Protein AF-0000000085283989 (afdb_homodimer)

Secondary structure (DSSP, 8-state):
-------------------------GGG---------------------TT--------TT-SS-TTT--GGGTT-EEEEEEEEEEEETTTEEEEEETTEEEEEE--TT-HHHHHHHHHPPTT-EEEEEEEEEEPPGGG--TTSTTTTEEEEEEEEEEEEPBPTT-S----SS-PPPHHHHHHTHHHHTTSHHHHHHHHHHHHHHHHHHIIIIIIS--EE-PPPSEE---TTSSPPPEEE-SSTT-EEEE-S-SHHHHHHHHHTT-SEEEEEEEEE--S--BTTB-SEEEEEEEEEES--HHHHHHHHHHHHHHH--TTSPP--SSPPEEEHHHHHHHHSSSS--TTS----EE-HHHHTTSS-HHHHHHHHSTTEEEEEEEETT-TTTS-HHHHHHHHHHHHHHS--S--EEEEE-TTS-EESTTGGGS-HHHHHHHHHHHT--TT-EEEEEEEEHHHHHHHHHHHHHHHHHHHHHTT--SS-TT---EEEEE--BSEEE-TT--EEESS-TTBPBPGGGTTHHHH-GGG-BBSEEEEEETTEEEEEEEEBP--HHHHHIIIIIIS---TTTTHHHHHHHTBTPPPEEEEEEEHHHHHHHHHT-SSGGGGSSS---TTS--TTT--SB---HHHHHHTTEEE------------/-------------------------------------------------TT--------TT-SS-TTT--GGGTT-EEEEEEEEEEEETTTEEEEEETTEEEEEE--TT-HHHHHHHHHPPTT-EEEEEEEEEEPPGGG--TTSTTTTEEEEEEEEEEEEPBPTT-S----SS-PPPHHHHHHTHHHHTTSHHHHHHHHHHHHHHHHHHIIIIIIS--EE-PPPSEE---TTSSPPPEEE-SSTT-EEEE-S-SHHHHHHHHHTT-SEEEEEEEEE--S--BTTB-SEEEEEEEEEES--HHHHHHHHHHHHHHH--TTSPP--SSPPEEEHHHHHHHHSSSS--TTS----EE-HHHHTTSS-HHHHHHHHSTTEEEEEEEETT-TTTS-HHHHHHHHHHHHHHS--S--EEEEE-TTS-EESTTGGGS-HHHHHHHHHHHT--TT-EEEEEEEEHHHHHHHHHHHHHHHHHHHHHTT--SS-TT---EEEEE--BSEEE-TT--EEESS-TTBPBPGGGTTHHHH-GGG-BBSEEEEEETTEEEEEEEEB---HHHHHIIIIIIS---TTTTHHHHHHHTBTPPPEEEEEEEHHHHHHHHHT-SSGGGGSSS---TTS--TTT--SB---HHHHHHTTEEE------------

Sequence (1310 aa):
MTTLLQLLSGRRNIMKATRIISKTAEYMKRQSGSCTQLPALTQLYRQKSPFCMCHTVGSSLKSHTCGELRAHHVGQKVKLRGFLQYQRMGKFAVLRDAFGKTQVLINDEDTSLVKLLSSTTFESYVEVMGIVCHRPDSQLNRMMPTGEIEVLASNYQVLSKARQDLPFLIRDFNKPNEQLRLKYRYLDLRHSELQNNLRLKSQVAKKMRDYLQDKEGFVEITTPTLSVNTPGGAQEFVVPSRHPGKFYSLVQSPQTYKQLAMIGGFDKYFQFAVCYRDEGAKHDRQPEFMQVDLEMTDVTMREVQHLTENLLVFSWPTHLAAICSPFPVLTYNEAMSSYGVDKPDTRFDWKLQDVTHHLHKCGATVLENILTLPGNSAHAFVIPGGQLQVTKKVVASWENLARTQHNLLGVSVFYICEDLTLKGAVSKKMSAISQRELIQTLGAVMGDILVMAVGPTNDVLGLLGKLRLLAAKTMEESGIIVRHPEHFNFLWVVDFPLFTKDDKGNVLPAHHPFTLPREDDTHYLYTDPFKAKSQHYDLVLNGCEVGGGSIRIHDPEMQRFVLQDIMGVEPSTLGFLIEALESGAPPHGGIALGFDRLIAELCRANSIRDVIAFPKTMEGRCLMSGAPGDITQEEEQLYHISVTQRDTDDSPKNCMTTLLQLLSGRRNIMKATRIISKTAEYMKRQSGSCTQLPALTQLYRQKSPFCMCHTVGSSLKSHTCGELRAHHVGQKVKLRGFLQYQRMGKFAVLRDAFGKTQVLINDEDTSLVKLLSSTTFESYVEVMGIVCHRPDSQLNRMMPTGEIEVLASNYQVLSKARQDLPFLIRDFNKPNEQLRLKYRYLDLRHSELQNNLRLKSQVAKKMRDYLQDKEGFVEITTPTLSVNTPGGAQEFVVPSRHPGKFYSLVQSPQTYKQLAMIGGFDKYFQFAVCYRDEGAKHDRQPEFMQVDLEMTDVTMREVQHLTENLLVFSWPTHLAAICSPFPVLTYNEAMSSYGVDKPDTRFDWKLQDVTHHLHKCGATVLENILTLPGNSAHAFVIPGGQLQVTKKVVASWENLARTQHNLLGVSVFYICEDLTLKGAVSKKMSAISQRELIQTLGAVMGDILVMAVGPTNDVLGLLGKLRLLAAKTMEESGIIVRHPEHFNFLWVVDFPLFTKDDKGNVLPAHHPFTLPREDDTHYLYTDPFKAKSQHYDLVLNGCEVGGGSIRIHDPEMQRFVLQDIMGVEPSTLGFLIEALESGAPPHGGIALGFDRLIAELCRANSIRDVIAFPKTMEGRCLMSGAPGDITQEEEQLYHISVTQRDTDDSPKNC

pLDDT: mean 87.52, std 22.12, range [14.59, 98.88]

Solvent-accessible surface area (backbone atoms only — not comparable to full-atom values): 71176 Å² total; per-residue (Å²): 139,76,82,87,80,91,77,75,95,85,79,88,91,79,88,92,91,85,91,93,84,86,79,97,77,80,82,74,80,84,93,81,81,89,76,76,77,74,81,74,78,76,74,76,72,72,72,64,61,79,78,64,59,82,73,70,60,89,30,94,75,34,66,44,56,31,40,67,54,43,71,89,45,50,74,38,78,43,31,37,55,27,26,31,69,48,74,45,93,45,30,39,33,31,31,32,42,73,67,31,45,32,44,33,37,45,58,83,84,43,56,66,60,28,52,50,53,60,69,52,40,62,40,13,17,33,38,39,32,27,34,30,34,72,40,56,83,92,60,52,35,87,89,39,89,28,21,56,32,30,28,44,47,76,42,78,43,79,76,20,68,19,50,83,81,58,95,70,73,89,53,91,81,68,70,74,58,66,70,60,36,48,38,42,34,42,63,45,36,54,34,66,68,42,46,50,36,41,48,48,47,28,51,33,53,51,38,38,48,47,44,39,42,75,73,66,60,36,35,52,57,74,69,70,52,76,28,53,82,65,87,93,60,70,47,56,43,48,27,59,30,75,50,71,62,23,25,25,14,40,32,64,60,62,65,70,55,51,52,37,42,41,45,11,40,58,44,30,41,29,33,84,39,77,23,25,34,63,71,60,29,51,56,84,39,50,53,64,45,44,29,41,37,39,31,33,44,51,58,50,71,66,53,51,53,50,50,50,45,51,44,48,57,70,28,48,64,82,91,47,74,84,74,71,79,80,61,53,75,39,41,35,64,53,29,30,59,32,42,20,33,80,37,54,51,74,66,50,83,64,44,40,40,83,46,42,81,58,38,65,78,16,65,30,62,69,60,27,56,50,52,70,40,86,70,31,37,27,40,33,34,56,38,80,66,29,55,82,66,59,40,72,68,55,52,51,54,50,32,49,46,26,44,74,74,40,76,32,93,39,58,47,60,30,39,37,38,90,85,56,41,60,45,42,91,66,39,80,45,35,36,71,66,37,42,39,50,52,35,59,75,68,66,61,50,69,40,16,27,40,43,34,32,61,31,50,40,71,41,35,30,39,46,52,25,52,48,51,53,51,48,45,49,48,39,39,76,72,71,42,87,56,63,62,84,75,61,80,49,56,33,35,32,29,57,32,50,38,36,42,66,48,100,88,60,48,63,35,52,59,82,52,85,52,51,22,53,30,79,92,27,48,69,24,63,80,76,42,42,69,74,12,31,20,42,36,41,33,36,20,46,63,36,36,73,31,27,44,29,31,32,40,55,34,50,37,67,61,45,48,43,47,41,39,70,63,54,62,43,57,68,78,63,65,37,49,56,45,55,49,25,35,50,13,17,53,54,29,25,38,36,35,30,37,42,40,55,44,44,14,60,75,64,70,44,89,28,33,59,57,50,37,80,69,56,60,43,53,85,61,33,28,69,40,77,48,18,46,29,77,76,54,72,66,56,28,59,57,31,24,39,43,70,51,78,79,79,73,70,81,66,82,72,93,119,134,98,75,90,87,71,91,91,84,86,83,82,86,93,85,85,87,82,88,80,91,86,82,70,88,82,72,89,75,74,92,77,81,88,76,77,79,73,81,77,76,77,72,78,70,72,72,63,62,78,77,66,59,83,72,70,61,91,32,95,76,32,66,45,58,31,39,66,54,43,72,90,44,48,75,38,76,42,32,37,56,28,27,31,70,48,73,45,93,44,30,39,33,31,31,34,41,73,65,31,44,33,42,34,36,44,57,82,82,42,57,67,60,27,52,51,53,61,70,52,41,62,41,14,16,31,39,38,31,28,33,31,34,73,41,57,84,91,60,52,36,86,90,38,87,28,21,54,30,31,29,44,46,78,43,78,44,78,77,18,68,17,49,83,81,57,92,72,72,88,54,91,80,67,70,73,58,66,68,61,35,48,37,41,34,42,64,45,37,55,34,65,69,42,46,51,36,38,48,48,46,29,50,34,53,50,38,39,49,47,44,40,42,74,72,67,61,37,36,52,57,75,70,70,54,76,29,51,81,66,86,93,59,70,49,57,44,47,26,59,29,75,49,71,62,24,26,25,14,38,33,63,59,62,64,70,56,50,53,38,41,40,45,11,39,58,44,30,40,29,33,84,39,78,23,26,34,63,72,61,30,50,58,84,39,51,52,62,44,47,29,41,37,38,33,32,45,51,56,51,72,66,54,51,52,50,50,50,46,51,45,47,56,72,26,50,65,81,91,48,74,84,73,71,79,82,59,52,76,38,43,34,65,54,29,30,60,32,42,20,34,79,37,55,52,73,66,52,84,63,44,41,40,81,45,41,82,57,39,66,79,18,66,31,61,70,60,28,56,50,53,69,40,87,70,31,38,27,39,32,34,57,39,80,67,30,55,84,66,59,40,72,66,54,50,52,52,49,31,50,46,25,44,74,74,42,77,33,93,39,59,46,59,28,39,36,38,89,87,56,40,60,45,43,89,66,38,78,46,34,38,71,66,38,42,40,50,51,35,60,73,69,66,61,49,68,40,16,25,40,42,34,32,59,33,51,41,71,42,33,31,41,47,52,24,52,48,50,53,51,49,44,50,48,40,39,75,72,72,42,86,55,63,62,85,75,63,78,48,57,32,36,32,28,58,31,50,40,36,43,66,47,100,87,62,46,63,35,52,61,82,50,85,52,52,21,54,30,79,93,27,48,70,25,62,81,75,42,43,68,75,12,31,19,42,36,42,34,35,21,46,62,35,36,73,31,26,44,29,31,33,40,53,35,50,37,67,58,45,48,40,46,40,38,70,64,55,61,45,56,69,80,62,63,35,49,56,44,55,49,24,34,50,13,16,53,54,29,26,37,37,35,30,38,42,40,55,45,46,14,60,74,63,68,45,89,28,33,60,58,49,36,82,70,57,59,44,52,85,61,33,27,68,39,77,49,17,45,30,77,76,53,72,66,53,29,60,58,29,23,40,44,70,50,78,79,81,77,66,83,68,82,75,91,120

Structure (mmCIF, N/CA/C/O backbone):
data_AF-0000000085283989-model_v1
#
loop_
_entity.id
_entity.type
_entity.pdbx_description
1 polymer 'Aminoacyl-transfer RNA synthetases class-II family profile domain-containing protein'
#
loop_
_atom_site.group_PDB
_atom_site.id
_atom_site.type_symbol
_atom_site.label_atom_id
_atom_site.label_alt_id
_atom_site.label_comp_id
_atom_site.label_asym_id
_atom_site.label_entity_id
_atom_site.label_seq_id
_atom_site.pdbx_PDB_ins_code
_atom_site.Cartn_x
_atom_site.Cartn_y
_atom_site.Cartn_z
_atom_site.occupancy
_atom_site.B_iso_or_equiv
_atom_site.auth_seq_id
_atom_site.auth_comp_id
_atom_site.auth_asym_id
_atom_site.auth_atom_id
_atom_site.pdbx_PDB_model_num
ATOM 1 N N . MET A 1 1 ? -57.875 9.156 52.469 1 17.97 1 MET A N 1
ATOM 2 C CA . MET A 1 1 ? -58.875 10.172 52.844 1 17.97 1 MET A CA 1
ATOM 3 C C . MET A 1 1 ? -58.594 11.492 52.125 1 17.97 1 MET A C 1
ATOM 5 O O . MET A 1 1 ? -59.469 12.047 51.5 1 17.97 1 MET A O 1
ATOM 9 N N . THR A 1 2 ? -58.031 12.453 52.906 1 16.31 2 THR A N 1
ATOM 10 C CA . THR A 1 2 ? -58.469 13.828 53.094 1 16.31 2 THR A CA 1
ATOM 11 C C . THR A 1 2 ? -58 14.703 51.938 1 16.31 2 THR A C 1
ATOM 13 O O . THR A 1 2 ? -58.781 15.469 51.375 1 16.31 2 THR A O 1
ATOM 16 N N . THR A 1 3 ? -56.812 15.273 52.094 1 16.48 3 THR A N 1
ATOM 17 C CA . THR A 1 3 ? -56.812 16.734 52.188 1 16.48 3 THR A CA 1
ATOM 18 C C . THR A 1 3 ? -57.062 17.375 50.812 1 16.48 3 THR A C 1
ATOM 20 O O . THR A 1 3 ? -56.906 16.719 49.781 1 16.48 3 THR A O 1
ATOM 23 N N . LEU A 1 4 ? -56.312 18.406 50.469 1 16.97 4 LEU A N 1
ATOM 24 C CA . LEU A 1 4 ? -56.656 19.781 50.125 1 16.97 4 LEU A CA 1
ATOM 25 C C . LEU A 1 4 ? -56.969 19.906 48.656 1 16.97 4 LEU A C 1
ATOM 27 O O . LEU A 1 4 ? -56.406 19.172 47.812 1 16.97 4 LEU A O 1
ATOM 31 N N . LEU A 1 5 ? -57.344 21.078 48.094 1 16.06 5 LEU A N 1
ATOM 32 C CA . LEU A 1 5 ? -58.375 21.797 47.344 1 16.06 5 LEU A CA 1
ATOM 33 C C . LEU A 1 5 ? -57.969 21.984 45.875 1 16.06 5 LEU A C 1
ATOM 35 O O . LEU A 1 5 ? -58.812 21.859 45 1 16.06 5 LEU A O 1
ATOM 39 N N . GLN A 1 6 ? -56.656 22.484 45.594 1 16.27 6 GLN A N 1
ATOM 40 C CA . GLN A 1 6 ? -56.531 23.781 44.938 1 16.27 6 GLN A CA 1
ATOM 41 C C . GLN A 1 6 ? -56.75 23.656 43.406 1 16.27 6 GLN A C 1
ATOM 43 O O . GLN A 1 6 ? -55.906 23.078 42.719 1 16.27 6 GLN A O 1
ATOM 48 N N . LEU A 1 7 ? -57.906 23.562 42.75 1 17.27 7 LEU A N 1
ATOM 49 C CA . LEU A 1 7 ? -58.656 23.25 41.5 1 17.27 7 LEU A CA 1
ATOM 50 C C . LEU A 1 7 ? -58.438 24.344 40.469 1 17.27 7 LEU A C 1
ATOM 52 O O . LEU A 1 7 ? -59.031 24.312 39.375 1 17.27 7 LEU A O 1
ATOM 56 N N . LEU A 1 8 ? -57.656 25.469 40.844 1 15.42 8 LEU A N 1
ATOM 57 C CA . LEU A 1 8 ? -58.25 26.75 40.438 1 15.42 8 LEU A CA 1
ATOM 58 C C . LEU A 1 8 ? -58.312 26.844 38.906 1 15.42 8 LEU A C 1
ATOM 60 O O . LEU A 1 8 ? -59.375 27.141 38.375 1 15.42 8 LEU A O 1
ATOM 64 N N . SER A 1 9 ? -57.375 27.812 38.188 1 15.95 9 SER A N 1
ATOM 65 C CA . SER A 1 9 ? -57.625 29.109 37.594 1 15.95 9 SER A CA 1
ATOM 66 C C . SER A 1 9 ? -57.844 29 36.094 1 15.95 9 SER A C 1
ATOM 68 O O . SER A 1 9 ? -57.094 28.344 35.375 1 15.95 9 SER A O 1
ATOM 70 N N . GLY A 1 10 ? -58.969 29.406 35.375 1 16.84 10 GLY A N 1
ATOM 71 C CA . GLY A 1 10 ? -60 29.344 34.375 1 16.84 10 GLY A CA 1
ATOM 72 C C . GLY A 1 10 ? -59.562 29.859 33.031 1 16.84 10 GLY A C 1
ATOM 73 O O . GLY A 1 10 ? -59.469 29.094 32.062 1 16.84 10 GLY A O 1
ATOM 74 N N . ARG A 1 11 ? -59.781 31.172 32.531 1 16.02 11 ARG A N 1
ATOM 75 C CA . ARG A 1 11 ? -60.688 31.719 31.547 1 16.02 11 ARG A CA 1
ATOM 76 C C . ARG A 1 11 ? -59.938 32.188 30.297 1 16.02 11 ARG A C 1
ATOM 78 O O . ARG A 1 11 ? -60.531 32.281 29.219 1 16.02 11 ARG A O 1
ATOM 85 N N . ARG A 1 12 ? -58.656 32.75 30.234 1 15.69 12 ARG A N 1
ATOM 86 C CA . ARG A 1 12 ? -58.719 34.062 29.578 1 15.69 12 ARG A CA 1
ATOM 87 C C . ARG A 1 12 ? -58.969 33.906 28.078 1 15.69 12 ARG A C 1
ATOM 89 O O . ARG A 1 12 ? -58.844 32.812 27.531 1 15.69 12 ARG A O 1
ATOM 96 N N . ASN A 1 13 ? -58.031 34.75 27.062 1 15.27 13 ASN A N 1
ATOM 97 C CA . ASN A 1 13 ? -58.312 35.875 26.141 1 15.27 13 ASN A CA 1
ATOM 98 C C . ASN A 1 13 ? -58.531 35.344 24.719 1 15.27 13 ASN A C 1
ATOM 100 O O . ASN A 1 13 ? -57.656 34.75 24.125 1 15.27 13 ASN A O 1
ATOM 104 N N . ILE A 1 14 ? -59.688 35.312 24.031 1 15.34 14 ILE A N 1
ATOM 105 C CA . ILE A 1 14 ? -60.5 34.875 22.891 1 15.34 14 ILE A CA 1
ATOM 106 C C . ILE A 1 14 ? -60.219 35.781 21.703 1 15.34 14 ILE A C 1
ATOM 108 O O . ILE A 1 14 ? -60.656 35.469 20.578 1 15.34 14 ILE A O 1
ATOM 112 N N . MET A 1 15 ? -59.562 36.938 21.812 1 14.59 15 MET A N 1
ATOM 113 C CA . MET A 1 15 ? -60.25 37.938 20.984 1 14.59 15 MET A CA 1
ATOM 114 C C . MET A 1 15 ? -60.156 37.531 19.516 1 14.59 15 MET A C 1
ATOM 116 O O . MET A 1 15 ? -59.125 37 19.062 1 14.59 15 MET A O 1
ATOM 120 N N . LYS A 1 16 ? -61.125 38.188 18.5 1 15.36 16 LYS A N 1
ATOM 121 C CA . LYS A 1 16 ? -62.188 38.062 17.5 1 15.36 16 LYS A CA 1
ATOM 122 C C . LYS A 1 16 ? -61.625 38.312 16.094 1 15.36 16 LYS A C 1
ATOM 124 O O . LYS A 1 16 ? -60.5 38.781 15.93 1 15.36 16 LYS A O 1
ATOM 129 N N . ALA A 1 17 ? -62.125 39.438 15.156 1 15.24 17 ALA A N 1
ATOM 130 C CA . ALA A 1 17 ? -63.062 39.5 14.016 1 15.24 17 ALA A CA 1
ATOM 131 C C . ALA A 1 17 ? -62.312 39.875 12.734 1 15.24 17 ALA A C 1
ATOM 133 O O . ALA A 1 17 ? -62.281 39.094 11.773 1 15.24 17 ALA A O 1
ATOM 134 N N . THR A 1 18 ? -62.562 41.156 11.898 1 15.49 18 THR A N 1
ATOM 135 C CA . THR A 1 18 ? -63.344 41.5 10.711 1 15.49 18 THR A CA 1
ATOM 136 C C . THR A 1 18 ? -62.406 42.031 9.609 1 15.49 18 THR A C 1
ATOM 138 O O . THR A 1 18 ? -62.562 41.656 8.445 1 15.49 18 THR A O 1
ATOM 141 N N . ARG A 1 19 ? -61.625 43.219 9.57 1 15.85 19 ARG A N 1
ATOM 142 C CA . ARG A 1 19 ? -61.906 44.312 8.672 1 15.85 19 ARG A CA 1
ATOM 143 C C . ARG A 1 19 ? -61.219 44.125 7.324 1 15.85 19 ARG A C 1
ATOM 145 O O . ARG A 1 19 ? -60.188 43.5 7.238 1 15.85 19 ARG A O 1
ATOM 152 N N . ILE A 1 20 ? -61.438 45.094 6.07 1 16.73 20 ILE A N 1
ATOM 153 C CA . ILE A 1 20 ? -61.906 45.344 4.707 1 16.73 20 ILE A CA 1
ATOM 154 C C . ILE A 1 20 ? -60.688 45.5 3.781 1 16.73 20 ILE A C 1
ATOM 156 O O . ILE A 1 20 ? -59.594 45.812 4.23 1 16.73 20 ILE A O 1
ATOM 160 N N . ILE A 1 21 ? -60.812 45.688 2.223 1 17.34 21 ILE A N 1
ATOM 161 C CA . ILE A 1 21 ? -60.531 45.375 0.826 1 17.34 21 ILE A CA 1
ATOM 162 C C . ILE A 1 21 ? -59.531 46.344 0.247 1 17.34 21 ILE A C 1
ATOM 164 O O . ILE A 1 21 ? -58.75 45.969 -0.634 1 17.34 21 ILE A O 1
ATOM 168 N N . SER A 1 22 ? -59.281 47.531 0.718 1 15 22 SER A N 1
ATOM 169 C CA . SER A 1 22 ? -59.406 48.594 -0.289 1 15 22 SER A CA 1
ATOM 170 C C . SER A 1 22 ? -58.188 48.625 -1.205 1 15 22 SER A C 1
ATOM 172 O O . SER A 1 22 ? -57.156 48.062 -0.881 1 15 22 SER A O 1
ATOM 174 N N . LYS A 1 23 ? -57.719 49.969 -1.669 1 16.59 23 LYS A N 1
ATOM 175 C CA . LYS A 1 23 ? -57.688 50.812 -2.861 1 16.59 23 LYS A CA 1
ATOM 176 C C . LYS A 1 23 ? -56.312 50.75 -3.521 1 16.59 23 LYS A C 1
ATOM 178 O O . LYS A 1 23 ? -56.219 50.656 -4.746 1 16.59 23 LYS A O 1
ATOM 183 N N . THR A 1 24 ? -55.062 51.344 -3.029 1 16.55 24 THR A N 1
ATOM 184 C CA . THR A 1 24 ? -54.438 52.406 -3.781 1 16.55 24 THR A CA 1
ATOM 185 C C . THR A 1 24 ? -53.438 51.875 -4.805 1 16.55 24 THR A C 1
ATOM 187 O O . THR A 1 24 ? -52.531 51.125 -4.445 1 16.55 24 THR A O 1
ATOM 190 N N . ALA A 1 25 ? -53.656 51.938 -6.297 1 17.47 25 ALA A N 1
ATOM 191 C CA . ALA A 1 25 ? -53.438 51.625 -7.703 1 17.47 25 ALA A CA 1
ATOM 192 C C . ALA A 1 25 ? -52.031 52.094 -8.133 1 17.47 25 ALA A C 1
ATOM 194 O O . ALA A 1 25 ? -51.375 51.438 -8.961 1 17.47 25 ALA A O 1
ATOM 195 N N . GLU A 1 26 ? -51.562 53.25 -7.727 1 16.81 26 GLU A N 1
ATOM 196 C CA . GLU A 1 26 ? -51.125 54.188 -8.773 1 16.81 26 GLU A CA 1
ATOM 197 C C . GLU A 1 26 ? -49.719 53.875 -9.273 1 16.81 26 GLU A C 1
ATOM 199 O O . GLU A 1 26 ? -49.188 54.594 -10.102 1 16.81 26 GLU A O 1
ATOM 204 N N . TYR A 1 27 ? -48.875 53 -8.719 1 15.91 27 TYR A N 1
ATOM 2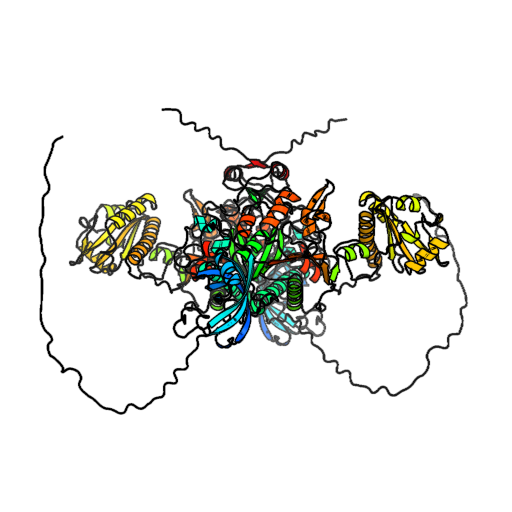05 C CA . TYR A 1 27 ? -47.469 53.281 -8.797 1 15.91 27 TYR A CA 1
ATOM 206 C C . TYR A 1 27 ? -46.906 52.875 -10.156 1 15.91 27 TYR A C 1
ATOM 208 O O . TYR A 1 27 ? -45.688 52.812 -10.344 1 15.91 27 TYR A O 1
ATOM 216 N N . MET A 1 28 ? -47.656 52.344 -11.219 1 16.12 28 MET A N 1
ATOM 217 C CA . MET A 1 28 ? -47.125 51.438 -12.25 1 16.12 28 MET A CA 1
ATOM 218 C C . MET A 1 28 ? -46.312 52.219 -13.266 1 16.12 28 MET A C 1
ATOM 220 O O . MET A 1 28 ? -45.906 51.688 -14.289 1 16.12 28 MET A O 1
ATOM 224 N N . LYS A 1 29 ? -46.344 53.531 -13.352 1 16.41 29 LYS A N 1
ATOM 225 C CA . LYS A 1 29 ? -46.375 54.062 -14.727 1 16.41 29 LYS A CA 1
ATOM 226 C C . LYS A 1 29 ? -45.188 53.562 -15.523 1 16.41 29 LYS A C 1
ATOM 228 O O . LYS A 1 29 ? -44.094 53.312 -14.953 1 16.41 29 LYS A O 1
ATOM 233 N N . ARG A 1 30 ? -44.625 54.156 -16.828 1 17.39 30 ARG A N 1
ATOM 234 C CA . ARG A 1 30 ? -45 53.969 -18.234 1 17.39 30 ARG A CA 1
ATOM 235 C C . ARG A 1 30 ? -43.781 53.469 -19.047 1 17.39 30 ARG A C 1
ATOM 237 O O . ARG A 1 30 ? -43.938 52.719 -20 1 17.39 30 ARG A O 1
ATOM 244 N N . GLN A 1 31 ? -42.469 54 -19 1 18.36 31 GLN A N 1
ATOM 245 C CA . GLN A 1 31 ? -42 54.562 -20.266 1 18.36 31 GLN A CA 1
ATOM 246 C C . GLN A 1 31 ? -41.406 53.469 -21.156 1 18.36 31 GLN A C 1
ATOM 248 O O . GLN A 1 31 ? -40.969 52.438 -20.672 1 18.36 31 GLN A O 1
ATOM 253 N N . SER A 1 32 ? -41.188 53.562 -22.703 1 18.3 32 SER A N 1
ATOM 254 C CA . SER A 1 32 ? -41.312 53.062 -24.078 1 18.3 32 SER A CA 1
ATOM 255 C C . SER A 1 32 ? -40.094 52.312 -24.516 1 18.3 32 SER A C 1
ATOM 257 O O . SER A 1 32 ? -40.188 51.312 -25.25 1 18.3 32 SER A O 1
ATOM 259 N N . GLY A 1 33 ? -38.75 52.812 -24.406 1 19.97 33 GLY A N 1
ATOM 260 C CA . GLY A 1 33 ? -38.062 52.781 -25.688 1 19.97 33 GLY A CA 1
ATOM 261 C C . GLY A 1 33 ? -37.688 51.375 -26.125 1 19.97 33 GLY A C 1
ATOM 262 O O . GLY A 1 33 ? -37.719 50.438 -25.328 1 19.97 33 GLY A O 1
ATOM 263 N N . SER A 1 34 ? -37.094 51.156 -27.375 1 20.28 34 SER A N 1
ATOM 264 C CA . SER A 1 34 ? -36.938 50.188 -28.453 1 20.28 34 SER A CA 1
ATOM 265 C C . SER A 1 34 ? -36.062 49.031 -28.031 1 20.28 34 SER A C 1
ATOM 267 O O . SER A 1 34 ? -34.938 49.219 -27.531 1 20.28 34 SER A O 1
ATOM 269 N N . CYS A 1 35 ? -36.625 47.781 -27.688 1 20.06 35 CYS A N 1
ATOM 270 C CA . CYS A 1 35 ? -36.438 46.469 -27.109 1 20.06 35 CYS A CA 1
ATOM 271 C C . CYS A 1 35 ? -35.531 45.594 -27.984 1 20.06 35 CYS A C 1
ATOM 273 O O . CYS A 1 35 ? -36.031 44.938 -28.891 1 20.06 35 CYS A O 1
ATOM 275 N N . THR A 1 36 ? -34.438 46.25 -28.578 1 20.98 36 THR A N 1
ATOM 276 C CA . THR A 1 36 ? -33.906 45.406 -29.625 1 20.98 36 THR A CA 1
ATOM 277 C C . THR A 1 36 ? -33.594 44.031 -29.094 1 20.98 36 THR A C 1
ATOM 279 O O . THR A 1 36 ? -33.188 43.875 -27.938 1 20.98 36 THR A O 1
ATOM 282 N N . GLN A 1 37 ? -34.031 42.906 -29.734 1 20.03 37 GLN A N 1
ATOM 283 C CA . GLN A 1 37 ? -34.25 41.469 -29.609 1 20.03 37 GLN A CA 1
ATOM 284 C C . GLN A 1 37 ? -32.969 40.688 -29.438 1 20.03 37 GLN A C 1
ATOM 286 O O . GLN A 1 37 ? -32.25 40.438 -30.422 1 20.03 37 GLN A O 1
ATOM 291 N N . LEU A 1 38 ? -31.953 41.188 -28.641 1 20.38 38 LEU A N 1
ATOM 292 C CA . LEU A 1 38 ? -30.734 40.406 -28.906 1 20.38 38 LEU A CA 1
ATOM 293 C C . LEU A 1 38 ? -30.922 38.938 -28.531 1 20.38 38 LEU A C 1
ATOM 295 O O . LEU A 1 38 ? -31.359 38.656 -27.406 1 20.38 38 LEU A O 1
ATOM 299 N N . PRO A 1 39 ? -31.141 37.938 -29.438 1 20.89 39 PRO A N 1
ATOM 300 C CA . PRO A 1 39 ? -31.469 36.531 -29.281 1 20.89 39 PRO A CA 1
ATOM 301 C C . PRO A 1 39 ? -30.453 35.781 -28.406 1 20.89 39 PRO A C 1
ATOM 303 O O . PRO A 1 39 ? -29.266 35.75 -28.719 1 20.89 39 PRO A O 1
ATOM 306 N N . ALA A 1 40 ? -30.359 35.969 -27.156 1 20.61 40 ALA A N 1
ATOM 307 C CA . ALA A 1 40 ? -29.453 35.312 -26.219 1 20.61 40 ALA A CA 1
ATOM 308 C C . ALA A 1 40 ? -29.594 33.812 -26.312 1 20.61 40 ALA A C 1
ATOM 310 O O . ALA A 1 40 ? -30.641 33.25 -25.969 1 20.61 40 ALA A O 1
ATOM 311 N N . LEU A 1 41 ? -28.969 33.094 -27.266 1 21.48 41 LEU A N 1
ATOM 312 C CA . LEU A 1 41 ? -28.922 31.656 -27.453 1 21.48 41 LEU A CA 1
ATOM 313 C C . LEU A 1 41 ? -28.531 30.953 -26.156 1 21.48 41 LEU A C 1
ATOM 315 O O . LEU A 1 41 ? -27.469 31.219 -25.594 1 21.48 41 LEU A O 1
ATOM 319 N N . THR A 1 42 ? -29.391 30.719 -25.203 1 21.64 42 THR A N 1
ATOM 320 C CA . THR A 1 42 ? -29.391 29.891 -23.984 1 21.64 42 THR A CA 1
ATOM 321 C C . THR A 1 42 ? -28.781 28.531 -24.266 1 21.64 42 THR A C 1
ATOM 323 O O . THR A 1 42 ? -29.406 27.672 -24.891 1 21.64 42 THR A O 1
ATOM 326 N N . GLN A 1 43 ? -27.531 28.484 -24.719 1 23.09 43 GLN A N 1
ATOM 327 C CA . GLN A 1 43 ? -26.922 27.156 -24.891 1 23.09 43 GLN A CA 1
ATOM 328 C C . GLN A 1 43 ? -27.047 26.328 -23.609 1 23.09 43 GLN A C 1
ATOM 330 O O . GLN A 1 43 ? -26.609 26.766 -22.547 1 23.09 43 GLN A O 1
ATOM 335 N N . LEU A 1 44 ? -28.109 25.547 -23.391 1 24.48 44 LEU A N 1
ATOM 336 C CA . LEU A 1 44 ? -28.344 24.469 -22.438 1 24.48 44 LEU A CA 1
ATOM 337 C C . LEU A 1 44 ? -27.078 23.672 -22.188 1 24.48 44 LEU A C 1
ATOM 339 O O . LEU A 1 44 ? -26.594 22.969 -23.094 1 24.48 44 LEU A O 1
ATOM 343 N N . TYR A 1 45 ? -26.141 24.328 -21.594 1 24.45 45 TYR A N 1
ATOM 344 C CA . TYR A 1 45 ? -25.016 23.547 -21.125 1 24.45 45 TYR A CA 1
ATOM 345 C C . TYR A 1 45 ? -25.484 22.344 -20.297 1 24.45 45 TYR A C 1
ATOM 347 O O . TYR A 1 45 ? -26.016 22.516 -19.203 1 24.45 45 TYR A O 1
ATOM 355 N N . ARG A 1 46 ? -26.078 21.312 -20.922 1 26.47 46 ARG A N 1
ATOM 356 C CA . ARG A 1 46 ? -26.219 20 -20.328 1 26.47 46 ARG A CA 1
ATOM 357 C C . ARG A 1 46 ? -24.984 19.609 -19.531 1 26.47 46 ARG A C 1
ATOM 359 O O . ARG A 1 46 ? -23.891 19.484 -20.109 1 26.47 46 ARG A O 1
ATOM 366 N N . GLN A 1 47 ? -24.859 20.188 -18.422 1 23.84 47 GLN A N 1
ATOM 367 C CA . GLN A 1 47 ? -23.844 19.688 -17.5 1 23.84 47 GLN A CA 1
ATOM 368 C C . GLN A 1 47 ? -23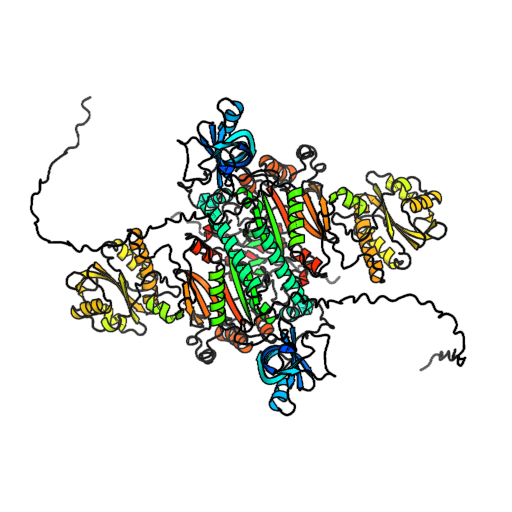.781 18.156 -17.516 1 23.84 47 GLN A C 1
ATOM 370 O O . GLN A 1 47 ? -24.734 17.5 -17.094 1 23.84 47 GLN A O 1
ATOM 375 N N . LYS A 1 48 ? -23.203 17.609 -18.562 1 30.2 48 LYS A N 1
ATOM 376 C CA . LYS A 1 48 ? -22.812 16.203 -18.516 1 30.2 48 LYS A CA 1
ATOM 377 C C . LYS A 1 48 ? -22.25 15.828 -17.141 1 30.2 48 LYS A C 1
ATOM 379 O O . LYS A 1 48 ? -21.328 16.469 -16.656 1 30.2 48 LYS A O 1
ATOM 384 N N . SER A 1 49 ? -23.141 15.469 -16.328 1 29.44 49 SER A N 1
ATOM 385 C CA . SER A 1 49 ? -22.531 14.836 -15.164 1 29.44 49 SER A CA 1
ATOM 386 C C . SER A 1 49 ? -21.25 14.109 -15.531 1 29.44 49 SER A C 1
ATOM 388 O O . SER A 1 49 ? -21.219 13.32 -16.484 1 29.44 49 SER A O 1
ATOM 390 N N . PRO A 1 50 ? -20.156 14.758 -15.297 1 34 50 PRO A N 1
ATOM 391 C CA . PRO A 1 50 ? -18.875 14.25 -15.773 1 34 50 PRO A CA 1
ATOM 392 C C . PRO A 1 50 ? -18.75 12.734 -15.648 1 34 50 PRO A C 1
ATOM 394 O O . PRO A 1 50 ? -17.859 12.133 -16.25 1 34 50 PRO A O 1
ATOM 397 N N . PHE A 1 51 ? -19.375 12.289 -14.562 1 35.56 51 PHE A N 1
ATOM 398 C CA . PHE A 1 51 ? -18.984 10.891 -14.414 1 35.56 51 PHE A CA 1
ATOM 399 C C . PHE A 1 51 ? -19.75 10.008 -15.383 1 35.56 51 PHE A C 1
ATOM 401 O O . PHE A 1 51 ? -20.375 9.023 -14.969 1 35.56 51 PHE A O 1
ATOM 408 N N . CYS A 1 52 ? -20.391 10.609 -16.375 1 34.84 52 CYS A N 1
ATOM 409 C CA . CYS A 1 52 ? -21.016 9.641 -17.266 1 34.84 52 CYS A CA 1
ATOM 410 C C . CYS A 1 52 ? -19.969 8.695 -17.859 1 34.84 52 CYS A C 1
ATOM 412 O O . CYS A 1 52 ? -19.391 8.984 -18.906 1 34.84 52 CYS A O 1
ATOM 414 N N . MET A 1 53 ? -19.078 8.219 -17.078 1 36.84 53 MET A N 1
ATOM 415 C CA . MET A 1 53 ? -18.312 7.152 -17.719 1 36.84 53 MET A CA 1
ATOM 416 C C . MET A 1 53 ? -19.234 6.082 -18.297 1 36.84 53 MET A C 1
ATOM 418 O O . MET A 1 53 ? -20.141 5.613 -17.609 1 36.84 53 MET A O 1
ATOM 422 N N . CYS A 1 54 ? -19.547 6.176 -19.516 1 40.47 54 CYS A N 1
ATOM 423 C CA . CYS A 1 54 ? -20.141 5.027 -20.188 1 40.47 54 CYS A CA 1
ATOM 424 C C . CYS A 1 54 ? -19.641 3.723 -19.578 1 40.47 54 CYS A C 1
ATOM 426 O O . CYS A 1 54 ? -18.484 3.344 -19.781 1 40.47 54 CYS A O 1
ATOM 428 N N . HIS A 1 55 ? -20.109 3.463 -18.391 1 49.16 55 HIS A N 1
ATOM 429 C CA . HIS A 1 55 ? -19.781 2.205 -17.734 1 49.16 55 HIS A CA 1
ATOM 430 C C . HIS A 1 55 ? -20.219 1.009 -18.578 1 49.16 55 HIS A C 1
ATOM 432 O O . HIS A 1 55 ? -21.406 0.817 -18.812 1 49.16 55 HIS A O 1
ATOM 438 N N . THR A 1 56 ? -19.531 0.694 -19.625 1 50.53 56 THR A N 1
ATOM 439 C CA . THR A 1 56 ? -19.812 -0.534 -20.375 1 50.53 56 THR A CA 1
ATOM 440 C C . THR A 1 56 ? -19.719 -1.748 -19.453 1 50.53 56 THR A C 1
ATOM 442 O O . THR A 1 56 ? -18.781 -1.876 -18.672 1 50.53 56 THR A O 1
ATOM 445 N N . VAL A 1 57 ? -20.953 -2.344 -19.344 1 56.38 57 VAL A N 1
ATOM 446 C CA . VAL A 1 57 ? -21.016 -3.596 -18.594 1 56.38 57 VAL A CA 1
ATOM 447 C C . VAL A 1 57 ? -20.016 -4.594 -19.156 1 56.38 57 VAL A C 1
ATOM 449 O O . VAL A 1 57 ? -20.062 -4.93 -20.344 1 56.38 57 VAL A O 1
ATOM 452 N N . GLY A 1 58 ? -18.859 -4.762 -18.594 1 59.28 58 GLY A N 1
ATOM 453 C CA . GLY A 1 58 ? -17.875 -5.758 -19 1 59.28 58 GLY A CA 1
ATOM 454 C C . GLY A 1 58 ? -18.281 -7.172 -18.641 1 59.28 58 GLY A C 1
ATOM 455 O O . GLY A 1 58 ? -17.438 -8.07 -18.562 1 59.28 58 GLY A O 1
ATOM 456 N N . SER A 1 59 ? -19.625 -7.324 -18.203 1 75.5 59 SER A N 1
ATOM 457 C CA . SER A 1 59 ? -20.062 -8.648 -17.766 1 75.5 59 SER A CA 1
ATOM 458 C C . SER A 1 59 ? -21.094 -9.234 -18.734 1 75.5 59 SER A C 1
ATOM 460 O O . SER A 1 59 ? -21.938 -8.508 -19.281 1 75.5 59 SER A O 1
ATOM 462 N N . SER A 1 60 ? -20.938 -10.477 -19.016 1 78.19 60 SER A N 1
ATOM 463 C CA . SER A 1 60 ? -21.906 -11.195 -19.844 1 78.19 60 SER A CA 1
ATOM 464 C C . SER A 1 60 ? -23.172 -11.508 -19.062 1 78.19 60 SER A C 1
ATOM 466 O O . SER A 1 60 ? -24.188 -11.922 -19.641 1 78.19 60 SER A O 1
ATOM 468 N N . LEU A 1 61 ? -23.109 -11.117 -17.844 1 86.75 61 LEU A N 1
ATOM 469 C CA . LEU A 1 61 ? -24.203 -11.539 -16.969 1 86.75 61 LEU A CA 1
ATOM 470 C C . LEU A 1 61 ? -25.234 -10.414 -16.812 1 86.75 61 LEU A C 1
ATOM 472 O O . LEU A 1 61 ? -26.312 -10.625 -16.25 1 86.75 61 LEU A O 1
ATOM 476 N N . LYS A 1 62 ? -24.969 -9.281 -17.297 1 93.31 62 LYS A N 1
ATOM 477 C CA . LYS A 1 62 ? -25.875 -8.133 -17.328 1 93.31 62 LYS A CA 1
ATOM 478 C C . LYS A 1 62 ? -25.719 -7.344 -18.625 1 93.31 62 LYS A C 1
ATOM 480 O O . LYS A 1 62 ? -24.641 -7.332 -19.219 1 93.31 62 LYS A O 1
ATOM 485 N N . SER A 1 63 ? -26.844 -6.758 -18.969 1 95.12 63 SER A N 1
ATOM 486 C CA . SER A 1 63 ? -26.781 -5.957 -20.188 1 95.12 63 SER A CA 1
ATOM 487 C C . SER A 1 63 ? -26.531 -4.484 -19.875 1 95.12 63 SER A C 1
ATOM 489 O O . SER A 1 63 ? -25.906 -3.771 -20.672 1 95.12 63 SER A O 1
ATOM 491 N N . HIS A 1 64 ? -27.062 -4.012 -18.797 1 95.94 64 HIS A N 1
ATOM 492 C CA . HIS A 1 64 ? -26.953 -2.631 -18.344 1 95.94 64 HIS A CA 1
ATOM 493 C C . HIS A 1 64 ? -26.812 -2.553 -16.828 1 95.94 64 HIS A C 1
ATOM 495 O O . HIS A 1 64 ? -27.094 -3.527 -16.125 1 95.94 64 HIS A O 1
ATOM 501 N N . THR A 1 65 ? -26.266 -1.434 -16.359 1 95.81 65 THR A N 1
ATOM 502 C CA . THR A 1 65 ? -26.297 -1.158 -14.922 1 95.81 65 THR A CA 1
ATOM 503 C C . THR A 1 65 ? -27.625 -0.509 -14.523 1 95.81 65 THR A C 1
ATOM 505 O O . THR A 1 65 ? -28.391 -0.075 -15.383 1 95.81 65 THR A O 1
ATOM 508 N N . CYS A 1 66 ? -27.859 -0.475 -13.266 1 96.62 66 CYS A N 1
ATOM 509 C CA . CYS A 1 66 ? -29.125 0.068 -12.75 1 96.62 66 CYS A CA 1
ATOM 510 C C . CYS A 1 66 ? -29.156 1.584 -12.914 1 96.62 66 CYS A C 1
ATOM 512 O O . CYS A 1 66 ? -30.234 2.189 -12.844 1 96.62 66 CYS A O 1
ATOM 514 N N . GLY A 1 67 ? -28.031 2.236 -13.141 1 95.38 67 GLY A N 1
ATOM 515 C CA . GLY A 1 67 ? -28 3.686 -13.258 1 95.38 67 GLY A CA 1
ATOM 516 C C . GLY A 1 67 ? -27.812 4.156 -14.688 1 95.38 67 GLY A C 1
ATOM 517 O O . GLY A 1 67 ? -27.844 5.359 -14.961 1 95.38 67 GLY A O 1
ATOM 518 N N . GLU A 1 68 ? -27.781 3.285 -15.602 1 95.38 68 GLU A N 1
ATOM 519 C CA . GLU A 1 68 ? -27.375 3.598 -16.969 1 95.38 68 GLU A CA 1
ATOM 520 C C . GLU A 1 68 ? -28.578 3.938 -17.844 1 95.38 68 GLU A C 1
ATOM 522 O O . GLU A 1 68 ? -28.469 4.711 -18.797 1 95.38 68 GLU A O 1
ATOM 527 N N . LEU A 1 69 ? -29.781 3.414 -17.578 1 96.81 69 LEU A N 1
ATOM 528 C CA . LEU A 1 69 ? -30.938 3.467 -18.469 1 96.81 69 LEU A CA 1
ATOM 529 C C . LEU A 1 69 ? -31.516 4.879 -18.547 1 96.81 69 LEU A C 1
ATOM 531 O O . LEU A 1 69 ? -31.547 5.586 -17.531 1 96.81 69 LEU A O 1
ATOM 535 N N . ARG A 1 70 ? -31.828 5.203 -19.75 1 97.44 70 ARG A N 1
ATOM 536 C CA . ARG A 1 70 ? -32.438 6.492 -20.062 1 97.44 70 ARG A CA 1
ATOM 537 C C . ARG A 1 70 ? -33.562 6.328 -21.078 1 97.44 70 ARG A C 1
ATOM 539 O O . ARG A 1 70 ? -33.844 5.219 -21.547 1 97.44 70 ARG A O 1
ATOM 546 N N . ALA A 1 71 ? -34.156 7.473 -21.453 1 96.25 71 ALA A N 1
ATOM 547 C CA . ALA A 1 71 ? -35.281 7.469 -22.359 1 96.25 71 ALA A CA 1
ATOM 548 C C . ALA A 1 71 ? -34.938 6.848 -23.703 1 96.25 71 ALA A C 1
ATOM 550 O O . ALA A 1 71 ? -35.75 6.195 -24.344 1 96.25 71 ALA A O 1
ATOM 551 N N . HIS A 1 72 ? -33.719 7.035 -24.141 1 96.94 72 HIS A N 1
ATOM 552 C CA . HIS A 1 72 ? -33.312 6.535 -25.453 1 96.94 72 HIS A CA 1
ATOM 553 C C . HIS A 1 72 ? -33.156 5.016 -25.438 1 96.94 72 HIS A C 1
ATOM 555 O O . HIS A 1 72 ? -33 4.398 -26.484 1 96.94 72 HIS A O 1
ATOM 561 N N . HIS A 1 73 ? -33.312 4.352 -24.297 1 97.75 73 HIS A N 1
ATOM 562 C CA . HIS A 1 73 ? -33.25 2.9 -24.203 1 97.75 73 HIS A CA 1
ATOM 563 C C . HIS A 1 73 ? -34.656 2.275 -24.281 1 97.75 73 HIS A C 1
ATOM 565 O O . HIS A 1 73 ? -34.781 1.051 -24.234 1 97.75 73 HIS A O 1
ATOM 571 N N . VAL A 1 74 ? -35.656 3.02 -24.359 1 98 74 VAL A N 1
ATOM 572 C CA . VAL A 1 74 ? -37.031 2.523 -24.375 1 98 74 VAL A CA 1
ATOM 573 C C . VAL A 1 74 ? -37.219 1.543 -25.531 1 98 74 VAL A C 1
ATOM 575 O O . VAL A 1 74 ? -36.812 1.82 -26.656 1 98 74 VAL A O 1
ATOM 578 N N . GLY A 1 75 ? -37.812 0.45 -25.219 1 98.06 75 GLY A N 1
ATOM 579 C CA . GLY A 1 75 ? -38.062 -0.595 -26.203 1 98.06 75 GLY A CA 1
ATOM 580 C C . GLY A 1 75 ? -37 -1.688 -26.172 1 98.06 75 GLY A C 1
ATOM 581 O O . GLY A 1 75 ? -37.219 -2.773 -26.719 1 98.06 75 GLY A O 1
ATOM 582 N N . GLN A 1 76 ? -35.969 -1.468 -25.516 1 97.81 76 GLN A N 1
ATOM 583 C CA . GLN A 1 76 ? -34.875 -2.426 -25.453 1 97.81 76 GLN A CA 1
ATOM 584 C C . GLN A 1 76 ? -35.094 -3.479 -24.375 1 97.81 76 GLN A C 1
ATOM 586 O O . GLN A 1 76 ? -35.594 -3.168 -23.297 1 97.81 76 GLN A O 1
ATOM 591 N N . LYS A 1 77 ? -34.75 -4.746 -24.703 1 98.06 77 LYS A N 1
ATOM 592 C CA . LYS A 1 77 ? -34.688 -5.801 -23.703 1 98.06 77 LYS A CA 1
ATOM 593 C C . LYS A 1 77 ? -33.406 -5.695 -22.859 1 98.06 77 LYS A C 1
ATOM 595 O O . LYS A 1 77 ? -32.312 -5.562 -23.406 1 98.06 77 LYS A O 1
ATOM 600 N N . VAL A 1 78 ? -33.594 -5.727 -21.562 1 97.94 78 VAL A N 1
ATOM 601 C CA . VAL A 1 78 ? -32.438 -5.523 -20.719 1 97.94 78 VAL A CA 1
ATOM 602 C C . VAL A 1 78 ? -32.406 -6.598 -19.625 1 97.94 78 VAL A C 1
ATOM 604 O O . VAL A 1 78 ? -33.406 -7.238 -19.344 1 97.94 78 VAL A O 1
ATOM 607 N N . LYS A 1 79 ? -31.25 -6.918 -19.109 1 97.94 79 LYS A N 1
ATOM 608 C CA . LYS A 1 79 ? -30.969 -7.758 -17.953 1 97.94 79 LYS A CA 1
ATOM 609 C C . LYS A 1 79 ? -30.219 -6.973 -16.875 1 97.94 79 LYS A C 1
ATOM 611 O O . LYS A 1 79 ? -29.062 -6.582 -17.078 1 97.94 79 LYS A O 1
ATOM 616 N N . LEU A 1 80 ? -30.859 -6.762 -15.75 1 97.62 80 LEU A N 1
ATOM 617 C CA . LEU A 1 80 ? -30.297 -5.984 -14.656 1 97.62 80 LEU A CA 1
ATOM 618 C C . LEU A 1 80 ? -30.047 -6.863 -13.438 1 97.62 80 LEU A C 1
ATOM 620 O O . LEU A 1 80 ? -30.766 -7.832 -13.203 1 97.62 80 LEU A O 1
ATOM 624 N N . ARG A 1 81 ? -29.016 -6.559 -12.766 1 98 81 ARG A N 1
ATOM 625 C CA . ARG A 1 81 ? -28.734 -7.148 -11.461 1 98 81 ARG A CA 1
ATOM 626 C C . ARG A 1 81 ? -28.422 -6.07 -10.422 1 98 81 ARG A C 1
ATOM 628 O O . ARG A 1 81 ? -27.766 -5.07 -10.742 1 98 81 ARG A O 1
ATOM 635 N N . GLY A 1 82 ? -28.922 -6.215 -9.25 1 98 82 GLY A N 1
ATOM 636 C CA . GLY A 1 82 ? -28.703 -5.266 -8.172 1 98 82 GLY A CA 1
ATOM 637 C C . GLY A 1 82 ? -29.422 -5.637 -6.887 1 98 82 GLY A C 1
ATOM 638 O O . GLY A 1 82 ? -30.016 -6.711 -6.797 1 98 82 GLY A O 1
ATOM 639 N N . PHE A 1 83 ? -29.281 -4.777 -5.918 1 98.38 83 PHE A N 1
ATOM 640 C CA . PHE A 1 83 ? -29.938 -4.961 -4.629 1 98.38 83 PHE A CA 1
ATOM 641 C C . PHE A 1 83 ? -31.359 -4.418 -4.664 1 98.38 83 PHE A C 1
ATOM 643 O O . PHE A 1 83 ? -31.609 -3.336 -5.199 1 98.38 83 PHE A O 1
ATOM 650 N N . LEU A 1 84 ? -32.312 -5.18 -4.094 1 98 84 LEU A N 1
ATOM 651 C CA . LEU A 1 84 ? -33.688 -4.668 -3.916 1 98 84 LEU A CA 1
ATOM 652 C C . LEU A 1 84 ? -33.719 -3.637 -2.795 1 98 84 LEU A C 1
ATOM 654 O O . LEU A 1 84 ? -33.656 -3.99 -1.615 1 98 84 LEU A O 1
ATOM 658 N N . GLN A 1 85 ? -33.906 -2.436 -3.141 1 95.62 85 GLN A N 1
ATOM 659 C CA . GLN A 1 85 ? -33.844 -1.376 -2.141 1 95.62 85 GLN A CA 1
ATOM 660 C C . GLN A 1 85 ? -35.219 -1.041 -1.6 1 95.62 85 GLN A C 1
ATOM 662 O O . GLN A 1 85 ? -35.406 -0.809 -0.4 1 95.62 85 GLN A O 1
ATOM 667 N N . TYR A 1 86 ? -36.219 -0.962 -2.561 1 93.31 86 TYR A N 1
ATOM 668 C CA . TYR A 1 86 ? -37.594 -0.666 -2.207 1 93.31 86 TYR A CA 1
ATOM 669 C C . TYR A 1 86 ? -38.562 -1.562 -2.975 1 93.31 86 TYR A C 1
ATOM 671 O O . TYR A 1 86 ? -38.219 -2.074 -4.043 1 93.31 86 TYR A O 1
ATOM 679 N N . GLN A 1 87 ? -39.688 -1.781 -2.35 1 93.75 87 GLN A N 1
ATOM 680 C CA . GLN A 1 87 ? -40.781 -2.455 -3.033 1 93.75 87 GLN A CA 1
ATOM 681 C C . GLN A 1 87 ? -42.156 -1.96 -2.525 1 93.75 87 GLN A C 1
ATOM 683 O O . GLN A 1 87 ? -42.312 -1.668 -1.338 1 93.75 87 GLN A O 1
ATOM 688 N N . ARG A 1 88 ? -43 -1.822 -3.477 1 91.5 88 ARG A N 1
ATOM 689 C CA . ARG A 1 88 ? -44.312 -1.363 -3.104 1 91.5 88 ARG A CA 1
ATOM 690 C C . ARG A 1 88 ? -45.406 -2.156 -3.838 1 91.5 88 ARG A C 1
ATOM 692 O O . ARG A 1 88 ? -45.281 -2.445 -5.027 1 91.5 88 ARG A O 1
ATOM 699 N N . MET A 1 89 ? -46.438 -2.574 -3.182 1 88.5 89 MET A N 1
ATOM 700 C CA . MET A 1 89 ? -47.656 -3.18 -3.688 1 88.5 89 MET A CA 1
ATOM 701 C C . MET A 1 89 ? -47.375 -4.465 -4.449 1 88.5 89 MET A C 1
ATOM 703 O O . MET A 1 89 ? -48.156 -4.891 -5.293 1 88.5 89 MET A O 1
ATOM 707 N N . GLY A 1 90 ? -46.156 -4.953 -4.312 1 88.31 90 GLY A N 1
ATOM 708 C CA . GLY A 1 90 ? -45.781 -6.148 -5.047 1 88.31 90 GLY A CA 1
ATOM 709 C C . GLY A 1 90 ? -45.656 -5.914 -6.535 1 88.31 90 GLY A C 1
ATOM 710 O O . GLY A 1 90 ? -45.5 -6.863 -7.309 1 88.31 90 GLY A O 1
ATOM 711 N N . LYS A 1 91 ? -45.656 -4.711 -6.883 1 92.31 91 LYS A N 1
ATOM 712 C CA . LYS A 1 91 ? -45.656 -4.363 -8.305 1 92.31 91 LYS A CA 1
ATOM 713 C C . LYS A 1 91 ? -44.469 -3.502 -8.664 1 92.31 91 LYS A C 1
ATOM 715 O O . LYS A 1 91 ? -43.938 -3.592 -9.773 1 92.31 91 LYS A O 1
ATOM 720 N N . PHE A 1 92 ? -44.062 -2.658 -7.762 1 95.06 92 PHE A N 1
ATOM 721 C CA . PHE A 1 92 ? -42.969 -1.733 -8.008 1 95.06 92 PHE A CA 1
ATOM 722 C C . PHE A 1 92 ? -41.75 -2.104 -7.176 1 95.06 92 PHE A C 1
ATOM 724 O O . PHE A 1 92 ? -41.844 -2.273 -5.957 1 95.06 92 PHE A O 1
ATOM 731 N N . ALA A 1 93 ? -40.656 -2.266 -7.848 1 96.94 93 ALA A N 1
ATOM 732 C CA . ALA A 1 93 ? -39.406 -2.521 -7.168 1 96.94 93 ALA A CA 1
ATOM 733 C C . ALA A 1 93 ? -38.312 -1.543 -7.625 1 96.94 93 ALA A C 1
ATOM 735 O O . ALA A 1 93 ? -38.281 -1.173 -8.797 1 96.94 93 ALA A O 1
ATOM 736 N N . VAL A 1 94 ? -37.5 -1.099 -6.723 1 96.5 94 VAL A N 1
ATOM 737 C CA . VAL A 1 94 ? -36.312 -0.292 -7.074 1 96.5 94 VAL A CA 1
ATOM 738 C C . VAL A 1 94 ? -35.062 -1.106 -6.867 1 96.5 94 VAL A C 1
ATOM 740 O O . VAL A 1 94 ? -34.781 -1.557 -5.754 1 96.5 94 VAL A O 1
ATOM 743 N N . LEU A 1 95 ? -34.312 -1.267 -7.941 1 97.5 95 LEU A N 1
ATOM 744 C CA . LEU A 1 95 ? -33.031 -1.963 -7.898 1 97.5 95 LEU A CA 1
ATOM 745 C C . LEU A 1 95 ? -31.859 -0.971 -7.836 1 97.5 95 LEU A C 1
ATOM 747 O O . LEU A 1 95 ? -31.891 0.054 -8.523 1 97.5 95 LEU A O 1
ATOM 751 N N . ARG A 1 96 ? -30.891 -1.316 -6.996 1 97.25 96 ARG A N 1
ATOM 752 C CA . ARG A 1 96 ? -29.719 -0.468 -6.824 1 97.25 96 ARG A CA 1
ATOM 753 C C . ARG A 1 96 ? -28.438 -1.255 -7.066 1 97.25 96 ARG A C 1
ATOM 755 O O . ARG A 1 96 ? -28.312 -2.398 -6.625 1 97.25 96 ARG A O 1
ATOM 762 N N . ASP A 1 97 ? -27.547 -0.723 -7.836 1 96.19 97 ASP A N 1
ATOM 763 C CA . ASP A 1 97 ? -26.188 -1.23 -7.934 1 96.19 97 ASP A CA 1
ATOM 764 C C . ASP A 1 97 ? -25.172 -0.109 -7.734 1 96.19 97 ASP A C 1
ATOM 766 O O . ASP A 1 97 ? -25.5 0.947 -7.191 1 96.19 97 ASP A O 1
ATOM 770 N N . ALA A 1 98 ? -23.906 -0.34 -8.047 1 95.12 98 ALA A N 1
ATOM 771 C CA . ALA A 1 98 ? -22.828 0.599 -7.797 1 95.12 98 ALA A CA 1
ATOM 772 C C . ALA A 1 98 ? -23 1.879 -8.609 1 95.12 98 ALA A C 1
ATOM 774 O O . ALA A 1 98 ? -22.406 2.908 -8.297 1 95.12 98 ALA A O 1
ATOM 775 N N . PHE A 1 99 ? -23.922 1.847 -9.523 1 94.62 99 PHE A N 1
ATOM 776 C CA . PHE A 1 99 ? -23.953 2.91 -10.523 1 94.62 99 PHE A CA 1
ATOM 777 C C . PHE A 1 99 ? -25.234 3.717 -10.422 1 94.62 99 PHE A C 1
ATOM 779 O O . PHE A 1 99 ? -25.375 4.77 -11.047 1 94.62 99 PHE A O 1
ATOM 786 N N . GLY A 1 100 ? -26.172 3.166 -9.703 1 95.06 100 GLY A N 1
ATOM 787 C CA . GLY A 1 100 ? -27.406 3.898 -9.547 1 95.06 100 GLY A CA 1
ATOM 788 C C . GLY A 1 100 ? -28.609 3 -9.266 1 95.06 100 GLY A C 1
ATOM 789 O O . GLY A 1 100 ? -28.453 1.91 -8.719 1 95.06 100 GLY A O 1
ATOM 790 N N . LYS A 1 101 ? -29.828 3.588 -9.57 1 96.19 101 LYS A N 1
ATOM 791 C CA . LYS A 1 101 ? -31.094 2.902 -9.273 1 96.19 101 LYS A CA 1
ATOM 792 C C . LYS A 1 101 ? -32.031 2.906 -10.492 1 96.19 101 LYS A C 1
ATOM 794 O O . LYS A 1 101 ? -31.938 3.797 -11.336 1 96.19 101 LYS A O 1
ATOM 799 N N . THR A 1 102 ? -32.844 1.901 -10.508 1 97.12 102 THR A N 1
ATOM 800 C CA . THR A 1 102 ? -33.875 1.844 -11.547 1 97.12 102 THR A CA 1
ATOM 801 C C . THR A 1 102 ? -35.125 1.156 -11.023 1 97.12 102 THR A C 1
ATOM 803 O O . THR A 1 102 ? -35.062 0.182 -10.273 1 97.12 102 THR A O 1
ATOM 806 N N . GLN A 1 103 ? -36.25 1.694 -11.422 1 97.44 103 GLN A N 1
ATOM 807 C CA . GLN A 1 103 ? -37.531 1.105 -11.039 1 97.44 103 GLN A CA 1
ATOM 808 C C . GLN A 1 103 ? -37.906 -0.056 -11.953 1 97.44 103 GLN A C 1
ATOM 810 O O . GLN A 1 103 ? -37.75 0.029 -13.172 1 97.44 103 GLN A O 1
ATOM 815 N N . VAL A 1 104 ? -38.375 -1.091 -11.344 1 97.81 104 VAL A N 1
ATOM 816 C CA . VAL A 1 104 ? -38.875 -2.275 -12.039 1 97.81 104 VAL A CA 1
ATOM 817 C C . VAL A 1 104 ? -40.375 -2.418 -11.805 1 97.81 104 VAL A C 1
ATOM 819 O O . VAL A 1 104 ? -40.875 -2.252 -10.688 1 97.81 104 VAL A O 1
ATOM 822 N N . LEU A 1 105 ? -41.094 -2.662 -12.867 1 97.12 105 LEU A N 1
ATOM 823 C CA . LEU A 1 105 ? -42.531 -2.85 -12.82 1 97.12 105 LEU A CA 1
ATOM 824 C C . LEU A 1 105 ? -42.906 -4.297 -13.125 1 97.12 105 LEU A C 1
ATOM 826 O O . LEU A 1 105 ? -42.438 -4.871 -14.102 1 97.12 105 LEU A O 1
ATOM 830 N N . ILE A 1 106 ? -43.719 -4.883 -12.289 1 96.25 106 ILE A N 1
ATOM 831 C CA . ILE A 1 106 ? -44.25 -6.215 -12.516 1 96.25 106 ILE A CA 1
ATOM 832 C C . ILE A 1 106 ? -45.719 -6.098 -12.898 1 96.25 106 ILE A C 1
ATOM 834 O O . ILE A 1 106 ? -46.5 -5.395 -12.242 1 96.25 106 ILE A O 1
ATOM 838 N N . ASN A 1 107 ? -46.062 -6.781 -13.953 1 93.38 107 ASN A N 1
ATOM 839 C CA . ASN A 1 107 ? -47.469 -6.809 -14.375 1 93.38 107 ASN A CA 1
ATOM 840 C C . ASN A 1 107 ? -48.344 -7.508 -13.344 1 93.38 107 ASN A C 1
ATOM 842 O O . ASN A 1 107 ? -48.031 -8.617 -12.898 1 93.38 107 ASN A O 1
ATOM 846 N N . ASP A 1 108 ? -49.5 -6.949 -13.141 1 89.75 108 ASP A N 1
ATOM 847 C CA . ASP A 1 108 ? -50.438 -7.461 -12.141 1 89.75 108 ASP A CA 1
ATOM 848 C C . ASP A 1 108 ? -50.938 -8.852 -12.508 1 89.75 108 ASP A C 1
ATOM 850 O O . ASP A 1 108 ? -51.281 -9.656 -11.633 1 89.75 108 ASP A O 1
ATOM 854 N N . GLU A 1 109 ? -50.906 -9.109 -13.664 1 91.81 109 GLU A N 1
ATOM 855 C CA . GLU A 1 109 ? -51.438 -10.383 -14.141 1 91.81 109 GLU A CA 1
ATOM 856 C C . GLU A 1 109 ? -50.469 -11.523 -13.906 1 91.81 109 GLU A C 1
ATOM 858 O O . GLU A 1 109 ? -50.844 -12.695 -13.906 1 91.81 109 GLU A O 1
ATOM 863 N N . ASP A 1 110 ? -49.312 -11.164 -13.75 1 93.25 110 ASP A N 1
ATOM 864 C CA . ASP A 1 110 ? -48.281 -12.188 -13.477 1 93.25 110 ASP A CA 1
ATOM 865 C C . ASP A 1 110 ? -48.219 -12.516 -11.992 1 93.25 110 ASP A C 1
ATOM 867 O O . ASP A 1 110 ? -47.312 -12.078 -11.297 1 93.25 110 ASP A O 1
ATOM 871 N N . THR A 1 111 ? -49.031 -13.352 -11.492 1 92.69 111 THR A N 1
ATOM 872 C CA . THR A 1 111 ? -49.188 -13.656 -10.078 1 92.69 111 THR A CA 1
ATOM 873 C C . THR A 1 111 ? -47.938 -14.297 -9.5 1 92.69 111 THR A C 1
ATOM 875 O O . THR A 1 111 ? -47.625 -14.094 -8.328 1 92.69 111 THR A O 1
ATOM 878 N N . SER A 1 112 ? -47.281 -15 -10.32 1 94.06 112 SER A N 1
ATOM 879 C CA . SER A 1 112 ? -46.062 -15.672 -9.859 1 94.06 112 SER A CA 1
ATOM 880 C C . SER A 1 112 ? -44.969 -14.664 -9.531 1 94.06 112 SER A C 1
ATOM 882 O O . SER A 1 112 ? -44.344 -14.758 -8.484 1 94.06 112 SER A O 1
ATOM 884 N N . LEU A 1 113 ? -44.781 -13.742 -10.398 1 94.88 113 LEU A N 1
ATOM 885 C CA . LEU A 1 113 ? -43.781 -12.711 -10.18 1 94.88 113 LEU A CA 1
ATOM 886 C C . LEU A 1 113 ? -44.156 -11.805 -9.016 1 94.88 113 LEU A C 1
ATOM 888 O O . LEU A 1 113 ? -43.281 -11.359 -8.266 1 94.88 113 LEU A O 1
ATOM 892 N N . VAL A 1 114 ? -45.375 -11.539 -8.906 1 94.94 114 VAL A N 1
ATOM 893 C CA . VAL A 1 114 ? -45.844 -10.711 -7.809 1 94.94 114 VAL A CA 1
ATOM 894 C C . VAL A 1 114 ? -45.531 -11.391 -6.477 1 94.94 114 VAL A C 1
ATOM 896 O O . VAL A 1 114 ? -45.062 -10.742 -5.539 1 94.94 114 VAL A O 1
ATOM 899 N N . LYS A 1 115 ? -45.875 -12.617 -6.402 1 94.75 115 LYS A N 1
ATOM 900 C CA . LYS A 1 115 ? -45.625 -13.375 -5.18 1 94.75 115 LYS A CA 1
ATOM 901 C C . LYS A 1 115 ? -44.156 -13.422 -4.855 1 94.75 115 LYS A C 1
ATOM 903 O O . LYS A 1 115 ? -43.75 -13.281 -3.693 1 94.75 115 LYS A O 1
ATOM 908 N N . LEU A 1 116 ? -43.375 -13.609 -5.855 1 95.56 116 LEU A N 1
ATOM 909 C CA . LEU A 1 116 ? -41.938 -13.688 -5.676 1 95.56 116 LEU A CA 1
ATOM 910 C C . LEU A 1 116 ? -41.375 -12.359 -5.168 1 95.56 116 LEU A C 1
ATOM 912 O O . LEU A 1 116 ? -40.562 -12.336 -4.23 1 95.56 116 LEU A O 1
ATOM 916 N N . LEU A 1 117 ? -41.719 -11.312 -5.777 1 96.19 117 LEU A N 1
ATOM 917 C CA . LEU A 1 117 ? -41.281 -10 -5.34 1 96.19 117 LEU A CA 1
ATOM 918 C C . LEU A 1 117 ? -41.719 -9.719 -3.906 1 96.19 117 LEU A C 1
ATOM 920 O O . LEU A 1 117 ? -40.938 -9.227 -3.094 1 96.19 117 LEU A O 1
ATOM 924 N N . SER A 1 118 ? -42.938 -10.102 -3.615 1 95.12 118 SER A N 1
ATOM 925 C CA . SER A 1 118 ? -43.5 -9.828 -2.297 1 95.12 118 SER A CA 1
ATOM 926 C C . SER A 1 118 ? -42.781 -10.617 -1.212 1 95.12 118 SER A C 1
ATOM 928 O O . SER A 1 118 ? -42.688 -10.18 -0.062 1 95.12 118 SER A O 1
ATOM 930 N N . SER A 1 119 ? -42.219 -11.688 -1.592 1 95 119 SER A N 1
ATOM 931 C CA . SER A 1 119 ? -41.562 -12.547 -0.618 1 95 119 SER A CA 1
ATOM 932 C C . SER A 1 119 ? -40.062 -12.25 -0.555 1 95 119 SER A C 1
ATOM 934 O O . SER A 1 119 ? -39.344 -12.805 0.286 1 95 119 SER A O 1
ATOM 936 N N . THR A 1 120 ? -39.562 -11.43 -1.404 1 96.94 120 THR A N 1
ATOM 937 C CA . THR A 1 120 ? -38.156 -11.102 -1.435 1 96.94 120 THR A CA 1
ATOM 938 C C . THR A 1 120 ? -37.812 -10.047 -0.379 1 96.94 120 THR A C 1
ATOM 940 O O . THR A 1 120 ? -38.469 -9.008 -0.3 1 96.94 120 THR A O 1
ATOM 943 N N . THR A 1 121 ? -36.844 -10.336 0.444 1 97.19 121 THR A N 1
ATOM 944 C CA . THR A 1 121 ? -36.438 -9.398 1.489 1 97.19 121 THR A CA 1
ATOM 945 C C . THR A 1 121 ? -35.594 -8.258 0.906 1 97.19 121 THR A C 1
ATOM 947 O O . THR A 1 121 ? -34.938 -8.422 -0.125 1 97.19 121 THR A O 1
ATOM 950 N N . PHE A 1 122 ? -35.625 -7.133 1.546 1 96.75 122 PHE A N 1
ATOM 951 C CA . PHE A 1 122 ? -34.781 -6 1.132 1 96.75 122 PHE A CA 1
ATOM 952 C C . PHE A 1 122 ? -33.312 -6.363 1.17 1 96.75 122 PHE A C 1
ATOM 954 O O . PHE A 1 122 ? -32.875 -7.164 2.002 1 96.75 122 PHE A O 1
ATOM 961 N N . GLU A 1 123 ? -32.562 -5.777 0.232 1 98.06 123 GLU A N 1
ATOM 962 C CA . GLU A 1 123 ? -31.125 -5.93 0.106 1 98.06 123 GLU A CA 1
ATOM 963 C C . GLU A 1 123 ? -30.766 -7.305 -0.446 1 98.06 123 GLU A C 1
ATOM 965 O O . GLU A 1 123 ? -29.578 -7.645 -0.545 1 98.06 123 GLU A O 1
ATOM 970 N N . SER A 1 124 ? -31.812 -8.109 -0.773 1 98.38 124 SER A N 1
ATOM 971 C CA . SER A 1 124 ? -31.5 -9.289 -1.575 1 98.38 124 SER A CA 1
ATOM 972 C C . SER A 1 124 ? -30.938 -8.898 -2.941 1 98.38 124 SER A C 1
ATOM 974 O O . SER A 1 124 ? -31.297 -7.852 -3.49 1 98.38 124 SER A O 1
ATOM 976 N N . TYR A 1 125 ? -30 -9.68 -3.408 1 98.5 125 TYR A N 1
ATOM 977 C CA . TYR A 1 125 ? -29.438 -9.453 -4.738 1 98.5 125 TYR A CA 1
ATOM 978 C C . TYR A 1 125 ? -30.234 -10.195 -5.797 1 98.5 125 TYR A C 1
ATOM 980 O O . TYR A 1 125 ? -30.422 -11.414 -5.703 1 98.5 125 TYR A O 1
ATOM 988 N N . VAL A 1 126 ? -30.734 -9.477 -6.836 1 98.19 126 VAL A N 1
ATOM 989 C CA . VAL A 1 126 ? -31.719 -10.078 -7.734 1 98.19 126 VAL A CA 1
ATOM 990 C C . VAL A 1 126 ? -31.344 -9.789 -9.188 1 98.19 126 VAL A C 1
ATOM 992 O O . VAL A 1 126 ? -30.516 -8.914 -9.453 1 98.19 126 VAL A O 1
ATOM 995 N N . GLU A 1 127 ? -31.828 -10.602 -10.062 1 98.06 127 GLU A N 1
ATOM 996 C CA . GLU A 1 127 ? -31.75 -10.414 -11.508 1 98.06 127 GLU A CA 1
ATOM 997 C C . GLU A 1 127 ? -33.125 -10.164 -12.117 1 98.06 127 GLU A C 1
ATOM 999 O O . GLU A 1 127 ? -34.094 -10.859 -11.797 1 98.06 127 GLU A O 1
ATOM 1004 N N . VAL A 1 128 ? -33.219 -9.133 -12.953 1 97.81 128 VAL A N 1
ATOM 1005 C CA . VAL A 1 128 ? -34.469 -8.797 -13.633 1 97.81 128 VAL A CA 1
ATOM 1006 C C . VAL A 1 128 ? -34.25 -8.727 -15.141 1 97.81 128 VAL A C 1
ATOM 1008 O O . VAL A 1 128 ? -33.312 -8.07 -15.602 1 97.81 128 VAL A O 1
ATOM 1011 N N . MET A 1 129 ? -35.031 -9.461 -15.859 1 98.06 129 MET A N 1
ATOM 1012 C CA . MET A 1 129 ? -35.094 -9.312 -17.312 1 98.06 129 MET A CA 1
ATOM 1013 C C . MET A 1 129 ? -36.406 -8.656 -17.719 1 98.06 129 MET A C 1
ATOM 1015 O O . MET A 1 129 ? -37.438 -8.945 -17.156 1 98.06 129 MET A O 1
ATOM 1019 N N . GLY A 1 130 ? -36.25 -7.715 -18.656 1 98.06 130 GLY A N 1
ATOM 1020 C CA . GLY A 1 130 ? -37.469 -7.039 -19.094 1 98.06 130 GLY A CA 1
ATOM 1021 C C . GLY A 1 130 ? -37.219 -6.039 -20.203 1 98.06 130 GLY A C 1
ATOM 1022 O O . GLY A 1 130 ? -36.188 -6.082 -20.875 1 98.06 130 GLY A O 1
ATOM 1023 N N . ILE A 1 131 ? -38.281 -5.203 -20.391 1 98.5 131 ILE A N 1
ATOM 1024 C CA . ILE A 1 131 ? -38.25 -4.203 -21.453 1 98.5 131 ILE A CA 1
ATOM 1025 C C . ILE A 1 131 ? -38.312 -2.805 -20.844 1 98.5 131 ILE A C 1
ATOM 1027 O O . ILE A 1 131 ? -39.125 -2.555 -19.953 1 98.5 131 ILE A O 1
ATOM 1031 N N . VAL A 1 132 ? -37.438 -1.951 -21.328 1 98.5 132 VAL A N 1
ATOM 1032 C CA . VAL A 1 132 ? -37.438 -0.569 -20.859 1 98.5 132 VAL A CA 1
ATOM 1033 C C . VAL A 1 132 ? -38.688 0.15 -21.406 1 98.5 132 VAL A C 1
ATOM 1035 O O . VAL A 1 132 ? -38.969 0.092 -22.609 1 98.5 132 VAL A O 1
ATOM 1038 N N . CYS A 1 133 ? -39.438 0.854 -20.531 1 98 133 CYS A N 1
ATOM 1039 C CA . CYS A 1 133 ? -40.625 1.607 -20.906 1 98 133 CYS A CA 1
ATOM 1040 C C . CYS A 1 133 ? -40.594 3.008 -20.297 1 98 133 CYS A C 1
ATOM 1042 O O . CYS A 1 133 ? -39.875 3.25 -19.328 1 98 133 CYS A O 1
ATOM 1044 N N . HIS A 1 134 ? -41.344 3.854 -20.938 1 97.19 134 HIS A N 1
ATOM 1045 C CA . HIS A 1 134 ? -41.531 5.164 -20.328 1 97.19 134 HIS A CA 1
ATOM 1046 C C . HIS A 1 134 ? -42.406 5.07 -19.094 1 97.19 134 HIS A C 1
ATOM 1048 O O . HIS A 1 134 ? -43.406 4.32 -19.094 1 97.19 134 HIS A O 1
ATOM 1054 N N . ARG A 1 135 ? -42 5.758 -18.125 1 95.75 135 ARG A N 1
ATOM 1055 C CA . ARG A 1 135 ? -42.938 5.973 -17.047 1 95.75 135 ARG A CA 1
ATOM 1056 C C . ARG A 1 135 ? -44.125 6.844 -17.516 1 95.75 135 ARG A C 1
ATOM 1058 O O . ARG A 1 135 ? -43.938 7.703 -18.375 1 95.75 135 ARG A O 1
ATOM 1065 N N . PRO A 1 136 ? -45.281 6.598 -16.906 1 93.5 136 PRO A N 1
ATOM 1066 C CA . PRO A 1 136 ? -46.375 7.551 -17.203 1 93.5 136 PRO A CA 1
ATOM 1067 C C . PRO A 1 136 ? -46 8.977 -16.797 1 93.5 136 PRO A C 1
ATOM 1069 O O . PRO A 1 136 ? -45.312 9.188 -15.805 1 93.5 136 PRO A O 1
ATOM 1072 N N . ASP A 1 137 ? -46.5 9.953 -17.516 1 92.06 137 ASP A N 1
ATOM 1073 C CA . ASP A 1 137 ? -46.188 11.359 -17.297 1 92.06 137 ASP A CA 1
ATOM 1074 C C . ASP A 1 137 ? -46.406 11.766 -15.844 1 92.06 137 ASP A C 1
ATOM 1076 O O . ASP A 1 137 ? -45.688 12.57 -15.281 1 92.06 137 ASP A O 1
ATOM 1080 N N . SER A 1 138 ? -47.406 11.172 -15.289 1 90.94 138 SER A N 1
ATOM 1081 C CA . SER A 1 138 ? -47.812 11.516 -13.93 1 90.94 138 SER A CA 1
ATOM 1082 C C . SER A 1 138 ? -46.844 10.891 -12.906 1 90.94 138 SER A C 1
ATOM 1084 O O . SER A 1 138 ? -46.844 11.281 -11.734 1 90.94 138 SER A O 1
ATOM 1086 N N . GLN A 1 139 ? -45.938 10.062 -13.344 1 90.19 139 GLN A N 1
ATOM 1087 C CA . GLN A 1 139 ? -45.125 9.312 -12.398 1 90.19 139 GLN A CA 1
ATOM 1088 C C . GLN A 1 139 ? -43.656 9.547 -12.656 1 90.19 139 GLN A C 1
ATOM 1090 O O . GLN A 1 139 ? -42.781 8.789 -12.172 1 90.19 139 GLN A O 1
ATOM 1095 N N . LEU A 1 140 ? -43.406 10.539 -13.422 1 91.81 140 LEU A N 1
ATOM 1096 C CA . LEU A 1 140 ? -42 10.883 -13.672 1 91.81 140 LEU A CA 1
ATOM 1097 C C . LEU A 1 140 ? -41.312 11.312 -12.383 1 91.81 140 LEU A C 1
ATOM 1099 O O . LEU A 1 140 ? -41.906 12 -11.547 1 91.81 140 LEU A O 1
ATOM 1103 N N . ASN A 1 141 ? -40.156 10.758 -12.148 1 91.56 141 ASN A N 1
ATOM 1104 C CA . ASN A 1 141 ? -39.344 11.164 -11.008 1 91.56 141 ASN A CA 1
ATOM 1105 C C . ASN A 1 141 ? -38.094 11.938 -11.445 1 91.56 141 ASN A C 1
ATOM 1107 O O . ASN A 1 141 ? -37.062 11.328 -11.781 1 91.56 141 ASN A O 1
ATOM 1111 N N . ARG A 1 142 ? -38.062 13.188 -11.32 1 88.94 142 ARG A N 1
ATOM 1112 C CA . ARG A 1 142 ? -37 14.047 -11.82 1 88.94 142 ARG A CA 1
ATOM 1113 C C . ARG A 1 142 ? -35.781 13.992 -10.906 1 88.94 142 ARG A C 1
ATOM 1115 O O . ARG A 1 142 ? -34.688 14.422 -11.289 1 88.94 142 ARG A O 1
ATOM 1122 N N . MET A 1 143 ? -35.969 13.414 -9.75 1 85.69 143 MET A N 1
ATOM 1123 C CA . MET A 1 143 ? -34.875 13.367 -8.781 1 85.69 143 MET A CA 1
ATOM 1124 C C . MET A 1 143 ? -33.938 12.203 -9.07 1 85.69 143 MET A C 1
ATOM 1126 O O . MET A 1 143 ? -32.844 12.102 -8.469 1 85.69 143 MET A O 1
ATOM 1130 N N . MET A 1 144 ? -34.344 11.414 -10.008 1 89.44 144 MET A N 1
ATOM 1131 C CA . MET A 1 144 ? -33.5 10.289 -10.375 1 89.44 144 MET A CA 1
ATOM 1132 C C . MET A 1 144 ? -33.156 10.344 -11.859 1 89.44 144 MET A C 1
ATOM 1134 O O . MET A 1 144 ? -34 10.656 -12.695 1 89.44 144 MET A O 1
ATOM 1138 N N . PRO A 1 145 ? -31.859 10.016 -12.156 1 91.5 145 PRO A N 1
ATOM 1139 C CA . PRO A 1 145 ? -31.469 10 -13.57 1 91.5 145 PRO A CA 1
ATOM 1140 C C . PRO A 1 145 ? -32.312 9.047 -14.406 1 91.5 145 PRO A C 1
ATOM 1142 O O . PRO A 1 145 ? -32.531 9.289 -15.602 1 91.5 145 PRO A O 1
ATOM 1145 N N . THR A 1 146 ? -32.844 7.965 -13.766 1 96 146 THR A N 1
ATOM 1146 C CA . THR A 1 146 ? -33.656 6.969 -14.453 1 96 146 THR A CA 1
ATOM 1147 C C . THR A 1 146 ? -35.125 7.234 -14.227 1 96 146 THR A C 1
ATOM 1149 O O . THR A 1 146 ? -35.969 6.348 -14.422 1 96 146 THR A O 1
ATOM 1152 N N . GLY A 1 147 ? -35.438 8.398 -13.875 1 96 147 GLY A N 1
ATOM 1153 C CA . GLY A 1 147 ? -36.781 8.727 -13.406 1 96 147 GLY A CA 1
ATOM 1154 C C . GLY A 1 147 ? -37.812 8.781 -14.531 1 96 147 GLY A C 1
ATOM 1155 O O . GLY A 1 147 ? -39.031 8.773 -14.273 1 96 147 GLY A O 1
ATOM 1156 N N . GLU A 1 148 ? -37.375 8.82 -15.789 1 96.69 148 GLU A N 1
ATOM 1157 C CA . GLU A 1 148 ? -38.25 8.898 -16.938 1 96.69 148 GLU A CA 1
ATOM 1158 C C . GLU A 1 148 ? -38.656 7.512 -17.422 1 96.69 148 GLU A C 1
ATOM 1160 O O . GLU A 1 148 ? -39.594 7.367 -18.219 1 96.69 148 GLU A O 1
ATOM 1165 N N . ILE A 1 149 ? -37.906 6.539 -16.969 1 97.69 149 ILE A N 1
ATOM 1166 C CA . ILE A 1 149 ? -38.125 5.203 -17.516 1 97.69 149 ILE A CA 1
ATOM 1167 C C . ILE A 1 149 ? -38.344 4.207 -16.375 1 97.69 149 ILE A C 1
ATOM 1169 O O . ILE A 1 149 ? -38.219 4.547 -15.203 1 97.69 149 ILE A O 1
ATOM 1173 N N . GLU A 1 150 ? -38.812 3.068 -16.672 1 97.94 150 GLU A N 1
ATOM 1174 C CA . GLU A 1 150 ? -38.938 1.881 -15.836 1 97.94 150 GLU A CA 1
ATOM 1175 C C . GLU A 1 150 ? -38.781 0.605 -16.656 1 97.94 150 GLU A C 1
ATOM 1177 O O . GLU A 1 150 ? -38.844 0.652 -17.891 1 97.94 150 GLU A O 1
ATOM 1182 N N . VAL A 1 151 ? -38.469 -0.462 -16 1 98.38 151 VAL A N 1
ATOM 1183 C CA . VAL A 1 151 ? -38.312 -1.729 -16.703 1 98.38 151 VAL A CA 1
ATOM 1184 C C . VAL A 1 151 ? -39.5 -2.646 -16.406 1 98.38 151 VAL A C 1
ATOM 1186 O O . VAL A 1 151 ? -39.719 -3.016 -15.242 1 98.38 151 VAL A O 1
ATOM 1189 N N . LEU A 1 152 ? -40.219 -2.957 -17.422 1 98.19 152 LEU A N 1
ATOM 1190 C CA . LEU A 1 152 ? -41.281 -3.945 -17.281 1 98.19 152 LEU A CA 1
ATOM 1191 C C . LEU A 1 152 ? -40.719 -5.359 -17.266 1 98.19 152 LEU A C 1
ATOM 1193 O O . LEU A 1 152 ? -40.281 -5.867 -18.297 1 98.19 152 LEU A O 1
ATOM 1197 N N . ALA A 1 153 ? -40.875 -6.031 -16.109 1 97.94 153 ALA A N 1
ATOM 1198 C CA . ALA A 1 153 ? -40.188 -7.297 -15.883 1 97.94 153 ALA A CA 1
ATOM 1199 C C . ALA A 1 153 ? -40.906 -8.445 -16.594 1 97.94 153 ALA A C 1
ATOM 1201 O O . ALA A 1 153 ? -42.125 -8.555 -16.547 1 97.94 153 ALA A O 1
ATOM 1202 N N . SER A 1 154 ? -40.094 -9.258 -17.281 1 96.75 154 SER A N 1
ATOM 1203 C CA . SER A 1 154 ? -40.562 -10.531 -17.812 1 96.75 154 SER A CA 1
ATOM 1204 C C . SER A 1 154 ? -40.062 -11.695 -16.953 1 96.75 154 SER A C 1
ATOM 1206 O O . SER A 1 154 ? -40.656 -12.781 -16.969 1 96.75 154 SER A O 1
ATOM 1208 N N . ASN A 1 155 ? -39 -11.5 -16.328 1 96.69 155 ASN A N 1
ATOM 1209 C CA . ASN A 1 155 ? -38.438 -12.484 -15.422 1 96.69 155 ASN A CA 1
ATOM 1210 C C . ASN A 1 155 ? -37.812 -11.82 -14.188 1 96.69 155 ASN A C 1
ATOM 1212 O O . ASN A 1 155 ? -37.344 -10.688 -14.25 1 96.69 155 ASN A O 1
ATOM 1216 N N . TYR A 1 156 ? -37.906 -12.492 -13.086 1 96.56 156 TYR A N 1
ATOM 1217 C CA . TYR A 1 156 ? -37.375 -12.062 -11.789 1 96.56 156 TYR A CA 1
ATOM 1218 C C . TYR A 1 156 ? -36.781 -13.242 -11.016 1 96.56 156 TYR A C 1
ATOM 1220 O O . TYR A 1 156 ? -37.469 -14.242 -10.789 1 96.56 156 TYR A O 1
ATOM 1228 N N . GLN A 1 157 ? -35.5 -13.086 -10.664 1 96.81 157 GLN A N 1
ATOM 1229 C CA . GLN A 1 157 ? -34.812 -14.164 -9.938 1 96.81 157 GLN A CA 1
ATOM 1230 C C . GLN A 1 157 ? -34.031 -13.625 -8.758 1 96.81 157 GLN A C 1
ATOM 1232 O O . GLN A 1 157 ? -33.344 -12.594 -8.875 1 96.81 157 GLN A O 1
ATOM 1237 N N . VAL A 1 158 ? -34.156 -14.312 -7.617 1 97.69 158 VAL A N 1
ATOM 1238 C CA . VAL A 1 158 ? -33.344 -13.977 -6.461 1 97.69 158 VAL A CA 1
ATOM 1239 C C . VAL A 1 158 ? -32.031 -14.75 -6.523 1 97.69 158 VAL A C 1
ATOM 1241 O O . VAL A 1 158 ? -32 -15.977 -6.406 1 97.69 158 VAL A O 1
ATOM 1244 N N . LEU A 1 159 ? -30.953 -14.07 -6.727 1 97.38 159 LEU A N 1
ATOM 1245 C CA . LEU A 1 159 ? -29.625 -14.695 -6.836 1 97.38 159 LEU A CA 1
ATOM 1246 C C . LEU A 1 159 ? -29.031 -14.961 -5.457 1 97.38 159 LEU A C 1
ATOM 1248 O O . LEU A 1 159 ? -28.297 -15.922 -5.27 1 97.38 159 LEU A O 1
ATOM 1252 N N . SER A 1 160 ? -29.25 -14.062 -4.539 1 97.94 160 SER A N 1
ATOM 1253 C CA . SER A 1 160 ? -28.797 -14.164 -3.154 1 97.94 160 SER A CA 1
ATOM 1254 C C . SER A 1 160 ? -29.797 -13.492 -2.207 1 97.94 160 SER A C 1
ATOM 1256 O O . SER A 1 160 ? -29.969 -12.273 -2.248 1 97.94 160 SER A O 1
ATOM 1258 N N . LYS A 1 161 ? -30.375 -14.273 -1.386 1 97.5 161 LYS A N 1
ATOM 1259 C CA . LYS A 1 161 ? -31.406 -13.773 -0.47 1 97.5 161 LYS A CA 1
ATOM 1260 C C . LYS A 1 161 ? -30.766 -13.164 0.778 1 97.5 161 LYS A C 1
ATOM 1262 O O . LYS A 1 161 ? -29.844 -13.734 1.359 1 97.5 161 LYS A O 1
ATOM 1267 N N . ALA A 1 162 ? -31.25 -12 1.143 1 98.12 162 ALA A N 1
ATOM 1268 C CA . ALA A 1 162 ? -30.828 -11.391 2.406 1 98.12 162 ALA A CA 1
ATOM 1269 C C . ALA A 1 162 ? -31.703 -11.891 3.559 1 98.12 162 ALA A C 1
ATOM 1271 O O . ALA A 1 162 ? -32.906 -12.164 3.375 1 98.12 162 ALA A O 1
ATOM 1272 N N . ARG A 1 163 ? -31.125 -11.953 4.648 1 96.75 163 ARG A N 1
ATOM 1273 C CA . ARG A 1 163 ? -31.906 -12.352 5.809 1 96.75 163 ARG A CA 1
ATOM 1274 C C . ARG A 1 163 ? -32.969 -11.305 6.137 1 96.75 163 ARG A C 1
ATOM 1276 O O . ARG A 1 163 ? -32.781 -10.117 5.848 1 96.75 163 ARG A O 1
ATOM 1283 N N . GLN A 1 164 ? -33.969 -11.734 6.805 1 94.25 164 GLN A N 1
ATOM 1284 C CA . GLN A 1 164 ? -35.094 -10.875 7.07 1 94.25 164 GLN A CA 1
ATOM 1285 C C . GLN A 1 164 ? -34.781 -9.859 8.164 1 94.25 164 GLN A C 1
ATOM 1287 O O . GLN A 1 164 ? -35.312 -8.734 8.141 1 94.25 164 GLN A O 1
ATOM 1292 N N . ASP A 1 165 ? -33.969 -10.234 9.062 1 95.38 165 ASP A N 1
ATOM 1293 C CA . ASP A 1 165 ? -33.688 -9.391 10.219 1 95.38 165 ASP A CA 1
ATOM 1294 C C . ASP A 1 165 ? -32.375 -8.664 10.07 1 95.38 165 ASP A C 1
ATOM 1296 O O . ASP A 1 165 ? -31.531 -8.672 10.992 1 95.38 165 ASP A O 1
ATOM 1300 N N . LEU A 1 166 ? -32.25 -8 8.906 1 95.94 166 LEU A N 1
ATOM 1301 C CA . LEU A 1 166 ? -31.031 -7.191 8.75 1 95.94 166 LEU A CA 1
ATOM 1302 C C . LEU A 1 166 ? -30.953 -6.117 9.836 1 95.94 166 LEU A C 1
ATOM 1304 O O . LEU A 1 166 ? -31.984 -5.57 10.242 1 95.94 166 LEU A O 1
ATOM 1308 N N . PRO A 1 167 ? -29.766 -5.758 10.234 1 94.75 167 PRO A N 1
ATOM 1309 C CA . PRO A 1 167 ? -29.625 -4.793 11.328 1 94.75 167 PRO A CA 1
ATOM 1310 C C . PRO A 1 167 ? -30.141 -3.404 10.953 1 94.75 167 PRO A C 1
ATOM 1312 O O . PRO A 1 167 ? -30.578 -2.648 11.836 1 94.75 167 PRO A O 1
ATOM 1315 N N . PHE A 1 168 ? -29.984 -3.008 9.734 1 94.06 168 PHE A N 1
ATOM 1316 C CA . PHE A 1 168 ? -30.547 -1.769 9.219 1 94.06 168 PHE A CA 1
ATOM 1317 C C . PHE A 1 168 ? -30.688 -1.818 7.707 1 94.06 168 PHE A C 1
ATOM 1319 O O . PHE A 1 168 ? -30.062 -2.652 7.047 1 94.06 168 PHE A O 1
ATOM 1326 N N . LEU A 1 169 ? -31.562 -1 7.211 1 92.19 169 LEU A N 1
ATOM 1327 C CA . LEU A 1 169 ? -31.766 -0.885 5.773 1 92.19 169 LEU A CA 1
ATOM 1328 C C . LEU A 1 169 ? -31.016 0.32 5.215 1 92.19 169 LEU A C 1
ATOM 1330 O O . LEU A 1 169 ? -30.719 1.268 5.949 1 92.19 169 LEU A O 1
ATOM 1334 N N . ILE A 1 170 ? -30.656 0.227 4.02 1 92.19 170 ILE A N 1
ATOM 1335 C CA . ILE A 1 170 ? -29.906 1.294 3.369 1 92.19 170 ILE A CA 1
ATOM 1336 C C . ILE A 1 170 ? -30.859 2.4 2.924 1 92.19 170 ILE A C 1
ATOM 1338 O O . ILE A 1 170 ? -31.547 2.268 1.903 1 92.19 170 ILE A O 1
ATOM 1342 N N . ARG A 1 171 ? -30.906 3.387 3.742 1 86.88 171 ARG A N 1
ATOM 1343 C CA . ARG A 1 171 ? -31.734 4.559 3.48 1 86.88 171 ARG A CA 1
ATOM 1344 C C . ARG A 1 171 ? -30.938 5.848 3.711 1 86.88 171 ARG A C 1
ATOM 1346 O O . ARG A 1 171 ? -29.969 5.855 4.469 1 86.88 171 ARG A O 1
ATOM 1353 N N . ASP A 1 172 ? -31.297 6.918 3.105 1 74.94 172 ASP A N 1
ATOM 1354 C CA . ASP A 1 172 ? -30.531 8.156 3.188 1 74.94 172 ASP A CA 1
ATOM 1355 C C . ASP A 1 172 ? -30.953 8.984 4.398 1 74.94 172 ASP A C 1
ATOM 1357 O O . ASP A 1 172 ? -30.188 9.82 4.883 1 74.94 172 ASP A O 1
ATOM 1361 N N . PHE A 1 173 ? -32.062 8.797 5.012 1 74.94 173 PHE A N 1
ATOM 1362 C CA . PHE A 1 173 ? -32.562 9.719 6.02 1 74.94 173 PHE A CA 1
ATOM 1363 C C . PHE A 1 173 ? -32.344 9.164 7.422 1 74.94 173 PHE A C 1
ATOM 1365 O O . PHE A 1 173 ? -32.156 9.93 8.367 1 74.94 173 PHE A O 1
ATOM 1372 N N . ASN A 1 174 ? -32.469 7.945 7.684 1 78.69 174 ASN A N 1
ATOM 1373 C CA . ASN A 1 174 ? -32.281 7.391 9.023 1 78.69 174 ASN A CA 1
ATOM 1374 C C . ASN A 1 174 ? -31.078 6.48 9.109 1 78.69 174 ASN A C 1
ATOM 1376 O O . ASN A 1 174 ? -31.203 5.254 9.062 1 78.69 174 ASN A O 1
ATOM 1380 N N . LYS A 1 175 ? -29.969 7.266 9.422 1 84 175 LYS A N 1
ATOM 1381 C CA . LYS A 1 175 ? -28.766 6.445 9.508 1 84 175 LYS A CA 1
ATOM 1382 C C . LYS A 1 175 ? -28.578 5.879 10.922 1 84 175 LYS A C 1
ATOM 1384 O O . LYS A 1 175 ? -28.781 6.59 11.906 1 84 175 LYS A O 1
ATOM 1389 N N . PRO A 1 176 ? -28.281 4.59 10.898 1 90.94 176 PRO A N 1
ATOM 1390 C CA . PRO A 1 176 ? -28.031 3.971 12.203 1 90.94 176 PRO A CA 1
ATOM 1391 C C . PRO A 1 176 ? -26.828 4.582 12.922 1 90.94 176 PRO A C 1
ATOM 1393 O O . PRO A 1 176 ? -26.094 5.375 12.328 1 90.94 176 PRO A O 1
ATOM 1396 N N . ASN A 1 177 ? -26.766 4.266 14.211 1 93.06 177 ASN A N 1
ATOM 1397 C CA . ASN A 1 177 ? -25.625 4.77 14.969 1 93.06 177 ASN A CA 1
ATOM 1398 C C . ASN A 1 177 ? -24.312 4.191 14.453 1 93.06 177 ASN A C 1
ATOM 1400 O O . ASN A 1 177 ? -24.312 3.164 13.766 1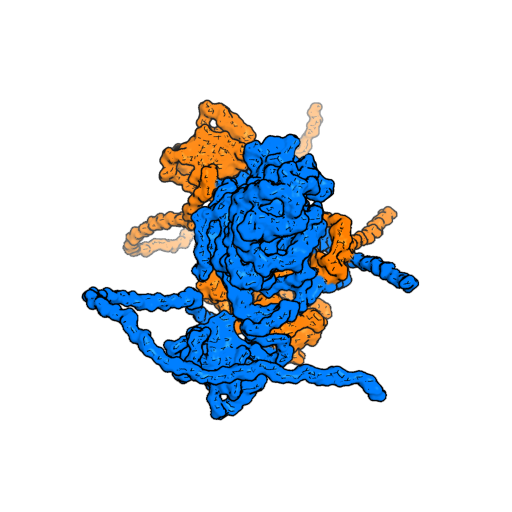 93.06 177 ASN A O 1
ATOM 1404 N N . GLU A 1 178 ? -23.25 4.781 14.766 1 92.69 178 GLU A N 1
ATOM 1405 C CA . GLU A 1 178 ? -21.938 4.449 14.203 1 92.69 178 GLU A CA 1
ATOM 1406 C C . GLU A 1 178 ? -21.5 3.057 14.633 1 92.69 178 GLU A C 1
ATOM 1408 O O . GLU A 1 178 ? -20.891 2.326 13.844 1 92.69 178 GLU A O 1
ATOM 1413 N N . GLN A 1 179 ? -21.734 2.682 15.852 1 95.5 179 GLN A N 1
ATOM 1414 C CA . GLN A 1 179 ? -21.328 1.376 16.359 1 95.5 179 GLN A CA 1
ATOM 1415 C C . GLN A 1 179 ? -21.938 0.249 15.531 1 95.5 179 GLN A C 1
ATOM 1417 O O . GLN A 1 179 ? -21.25 -0.703 15.156 1 95.5 179 GLN A O 1
ATOM 1422 N N . LEU A 1 180 ? -23.203 0.416 15.281 1 96.88 180 LEU A N 1
ATOM 1423 C CA . LEU A 1 180 ? -23.891 -0.579 14.477 1 96.88 180 LEU A CA 1
ATOM 1424 C C . LEU A 1 180 ? -23.359 -0.597 13.047 1 96.88 180 LEU A C 1
ATOM 1426 O O . LEU A 1 180 ? -23.219 -1.665 12.445 1 96.88 180 LEU A O 1
ATOM 1430 N N . ARG A 1 181 ? -23.047 0.559 12.516 1 96.38 181 ARG A N 1
ATOM 1431 C CA . ARG A 1 181 ? -22.516 0.671 11.164 1 96.38 181 ARG A CA 1
ATOM 1432 C C . ARG A 1 181 ? -21.125 0.042 11.07 1 96.38 181 ARG A C 1
ATOM 1434 O O . ARG A 1 181 ? -20.812 -0.608 10.07 1 96.38 181 ARG A O 1
ATOM 1441 N N . LEU A 1 182 ? -20.344 0.194 12.117 1 97.31 182 LEU A N 1
ATOM 1442 C CA . LEU A 1 182 ? -19.016 -0.392 12.141 1 97.31 182 LEU A CA 1
ATOM 1443 C C . LEU A 1 182 ? -19.078 -1.91 12.266 1 97.31 182 LEU A C 1
ATOM 1445 O O . LEU A 1 182 ? -18.266 -2.625 11.672 1 97.31 182 LEU A O 1
ATOM 1449 N N . LYS A 1 183 ? -20.047 -2.389 13.008 1 97.81 183 LYS A N 1
ATOM 1450 C CA . LYS A 1 183 ? -20.219 -3.83 13.18 1 97.81 183 LYS A CA 1
ATOM 1451 C C . LYS A 1 183 ? -20.625 -4.492 11.867 1 97.81 183 LYS A C 1
ATOM 1453 O O . LYS A 1 183 ? -20.203 -5.613 11.57 1 97.81 183 LYS A O 1
ATOM 1458 N N . TYR A 1 184 ? -21.5 -3.84 11.172 1 98.06 184 TYR A N 1
ATOM 1459 C CA . TYR A 1 184 ? -21.969 -4.328 9.883 1 98.06 184 TYR A CA 1
ATOM 1460 C C . TYR A 1 184 ? -21.469 -3.432 8.75 1 98.06 184 TYR A C 1
ATOM 1462 O O . TYR A 1 184 ? -22.266 -2.992 7.914 1 98.06 184 TYR A O 1
ATOM 1470 N N . ARG A 1 185 ? -20.156 -3.221 8.766 1 98.25 185 ARG A N 1
ATOM 1471 C CA . ARG A 1 185 ? -19.516 -2.244 7.891 1 98.25 185 ARG A CA 1
ATOM 1472 C C . ARG A 1 185 ? -19.75 -2.59 6.426 1 98.25 185 ARG A C 1
ATOM 1474 O O . ARG A 1 185 ? -19.875 -1.696 5.586 1 98.25 185 ARG A O 1
ATOM 1481 N N . TYR A 1 186 ? -19.891 -3.934 6.039 1 98 186 TYR A N 1
ATOM 1482 C CA . TYR A 1 186 ? -20.188 -4.34 4.668 1 98 186 TYR A CA 1
ATOM 1483 C C . TYR A 1 186 ? -21.531 -3.803 4.211 1 98 186 TYR A C 1
ATOM 1485 O O . TYR A 1 186 ? -21.719 -3.492 3.035 1 98 186 TYR A O 1
ATOM 1493 N N . LEU A 1 187 ? -22.484 -3.697 5.113 1 97.31 187 LEU A N 1
ATOM 1494 C CA . LEU A 1 187 ? -23.766 -3.098 4.805 1 97.31 187 LEU A CA 1
ATOM 1495 C C . LEU A 1 187 ? -23.672 -1.577 4.746 1 97.31 187 LEU A C 1
ATOM 1497 O O . LEU A 1 187 ? -24.25 -0.944 3.863 1 97.31 187 LEU A O 1
ATOM 1501 N N . ASP A 1 188 ? -22.922 -1.033 5.727 1 97 188 ASP A N 1
ATOM 1502 C CA . ASP A 1 188 ? -22.719 0.411 5.777 1 97 188 ASP A CA 1
ATOM 1503 C C . ASP A 1 188 ? -22.094 0.92 4.477 1 97 188 ASP A C 1
ATOM 1505 O O . ASP A 1 188 ? -22.422 2.02 4.02 1 97 188 ASP A O 1
ATOM 1509 N N . LEU A 1 189 ? -21.234 0.204 3.889 1 97.81 189 LEU A N 1
ATOM 1510 C CA . LEU A 1 189 ? -20.516 0.576 2.672 1 97.81 189 LEU A CA 1
ATOM 1511 C C . LEU A 1 189 ? -21.5 0.802 1.52 1 97.81 189 LEU A C 1
ATOM 1513 O O . LEU A 1 189 ? -21.156 1.45 0.529 1 97.81 189 LEU A O 1
ATOM 1517 N N . ARG A 1 190 ? -22.719 0.292 1.618 1 97.06 190 ARG A N 1
ATOM 1518 C CA . ARG A 1 190 ? -23.703 0.433 0.546 1 97.06 190 ARG A CA 1
ATOM 1519 C C . ARG A 1 190 ? -24.266 1.848 0.504 1 97.06 190 ARG A C 1
ATOM 1521 O O . ARG A 1 190 ? -24.875 2.246 -0.486 1 97.06 190 ARG A O 1
ATOM 1528 N N . HIS A 1 191 ? -24.125 2.57 1.581 1 95.44 191 HIS A N 1
ATOM 1529 C CA . HIS A 1 191 ? -24.625 3.938 1.59 1 95.44 191 HIS A CA 1
ATOM 1530 C C . HIS A 1 191 ? -23.922 4.793 0.541 1 95.44 191 HIS A C 1
ATOM 1532 O O . HIS A 1 191 ? -22.719 4.656 0.329 1 95.44 191 HIS A O 1
ATOM 1538 N N . SER A 1 192 ? -24.656 5.719 -0.007 1 93.81 192 SER A N 1
ATOM 1539 C CA . SER A 1 192 ? -24.141 6.551 -1.09 1 93.81 192 SER A CA 1
ATOM 1540 C C . SER A 1 192 ? -22.969 7.398 -0.621 1 93.81 192 SER A C 1
ATOM 1542 O O . SER A 1 192 ? -22.031 7.637 -1.381 1 93.81 192 SER A O 1
ATOM 1544 N N . GLU A 1 193 ? -23.031 7.859 0.585 1 94.62 193 GLU A N 1
ATOM 1545 C CA . GLU A 1 193 ? -21.969 8.703 1.119 1 94.62 193 GLU A CA 1
ATOM 1546 C C . GLU A 1 193 ? -20.625 7.98 1.107 1 94.62 193 GLU A C 1
ATOM 1548 O O . GLU A 1 193 ? -19.625 8.516 0.612 1 94.62 193 GLU A O 1
ATOM 1553 N N . LEU A 1 194 ? -20.562 6.742 1.609 1 96.5 194 LEU A N 1
ATOM 1554 C CA . LEU A 1 194 ? -19.328 5.98 1.664 1 96.5 194 LEU A CA 1
ATOM 1555 C C . LEU A 1 194 ? -18.891 5.551 0.267 1 96.5 194 LEU A C 1
ATOM 1557 O O . LEU A 1 194 ? -17.703 5.543 -0.04 1 96.5 194 LEU A O 1
ATOM 1561 N N . GLN A 1 195 ? -19.875 5.176 -0.591 1 97.06 195 GLN A N 1
ATOM 1562 C CA . GLN A 1 195 ? -19.578 4.871 -1.985 1 97.06 195 GLN A CA 1
ATOM 1563 C C . GLN A 1 195 ? -18.859 6.039 -2.662 1 97.06 195 GLN A C 1
ATOM 1565 O O . GLN A 1 195 ? -17.812 5.855 -3.287 1 97.06 195 GLN A O 1
ATOM 1570 N N . ASN A 1 196 ? -19.391 7.191 -2.465 1 97.06 196 ASN A N 1
ATOM 1571 C CA . ASN A 1 196 ? -18.844 8.391 -3.09 1 97.06 196 ASN A CA 1
ATOM 1572 C C . ASN A 1 196 ? -17.469 8.742 -2.525 1 97.06 196 ASN A C 1
ATOM 1574 O O . ASN A 1 196 ? -16.547 9.078 -3.277 1 97.06 196 ASN A O 1
ATOM 1578 N N . ASN A 1 197 ? -17.344 8.695 -1.206 1 98.31 197 ASN A N 1
ATOM 1579 C CA . ASN A 1 197 ? -16.078 9.055 -0.559 1 98.31 197 ASN A CA 1
ATOM 1580 C C . ASN A 1 197 ? -14.938 8.164 -1.025 1 98.31 197 ASN A C 1
ATOM 1582 O O . ASN A 1 197 ? -13.859 8.656 -1.365 1 98.31 197 ASN A O 1
ATOM 1586 N N . LEU A 1 198 ? -15.172 6.855 -1.054 1 98.69 198 LEU A N 1
ATOM 1587 C CA . LEU A 1 198 ? -14.109 5.906 -1.379 1 98.69 198 LEU A CA 1
ATOM 1588 C C . LEU A 1 198 ? -13.781 5.945 -2.869 1 98.69 198 LEU A C 1
ATOM 1590 O O . LEU A 1 198 ? -12.633 5.742 -3.264 1 98.69 198 LEU A O 1
ATOM 1594 N N . ARG A 1 199 ? -14.766 6.199 -3.701 1 98.5 199 ARG A N 1
ATOM 1595 C CA . ARG A 1 199 ? -14.508 6.387 -5.125 1 98.5 199 ARG A CA 1
ATOM 1596 C C . ARG A 1 199 ? -13.711 7.664 -5.371 1 98.5 199 ARG A C 1
ATOM 1598 O O . ARG A 1 199 ? -12.82 7.691 -6.219 1 98.5 199 ARG A O 1
ATOM 1605 N N . LEU A 1 200 ? -14.047 8.734 -4.629 1 98.62 200 LEU A N 1
ATOM 1606 C CA . LEU A 1 200 ? -13.273 9.969 -4.734 1 98.62 200 LEU A CA 1
ATOM 1607 C C . LEU A 1 200 ? -11.82 9.742 -4.332 1 98.62 200 LEU A C 1
ATOM 1609 O O . LEU A 1 200 ? -10.906 10.219 -5.004 1 98.62 200 LEU A O 1
ATOM 1613 N N . LYS A 1 201 ? -11.641 9.062 -3.268 1 98.75 201 LYS A N 1
ATOM 1614 C CA . LYS A 1 201 ? -10.297 8.734 -2.799 1 98.75 201 LYS A CA 1
ATOM 1615 C C . LYS A 1 201 ? -9.5 8.008 -3.881 1 98.75 201 LYS A C 1
ATOM 1617 O O . LYS A 1 201 ? -8.344 8.352 -4.141 1 98.75 201 LYS A O 1
ATOM 1622 N N . SER A 1 202 ? -10.117 7.012 -4.461 1 98.75 202 SER A N 1
ATOM 1623 C CA . SER A 1 202 ? -9.5 6.254 -5.543 1 98.75 202 SER A CA 1
ATOM 1624 C C . SER A 1 202 ? -9.133 7.16 -6.715 1 98.75 202 SER A C 1
ATOM 1626 O O . SER A 1 202 ? -8.047 7.043 -7.285 1 98.75 202 SER A O 1
ATOM 1628 N N . GLN A 1 203 ? -10 8.047 -7.062 1 98.56 203 GLN A N 1
ATOM 1629 C CA . GLN A 1 203 ? -9.797 8.945 -8.195 1 98.56 203 GLN A CA 1
ATOM 1630 C C . GLN A 1 203 ? -8.656 9.922 -7.926 1 98.56 203 GLN A C 1
ATOM 1632 O O . GLN A 1 203 ? -7.82 10.164 -8.797 1 98.56 203 GLN A O 1
ATOM 1637 N N . VAL A 1 204 ? -8.656 10.484 -6.762 1 98.81 204 VAL A N 1
ATOM 1638 C CA . VAL A 1 204 ? -7.621 11.445 -6.406 1 98.81 204 VAL A CA 1
ATOM 1639 C C . VAL A 1 204 ? -6.258 10.766 -6.387 1 98.81 204 VAL A C 1
ATOM 1641 O O . VAL A 1 204 ? -5.277 11.305 -6.895 1 98.81 204 VAL A O 1
ATOM 1644 N N . ALA A 1 205 ? -6.203 9.586 -5.816 1 98.81 205 ALA A N 1
ATOM 1645 C CA . ALA A 1 205 ? -4.957 8.828 -5.797 1 98.81 205 ALA A CA 1
ATOM 1646 C C . ALA A 1 205 ? -4.441 8.586 -7.211 1 98.81 205 ALA A C 1
ATOM 1648 O O . ALA A 1 205 ? -3.244 8.719 -7.477 1 98.81 205 ALA A O 1
ATOM 1649 N N . LYS A 1 206 ? -5.305 8.203 -8.102 1 98.69 206 LYS A N 1
ATOM 1650 C CA . LYS A 1 206 ? -4.949 7.953 -9.5 1 98.69 206 LYS A CA 1
ATOM 1651 C C . LYS A 1 206 ? -4.352 9.203 -10.141 1 98.69 206 LYS A C 1
ATOM 1653 O O . LYS A 1 206 ? -3.299 9.133 -10.781 1 98.69 206 LYS A O 1
ATOM 1658 N N . LYS A 1 207 ? -4.961 10.273 -9.953 1 98.75 207 LYS A N 1
ATOM 1659 C CA . LYS A 1 207 ? -4.5 11.531 -10.539 1 98.75 207 LYS A CA 1
ATOM 1660 C C . LYS A 1 207 ? -3.16 11.953 -9.945 1 98.75 207 LYS A C 1
ATOM 1662 O O . LYS A 1 207 ? -2.312 12.516 -10.648 1 98.75 207 LYS A O 1
ATOM 1667 N N . MET A 1 208 ? -3.02 11.789 -8.656 1 98.88 208 MET A N 1
ATOM 1668 C CA . MET A 1 208 ? -1.734 12.094 -8.031 1 98.88 208 MET A CA 1
ATOM 1669 C C . MET A 1 208 ? -0.619 11.266 -8.656 1 98.88 208 MET A C 1
ATOM 1671 O O . MET A 1 208 ? 0.459 11.781 -8.953 1 98.88 208 MET A O 1
ATOM 1675 N N . ARG A 1 209 ? -0.86 9.961 -8.867 1 98.75 209 ARG A N 1
ATOM 1676 C CA . ARG A 1 209 ? 0.13 9.094 -9.508 1 98.75 209 ARG A CA 1
ATOM 1677 C C . ARG A 1 209 ? 0.417 9.547 -10.938 1 98.75 209 ARG A C 1
ATOM 1679 O O . ARG A 1 209 ? 1.569 9.547 -11.367 1 98.75 209 ARG A O 1
ATOM 1686 N N . ASP A 1 210 ? -0.647 9.906 -11.656 1 98.69 210 ASP A N 1
ATOM 1687 C CA . ASP A 1 210 ? -0.469 10.414 -13.016 1 98.69 210 ASP A CA 1
ATOM 1688 C C . ASP A 1 210 ? 0.483 11.609 -13.031 1 98.69 210 ASP A C 1
ATOM 1690 O O . ASP A 1 210 ? 1.383 11.68 -13.875 1 98.69 210 ASP A O 1
ATOM 1694 N N . TYR A 1 211 ? 0.259 12.516 -12.133 1 98.62 211 TYR A N 1
ATOM 1695 C CA . TYR A 1 211 ? 1.101 13.703 -12.086 1 98.62 211 TYR A CA 1
ATOM 1696 C C . TYR A 1 211 ? 2.537 13.344 -11.719 1 98.62 211 TYR A C 1
ATOM 1698 O O . TYR A 1 211 ? 3.479 13.766 -12.398 1 98.62 211 TYR A O 1
ATOM 1706 N N . LEU A 1 212 ? 2.742 12.594 -10.641 1 98.75 212 LEU A N 1
ATOM 1707 C CA . LEU A 1 212 ? 4.066 12.305 -10.102 1 98.75 212 LEU A CA 1
ATOM 1708 C C . LEU A 1 212 ? 4.883 11.469 -11.078 1 98.75 212 LEU A C 1
ATOM 1710 O O . LEU A 1 212 ? 6.07 11.742 -11.289 1 98.75 212 LEU A O 1
ATOM 1714 N N . GLN A 1 213 ? 4.27 10.477 -11.695 1 98.38 213 GLN A N 1
ATOM 1715 C CA . GLN A 1 213 ? 5.02 9.578 -12.562 1 98.38 213 GLN A CA 1
ATOM 1716 C C . GLN A 1 213 ? 5.121 10.133 -13.977 1 98.38 213 GLN A C 1
ATOM 1718 O O . GLN A 1 213 ? 6.199 10.125 -14.578 1 98.38 213 GLN A O 1
ATOM 1723 N N . ASP A 1 214 ? 4.051 10.672 -14.531 1 97.62 214 ASP A N 1
ATOM 1724 C CA . ASP A 1 214 ? 4.016 11.039 -15.945 1 97.62 214 ASP A CA 1
ATOM 1725 C C . ASP A 1 214 ? 4.543 12.453 -16.156 1 97.62 214 ASP A C 1
ATOM 1727 O O . ASP A 1 214 ? 5.145 12.75 -17.188 1 97.62 214 ASP A O 1
ATOM 1731 N N . LYS A 1 215 ? 4.328 13.328 -15.195 1 97.5 215 LYS A N 1
ATOM 1732 C CA . LYS A 1 215 ? 4.727 14.719 -15.383 1 97.5 215 LYS A CA 1
ATOM 1733 C C . LYS A 1 215 ? 6.051 15.008 -14.68 1 97.5 215 LYS A C 1
ATOM 1735 O O . LYS A 1 215 ? 6.879 15.766 -15.195 1 97.5 215 LYS A O 1
ATOM 1740 N N . GLU A 1 216 ? 6.25 14.367 -13.523 1 97.38 216 GLU A N 1
ATOM 1741 C CA . GLU A 1 216 ? 7.379 14.781 -12.695 1 97.38 216 GLU A CA 1
ATOM 1742 C C . GLU A 1 216 ? 8.461 13.703 -12.664 1 97.38 216 GLU A C 1
ATOM 1744 O O . GLU A 1 216 ? 9.562 13.938 -12.156 1 97.38 216 GLU A O 1
ATOM 1749 N N . GLY A 1 217 ? 8.195 12.492 -13.102 1 96.88 217 GLY A N 1
ATOM 1750 C CA . GLY A 1 217 ? 9.211 11.461 -13.258 1 96.88 217 GLY A CA 1
ATOM 1751 C C . GLY A 1 217 ? 9.539 10.75 -11.961 1 96.88 217 GLY A C 1
ATOM 1752 O O . GLY A 1 217 ? 10.648 10.234 -11.797 1 96.88 217 GLY A O 1
ATOM 1753 N N . PHE A 1 218 ? 8.648 10.711 -11.023 1 98.62 218 PHE A N 1
ATOM 1754 C CA . PHE A 1 218 ? 8.867 10 -9.766 1 98.62 218 PHE A CA 1
ATOM 1755 C C . PHE A 1 218 ? 8.844 8.492 -9.984 1 98.62 218 PHE A C 1
ATOM 1757 O O . PHE A 1 218 ? 8.219 8.008 -10.93 1 98.62 218 PHE A O 1
ATOM 1764 N N . VAL A 1 219 ? 9.539 7.75 -9.117 1 98.75 219 VAL A N 1
ATOM 1765 C CA . VAL A 1 219 ? 9.547 6.293 -9.078 1 98.75 219 VAL A CA 1
ATOM 1766 C C . VAL A 1 219 ? 8.828 5.805 -7.816 1 98.75 219 VAL A C 1
ATOM 1768 O O . VAL A 1 219 ? 9.164 6.223 -6.707 1 98.75 219 VAL A O 1
ATOM 1771 N N . GLU A 1 220 ? 7.785 5.016 -8.023 1 98.81 220 GLU A N 1
ATOM 1772 C CA . GLU A 1 220 ? 7.129 4.426 -6.859 1 98.81 220 GLU A CA 1
ATOM 1773 C C . GLU A 1 220 ? 7.953 3.275 -6.285 1 98.81 220 GLU A C 1
ATOM 1775 O O . GLU A 1 220 ? 8.227 2.293 -6.98 1 98.81 220 GLU A O 1
ATOM 1780 N N . ILE A 1 221 ? 8.383 3.363 -5.059 1 98.69 221 ILE A N 1
ATOM 1781 C CA . ILE A 1 221 ? 9.164 2.344 -4.367 1 98.69 221 ILE A CA 1
ATOM 1782 C C . ILE A 1 221 ? 8.469 1.944 -3.07 1 98.69 221 ILE A C 1
ATOM 1784 O O . ILE A 1 221 ? 8.141 2.801 -2.244 1 98.69 221 ILE A O 1
ATOM 1788 N N . THR A 1 222 ? 8.18 0.689 -2.93 1 98.12 222 THR A N 1
ATOM 1789 C CA . THR A 1 222 ? 7.574 0.187 -1.703 1 98.12 222 THR A CA 1
ATOM 1790 C C . THR A 1 222 ? 8.633 -0.033 -0.625 1 98.12 222 THR A C 1
ATOM 1792 O O . THR A 1 222 ? 9.625 -0.723 -0.856 1 98.12 222 THR A O 1
ATOM 1795 N N . THR A 1 223 ? 8.43 0.531 0.525 1 98.19 223 THR A N 1
ATOM 1796 C CA . THR A 1 223 ? 9.344 0.373 1.646 1 98.19 223 THR A CA 1
ATOM 1797 C C . THR A 1 223 ? 8.812 -0.649 2.645 1 98.19 223 THR A C 1
ATOM 1799 O O . THR A 1 223 ? 7.621 -0.97 2.635 1 98.19 223 THR A O 1
ATOM 1802 N N . PRO A 1 224 ? 9.625 -1.152 3.5 1 97.38 224 PRO A N 1
ATOM 1803 C CA . PRO A 1 224 ? 9.227 -2.215 4.43 1 97.38 224 PRO A CA 1
ATOM 1804 C C . PRO A 1 224 ? 8.195 -1.75 5.457 1 97.38 224 PRO A C 1
ATOM 1806 O O . PRO A 1 224 ? 8.242 -0.603 5.906 1 97.38 224 PRO A O 1
ATOM 1809 N N . THR A 1 225 ? 7.301 -2.701 5.773 1 97.62 225 THR A N 1
ATOM 1810 C CA . THR A 1 225 ? 6.398 -2.574 6.914 1 97.62 225 THR A CA 1
ATOM 1811 C C . THR A 1 225 ? 7.055 -3.105 8.188 1 97.62 225 THR A C 1
ATOM 1813 O O . THR A 1 225 ? 6.938 -2.5 9.25 1 97.62 225 THR A O 1
ATOM 1816 N N . LEU A 1 226 ? 7.742 -4.25 8.062 1 97.62 226 LEU A N 1
ATOM 1817 C CA . LEU A 1 226 ? 8.461 -4.891 9.164 1 97.62 226 LEU A CA 1
ATOM 1818 C C . LEU A 1 226 ? 9.867 -4.324 9.297 1 97.62 226 LEU A C 1
ATOM 1820 O O . LEU A 1 226 ? 10.758 -4.66 8.508 1 97.62 226 LEU A O 1
ATOM 1824 N N . SER A 1 227 ? 10.102 -3.508 10.266 1 96.31 227 SER A N 1
ATOM 1825 C CA . SER A 1 227 ? 11.375 -2.824 10.438 1 96.31 227 SER A CA 1
ATOM 1826 C C . SER A 1 227 ? 11.797 -2.787 11.898 1 96.31 227 SER A C 1
ATOM 1828 O O . SER A 1 227 ? 11.273 -3.545 12.719 1 96.31 227 SER A O 1
ATOM 1830 N N . VAL A 1 228 ? 12.844 -2.016 12.133 1 92.56 228 VAL A N 1
ATOM 1831 C CA . VAL A 1 228 ? 13.312 -1.801 13.5 1 92.56 228 VAL A CA 1
ATOM 1832 C C . VAL A 1 228 ? 12.617 -0.58 14.102 1 92.56 228 VAL A C 1
ATOM 1834 O O . VAL A 1 228 ? 12.055 0.242 13.375 1 92.56 228 VAL A O 1
ATOM 1837 N N . ASN A 1 229 ? 12.672 -0.563 15.391 1 87.44 229 ASN A N 1
ATOM 1838 C CA . ASN A 1 229 ? 12.102 0.582 16.094 1 87.44 229 ASN A CA 1
ATOM 1839 C C . ASN A 1 229 ? 12.883 1.861 15.805 1 87.44 229 ASN A C 1
ATOM 1841 O O . ASN A 1 229 ? 14.117 1.844 15.734 1 87.44 229 ASN A O 1
ATOM 1845 N N . THR A 1 230 ? 12.164 2.932 15.578 1 80.31 230 THR A N 1
ATOM 1846 C CA . THR A 1 230 ? 12.758 4.246 15.359 1 80.31 230 THR A CA 1
ATOM 1847 C C . THR A 1 230 ? 12.453 5.176 16.531 1 80.31 230 THR A C 1
ATOM 1849 O O . THR A 1 230 ? 11.289 5.41 16.859 1 80.31 230 THR A O 1
ATOM 1852 N N . PRO A 1 231 ? 13.461 5.75 17.078 1 75.56 231 PRO A N 1
ATOM 1853 C CA . PRO A 1 231 ? 13.25 6.629 18.234 1 75.56 231 PRO A CA 1
ATOM 1854 C C . PRO A 1 231 ? 12.516 7.918 17.859 1 75.56 231 PRO A C 1
ATOM 1856 O O . PRO A 1 231 ? 12.672 8.422 16.75 1 75.56 231 PRO A O 1
ATOM 1859 N N . GLY A 1 232 ? 11.797 8.5 18.828 1 65.56 232 GLY A N 1
ATOM 1860 C CA . GLY A 1 232 ? 11.273 9.852 18.75 1 65.56 232 GLY A CA 1
ATOM 1861 C C . GLY A 1 232 ? 9.93 9.938 18.047 1 65.56 232 GLY A C 1
ATOM 1862 O O . GLY A 1 232 ? 9.352 11.016 17.922 1 65.56 232 GLY A O 1
ATOM 1863 N N . GLY A 1 233 ? 9.406 8.852 17.719 1 73.06 233 GLY A N 1
ATOM 1864 C CA . GLY A 1 233 ? 8.148 8.969 17 1 73.06 233 GLY A CA 1
ATOM 1865 C C . GLY A 1 233 ? 6.969 8.406 17.781 1 73.06 233 GLY A C 1
ATOM 1866 O O . GLY A 1 233 ? 6.934 8.484 19 1 73.06 233 GLY A O 1
ATOM 1867 N N . ALA A 1 234 ? 5.977 8.242 17.062 1 80.25 234 ALA A N 1
ATOM 1868 C CA . ALA A 1 234 ? 4.762 7.652 17.609 1 80.25 234 ALA A CA 1
ATOM 1869 C C . ALA A 1 234 ? 5.043 6.266 18.188 1 80.25 234 ALA A C 1
ATOM 1871 O O . ALA A 1 234 ? 6.051 5.641 17.844 1 80.25 234 ALA A O 1
ATOM 1872 N N . GLN A 1 235 ? 4.176 5.922 19.094 1 89.75 235 GLN A N 1
ATOM 1873 C CA . GLN A 1 235 ? 4.266 4.559 19.609 1 89.75 235 GLN A CA 1
ATOM 1874 C C . GLN A 1 235 ? 4.059 3.537 18.484 1 89.75 235 GLN A C 1
ATOM 1876 O O . GLN A 1 235 ? 3.037 3.562 17.797 1 89.75 235 GLN A O 1
ATOM 1881 N N . GLU A 1 236 ? 5.062 2.656 18.344 1 93.56 236 GLU A N 1
ATOM 1882 C CA . GLU A 1 236 ? 5.012 1.659 17.281 1 93.56 236 GLU A CA 1
ATOM 1883 C C . GLU A 1 236 ? 4.496 0.322 17.797 1 93.56 236 GLU A C 1
ATOM 1885 O O . GLU A 1 236 ? 4.746 -0.04 18.953 1 93.56 236 GLU A O 1
ATOM 1890 N N . PHE A 1 237 ? 3.801 -0.397 16.906 1 96.69 237 PHE A N 1
ATOM 1891 C CA . PHE A 1 237 ? 3.432 -1.778 17.203 1 96.69 237 PHE A CA 1
ATOM 1892 C C . PHE A 1 237 ? 4.645 -2.695 17.094 1 96.69 237 PHE A C 1
ATOM 1894 O O . PHE A 1 237 ? 5.527 -2.475 16.266 1 96.69 237 PHE A O 1
ATOM 1901 N N . VAL A 1 238 ? 4.672 -3.703 17.906 1 97.19 238 VAL A N 1
ATOM 1902 C CA . VAL A 1 238 ? 5.758 -4.672 17.844 1 97.19 238 VAL A CA 1
ATOM 1903 C C . VAL A 1 238 ? 5.234 -6 17.297 1 97.19 238 VAL A C 1
ATOM 1905 O O . VAL A 1 238 ? 4.062 -6.336 17.484 1 97.19 238 VAL A O 1
ATOM 1908 N N . VAL A 1 239 ? 6.055 -6.746 16.578 1 98.31 239 VAL A N 1
ATOM 1909 C CA . VAL A 1 239 ? 5.703 -8.023 15.977 1 98.31 239 VAL A CA 1
ATOM 1910 C C . VAL A 1 239 ? 6.723 -9.086 16.375 1 98.31 239 VAL A C 1
ATOM 1912 O O . VAL A 1 239 ? 7.859 -9.078 15.891 1 98.31 239 VAL A O 1
ATOM 1915 N N . PRO A 1 240 ? 6.363 -10.008 17.219 1 97.44 240 PRO A N 1
ATOM 1916 C CA . PRO A 1 240 ? 7.309 -11.07 17.578 1 97.44 240 PRO A CA 1
ATOM 1917 C C . PRO A 1 240 ? 7.77 -11.883 16.359 1 97.44 240 PRO A C 1
ATOM 1919 O O . PRO A 1 240 ? 6.977 -12.148 15.461 1 97.44 240 PRO A O 1
ATOM 1922 N N . SER A 1 241 ? 9.047 -12.219 16.375 1 96.31 241 SER A N 1
ATOM 1923 C CA . SER A 1 241 ? 9.609 -13.055 15.32 1 96.31 241 SER A CA 1
ATOM 1924 C C . SER A 1 241 ? 9.93 -14.453 15.844 1 96.31 241 SER A C 1
ATOM 1926 O O . SER A 1 241 ? 9.75 -14.742 17.031 1 96.31 241 SER A O 1
ATOM 1928 N N . ARG A 1 242 ? 10.414 -15.32 14.938 1 94.19 242 ARG A N 1
ATOM 1929 C CA . ARG A 1 242 ? 10.789 -16.672 15.344 1 94.19 242 ARG A CA 1
ATOM 1930 C C . ARG A 1 242 ? 12.125 -16.672 16.078 1 94.19 242 ARG A C 1
ATOM 1932 O O . ARG A 1 242 ? 12.508 -17.672 16.688 1 94.19 242 ARG A O 1
ATOM 1939 N N . HIS A 1 243 ? 12.844 -15.555 15.984 1 93.69 243 HIS A N 1
ATOM 1940 C CA . HIS A 1 243 ? 14.047 -15.383 16.797 1 93.69 243 HIS A CA 1
ATOM 1941 C C . HIS A 1 243 ? 13.703 -15.016 18.234 1 93.69 243 HIS A C 1
ATOM 1943 O O . HIS A 1 243 ? 13.156 -13.938 18.484 1 93.69 243 HIS A O 1
ATOM 1949 N N . PRO A 1 244 ? 14.086 -15.844 19.141 1 94.38 244 PRO A N 1
ATOM 1950 C CA . PRO A 1 244 ? 13.688 -15.602 20.531 1 94.38 244 PRO A CA 1
ATOM 1951 C C . PRO A 1 244 ? 14.086 -14.211 21.016 1 94.38 244 PRO A C 1
ATOM 1953 O O . PRO A 1 244 ? 15.258 -13.828 20.922 1 94.38 244 PRO A O 1
ATOM 1956 N N . GLY A 1 245 ? 13.125 -13.547 21.453 1 94.81 245 GLY A N 1
ATOM 1957 C CA . GLY A 1 245 ? 13.367 -12.25 22.062 1 94.81 245 GLY A CA 1
ATOM 1958 C C . GLY A 1 245 ? 13.547 -11.141 21.047 1 94.81 245 GLY A C 1
ATOM 1959 O O . GLY A 1 245 ? 13.836 -10 21.422 1 94.81 245 GLY A O 1
ATOM 1960 N N . LYS A 1 246 ? 13.43 -11.43 19.828 1 96.44 246 LYS A N 1
ATOM 1961 C CA . LYS A 1 246 ? 13.609 -10.422 18.781 1 96.44 246 LYS A CA 1
ATOM 1962 C C . LYS A 1 246 ? 12.273 -10.07 18.125 1 96.44 246 LYS A C 1
ATOM 1964 O O . LYS A 1 246 ? 11.492 -10.961 17.797 1 96.44 246 LYS A O 1
ATOM 1969 N N . PHE A 1 247 ? 12.031 -8.766 17.953 1 97.38 247 PHE A N 1
ATOM 1970 C CA . PHE A 1 247 ? 10.75 -8.273 17.453 1 97.38 247 PHE 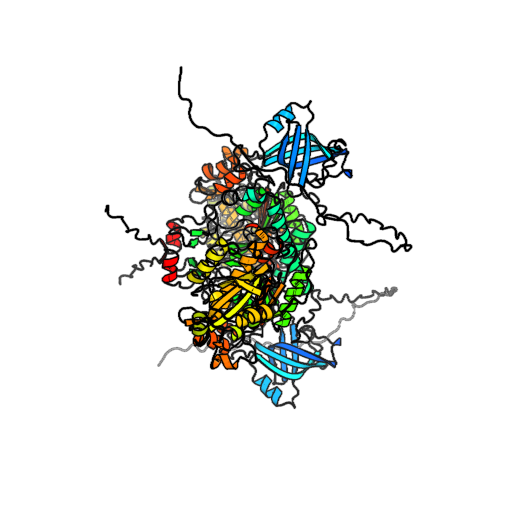A CA 1
ATOM 1971 C C . PHE A 1 247 ? 10.969 -7.324 16.281 1 97.38 247 PHE A C 1
ATOM 1973 O O . PHE A 1 247 ? 11.914 -6.535 16.281 1 97.38 247 PHE A O 1
ATOM 1980 N N . TYR A 1 248 ? 10.086 -7.438 15.25 1 97.81 248 TYR A N 1
ATOM 1981 C CA . TYR A 1 248 ? 9.969 -6.332 14.305 1 97.81 248 TYR A CA 1
ATOM 1982 C C . TYR A 1 248 ? 9.172 -5.184 14.914 1 97.81 248 TYR A C 1
ATOM 1984 O O . TYR A 1 248 ? 8.5 -5.352 15.93 1 97.81 248 TYR A O 1
ATOM 1992 N N . SER A 1 249 ? 9.273 -4.051 14.344 1 96.56 249 SER A N 1
ATOM 1993 C CA . SER A 1 249 ? 8.406 -2.904 14.594 1 96.56 249 SER A CA 1
ATOM 1994 C C . SER A 1 249 ? 7.684 -2.473 13.32 1 96.56 249 SER A C 1
ATOM 1996 O O . SER A 1 249 ? 8.289 -2.406 12.25 1 96.56 249 SER A O 1
ATOM 1998 N N . LEU A 1 250 ? 6.328 -2.336 13.43 1 97.56 250 LEU A N 1
ATOM 1999 C CA . LEU A 1 250 ? 5.617 -1.768 12.289 1 97.56 250 LEU A CA 1
ATOM 2000 C C . LEU A 1 250 ? 5.977 -0.296 12.109 1 97.56 250 LEU A C 1
ATOM 2002 O O . LEU A 1 250 ? 5.969 0.474 13.07 1 97.56 250 LEU A O 1
ATOM 2006 N N . VAL A 1 251 ? 6.223 0.115 10.914 1 96.62 251 VAL A N 1
ATOM 2007 C CA . VAL A 1 251 ? 6.789 1.431 10.633 1 96.62 251 VAL A CA 1
ATOM 2008 C C . VAL A 1 251 ? 5.723 2.506 10.828 1 96.62 251 VAL A C 1
ATOM 2010 O O . VAL A 1 251 ? 4.582 2.344 10.391 1 96.62 251 VAL A O 1
ATOM 2013 N N . GLN A 1 252 ? 6.074 3.57 11.484 1 95.12 252 GLN A N 1
ATOM 2014 C CA . GLN A 1 252 ? 5.16 4.691 11.68 1 95.12 252 GLN A CA 1
ATOM 2015 C C . GLN A 1 252 ? 5.125 5.594 10.445 1 95.12 252 GLN A C 1
ATOM 2017 O O . GLN A 1 252 ? 4.207 6.398 10.289 1 95.12 252 GLN A O 1
ATOM 2022 N N . SER A 1 253 ? 6.117 5.543 9.641 1 95.31 253 SER A N 1
ATOM 2023 C CA . SER A 1 253 ? 6.238 6.223 8.359 1 95.31 253 SER A CA 1
ATOM 2024 C C . SER A 1 253 ? 7.426 5.691 7.559 1 95.31 253 SER A C 1
ATOM 2026 O O . SER A 1 253 ? 8.305 5.027 8.117 1 95.31 253 SER A O 1
ATOM 2028 N N . PRO A 1 254 ? 7.523 6.008 6.238 1 96.06 254 PRO A N 1
ATOM 2029 C CA . PRO A 1 254 ? 8.648 5.543 5.426 1 96.06 254 PRO A CA 1
ATOM 2030 C C . PRO A 1 254 ? 9.883 6.434 5.555 1 96.06 254 PRO A C 1
ATOM 2032 O O . PRO A 1 254 ? 10.805 6.344 4.738 1 96.06 254 PRO A O 1
ATOM 2035 N N . GLN A 1 255 ? 9.992 7.277 6.488 1 95.25 255 GLN A N 1
ATOM 2036 C CA . GLN A 1 255 ? 10.938 8.391 6.559 1 95.25 255 GLN A CA 1
ATOM 2037 C C . GLN A 1 255 ? 12.367 7.898 6.383 1 95.25 255 GLN A C 1
ATOM 2039 O O . GLN A 1 255 ? 13.102 8.406 5.535 1 95.25 255 GLN A O 1
ATOM 2044 N N . THR A 1 256 ? 12.797 6.895 7.094 1 95.62 256 THR A N 1
ATOM 2045 C CA . THR A 1 256 ? 14.18 6.422 7.02 1 95.62 256 THR A CA 1
ATOM 2046 C C . THR A 1 256 ? 14.461 5.789 5.656 1 95.62 256 THR A C 1
ATOM 2048 O O . THR A 1 256 ? 15.5 6.043 5.055 1 95.62 256 THR A O 1
ATOM 2051 N N . TYR A 1 257 ? 13.531 5.043 5.172 1 97.75 257 TYR A N 1
ATOM 2052 C CA . TYR A 1 257 ? 13.75 4.285 3.943 1 97.75 257 TYR A CA 1
ATOM 2053 C C . TYR A 1 257 ? 13.664 5.188 2.721 1 97.75 257 TYR A C 1
ATOM 2055 O O . TYR A 1 257 ? 14.344 4.953 1.719 1 97.75 257 TYR A O 1
ATOM 2063 N N . LYS A 1 258 ? 12.781 6.188 2.768 1 98.06 258 LYS A N 1
ATOM 2064 C CA . LYS A 1 258 ? 12.75 7.086 1.615 1 98.06 258 LYS A CA 1
ATOM 2065 C C . LYS A 1 258 ? 14.055 7.875 1.505 1 98.06 258 LYS A C 1
ATOM 2067 O O . LYS A 1 258 ? 14.508 8.188 0.4 1 98.06 258 LYS A O 1
ATOM 2072 N N . GLN A 1 259 ? 14.734 8.227 2.654 1 98.38 259 GLN A N 1
ATOM 2073 C CA . GLN A 1 259 ? 16.078 8.82 2.605 1 98.38 259 GLN A CA 1
ATOM 2074 C C . GLN A 1 259 ? 17.078 7.84 2.01 1 98.38 259 GLN A C 1
ATOM 2076 O O . GLN A 1 259 ? 17.922 8.227 1.192 1 98.38 259 GLN A O 1
ATOM 2081 N N . LEU A 1 260 ? 16.953 6.586 2.404 1 98.62 260 LEU A N 1
ATOM 2082 C CA . LEU A 1 260 ? 17.859 5.57 1.881 1 98.62 260 LEU A CA 1
ATOM 2083 C C . LEU A 1 260 ? 17.703 5.418 0.372 1 98.62 260 LEU A C 1
ATOM 2085 O O . LEU A 1 260 ? 18.672 5.141 -0.339 1 98.62 260 LEU A O 1
ATOM 2089 N N . ALA A 1 261 ? 16.484 5.578 -0.112 1 98.69 261 ALA A N 1
ATOM 2090 C CA . ALA A 1 261 ? 16.25 5.52 -1.552 1 98.69 261 ALA A CA 1
ATOM 2091 C C . ALA A 1 261 ? 16.984 6.645 -2.273 1 98.69 261 ALA A C 1
ATOM 2093 O O . ALA A 1 261 ? 17.5 6.449 -3.379 1 98.69 261 ALA A O 1
ATOM 2094 N N . MET A 1 262 ? 17.047 7.879 -1.679 1 98.5 262 MET A N 1
ATOM 2095 C CA . MET A 1 262 ? 17.812 8.977 -2.258 1 98.5 262 MET A CA 1
ATOM 2096 C C . MET A 1 262 ? 19.297 8.664 -2.256 1 98.5 262 MET A C 1
ATOM 2098 O O . MET A 1 262 ? 19.984 8.867 -3.264 1 98.5 262 MET A O 1
ATOM 2102 N N . ILE A 1 263 ? 19.719 8.117 -1.146 1 98.69 263 ILE A N 1
ATOM 2103 C CA . ILE A 1 263 ? 21.125 7.746 -1.027 1 98.69 263 ILE A CA 1
ATOM 2104 C C . ILE A 1 263 ? 21.453 6.648 -2.037 1 98.69 263 ILE A C 1
ATOM 2106 O O . ILE A 1 263 ? 22.562 6.602 -2.572 1 98.69 263 ILE A O 1
ATOM 2110 N N . GLY A 1 264 ? 20.438 5.816 -2.297 1 98.44 264 GLY A N 1
ATOM 2111 C CA . GLY A 1 264 ? 20.578 4.734 -3.258 1 98.44 264 GLY A CA 1
ATOM 2112 C C . GLY A 1 264 ? 20.531 5.207 -4.699 1 98.44 264 GLY A C 1
ATOM 2113 O O . GLY A 1 264 ? 20.656 4.406 -5.625 1 98.44 264 GLY A O 1
ATOM 2114 N N . GLY A 1 265 ? 20.25 6.434 -4.953 1 97.94 265 GLY A N 1
ATOM 2115 C CA . GLY A 1 265 ? 20.422 6.984 -6.289 1 97.94 265 GLY A CA 1
ATOM 2116 C C . GLY A 1 265 ? 19.125 7.078 -7.066 1 97.94 265 GLY A C 1
ATOM 2117 O O . GLY A 1 265 ? 19.141 7.168 -8.297 1 97.94 265 GLY A O 1
ATOM 2118 N N . PHE A 1 266 ? 17.891 7.062 -6.625 1 97.31 266 PHE A N 1
ATOM 2119 C CA . PHE A 1 266 ? 16.625 7.09 -7.363 1 97.31 266 PHE A CA 1
ATOM 2120 C C . PHE A 1 266 ? 16.203 8.523 -7.645 1 97.31 266 PHE A C 1
ATOM 2122 O O . PHE A 1 266 ? 15.281 8.758 -8.43 1 97.31 266 PHE A O 1
ATOM 2129 N N . ASP A 1 267 ? 16.781 9.531 -7.207 1 96.81 267 ASP A N 1
ATOM 2130 C CA . ASP A 1 267 ? 16.594 10.953 -7.469 1 96.81 267 ASP A CA 1
ATOM 2131 C C . ASP A 1 267 ? 15.25 11.438 -6.926 1 96.81 267 ASP A C 1
ATOM 2133 O O . ASP A 1 267 ? 15.195 12.445 -6.215 1 96.81 267 ASP A O 1
ATOM 2137 N N . LYS A 1 268 ? 14.094 10.766 -7.402 1 98.38 268 LYS A N 1
ATOM 2138 C CA . LYS A 1 268 ? 12.742 11.086 -6.957 1 98.38 268 LYS A CA 1
ATOM 2139 C C . LYS A 1 268 ? 11.984 9.828 -6.543 1 98.38 268 LYS A C 1
ATOM 2141 O O . LYS A 1 268 ? 11.836 8.898 -7.34 1 98.38 268 LYS A O 1
ATOM 2146 N N . TYR A 1 269 ? 11.508 9.875 -5.363 1 98.56 269 TYR A N 1
ATOM 2147 C CA . TYR A 1 269 ? 10.766 8.781 -4.742 1 98.56 269 TYR A CA 1
ATOM 2148 C C . TYR A 1 269 ? 9.344 9.211 -4.395 1 98.56 269 TYR A C 1
ATOM 2150 O O . TYR A 1 269 ? 9.125 10.344 -3.947 1 98.56 269 TYR A O 1
ATOM 2158 N N . PHE A 1 270 ? 8.336 8.281 -4.598 1 98.81 270 PHE A N 1
ATOM 2159 C CA . PHE A 1 270 ? 7.051 8.438 -3.918 1 98.81 270 PHE A CA 1
ATOM 2160 C C . PHE A 1 270 ? 6.473 7.078 -3.541 1 98.81 270 PHE A C 1
ATOM 2162 O O . PHE A 1 270 ? 6.953 6.043 -4.004 1 98.81 270 PHE A O 1
ATOM 2169 N N . GLN A 1 271 ? 5.504 7.117 -2.637 1 98.69 271 GLN A N 1
ATOM 2170 C CA . GLN A 1 271 ? 4.789 5.918 -2.219 1 98.69 271 GLN A CA 1
ATOM 2171 C C . GLN A 1 271 ? 3.473 6.273 -1.532 1 98.69 271 GLN A C 1
ATOM 2173 O O . GLN A 1 271 ? 3.412 7.223 -0.75 1 98.69 271 GLN A O 1
ATOM 2178 N N . PHE A 1 272 ? 2.361 5.625 -1.965 1 98.62 272 PHE A N 1
ATOM 2179 C CA . PHE A 1 272 ? 1.215 5.535 -1.069 1 98.62 272 PHE A CA 1
ATOM 2180 C C . PHE A 1 272 ? 1.449 4.484 0.008 1 98.62 272 PHE A C 1
ATOM 2182 O O . PHE A 1 272 ? 1.352 3.285 -0.257 1 98.62 272 PHE A O 1
ATOM 2189 N N . ALA A 1 273 ? 1.744 4.934 1.221 1 98.06 273 ALA A N 1
ATOM 2190 C CA . ALA A 1 273 ? 2.193 4.027 2.275 1 98.06 273 ALA A CA 1
ATOM 2191 C C . ALA A 1 273 ? 1.146 3.912 3.381 1 98.06 273 ALA A C 1
ATOM 2193 O O . ALA A 1 273 ? 0.575 4.918 3.811 1 98.06 273 ALA A O 1
ATOM 2194 N N . VAL A 1 274 ? 0.846 2.674 3.779 1 98.06 274 VAL A N 1
ATOM 2195 C CA . VAL A 1 274 ? 0.112 2.477 5.023 1 98.06 274 VAL A CA 1
ATOM 2196 C C . VAL A 1 274 ? 1.066 2.59 6.211 1 98.06 274 VAL A C 1
ATOM 2198 O O . VAL A 1 274 ? 2.111 1.934 6.242 1 98.06 274 VAL A O 1
ATOM 2201 N N . CYS A 1 275 ? 0.752 3.424 7.129 1 97.12 275 CYS A N 1
ATOM 2202 C CA . CYS A 1 275 ? 1.557 3.674 8.32 1 97.12 275 CYS A CA 1
ATOM 2203 C C . CYS A 1 275 ? 0.837 3.195 9.578 1 97.12 275 CYS A C 1
ATOM 2205 O O . CYS A 1 275 ? -0.39 3.078 9.586 1 97.12 275 CYS A O 1
ATOM 2207 N N . TYR A 1 276 ? 1.593 2.941 10.648 1 96.88 276 TYR A N 1
ATOM 2208 C CA . TYR A 1 276 ? 1.037 2.342 11.859 1 96.88 276 TYR A CA 1
ATOM 2209 C C . TYR A 1 276 ? 1.446 3.131 13.102 1 96.88 276 TYR A C 1
ATOM 2211 O O . TYR A 1 276 ? 2.637 3.334 13.344 1 96.88 276 TYR A O 1
ATOM 2219 N N . ARG A 1 277 ? 0.518 3.604 13.828 1 95.12 277 ARG A N 1
ATOM 2220 C CA . ARG A 1 277 ? 0.762 4.324 15.07 1 95.12 277 ARG A CA 1
ATOM 2221 C C . ARG A 1 277 ? -0.187 3.854 16.172 1 95.12 277 ARG A C 1
ATOM 2223 O O . ARG A 1 277 ? -1.406 3.877 16 1 95.12 277 ARG A O 1
ATOM 2230 N N . ASP A 1 278 ? 0.385 3.408 17.25 1 93.31 278 ASP A N 1
ATOM 2231 C CA . ASP A 1 278 ? -0.436 2.961 18.375 1 93.31 278 ASP A CA 1
ATOM 2232 C C . ASP A 1 278 ? -0.728 4.113 19.328 1 93.31 278 ASP A C 1
ATOM 2234 O O . ASP A 1 278 ? -0.27 4.105 20.469 1 93.31 278 ASP A O 1
ATOM 2238 N N . GLU A 1 279 ? -1.384 5.133 18.984 1 84.94 279 GLU A N 1
ATOM 2239 C CA . GLU A 1 279 ? -1.709 6.328 19.75 1 84.94 279 GLU A CA 1
ATOM 2240 C C . GLU A 1 279 ? -3.211 6.43 20 1 84.94 279 GLU A C 1
ATOM 2242 O O . GLU A 1 279 ? -3.719 7.508 20.328 1 84.94 279 GLU A O 1
ATOM 2247 N N . GLY A 1 280 ? -3.879 5.352 20.062 1 73.81 280 GLY A N 1
ATOM 2248 C CA . GLY A 1 280 ? -5.324 5.43 20.203 1 73.81 280 GLY A CA 1
ATOM 2249 C C . GLY A 1 280 ? -6.004 6.066 19 1 73.81 280 GLY A C 1
ATOM 2250 O O . GLY A 1 280 ? -5.352 6.734 18.203 1 73.81 280 GLY A O 1
ATOM 2251 N N . ALA A 1 281 ? -7.238 5.809 18.797 1 70.62 281 ALA A N 1
ATOM 2252 C CA . ALA A 1 281 ? -7.977 6.352 17.672 1 70.62 281 ALA A CA 1
ATOM 2253 C C . ALA A 1 281 ? -8.781 7.582 18.078 1 70.62 281 ALA A C 1
ATOM 2255 O O . ALA A 1 281 ? -9.234 7.688 19.219 1 70.62 281 ALA A O 1
ATOM 2256 N N . LYS A 1 282 ? -8.594 8.625 17.297 1 74.81 282 LYS A N 1
ATOM 2257 C CA . LYS A 1 282 ? -9.414 9.828 17.375 1 74.81 282 LYS A CA 1
ATOM 2258 C C . LYS A 1 282 ? -10.125 10.086 16.047 1 74.81 282 LYS A C 1
ATOM 2260 O O . LYS A 1 282 ? -10.078 9.25 15.141 1 74.81 282 LYS A O 1
ATOM 2265 N N . HIS A 1 283 ? -10.875 11.055 16.031 1 80.56 283 HIS A N 1
ATOM 2266 C CA . HIS A 1 283 ? -11.617 11.344 14.805 1 80.56 283 HIS A CA 1
ATOM 2267 C C . HIS A 1 283 ? -10.68 11.516 13.617 1 80.56 283 HIS A C 1
ATOM 2269 O O . HIS A 1 283 ? -11.055 11.258 12.477 1 80.56 283 HIS A O 1
ATOM 2275 N N . ASP A 1 284 ? -9.484 11.75 13.906 1 85.88 284 ASP A N 1
ATOM 2276 C CA . ASP A 1 284 ? -8.547 11.992 12.812 1 85.88 284 ASP A CA 1
ATOM 2277 C C . ASP A 1 284 ? -7.359 11.039 12.883 1 85.88 284 ASP A C 1
ATOM 2279 O O . ASP A 1 284 ? -6.316 11.289 12.281 1 85.88 284 ASP A O 1
ATOM 2283 N N . ARG A 1 285 ? -7.52 10.023 13.688 1 91.62 285 ARG A N 1
ATOM 2284 C CA . ARG A 1 285 ? -6.41 9.086 13.852 1 91.62 285 ARG A CA 1
ATOM 2285 C C . ARG A 1 285 ? -6.902 7.645 13.789 1 91.62 285 ARG A C 1
ATOM 2287 O O . ARG A 1 285 ? -7.973 7.324 14.312 1 91.62 285 ARG A O 1
ATOM 2294 N N . GLN A 1 286 ? -6.223 6.844 13.148 1 96 286 GLN A N 1
ATOM 2295 C CA . GLN A 1 286 ? -6.414 5.402 13.062 1 96 286 GLN A CA 1
ATOM 2296 C C . GLN A 1 286 ? -5.098 4.66 13.297 1 96 286 GLN A C 1
ATOM 2298 O O . GLN A 1 286 ? -4.02 5.199 13.031 1 96 286 GLN A O 1
ATOM 2303 N N . PRO A 1 287 ? -5.137 3.43 13.898 1 96.25 287 PRO A N 1
ATOM 2304 C CA . PRO A 1 287 ? -3.895 2.68 14.102 1 96.25 287 PRO A CA 1
ATOM 2305 C C . PRO A 1 287 ? -3.162 2.375 12.805 1 96.25 287 PRO A C 1
ATOM 2307 O O . PRO A 1 287 ? -1.949 2.148 12.812 1 96.25 287 PRO A O 1
ATOM 2310 N N . GLU A 1 288 ? -3.861 2.258 11.773 1 97.12 288 GLU A N 1
ATOM 2311 C CA . GLU A 1 288 ? -3.307 2.166 10.422 1 97.12 288 GLU A CA 1
ATOM 2312 C C . GLU A 1 288 ? -3.975 3.162 9.484 1 97.12 288 GLU A C 1
ATOM 2314 O O . GLU A 1 288 ? -5.203 3.271 9.453 1 97.12 288 GLU A O 1
ATOM 2319 N N . PHE A 1 289 ? -3.205 3.971 8.797 1 96.81 289 PHE A N 1
ATOM 2320 C CA . PHE A 1 289 ? -3.715 5.012 7.91 1 96.81 289 PHE A CA 1
ATOM 2321 C C . PHE A 1 289 ? -2.781 5.215 6.723 1 96.81 289 PHE A C 1
ATOM 2323 O O . PHE A 1 289 ? -1.651 4.723 6.719 1 96.81 289 PHE A O 1
ATOM 2330 N N . MET A 1 290 ? -3.258 5.895 5.676 1 98.12 290 MET A N 1
ATOM 2331 C CA . MET A 1 290 ? -2.508 6.031 4.43 1 98.12 290 MET A CA 1
ATOM 2332 C C . MET A 1 290 ? -1.879 7.414 4.32 1 98.12 290 MET A C 1
ATOM 2334 O O . MET A 1 290 ? -2.514 8.414 4.648 1 98.12 290 MET A O 1
ATOM 2338 N N . GLN A 1 291 ? -0.622 7.445 3.883 1 98.06 291 GLN A N 1
ATOM 2339 C CA . GLN A 1 291 ? 0.107 8.664 3.555 1 98.06 291 GLN A CA 1
ATOM 2340 C C . GLN A 1 291 ? 0.64 8.617 2.125 1 98.06 291 GLN A C 1
ATOM 2342 O O . GLN A 1 291 ? 0.856 7.539 1.571 1 98.06 291 GLN A O 1
ATOM 2347 N N . VAL A 1 292 ? 0.773 9.766 1.52 1 98.69 292 VAL A N 1
ATOM 2348 C CA . VAL A 1 292 ? 1.559 9.922 0.3 1 98.69 292 VAL A CA 1
ATOM 2349 C C . VAL A 1 292 ? 2.926 10.508 0.637 1 98.69 292 VAL A C 1
ATOM 2351 O O . VAL A 1 292 ? 3.029 11.68 1.007 1 98.69 292 VAL A O 1
ATOM 2354 N N . ASP A 1 293 ? 3.928 9.742 0.428 1 98.69 293 ASP A N 1
ATOM 2355 C CA . ASP A 1 293 ? 5.277 10.141 0.815 1 98.69 293 ASP A CA 1
ATOM 2356 C C . ASP A 1 293 ? 6.129 10.461 -0.411 1 98.69 293 ASP A C 1
ATOM 2358 O O . ASP A 1 293 ? 6.16 9.68 -1.369 1 98.69 293 ASP A O 1
ATOM 2362 N N . LEU A 1 294 ? 6.781 11.57 -0.375 1 98.81 294 LEU A N 1
ATOM 2363 C CA . LEU A 1 294 ? 7.66 12.016 -1.448 1 98.81 294 LEU A CA 1
ATOM 2364 C C . LEU A 1 294 ? 9.047 12.344 -0.912 1 98.81 294 LEU A C 1
ATOM 2366 O O . LEU A 1 294 ? 9.188 12.836 0.208 1 98.81 294 LEU A O 1
ATOM 2370 N N . GLU A 1 295 ? 10.039 12.078 -1.666 1 98.75 295 GLU A N 1
ATOM 2371 C CA . GLU A 1 295 ? 11.414 12.477 -1.394 1 98.75 295 GLU A CA 1
ATOM 2372 C C . GLU A 1 295 ? 12.164 12.773 -2.688 1 98.75 295 GLU A C 1
ATOM 2374 O O . GLU A 1 295 ? 11.977 12.086 -3.693 1 98.75 295 GLU A O 1
ATOM 2379 N N . MET A 1 296 ? 12.984 13.805 -2.682 1 98.44 296 MET A N 1
ATOM 2380 C CA . MET A 1 296 ? 13.711 14.234 -3.875 1 98.44 296 MET A CA 1
ATOM 2381 C C . MET A 1 296 ? 15.141 14.617 -3.531 1 98.44 296 MET A C 1
ATOM 2383 O O . MET A 1 296 ? 15.398 15.188 -2.469 1 98.44 296 MET A O 1
ATOM 2387 N N . THR A 1 297 ? 16 14.312 -4.461 1 97.88 297 THR A N 1
ATOM 2388 C CA . THR A 1 297 ? 17.391 14.75 -4.359 1 97.88 297 THR A CA 1
ATOM 2389 C C . THR A 1 297 ? 17.547 16.156 -4.914 1 97.88 297 THR A C 1
ATOM 2391 O O . THR A 1 297 ? 16.891 16.531 -5.887 1 97.88 297 THR A O 1
ATOM 2394 N N . ASP A 1 298 ? 18.438 16.938 -4.32 1 97.06 298 ASP A N 1
ATOM 2395 C CA . ASP A 1 298 ? 18.812 18.281 -4.781 1 97.06 298 ASP A CA 1
ATOM 2396 C C . ASP A 1 298 ? 17.578 19.172 -4.906 1 97.06 298 ASP A C 1
ATOM 2398 O O . ASP A 1 298 ? 17.312 19.703 -5.984 1 97.06 298 ASP A O 1
ATOM 2402 N N . VAL A 1 299 ? 16.938 19.391 -3.777 1 97.19 299 VAL A N 1
ATOM 2403 C CA . VAL A 1 299 ? 15.703 20.172 -3.775 1 97.19 299 VAL A CA 1
ATOM 2404 C C . VAL A 1 299 ? 15.742 21.188 -2.641 1 97.19 299 VAL A C 1
ATOM 2406 O O . VAL A 1 299 ? 16.375 20.953 -1.605 1 97.19 299 VAL A O 1
ATOM 2409 N N . THR A 1 300 ? 15.094 22.281 -2.869 1 96.56 300 THR A N 1
ATOM 2410 C CA . THR A 1 300 ? 14.914 23.281 -1.826 1 96.56 300 THR A CA 1
ATOM 2411 C C . THR A 1 300 ? 13.531 23.172 -1.206 1 96.56 300 THR A C 1
ATOM 2413 O O . THR A 1 300 ? 12.641 22.531 -1.763 1 96.56 300 THR A O 1
ATOM 2416 N N . MET A 1 301 ? 13.398 23.844 -0.062 1 96.38 301 MET A N 1
ATOM 2417 C CA . MET A 1 301 ? 12.102 23.875 0.605 1 96.38 301 MET A CA 1
ATOM 2418 C C . MET A 1 301 ? 11.023 24.438 -0.323 1 96.38 301 MET A C 1
ATOM 2420 O O . MET A 1 301 ? 9.93 23.875 -0.413 1 96.38 301 MET A O 1
ATOM 2424 N N . ARG A 1 302 ? 11.312 25.453 -0.99 1 96.31 302 ARG A N 1
ATOM 2425 C CA . ARG A 1 302 ? 10.359 26.125 -1.882 1 96.31 302 ARG A CA 1
ATOM 2426 C C . ARG A 1 302 ? 9.961 25.203 -3.033 1 96.31 302 ARG A C 1
ATOM 2428 O O . ARG A 1 302 ? 8.805 25.188 -3.445 1 96.31 302 ARG A O 1
ATOM 2435 N N . GLU A 1 303 ? 10.891 24.484 -3.539 1 97.12 303 GLU A N 1
ATOM 2436 C CA . GLU A 1 303 ? 10.602 23.578 -4.648 1 97.12 303 GLU A CA 1
ATOM 2437 C C . GLU A 1 303 ? 9.68 22.438 -4.215 1 97.12 303 GLU A C 1
ATOM 2439 O O . GLU A 1 303 ? 8.82 22 -4.984 1 97.12 303 GLU A O 1
ATOM 2444 N N . VAL A 1 304 ? 9.898 21.922 -3.012 1 98.31 304 VAL A N 1
ATOM 2445 C CA . VAL A 1 304 ? 9.008 20.891 -2.496 1 98.31 304 VAL A CA 1
ATOM 2446 C C . VAL A 1 304 ? 7.59 21.438 -2.357 1 98.31 304 VAL A C 1
ATOM 2448 O O . VAL A 1 304 ? 6.613 20.781 -2.709 1 98.31 304 VAL A O 1
ATOM 2451 N N . GLN A 1 305 ? 7.484 22.688 -1.825 1 98.38 305 GLN A N 1
ATOM 2452 C CA . GLN A 1 305 ? 6.188 23.344 -1.676 1 98.38 305 GLN A CA 1
ATOM 2453 C C . GLN A 1 305 ? 5.504 23.516 -3.027 1 98.38 305 GLN A C 1
ATOM 2455 O O . GLN A 1 305 ? 4.316 23.219 -3.172 1 98.38 305 GLN A O 1
ATOM 2460 N N . HIS A 1 306 ? 6.266 23.984 -4.004 1 97.94 306 HIS A N 1
ATOM 2461 C CA . HIS A 1 306 ? 5.727 24.219 -5.34 1 97.94 306 HIS A CA 1
ATOM 2462 C C . HIS A 1 306 ? 5.242 22.906 -5.965 1 97.94 306 HIS A C 1
ATOM 2464 O O . HIS A 1 306 ? 4.16 22.875 -6.559 1 97.94 306 HIS A O 1
ATOM 2470 N N . LEU A 1 307 ? 6.043 21.891 -5.844 1 98.31 307 LEU A N 1
ATOM 2471 C CA . LEU A 1 307 ? 5.66 20.578 -6.355 1 98.31 307 LEU A CA 1
ATOM 2472 C C . LEU A 1 307 ? 4.363 20.109 -5.703 1 98.31 307 LEU A C 1
ATOM 2474 O O . LEU A 1 307 ? 3.48 19.578 -6.383 1 98.31 307 LEU A O 1
ATOM 2478 N N . THR A 1 308 ? 4.262 20.266 -4.418 1 98.81 308 THR A N 1
ATOM 2479 C CA . THR A 1 308 ? 3.09 19.828 -3.666 1 98.81 308 THR A CA 1
ATOM 2480 C C . THR A 1 308 ? 1.849 20.594 -4.105 1 98.81 308 THR A C 1
ATOM 2482 O O . THR A 1 308 ? 0.77 20.016 -4.246 1 98.81 308 THR A O 1
ATOM 2485 N N . GLU A 1 309 ? 1.966 21.906 -4.27 1 98.75 309 GLU A N 1
ATOM 2486 C CA . GLU A 1 309 ? 0.863 22.734 -4.75 1 98.75 309 GLU A CA 1
ATOM 2487 C C . GLU A 1 309 ? 0.381 22.266 -6.121 1 98.75 309 GLU A C 1
ATOM 2489 O O . GLU A 1 309 ? -0.822 22.109 -6.34 1 98.75 309 GLU A O 1
ATOM 2494 N N . ASN A 1 310 ? 1.322 22.031 -7.008 1 98.56 310 ASN A N 1
ATOM 2495 C CA . ASN A 1 310 ? 0.97 21.562 -8.344 1 98.56 310 ASN A CA 1
ATOM 2496 C C . ASN A 1 310 ? 0.307 20.188 -8.305 1 98.56 310 ASN A C 1
ATOM 2498 O O . ASN A 1 310 ? -0.611 19.906 -9.078 1 98.56 310 ASN A O 1
ATOM 2502 N N . LEU A 1 311 ? 0.827 19.359 -7.453 1 98.81 311 LEU A N 1
ATOM 2503 C CA . LEU A 1 311 ? 0.242 18.031 -7.262 1 98.81 311 LEU A CA 1
ATOM 2504 C C . LEU A 1 311 ? -1.227 18.141 -6.863 1 98.81 311 LEU A C 1
ATOM 2506 O O . LEU A 1 311 ? -2.078 17.453 -7.426 1 98.81 311 LEU A O 1
ATOM 2510 N N . LEU A 1 312 ? -1.494 19 -5.922 1 98.81 312 LEU A N 1
ATOM 2511 C CA . LEU A 1 312 ? -2.852 19.172 -5.41 1 98.81 312 LEU A CA 1
ATOM 2512 C C . LEU A 1 312 ? -3.752 19.812 -6.453 1 98.81 312 LEU A C 1
ATOM 2514 O O . LEU A 1 312 ? -4.895 19.391 -6.648 1 98.81 312 LEU A O 1
ATOM 2518 N N . VAL A 1 313 ? -3.285 20.812 -7.125 1 98.56 313 VAL A N 1
ATOM 2519 C CA . VAL A 1 313 ? -4.074 21.484 -8.156 1 98.56 313 VAL A CA 1
ATOM 2520 C C . VAL A 1 313 ? -4.422 20.484 -9.266 1 98.56 313 VAL A C 1
ATOM 2522 O O . VAL A 1 313 ? -5.562 20.438 -9.719 1 98.56 313 VAL A O 1
ATOM 2525 N N . PHE A 1 314 ? -3.465 19.641 -9.656 1 98.38 314 PHE A N 1
ATOM 2526 C CA . PHE A 1 314 ? -3.652 18.688 -10.734 1 98.38 314 PHE A CA 1
ATOM 2527 C C . PHE A 1 314 ? -4.664 17.625 -10.344 1 98.38 314 PHE A C 1
ATOM 2529 O O . PHE A 1 314 ? -5.473 17.188 -11.172 1 98.38 314 PHE A O 1
ATOM 2536 N N . SER A 1 315 ? -4.602 17.172 -9.109 1 98.62 315 SER A N 1
ATOM 2537 C CA . SER A 1 315 ? -5.41 16.047 -8.68 1 98.62 315 SER A CA 1
ATOM 2538 C C . SER A 1 315 ? -6.711 16.5 -8.031 1 98.62 315 SER A C 1
ATOM 2540 O O . SER A 1 315 ? -7.492 15.688 -7.543 1 98.62 315 SER A O 1
ATOM 2542 N N . TRP A 1 316 ? -6.961 17.828 -8.047 1 98.44 316 TRP A N 1
ATOM 2543 C CA . TRP A 1 316 ? -8.102 18.391 -7.34 1 98.44 316 TRP A CA 1
ATOM 2544 C C . TRP A 1 316 ? -9.414 18 -8.016 1 98.44 316 TRP A C 1
ATOM 2546 O O . TRP A 1 316 ? -9.539 18.109 -9.242 1 98.44 316 TRP A O 1
ATOM 2556 N N . PRO A 1 317 ? -10.375 17.516 -7.223 1 97.81 317 PRO A N 1
ATOM 2557 C CA . PRO A 1 317 ? -11.656 17.172 -7.836 1 97.81 317 PRO A CA 1
ATOM 2558 C C . PRO A 1 317 ? -12.344 18.359 -8.5 1 97.81 317 PRO A C 1
ATOM 2560 O O . PRO A 1 317 ? -12.43 19.438 -7.906 1 97.81 317 PRO A O 1
ATOM 2563 N N . THR A 1 318 ? -12.953 18.172 -9.609 1 95.75 318 THR A N 1
ATOM 2564 C CA . THR A 1 318 ? -13.484 19.25 -10.438 1 95.75 318 THR A CA 1
ATOM 2565 C C . THR A 1 318 ? -14.781 19.797 -9.844 1 95.75 318 THR A C 1
ATOM 2567 O O . THR A 1 318 ? -15.164 20.938 -10.109 1 95.75 318 THR A O 1
ATOM 2570 N N . HIS A 1 319 ? -15.484 18.969 -9.094 1 95.31 319 HIS A N 1
ATOM 2571 C CA . HIS A 1 319 ? -16.766 19.406 -8.555 1 95.31 319 HIS A CA 1
ATOM 2572 C C . HIS A 1 319 ? -16.578 20.297 -7.332 1 95.31 319 HIS A C 1
ATOM 2574 O O . HIS A 1 319 ? -17.531 20.938 -6.863 1 95.31 319 HIS A O 1
ATOM 2580 N N . LEU A 1 320 ? -15.391 20.359 -6.805 1 96.75 320 LEU A N 1
ATOM 2581 C CA . LEU A 1 320 ? -15.086 21.234 -5.68 1 96.75 320 LEU A CA 1
ATOM 2582 C C . LEU A 1 320 ? -14.594 22.594 -6.168 1 96.75 320 LEU A C 1
ATOM 2584 O O . LEU A 1 320 ? -14.141 22.719 -7.309 1 96.75 320 LEU A O 1
ATOM 2588 N N . ALA A 1 321 ? -14.719 23.578 -5.25 1 95.38 321 ALA A N 1
ATOM 2589 C CA . ALA A 1 321 ? -14.195 24.906 -5.574 1 95.38 321 ALA A CA 1
ATOM 2590 C C . ALA A 1 321 ? -12.711 24.828 -5.91 1 95.38 321 ALA A C 1
ATOM 2592 O O . ALA A 1 321 ? -11.938 24.188 -5.207 1 95.38 321 ALA A O 1
ATOM 2593 N N . ALA A 1 322 ? -12.312 25.484 -6.914 1 95.06 322 ALA A N 1
ATOM 2594 C CA . ALA A 1 322 ? -10.938 25.422 -7.414 1 95.06 322 ALA A CA 1
ATOM 2595 C C . ALA A 1 322 ? -9.961 26 -6.398 1 95.06 322 ALA A C 1
ATOM 2597 O O . ALA A 1 322 ? -10.289 26.953 -5.676 1 95.06 322 ALA A O 1
ATOM 2598 N N . ILE A 1 323 ? -8.805 25.422 -6.344 1 96.19 323 ILE A N 1
ATOM 2599 C CA . ILE A 1 323 ? -7.719 25.953 -5.52 1 96.19 323 ILE A CA 1
ATOM 2600 C C . ILE A 1 323 ? -6.645 26.562 -6.414 1 96.19 323 ILE A C 1
ATOM 2602 O O . ILE A 1 323 ? -6.477 26.156 -7.562 1 96.19 323 ILE A O 1
ATOM 2606 N N . CYS A 1 324 ? -5.98 27.578 -5.867 1 92.81 324 CYS A N 1
ATOM 2607 C CA . CYS A 1 324 ? -4.98 28.297 -6.66 1 92.81 324 CYS A CA 1
ATOM 2608 C C . CYS A 1 324 ? -3.637 28.312 -5.945 1 92.81 324 CYS A C 1
ATOM 2610 O O . CYS A 1 324 ? -3.582 28.484 -4.727 1 92.81 324 CYS A O 1
ATOM 2612 N N . SER A 1 325 ? -2.592 28.094 -6.629 1 94.56 325 SER A N 1
ATOM 2613 C CA . SER A 1 325 ? -1.218 28.234 -6.16 1 94.56 325 SER A CA 1
ATOM 2614 C C . SER A 1 325 ? -0.644 29.609 -6.535 1 94.56 325 SER A C 1
ATOM 2616 O O . SER A 1 325 ? -1.045 30.203 -7.539 1 94.56 325 SER A O 1
ATOM 2618 N N . PRO A 1 326 ? 0.272 30.172 -5.785 1 97.62 326 PRO A N 1
ATOM 2619 C CA . PRO A 1 326 ? 0.911 29.594 -4.594 1 97.62 326 PRO A CA 1
ATOM 2620 C C . PRO A 1 326 ? 0.048 29.734 -3.342 1 97.62 326 PRO A C 1
ATOM 2622 O O . PRO A 1 326 ? -0.747 30.672 -3.234 1 97.62 326 PRO A O 1
ATOM 2625 N N . PHE A 1 327 ? 0.147 28.875 -2.428 1 98.56 327 PHE A N 1
ATOM 2626 C CA . PHE A 1 327 ? -0.543 28.953 -1.146 1 98.56 327 PHE A CA 1
ATOM 2627 C C . PHE A 1 327 ? 0.105 30 -0.243 1 98.56 327 PHE A C 1
ATOM 2629 O O . PHE A 1 327 ? 1.32 30.188 -0.292 1 98.56 327 PHE A O 1
ATOM 2636 N N . PRO A 1 328 ? -0.69 30.688 0.582 1 98.25 328 PRO A N 1
ATOM 2637 C CA . PRO A 1 328 ? -0.114 31.625 1.551 1 98.25 328 PRO A CA 1
ATOM 2638 C C . PRO A 1 328 ? 0.861 30.938 2.514 1 98.25 328 PRO A C 1
ATOM 2640 O O . PRO A 1 328 ? 0.791 29.734 2.721 1 98.25 328 PRO A O 1
ATOM 2643 N N . VAL A 1 329 ? 1.757 31.75 3.047 1 98.56 329 VAL A N 1
ATOM 2644 C CA . VAL A 1 329 ? 2.777 31.234 3.955 1 98.56 329 VAL A CA 1
ATOM 2645 C C . VAL A 1 329 ? 2.758 32.031 5.258 1 98.56 329 VAL A C 1
ATOM 2647 O O . VAL A 1 329 ? 2.68 33.25 5.234 1 98.56 329 VAL A O 1
ATOM 2650 N N . LEU A 1 330 ? 2.734 31.359 6.371 1 98.56 330 LEU A N 1
ATOM 2651 C CA . LEU A 1 330 ? 2.934 31.953 7.695 1 98.56 330 LEU A CA 1
ATOM 2652 C C . LEU A 1 330 ? 4.141 31.328 8.391 1 98.56 330 LEU A C 1
ATOM 2654 O O . LEU A 1 330 ? 4.398 30.125 8.234 1 98.56 330 LEU A O 1
ATOM 2658 N N . THR A 1 331 ? 4.859 32.094 9.102 1 98.25 331 THR A N 1
ATOM 2659 C CA . THR A 1 331 ? 5.855 31.5 9.984 1 98.25 331 THR A CA 1
ATOM 2660 C C . THR A 1 331 ? 5.191 30.875 11.211 1 98.25 331 THR A C 1
ATOM 2662 O O . THR A 1 331 ? 4.055 31.219 11.547 1 98.25 331 THR A O 1
ATOM 2665 N N . TYR A 1 332 ? 5.906 30 11.828 1 97.81 332 TYR A N 1
ATOM 2666 C CA . TYR A 1 332 ? 5.43 29.406 13.078 1 97.81 332 TYR A CA 1
ATOM 2667 C C . TYR A 1 332 ? 5.078 30.484 14.094 1 97.81 332 TYR A C 1
ATOM 2669 O O . TYR A 1 332 ? 4.02 30.422 14.727 1 97.81 332 TYR A O 1
ATOM 2677 N N . ASN A 1 333 ? 5.863 31.453 14.219 1 97.06 333 ASN A N 1
ATOM 2678 C CA . ASN A 1 333 ? 5.641 32.531 15.164 1 97.06 333 ASN A CA 1
ATOM 2679 C C . ASN A 1 333 ? 4.379 33.344 14.82 1 97.06 333 ASN A C 1
ATOM 2681 O O . ASN A 1 333 ? 3.619 33.719 15.711 1 97.06 333 ASN A O 1
ATOM 2685 N N . GLU A 1 334 ? 4.215 33.594 13.57 1 98.19 334 GLU A N 1
ATOM 2686 C CA . GLU A 1 334 ? 3.016 34.312 13.133 1 98.19 334 GLU A CA 1
ATOM 2687 C C . GLU A 1 334 ? 1.757 33.5 13.414 1 98.19 334 GLU A C 1
ATOM 2689 O O . GLU A 1 334 ? 0.741 34.031 13.852 1 98.19 334 GLU A O 1
ATOM 2694 N N . ALA A 1 335 ? 1.829 32.219 13.117 1 98.56 335 ALA A N 1
ATOM 2695 C CA . ALA A 1 335 ? 0.688 31.344 13.359 1 98.56 335 ALA A CA 1
ATOM 2696 C C . ALA A 1 335 ? 0.312 31.328 14.836 1 98.56 335 ALA A C 1
ATOM 2698 O O . ALA A 1 335 ? -0.862 31.469 15.188 1 98.56 335 ALA A O 1
ATOM 2699 N N . MET A 1 336 ? 1.312 31.25 15.664 1 97.81 336 MET A N 1
ATOM 2700 C CA . MET A 1 336 ? 1.067 31.188 17.094 1 97.81 336 MET A CA 1
ATOM 2701 C C . MET A 1 336 ? 0.56 32.531 17.625 1 97.81 336 MET A C 1
ATOM 2703 O O . MET A 1 336 ? -0.4 32.562 18.406 1 97.81 336 MET A O 1
ATOM 2707 N N . SER A 1 337 ? 1.137 33.562 17.219 1 97.94 337 SER A N 1
ATOM 2708 C CA . SER A 1 337 ? 0.794 34.875 17.75 1 97.94 337 SER A CA 1
ATOM 2709 C C . SER A 1 337 ? -0.572 35.344 17.25 1 97.94 337 SER A C 1
ATOM 2711 O O . SER A 1 337 ? -1.3 36.031 17.969 1 97.94 337 SER A O 1
ATOM 2713 N N . SER A 1 338 ? -0.917 34.938 16.078 1 98.31 338 SER A N 1
ATOM 2714 C CA . SER A 1 338 ? -2.148 35.438 15.469 1 98.31 338 SER A CA 1
ATOM 2715 C C . SER A 1 338 ? -3.311 34.469 15.719 1 98.31 338 SER A C 1
ATOM 2717 O O . SER A 1 338 ? -4.469 34.875 15.758 1 98.31 338 SER A O 1
ATOM 2719 N N . TYR A 1 339 ? -2.994 33.156 15.867 1 98.56 339 TYR A N 1
ATOM 2720 C CA . TYR A 1 339 ? -4.086 32.188 15.891 1 98.56 339 TYR A CA 1
ATOM 2721 C C . TYR A 1 339 ? -3.973 31.266 17.094 1 98.56 339 TYR A C 1
ATOM 2723 O O . TYR A 1 339 ? -4.91 30.531 17.422 1 98.56 339 TYR A O 1
ATOM 2731 N N . GLY A 1 340 ? -2.832 31.234 17.781 1 98.19 340 GLY A N 1
ATOM 2732 C CA . GLY A 1 340 ? -2.633 30.453 19 1 98.19 340 GLY A CA 1
ATOM 2733 C C . GLY A 1 340 ? -2.402 28.984 18.734 1 98.19 340 GLY A C 1
ATOM 2734 O O . GLY A 1 340 ? -2.455 28.156 19.656 1 98.19 340 GLY A O 1
ATOM 2735 N N . VAL A 1 341 ? -2.215 28.578 17.484 1 97.88 341 VAL A N 1
ATOM 2736 C CA . VAL A 1 341 ? -1.997 27.203 17.078 1 97.88 341 VAL A CA 1
ATOM 2737 C C . VAL A 1 341 ? -1.122 27.156 15.82 1 97.88 341 VAL A C 1
ATOM 2739 O O . VAL A 1 341 ? -1.09 28.109 15.047 1 97.88 341 VAL A O 1
ATOM 2742 N N . ASP A 1 342 ? -0.418 26.047 15.617 1 97.56 342 ASP A N 1
ATOM 2743 C CA . ASP A 1 342 ? 0.507 25.922 14.5 1 97.56 342 ASP A CA 1
ATOM 2744 C C . ASP A 1 342 ? -0.211 25.438 13.242 1 97.56 342 ASP A C 1
ATOM 2746 O O . ASP A 1 342 ? 0.415 25.234 12.203 1 97.56 342 ASP A O 1
ATOM 2750 N N . LYS A 1 343 ? -1.439 25.156 13.32 1 98.12 343 LYS A N 1
ATOM 2751 C CA . LYS A 1 343 ? -2.279 24.797 12.188 1 98.12 343 LYS A CA 1
ATOM 2752 C C . LYS A 1 343 ? -3.549 25.641 12.148 1 98.12 343 LYS A C 1
ATOM 2754 O O . LYS A 1 343 ? -4.652 25.125 12.336 1 98.12 343 LYS A O 1
ATOM 2759 N N . PRO A 1 344 ? -3.488 26.891 11.836 1 98.12 344 PRO A N 1
ATOM 2760 C CA . PRO A 1 344 ? -4.594 27.844 11.961 1 98.12 344 PRO A CA 1
ATOM 2761 C C . PRO A 1 344 ? -5.703 27.594 10.945 1 98.12 344 PRO A C 1
ATOM 2763 O O . PRO A 1 344 ? -5.426 27.234 9.797 1 98.12 344 PRO A O 1
ATOM 2766 N N . ASP A 1 345 ? -6.902 27.703 11.375 1 98.25 345 ASP A N 1
ATOM 2767 C CA . ASP A 1 345 ? -8.031 27.844 10.461 1 98.25 345 ASP A CA 1
ATOM 2768 C C . ASP A 1 345 ? -8.18 29.297 10 1 98.25 345 ASP A C 1
ATOM 2770 O O . ASP A 1 345 ? -8.602 30.156 10.766 1 98.25 345 ASP A O 1
ATOM 2774 N N . THR A 1 346 ? -7.902 29.578 8.773 1 98 346 THR A N 1
ATOM 2775 C CA . THR A 1 346 ? -7.844 30.953 8.281 1 98 346 THR A CA 1
ATOM 2776 C C . THR A 1 346 ? -9.117 31.297 7.523 1 98 346 THR A C 1
ATOM 2778 O O . THR A 1 346 ? -9.141 32.281 6.77 1 98 346 THR A O 1
ATOM 2781 N N . ARG A 1 347 ? -10.172 30.5 7.633 1 96.5 347 ARG A N 1
ATOM 2782 C CA . ARG A 1 347 ? -11.422 30.766 6.938 1 96.5 347 ARG A CA 1
ATOM 2783 C C . ARG A 1 347 ? -12.148 31.953 7.566 1 96.5 347 ARG A C 1
ATOM 2785 O O . ARG A 1 347 ? -13.078 32.5 6.973 1 96.5 347 ARG A O 1
ATOM 2792 N N . PHE A 1 348 ? -11.68 32.469 8.859 1 96.94 348 PHE A N 1
ATOM 2793 C CA . PHE A 1 348 ? -12.234 33.625 9.508 1 96.94 348 PHE A CA 1
ATOM 2794 C C . PHE A 1 348 ? -11.133 34.438 10.203 1 96.94 348 PHE A C 1
ATOM 2796 O O . PHE A 1 348 ? -10.078 33.875 10.539 1 96.94 348 PHE A O 1
ATOM 2803 N N . ASP A 1 349 ? -11.375 35.719 10.516 1 94.25 349 ASP A N 1
ATOM 2804 C CA . ASP A 1 349 ? -10.273 36.625 10.805 1 94.25 349 ASP A CA 1
ATOM 2805 C C . ASP A 1 349 ? -10.305 37.062 12.266 1 94.25 349 ASP A C 1
ATOM 2807 O O . ASP A 1 349 ? -9.836 38.156 12.602 1 94.25 349 ASP A O 1
ATOM 2811 N N . TRP A 1 350 ? -10.789 36.312 13.172 1 97.69 350 TRP A N 1
ATOM 2812 C CA . TRP A 1 350 ? -10.766 36.688 14.578 1 97.69 350 TRP A CA 1
ATOM 2813 C C . TRP A 1 350 ? -9.375 36.469 15.172 1 97.69 350 TRP A C 1
ATOM 2815 O O . TRP A 1 350 ? -9.211 35.688 16.109 1 97.69 350 TRP A O 1
ATOM 2825 N N . LYS A 1 351 ? -8.422 37.219 14.789 1 98.25 351 LYS A N 1
ATOM 2826 C CA . LYS A 1 351 ? -7.02 37 15.156 1 98.25 351 LYS A CA 1
ATOM 2827 C C . LYS A 1 351 ? -6.75 37.469 16.578 1 98.25 351 LYS A C 1
ATOM 2829 O O . LYS A 1 351 ? -7.383 38.406 17.062 1 98.25 351 LYS A O 1
ATOM 2834 N N . LEU A 1 352 ? -5.863 36.781 17.188 1 98.56 352 LEU A N 1
ATOM 2835 C CA . LEU A 1 352 ? -5.383 37.219 18.5 1 98.56 352 LEU A CA 1
ATOM 2836 C C . LEU A 1 352 ? -4.559 38.5 18.406 1 98.56 352 LEU A C 1
ATOM 2838 O O . LEU A 1 352 ? -3.799 38.656 17.453 1 98.56 352 LEU A O 1
ATOM 2842 N N . GLN A 1 353 ? -4.688 39.312 19.375 1 98 353 GLN A N 1
ATOM 2843 C CA . GLN A 1 353 ? -3.934 40.562 19.438 1 98 353 GLN A CA 1
ATOM 2844 C C . GLN A 1 353 ? -3.252 40.719 20.797 1 98 353 GLN A C 1
ATOM 2846 O O . GLN A 1 353 ? -3.83 40.375 21.828 1 98 353 GLN A O 1
ATOM 2851 N N . ASP A 1 354 ? -2.051 41.188 20.75 1 97.88 354 ASP A N 1
ATOM 2852 C CA . ASP A 1 354 ? -1.298 41.469 21.969 1 97.88 354 ASP A CA 1
ATOM 2853 C C . ASP A 1 354 ? -1.78 42.75 22.625 1 97.88 354 ASP A C 1
ATOM 2855 O O . ASP A 1 354 ? -1.681 43.844 22.031 1 97.88 354 ASP A O 1
ATOM 2859 N N . VAL A 1 355 ? -2.279 42.688 23.844 1 96.88 355 VAL A N 1
ATOM 2860 C CA . VAL A 1 355 ? -2.801 43.844 24.531 1 96.88 355 VAL A CA 1
ATOM 2861 C C . VAL A 1 355 ? -2.031 44.062 25.844 1 96.88 355 VAL A C 1
ATOM 2863 O O . VAL A 1 355 ? -2.543 44.688 26.781 1 96.88 355 VAL A O 1
ATOM 2866 N N . THR A 1 356 ? -0.925 43.438 25.906 1 96.56 356 THR A N 1
ATOM 2867 C CA . THR A 1 356 ? -0.111 43.5 27.109 1 96.56 356 THR A CA 1
ATOM 2868 C C . THR A 1 356 ? 0.091 44.938 27.578 1 96.56 356 THR A C 1
ATOM 2870 O O . THR A 1 356 ? -0.069 45.219 28.766 1 96.56 356 THR A O 1
ATOM 2873 N N . HIS A 1 357 ? 0.377 45.844 26.734 1 94.5 357 HIS A N 1
ATOM 2874 C CA . HIS A 1 357 ? 0.711 47.25 27.062 1 94.5 357 HIS A CA 1
ATOM 2875 C C . HIS A 1 357 ? -0.488 47.969 27.656 1 94.5 357 HIS A C 1
ATOM 2877 O O . HIS A 1 357 ? -0.323 48.875 28.469 1 94.5 357 HIS A O 1
ATOM 2883 N N . HIS A 1 358 ? -1.641 47.531 27.297 1 92.88 358 HIS A N 1
ATOM 2884 C CA . HIS A 1 358 ? -2.854 48.188 27.766 1 92.88 358 HIS A CA 1
ATOM 2885 C C . HIS A 1 358 ? -3.195 47.781 29.203 1 92.88 358 HIS A C 1
ATOM 2887 O O . HIS A 1 358 ? -4 48.438 29.859 1 92.88 358 HIS A O 1
ATOM 2893 N N . LEU A 1 359 ? -2.539 46.781 29.719 1 93.31 359 LEU A N 1
ATOM 2894 C CA . LEU A 1 359 ? -2.959 46.219 31.016 1 93.31 359 LEU A CA 1
ATOM 2895 C C . LEU A 1 359 ? -1.913 46.5 32.094 1 93.31 359 LEU A C 1
ATOM 2897 O O . LEU A 1 359 ? -2.148 46.219 33.281 1 93.31 359 LEU A O 1
ATOM 2901 N N . HIS A 1 360 ? -0.802 47.062 31.766 1 91.5 360 HIS A N 1
ATOM 2902 C CA . HIS A 1 360 ? 0.237 47.375 32.75 1 91.5 360 HIS A CA 1
ATOM 2903 C C . HIS A 1 360 ? -0.254 48.375 33.781 1 91.5 360 HIS A C 1
ATOM 2905 O O . HIS A 1 360 ? 0.154 48.312 34.938 1 91.5 360 HIS A O 1
ATOM 2911 N N . LYS A 1 361 ? -1.094 49.344 33.375 1 90 361 LYS A N 1
ATOM 2912 C CA . LYS A 1 361 ? -1.656 50.312 34.281 1 90 361 LYS A CA 1
ATOM 2913 C C . LYS A 1 361 ? -3.162 50.469 34.094 1 90 361 LYS A C 1
ATOM 2915 O O . LYS A 1 361 ? -3.668 51.594 33.938 1 90 361 LYS A O 1
ATOM 2920 N N . CYS A 1 362 ? -3.729 49.375 34.188 1 91.94 362 CYS A N 1
ATOM 2921 C CA . CYS A 1 362 ? -5.141 49.406 33.844 1 91.94 362 CYS A CA 1
ATOM 2922 C C . CYS A 1 362 ? -6.016 49.594 35.062 1 91.94 362 CYS A C 1
ATOM 2924 O O . CYS A 1 362 ? -7.234 49.75 34.938 1 91.94 362 CYS A O 1
ATOM 2926 N N . GLY A 1 363 ? -5.445 49.531 36.25 1 92.19 363 GLY A N 1
ATOM 2927 C CA . GLY A 1 363 ? -6.207 49.75 37.469 1 92.19 363 GLY A CA 1
ATOM 2928 C C . GLY A 1 363 ? -6.547 48.469 38.188 1 92.19 363 GLY A C 1
ATOM 2929 O O . GLY A 1 363 ? -6.773 48.469 39.375 1 92.19 363 GLY A O 1
ATOM 2930 N N . ALA A 1 364 ? -6.648 47.406 37.406 1 92.44 364 ALA A N 1
ATOM 2931 C CA . ALA A 1 364 ? -6.91 46.094 38.031 1 92.44 364 ALA A CA 1
ATOM 2932 C C . ALA A 1 364 ? -5.617 45.469 38.531 1 92.44 364 ALA A C 1
ATOM 2934 O O . ALA A 1 364 ? -4.855 44.875 37.75 1 92.44 364 ALA A O 1
ATOM 2935 N N . THR A 1 365 ? -5.445 45.375 39.75 1 91.5 365 THR A N 1
ATOM 2936 C CA . THR A 1 365 ? -4.191 45 40.375 1 91.5 365 THR A CA 1
ATOM 2937 C C . THR A 1 365 ? -3.859 43.531 40.062 1 91.5 365 THR A C 1
ATOM 2939 O O . THR A 1 365 ? -2.691 43.188 39.875 1 91.5 365 THR A O 1
ATOM 2942 N N . VAL A 1 366 ? -4.797 42.781 40 1 89.19 366 VAL A N 1
ATOM 2943 C CA . VAL A 1 366 ? -4.594 41.375 39.75 1 89.19 366 VAL A CA 1
ATOM 2944 C C . VAL A 1 366 ? -3.967 41.156 38.375 1 89.19 366 VAL A C 1
ATOM 2946 O O . VAL A 1 366 ? -3.018 40.406 38.219 1 89.19 366 VAL A O 1
ATOM 2949 N N . LEU A 1 367 ? -4.438 41.812 37.438 1 92.56 367 LEU A N 1
ATOM 2950 C CA . LEU A 1 367 ? -3.92 41.719 36.062 1 92.56 367 LEU A CA 1
ATOM 2951 C C . LEU A 1 367 ? -2.521 42.344 35.969 1 92.56 367 LEU A C 1
ATOM 2953 O O . LEU A 1 367 ? -1.638 41.75 35.344 1 92.56 367 LEU A O 1
ATOM 2957 N N . GLU A 1 368 ? -2.355 43.438 36.625 1 94.12 368 GLU A N 1
ATOM 2958 C CA . GLU A 1 368 ? -1.068 44.125 36.625 1 94.12 368 GLU A CA 1
ATOM 2959 C C . GLU A 1 368 ? 0.021 43.25 37.281 1 94.12 368 GLU A C 1
ATOM 2961 O O . GLU A 1 368 ? 1.143 43.188 36.75 1 94.12 368 GLU A O 1
ATOM 2966 N N . ASN A 1 369 ? -0.361 42.625 38.312 1 93.38 369 ASN A N 1
ATOM 2967 C CA . ASN A 1 369 ? 0.605 41.812 39.031 1 93.38 369 ASN A CA 1
ATOM 2968 C C . ASN A 1 369 ? 1.042 40.594 38.188 1 93.38 369 ASN A C 1
ATOM 2970 O O . ASN A 1 369 ? 2.217 40.219 38.188 1 93.38 369 ASN A O 1
ATOM 2974 N N . ILE A 1 370 ? 0.15 40.031 37.531 1 93.44 370 ILE A N 1
ATOM 2975 C CA . ILE A 1 370 ? 0.462 38.875 36.688 1 93.44 370 ILE A CA 1
ATOM 2976 C C . ILE A 1 370 ? 1.446 39.281 35.594 1 93.44 370 ILE A C 1
ATOM 2978 O O . ILE A 1 370 ? 2.344 38.5 35.25 1 93.44 370 ILE A O 1
ATOM 2982 N N . LEU A 1 371 ? 1.345 40.406 35.156 1 94.56 371 LEU A N 1
ATOM 2983 C CA . LEU A 1 371 ? 2.125 40.875 34 1 94.56 371 LEU A CA 1
ATOM 2984 C C . LEU A 1 371 ? 3.521 41.312 34.438 1 94.56 371 LEU A C 1
ATOM 2986 O O . LEU A 1 371 ? 4.406 41.5 33.594 1 94.56 371 LEU A O 1
ATOM 2990 N N . THR A 1 372 ? 3.762 41.438 35.75 1 92.94 372 THR A N 1
ATOM 2991 C CA . THR A 1 372 ? 5.094 41.75 36.219 1 92.94 372 THR A CA 1
ATOM 2992 C C . THR A 1 372 ? 6.02 40.562 36.156 1 92.94 372 THR A C 1
ATOM 2994 O O . THR A 1 372 ? 7.242 40.688 36.188 1 92.94 372 THR A O 1
ATOM 2997 N N . LEU A 1 373 ? 5.418 39.469 36.062 1 93 373 LEU A N 1
ATOM 2998 C CA . LEU A 1 373 ? 6.215 38.25 35.969 1 93 373 LEU A CA 1
ATOM 2999 C C . LEU A 1 373 ? 6.809 38.094 34.594 1 93 373 LEU A C 1
ATOM 3001 O O . LEU A 1 373 ? 6.109 38.281 33.594 1 93 373 LEU A O 1
ATOM 3005 N N . PRO A 1 374 ? 8.016 37.719 34.562 1 93.5 374 PRO A N 1
ATOM 3006 C CA . PRO A 1 374 ? 8.656 37.562 33.25 1 93.5 374 PRO A CA 1
ATOM 3007 C C . PRO A 1 374 ? 8.016 36.438 32.438 1 93.5 374 PRO A C 1
ATOM 3009 O O . PRO A 1 374 ? 7.648 35.406 32.969 1 93.5 374 PRO A O 1
ATOM 3012 N N . GLY A 1 375 ? 7.863 36.656 31.125 1 93.31 375 GLY A N 1
ATOM 3013 C CA . GLY A 1 375 ? 7.332 35.625 30.234 1 93.31 375 GLY A CA 1
ATOM 3014 C C . GLY A 1 375 ? 5.82 35.688 30.094 1 93.31 375 GLY A C 1
ATOM 3015 O O . GLY A 1 375 ? 5.238 34.969 29.266 1 93.31 375 GLY A O 1
ATOM 3016 N N . ASN A 1 376 ? 5.207 36.5 30.922 1 95.94 376 ASN A N 1
ATOM 3017 C CA . ASN A 1 376 ? 3.754 36.656 30.875 1 95.94 376 ASN A CA 1
ATOM 3018 C C . ASN A 1 376 ? 3.318 37.719 29.891 1 95.94 376 ASN A C 1
ATOM 3020 O O . ASN A 1 376 ? 4.047 38.688 29.656 1 95.94 376 ASN A O 1
ATOM 3024 N N . SER A 1 377 ? 2.24 37.5 29.281 1 97.06 377 SER A N 1
ATOM 3025 C CA . SER A 1 377 ? 1.631 38.469 28.391 1 97.06 377 SER A CA 1
ATOM 3026 C C . SER A 1 377 ? 0.108 38.406 28.438 1 97.06 377 SER A C 1
ATOM 3028 O O . SER A 1 377 ? -0.452 37.531 29.109 1 97.06 377 SER A O 1
ATOM 3030 N N . ALA A 1 378 ? -0.484 39.375 27.859 1 96.75 378 ALA A N 1
ATOM 3031 C CA . ALA A 1 378 ? -1.937 39.406 27.719 1 96.75 378 ALA A CA 1
ATOM 3032 C C . ALA A 1 378 ? -2.336 39.5 26.234 1 96.75 378 ALA A C 1
ATOM 3034 O O . ALA A 1 378 ? -1.747 40.25 25.469 1 96.75 378 ALA A O 1
ATOM 3035 N N . HIS A 1 379 ? -3.225 38.656 25.875 1 98.06 379 HIS A N 1
ATOM 3036 C CA . HIS A 1 379 ? -3.752 38.625 24.516 1 98.06 379 HIS A CA 1
ATOM 3037 C C . HIS A 1 379 ? -5.277 38.562 24.516 1 98.06 379 HIS A C 1
ATOM 3039 O O . HIS A 1 379 ? -5.883 38.156 25.516 1 98.06 379 HIS A O 1
ATOM 3045 N N . ALA A 1 380 ? -5.859 39 23.375 1 98.06 380 ALA A N 1
ATOM 3046 C CA . ALA A 1 380 ? -7.316 39 23.281 1 98.06 380 ALA A CA 1
ATOM 3047 C C . ALA A 1 380 ? -7.77 38.844 21.828 1 98.06 380 ALA A C 1
ATOM 3049 O O . ALA A 1 380 ? -6.977 39.062 20.906 1 98.06 380 ALA A O 1
ATOM 3050 N N . PHE A 1 381 ? -9.023 38.438 21.625 1 98.25 381 PHE A N 1
ATOM 3051 C CA . PHE A 1 381 ? -9.688 38.469 20.328 1 98.25 381 PHE A CA 1
ATOM 3052 C C . PHE A 1 381 ? -11.148 38.875 20.484 1 98.25 381 PHE A C 1
ATOM 3054 O O . PHE A 1 381 ? -11.68 38.906 21.594 1 98.25 381 PHE A O 1
ATOM 3061 N N . VAL A 1 382 ? -11.727 39.312 19.406 1 98 382 VAL A N 1
ATOM 3062 C CA . VAL A 1 382 ? -13.086 39.812 19.406 1 98 382 VAL A CA 1
ATOM 3063 C C . VAL A 1 382 ? -14.016 38.875 18.641 1 98 382 VAL A C 1
ATOM 3065 O O . VAL A 1 382 ? -13.648 38.344 17.594 1 98 382 VAL A O 1
ATOM 3068 N N . ILE A 1 383 ? -15.156 38.594 19.219 1 98.06 383 ILE A N 1
ATOM 3069 C CA . ILE A 1 383 ? -16.25 37.875 18.562 1 98.06 383 ILE A CA 1
ATOM 3070 C C . ILE A 1 383 ? -17.297 38.875 18.078 1 98.06 383 ILE A C 1
ATOM 3072 O O . ILE A 1 383 ? -18.141 39.312 18.875 1 98.06 383 ILE A O 1
ATOM 3076 N N . PRO A 1 384 ? -17.266 39.125 16.812 1 96.69 384 PRO A N 1
ATOM 3077 C CA . PRO A 1 384 ? -18.25 40.094 16.312 1 96.69 384 PRO A CA 1
ATOM 3078 C C . PRO A 1 384 ? -19.688 39.625 16.516 1 96.69 384 PRO A C 1
ATOM 3080 O O . PRO A 1 384 ? -20.047 38.5 16.141 1 96.69 384 PRO A O 1
ATOM 3083 N N . GLY A 1 385 ? -20.484 40.469 17.125 1 94.19 385 GLY A N 1
ATOM 3084 C CA . GLY A 1 385 ? -21.906 40.188 17.297 1 94.19 385 GLY A CA 1
ATOM 3085 C C . GLY A 1 385 ? -22.172 38.969 18.156 1 94.19 385 GLY A C 1
ATOM 3086 O O . GLY A 1 385 ? -23.172 38.281 17.922 1 94.19 385 GLY A O 1
ATOM 3087 N N . GLY A 1 386 ? -21.344 38.594 19.078 1 94.75 386 GLY A N 1
ATOM 3088 C CA . GLY A 1 386 ? -21.453 37.312 19.766 1 94.75 386 GLY A CA 1
ATOM 3089 C C . GLY A 1 386 ? -22.234 37.406 21.062 1 94.75 386 GLY A C 1
ATOM 3090 O O . GLY A 1 386 ? -22.391 36.406 21.766 1 94.75 386 GLY A O 1
ATOM 3091 N N . GLN A 1 387 ? -22.828 38.5 21.406 1 92.56 387 GLN A N 1
ATOM 3092 C CA . GLN A 1 387 ? -23.391 38.75 22.734 1 92.56 387 GLN A CA 1
ATOM 3093 C C . GLN A 1 387 ? -24.578 37.812 23 1 92.56 387 GLN A C 1
ATOM 3095 O O . GLN A 1 387 ? -24.766 37.344 24.125 1 92.56 387 GLN A O 1
ATOM 3100 N N . LEU A 1 388 ? -25.344 37.562 21.969 1 91 388 LEU A N 1
ATOM 3101 C CA . LEU A 1 388 ? -26.516 36.719 22.156 1 91 388 LEU A CA 1
ATOM 3102 C C . LEU A 1 388 ? -26.125 35.25 22.203 1 91 388 LEU A C 1
ATOM 3104 O O . LEU A 1 388 ? -26.797 34.438 22.859 1 91 388 LEU A O 1
ATOM 3108 N N . GLN A 1 389 ? -25.125 34.875 21.516 1 93.94 389 GLN A N 1
ATOM 3109 C CA . GLN A 1 389 ? -24.75 33.469 21.344 1 93.94 389 GLN A CA 1
ATOM 3110 C C . GLN A 1 389 ? -23.844 33 22.484 1 93.94 389 GLN A C 1
ATOM 3112 O O . GLN A 1 389 ? -23.875 31.828 22.859 1 93.94 389 GLN A O 1
ATOM 3117 N N . VAL A 1 390 ? -23.047 33.875 23.016 1 95.06 390 VAL A N 1
ATOM 3118 C CA . VAL A 1 390 ? -22.125 33.5 24.109 1 95.06 390 VAL A CA 1
ATOM 3119 C C . VAL A 1 390 ? -22.828 33.688 25.453 1 95.06 390 VAL A C 1
ATOM 3121 O O . VAL A 1 390 ? -22.641 34.719 26.109 1 95.06 390 VAL A O 1
ATOM 3124 N N . THR A 1 391 ? -23.406 32.688 25.906 1 93.75 391 THR A N 1
ATOM 3125 C CA . THR A 1 391 ? -24.188 32.719 27.141 1 93.75 391 THR A CA 1
ATOM 3126 C C . THR A 1 391 ? -23.281 32.531 28.359 1 93.75 391 THR A C 1
ATOM 3128 O O . THR A 1 391 ? -22.078 32.25 28.203 1 93.75 391 THR A O 1
ATOM 3131 N N . LYS A 1 392 ? -23.906 32.656 29.531 1 92.19 392 LYS A N 1
ATOM 3132 C CA . LYS A 1 392 ? -23.188 32.438 30.781 1 92.19 392 LYS A CA 1
ATOM 3133 C C . LYS A 1 392 ? -22.672 31 30.875 1 92.19 392 LYS A C 1
ATOM 3135 O O . LYS A 1 392 ? -21.609 30.766 31.438 1 92.19 392 LYS A O 1
ATOM 3140 N N . LYS A 1 393 ? -23.453 30.156 30.297 1 94.69 393 LYS A N 1
ATOM 3141 C CA . LYS A 1 393 ? -23.062 28.75 30.312 1 94.69 393 LYS A CA 1
ATOM 3142 C C . LYS A 1 393 ? -21.797 28.531 29.469 1 94.69 393 LYS A C 1
ATOM 3144 O O . LYS A 1 393 ? -20.906 27.781 29.875 1 94.69 393 LYS A O 1
ATOM 3149 N N . VAL A 1 394 ? -21.766 29.109 28.328 1 95.56 394 VAL A N 1
ATOM 3150 C CA . VAL A 1 394 ? -20.609 29.016 27.453 1 95.56 394 VAL A CA 1
ATOM 3151 C C . VAL A 1 394 ? -19.375 29.609 28.141 1 95.56 394 VAL A C 1
ATOM 3153 O O . VAL A 1 394 ? -18.297 29.016 28.109 1 95.56 394 VAL A O 1
ATOM 3156 N N . VAL A 1 395 ? -19.547 30.719 28.781 1 94.5 395 VAL A N 1
ATOM 3157 C CA . VAL A 1 395 ? -18.469 31.406 29.469 1 94.5 395 VAL A CA 1
ATOM 3158 C C . VAL A 1 395 ? -17.922 30.516 30.594 1 94.5 395 VAL A C 1
ATOM 3160 O O . VAL A 1 395 ? -16.719 30.406 30.781 1 94.5 395 VAL A O 1
ATOM 3163 N N . ALA A 1 396 ? -18.797 29.938 31.328 1 93.94 396 ALA A N 1
ATOM 3164 C CA . ALA A 1 396 ? -18.391 29.047 32.406 1 93.94 396 ALA A CA 1
ATOM 3165 C C . ALA A 1 396 ? -17.578 27.875 31.891 1 93.94 396 ALA A C 1
ATOM 3167 O O . ALA A 1 396 ? -16.609 27.438 32.531 1 93.94 396 ALA A O 1
ATOM 3168 N N . SER A 1 397 ? -18 27.359 30.766 1 95.19 397 SER A N 1
ATOM 3169 C CA . SER A 1 397 ? -17.281 26.25 30.141 1 95.19 397 SER A CA 1
ATOM 3170 C C . SER A 1 397 ? -15.875 26.688 29.719 1 95.19 397 SER A C 1
ATOM 3172 O O . SER A 1 397 ? -14.922 25.906 29.844 1 95.19 397 SER A O 1
ATOM 3174 N N . TRP A 1 398 ? -15.727 27.875 29.266 1 95.81 398 TRP A N 1
ATOM 3175 C CA . TRP A 1 398 ? -14.438 28.406 28.844 1 95.81 398 TRP A CA 1
ATOM 3176 C C . TRP A 1 398 ? -13.516 28.625 30.031 1 95.81 398 TRP A C 1
ATOM 3178 O O . TRP A 1 398 ? -12.32 28.344 29.969 1 95.81 398 TRP A O 1
ATOM 3188 N N . GLU A 1 399 ? -14.086 29.094 31.078 1 92.19 399 GLU A N 1
ATOM 3189 C CA . GLU A 1 399 ? -13.328 29.297 32.312 1 92.19 399 GLU A CA 1
ATOM 3190 C C . GLU A 1 399 ? -12.797 27.969 32.844 1 92.19 399 GLU A C 1
ATOM 3192 O O . GLU A 1 399 ? -11.656 27.906 33.312 1 92.19 399 GLU A O 1
ATOM 3197 N N . ASN A 1 400 ? -13.609 27.047 32.812 1 92.94 400 ASN A N 1
ATOM 3198 C CA . ASN A 1 400 ? -13.195 25.703 33.25 1 92.94 400 ASN A CA 1
ATOM 3199 C C . ASN A 1 400 ? -12.07 25.156 32.406 1 92.94 400 ASN A C 1
ATOM 3201 O O . ASN A 1 400 ? -11.133 24.547 32.906 1 92.94 400 ASN A O 1
ATOM 3205 N N . LEU A 1 401 ? -12.18 25.359 31.125 1 93.25 401 LEU A N 1
ATOM 3206 C CA . LEU A 1 401 ? -11.148 24.906 30.188 1 93.25 401 LEU A CA 1
ATOM 3207 C C . LEU A 1 401 ? -9.812 25.578 30.5 1 93.25 401 LEU A C 1
ATOM 3209 O O . LEU A 1 401 ? -8.766 24.938 30.438 1 93.25 401 LEU A O 1
ATOM 3213 N N . ALA A 1 402 ? -9.852 26.844 30.734 1 92.38 402 ALA A N 1
ATOM 3214 C CA . ALA A 1 402 ? -8.648 27.609 31.062 1 92.38 402 ALA A CA 1
ATOM 3215 C C . ALA A 1 402 ? -7.941 27.031 32.281 1 92.38 402 ALA A C 1
ATOM 3217 O O . ALA A 1 402 ? -6.715 26.906 32.312 1 92.38 402 ALA A O 1
ATOM 3218 N N . ARG A 1 403 ? -8.688 26.625 33.25 1 89.88 403 ARG A N 1
ATOM 3219 C CA . ARG A 1 403 ? -8.141 26.141 34.531 1 89.88 403 ARG A CA 1
ATOM 3220 C C . ARG A 1 403 ? -7.648 24.703 34.375 1 89.88 403 ARG A C 1
ATOM 3222 O O . ARG A 1 403 ? -6.586 24.344 34.906 1 89.88 403 ARG A O 1
ATOM 3229 N N . THR A 1 404 ? -8.312 23.906 33.656 1 89.62 404 THR A N 1
ATOM 3230 C CA . THR A 1 404 ? -8.055 22.469 33.656 1 89.62 404 THR A CA 1
ATOM 3231 C C . THR A 1 404 ? -7.016 22.125 32.594 1 89.62 404 THR A C 1
ATOM 3233 O O . THR A 1 404 ? -6.215 21.203 32.781 1 89.62 404 THR A O 1
ATOM 3236 N N . GLN A 1 405 ? -6.984 22.875 31.531 1 85.19 405 GLN A N 1
ATOM 3237 C CA . GLN A 1 405 ? -6.172 22.406 30.406 1 85.19 405 GLN A CA 1
ATOM 3238 C C . GLN A 1 405 ? -4.992 23.344 30.156 1 85.19 405 GLN A C 1
ATOM 3240 O O . GLN A 1 405 ? -4.012 22.969 29.516 1 85.19 405 GLN A O 1
ATOM 3245 N N . HIS A 1 406 ? -4.953 24.562 30.609 1 84.06 406 HIS A N 1
ATOM 3246 C CA . HIS A 1 406 ? -3.908 25.5 30.234 1 84.06 406 HIS A CA 1
ATOM 3247 C C . HIS A 1 406 ? -3.256 26.125 31.453 1 84.06 406 HIS A C 1
ATOM 3249 O O . HIS A 1 406 ? -2.473 27.062 31.328 1 84.06 406 HIS A O 1
ATOM 3255 N N . ASN A 1 407 ? -3.541 25.625 32.594 1 82.19 407 ASN A N 1
ATOM 3256 C CA . ASN A 1 407 ? -2.914 26.062 33.844 1 82.19 407 ASN A CA 1
ATOM 3257 C C . ASN A 1 407 ? -3.035 27.562 34.062 1 82.19 407 ASN A C 1
ATOM 3259 O O . ASN A 1 407 ? -2.062 28.234 34.406 1 82.19 407 ASN A O 1
ATOM 3263 N N . LEU A 1 408 ? -4.055 28.188 33.625 1 84.31 408 LEU A N 1
ATOM 3264 C CA . LEU A 1 408 ? -4.301 29.609 33.812 1 84.31 408 LEU A CA 1
ATOM 3265 C C . LEU A 1 408 ? -5.355 29.844 34.875 1 84.31 408 LEU A C 1
ATOM 3267 O O . LEU A 1 408 ? -6.141 28.938 35.188 1 84.31 408 LEU A O 1
ATOM 3271 N N . LEU A 1 409 ? -5.273 31.031 35.406 1 79.88 409 LEU A N 1
ATOM 3272 C CA . LEU A 1 409 ? -6.219 31.375 36.469 1 79.88 409 LEU A CA 1
ATOM 3273 C C . LEU A 1 409 ? -7.625 31.547 35.906 1 79.88 409 LEU A C 1
ATOM 3275 O O . LEU A 1 409 ? -8.609 31.391 36.625 1 79.88 409 LEU A O 1
ATOM 3279 N N . GLY A 1 410 ? -7.652 31.875 34.719 1 85 410 GLY A N 1
ATOM 3280 C CA . GLY A 1 410 ? -8.953 32.031 34.062 1 85 410 GLY A CA 1
ATOM 3281 C C . GLY A 1 410 ? -8.891 32.75 32.75 1 85 410 GLY A C 1
ATOM 3282 O O . GLY A 1 410 ? -7.816 32.844 32.156 1 85 410 GLY A O 1
ATOM 3283 N N . VAL A 1 411 ? -10.141 33.062 32.219 1 93.62 411 VAL A N 1
ATOM 3284 C CA . VAL A 1 411 ? -10.328 33.844 31 1 93.62 411 VAL A CA 1
ATOM 3285 C C . VAL A 1 411 ? -11.352 34.938 31.25 1 93.62 411 VAL A C 1
ATOM 3287 O O . VAL A 1 411 ? -12.297 34.75 32 1 93.62 411 VAL A O 1
ATOM 3290 N N . SER A 1 412 ? -11.039 36.062 30.766 1 93.62 412 SER A N 1
ATOM 3291 C CA . SER A 1 412 ? -11.961 37.188 30.891 1 93.62 412 SER A CA 1
ATOM 3292 C C . SER A 1 412 ? -12.812 37.375 29.641 1 93.62 412 SER A C 1
ATOM 3294 O O . SER A 1 412 ? -12.281 37.5 28.531 1 93.62 412 SER A O 1
ATOM 3296 N N . VAL A 1 413 ? -14.078 37.312 29.875 1 95.06 413 VAL A N 1
ATOM 3297 C CA . VAL A 1 413 ? -15.031 37.562 28.797 1 95.06 413 VAL A CA 1
ATOM 3298 C C . VAL A 1 413 ? -15.797 38.844 29.047 1 95.06 413 VAL A C 1
ATOM 3300 O O . VAL A 1 413 ? -16.469 39 30.078 1 95.06 413 VAL A O 1
ATOM 3303 N N . PHE A 1 414 ? -15.688 39.781 28.078 1 94.25 414 PHE A N 1
ATOM 3304 C CA . PHE A 1 414 ? -16.281 41.094 28.266 1 94.25 414 PHE A CA 1
ATOM 3305 C C . PHE A 1 414 ? -17.375 41.344 27.234 1 94.25 414 PHE A C 1
ATOM 3307 O O . PHE A 1 414 ? -17.188 41.062 26.047 1 94.25 414 PHE A O 1
ATOM 3314 N N . TYR A 1 415 ? -18.375 41.844 27.719 1 93.06 415 TYR A N 1
ATOM 3315 C CA . TYR A 1 415 ? -19.438 42.344 26.844 1 93.06 415 TYR A CA 1
ATOM 3316 C C . TYR A 1 415 ? -19.281 43.844 26.578 1 93.06 415 TYR A C 1
ATOM 3318 O O . TYR A 1 415 ? -19.047 44.594 27.516 1 93.06 415 TYR A O 1
ATOM 3326 N N . ILE A 1 416 ? -19.359 44.156 25.406 1 91.12 416 ILE A N 1
ATOM 3327 C CA . ILE A 1 416 ? -19.188 45.562 25.078 1 91.12 416 ILE A CA 1
ATOM 3328 C C . ILE A 1 416 ? -20.547 46.281 25.141 1 91.12 416 ILE A C 1
ATOM 3330 O O . ILE A 1 416 ? -21.469 45.906 24.422 1 91.12 416 ILE A O 1
ATOM 3334 N N . CYS A 1 417 ? -20.594 47.25 25.922 1 87.44 417 CYS A N 1
ATOM 3335 C CA . CYS A 1 417 ? -21.828 48 26.141 1 87.44 417 CYS A CA 1
ATOM 3336 C C . CYS A 1 417 ? -21.906 49.219 25.234 1 87.44 417 CYS A C 1
ATOM 3338 O O . CYS A 1 417 ? -20.953 49.531 24.531 1 87.44 417 CYS A O 1
ATOM 3340 N N . GLU A 1 418 ? -23.031 49.938 25.281 1 82.38 418 GLU A N 1
ATOM 3341 C CA . GLU A 1 418 ? -23.344 51.062 24.422 1 82.38 418 GLU A CA 1
ATOM 3342 C C . GLU A 1 418 ? -22.422 52.25 24.703 1 82.38 418 GLU A C 1
ATOM 3344 O O . GLU A 1 418 ? -22.047 53 23.797 1 82.38 418 GLU A O 1
ATOM 3349 N N . ASP A 1 419 ? -22.047 52.469 25.938 1 81.19 419 ASP A N 1
ATOM 3350 C CA . ASP A 1 419 ? -21.219 53.594 26.312 1 81.19 419 ASP A CA 1
ATOM 3351 C C . ASP A 1 419 ? -19.734 53.281 26.172 1 81.19 419 ASP A C 1
ATOM 3353 O O . ASP A 1 419 ? -18.875 53.969 26.734 1 81.19 419 ASP A O 1
ATOM 3357 N N . LEU A 1 420 ? -19.438 52.156 25.484 1 81.44 420 LEU A N 1
ATOM 3358 C CA . LEU A 1 420 ? -18.062 51.719 25.219 1 81.44 420 LEU A CA 1
ATOM 3359 C C . LEU A 1 420 ? -17.375 51.312 26.531 1 81.44 420 LEU A C 1
ATOM 3361 O O . LEU A 1 420 ? -16.203 51.656 26.734 1 81.44 420 LEU A O 1
ATOM 3365 N N . THR A 1 421 ? -18.109 50.844 27.359 1 86.88 421 THR A N 1
ATOM 3366 C CA . THR A 1 421 ? -17.562 50.25 28.578 1 86.88 421 THR A CA 1
ATOM 3367 C C . THR A 1 421 ? -17.656 48.719 28.5 1 86.88 421 THR A C 1
ATOM 3369 O O . THR A 1 421 ? -18.391 48.156 27.672 1 86.88 421 THR A O 1
ATOM 3372 N N . LEU A 1 422 ? -16.844 48.125 29.328 1 92.38 422 LEU A N 1
ATOM 3373 C CA . LEU A 1 422 ? -16.797 46.688 29.375 1 92.38 422 LEU A CA 1
ATOM 3374 C C . LEU A 1 422 ? -17.656 46.156 30.516 1 92.38 422 LEU A C 1
ATOM 3376 O O . LEU A 1 422 ? -17.688 46.75 31.594 1 92.38 422 LEU A O 1
ATOM 3380 N N . LYS A 1 423 ? -18.391 45.156 30.266 1 90.62 423 LYS A N 1
ATOM 3381 C CA . LYS A 1 423 ? -19.109 44.438 31.312 1 90.62 423 LYS A CA 1
ATOM 3382 C C . LYS A 1 423 ? -18.547 43.031 31.5 1 90.62 423 LYS A C 1
ATOM 3384 O O . LYS A 1 423 ? -18.453 42.281 30.531 1 90.62 423 LYS A O 1
ATOM 3389 N N . GLY A 1 424 ? -18.125 42.688 32.656 1 87.56 424 GLY A N 1
ATOM 3390 C CA . GLY A 1 424 ? -17.547 41.406 33.031 1 87.56 424 GLY A CA 1
ATOM 3391 C C . GLY A 1 424 ? -16.891 41.406 34.375 1 87.56 424 GLY A C 1
ATOM 3392 O O . GLY A 1 424 ? -16.844 42.438 35.062 1 87.56 424 GLY A O 1
ATOM 3393 N N . ALA A 1 425 ? -16.422 40.312 34.844 1 79.56 425 ALA A N 1
ATOM 3394 C CA . ALA A 1 425 ? -15.945 40.094 36.188 1 79.56 425 ALA A CA 1
ATOM 3395 C C . ALA A 1 425 ? -14.797 41.062 36.531 1 79.56 425 ALA A C 1
ATOM 3397 O O . ALA A 1 425 ? -14.781 41.688 37.594 1 79.56 425 ALA A O 1
ATOM 3398 N N . VAL A 1 426 ? -13.828 41.312 35.656 1 84.94 426 VAL A N 1
ATOM 3399 C CA . VAL A 1 426 ? -12.633 42.062 36 1 84.94 426 VAL A CA 1
ATOM 3400 C C . VAL A 1 426 ? -12.773 43.5 35.469 1 84.94 426 VAL A C 1
ATOM 3402 O O . VAL A 1 426 ? -11.969 44.375 35.781 1 84.94 426 VAL A O 1
ATOM 3405 N N . SER A 1 427 ? -13.789 43.781 34.844 1 88.5 427 SER A N 1
ATOM 3406 C CA . SER A 1 427 ? -13.945 45.094 34.219 1 88.5 427 SER A CA 1
ATOM 3407 C C . SER A 1 427 ? -14.156 46.188 35.219 1 88.5 427 SER A C 1
ATOM 3409 O O . SER A 1 427 ? -13.727 47.344 35.031 1 88.5 427 SER A O 1
ATOM 3411 N N . LYS A 1 428 ? -14.773 45.875 36.312 1 86.38 428 LYS A N 1
ATOM 3412 C CA . LYS A 1 428 ? -15.078 46.875 37.344 1 86.38 428 LYS A CA 1
ATOM 3413 C C . LYS A 1 428 ? -13.805 47.406 38 1 86.38 428 LYS A C 1
ATOM 3415 O O . LYS A 1 428 ? -13.789 48.531 38.5 1 86.38 428 LYS A O 1
ATOM 3420 N N . LYS A 1 429 ? -12.883 46.656 37.906 1 91.19 429 LYS A N 1
ATOM 3421 C CA . LYS A 1 429 ? -11.625 47.031 38.562 1 91.19 429 LYS A CA 1
ATOM 3422 C C . LYS A 1 429 ? -10.727 47.781 37.562 1 91.19 429 LYS A C 1
ATOM 3424 O O . LYS A 1 429 ? -9.734 48.406 37.969 1 91.19 429 LYS A O 1
ATOM 3429 N N . MET A 1 430 ? -11.094 47.844 36.375 1 93.38 430 MET A N 1
ATOM 3430 C CA . MET A 1 430 ? -10.312 48.531 35.375 1 93.38 430 MET A CA 1
ATOM 3431 C C . MET A 1 430 ? -10.734 50 35.25 1 93.38 430 MET A C 1
ATOM 3433 O O . MET A 1 430 ? -11.914 50.312 35.375 1 93.38 430 MET A O 1
ATOM 3437 N N . SER A 1 431 ? -9.773 50.812 34.969 1 92.25 431 SER A N 1
ATOM 3438 C CA . SER A 1 431 ? -10.094 52.219 34.75 1 92.25 431 SER A CA 1
ATOM 3439 C C . SER A 1 431 ? -10.875 52.438 33.469 1 92.25 431 SER A C 1
ATOM 3441 O O . SER A 1 431 ? -10.727 51.656 32.531 1 92.25 431 SER A O 1
ATOM 3443 N N . ALA A 1 432 ? -11.648 53.438 33.438 1 89.81 432 ALA A N 1
ATOM 3444 C CA . ALA A 1 432 ? -12.453 53.781 32.25 1 89.81 432 ALA A CA 1
ATOM 3445 C C . ALA A 1 432 ? -11.562 54.031 31.047 1 89.81 432 ALA A C 1
ATOM 3447 O O . ALA A 1 432 ? -11.906 53.688 29.922 1 89.81 432 ALA A O 1
ATOM 3448 N N . ILE A 1 433 ? -10.492 54.625 31.312 1 90.69 433 ILE A N 1
ATOM 3449 C CA . ILE A 1 433 ? -9.555 54.969 30.25 1 90.69 433 ILE A CA 1
ATOM 3450 C C . ILE A 1 433 ? -8.977 53.688 29.641 1 90.69 433 ILE A C 1
ATOM 3452 O O . ILE A 1 433 ? -8.891 53.562 28.422 1 90.69 433 ILE A O 1
ATOM 3456 N N . SER A 1 434 ? -8.602 52.844 30.484 1 92.06 434 SER A N 1
ATOM 3457 C CA . SER A 1 434 ? -8.031 51.594 30.031 1 92.06 434 SER A CA 1
ATOM 3458 C C . SER A 1 434 ? -9.047 50.781 29.234 1 92.06 434 SER A C 1
ATOM 3460 O O . SER A 1 434 ? -8.695 50.125 28.234 1 92.06 434 SER A O 1
ATOM 3462 N N . GLN A 1 435 ? -10.25 50.75 29.656 1 93.56 435 GLN A N 1
ATOM 3463 C CA . GLN A 1 435 ? -11.312 50.062 28.938 1 93.56 435 GLN A CA 1
ATOM 3464 C C . GLN A 1 435 ? -11.508 50.625 27.547 1 93.56 435 GLN A C 1
ATOM 3466 O O . GLN A 1 435 ? -11.586 49.875 26.562 1 93.56 435 GLN A O 1
ATOM 3471 N N . ARG A 1 436 ? -11.562 51.875 27.453 1 91.31 436 ARG A N 1
ATOM 3472 C CA . ARG A 1 436 ? -11.766 52.531 26.172 1 91.31 436 ARG A CA 1
ATOM 3473 C C . ARG A 1 436 ? -10.602 52.281 25.234 1 91.31 436 ARG A C 1
ATOM 3475 O O . ARG A 1 436 ? -10.812 52.031 24.031 1 91.31 436 ARG A O 1
ATOM 3482 N N . GLU A 1 437 ? -9.453 52.312 25.766 1 92.38 437 GLU A N 1
ATOM 3483 C CA . GLU A 1 437 ? -8.273 52.062 24.953 1 92.38 437 GLU A CA 1
ATOM 3484 C C . GLU A 1 437 ? -8.258 50.625 24.422 1 92.38 437 GLU A C 1
ATOM 3486 O O . GLU A 1 437 ? -7.895 50.406 23.266 1 92.38 437 GLU A O 1
ATOM 3491 N N . LEU A 1 438 ? -8.578 49.75 25.266 1 93.94 438 LEU A N 1
ATOM 3492 C CA . LEU A 1 438 ? -8.648 48.344 24.875 1 93.94 438 LEU A CA 1
ATOM 3493 C C . LEU A 1 438 ? -9.664 48.125 23.766 1 93.94 438 LEU A C 1
ATOM 3495 O O . LEU A 1 438 ? -9.367 47.438 22.766 1 93.94 438 LEU A O 1
ATOM 3499 N N . ILE A 1 439 ? -10.781 48.656 23.906 1 94.56 439 ILE A N 1
ATOM 3500 C CA . ILE A 1 439 ? -11.859 48.562 22.922 1 94.56 439 ILE A CA 1
ATOM 3501 C C . ILE A 1 439 ? -11.422 49.156 21.594 1 94.56 439 ILE A C 1
ATOM 3503 O O . ILE A 1 439 ? -11.641 48.562 20.531 1 94.56 439 ILE A O 1
ATOM 3507 N N . GLN A 1 440 ? -10.805 50.312 21.656 1 93.25 440 GLN A N 1
ATOM 3508 C CA . GLN A 1 440 ? -10.344 51 20.453 1 93.25 440 GLN A CA 1
ATOM 3509 C C . GLN A 1 440 ? -9.25 50.219 19.734 1 93.25 440 GLN A C 1
ATOM 3511 O O . GLN A 1 440 ? -9.273 50.062 18.516 1 93.25 440 GLN A O 1
ATOM 3516 N N . THR A 1 441 ? -8.352 49.75 20.484 1 94.12 441 THR A N 1
ATOM 3517 C CA . THR A 1 441 ? -7.238 49 19.938 1 94.12 441 THR A CA 1
ATOM 3518 C C . THR A 1 441 ? -7.742 47.719 19.234 1 94.12 441 THR A C 1
ATOM 3520 O O . THR A 1 441 ? -7.227 47.344 18.172 1 94.12 441 THR A O 1
ATOM 3523 N N . LEU A 1 442 ? -8.727 47.094 19.734 1 95.81 442 LEU A N 1
ATOM 3524 C CA . LEU A 1 442 ? -9.227 45.844 19.219 1 95.81 442 LEU A CA 1
ATOM 3525 C C . LEU A 1 442 ? -10.297 46.062 18.156 1 95.81 442 LEU A C 1
ATOM 3527 O O . LEU A 1 442 ? -10.703 45.156 17.453 1 95.81 442 LEU A O 1
ATOM 3531 N N . GLY A 1 443 ? -10.727 47.281 18.016 1 93.56 443 GLY A N 1
ATOM 3532 C CA . GLY A 1 443 ? -11.766 47.625 17.062 1 93.56 443 GLY A CA 1
ATOM 3533 C C . GLY A 1 443 ? -13.109 47 17.391 1 93.56 443 GLY A C 1
ATOM 3534 O O . GLY A 1 443 ? -13.867 46.625 16.5 1 93.56 443 GLY A O 1
ATOM 3535 N N . ALA A 1 444 ? -13.391 46.781 18.609 1 94.56 444 ALA A N 1
ATOM 3536 C CA . ALA A 1 444 ? -14.648 46.188 19.047 1 94.56 444 ALA A CA 1
ATOM 3537 C C . ALA A 1 444 ? -15.773 47.219 19.047 1 94.56 444 ALA A C 1
ATOM 3539 O O . ALA A 1 444 ? -15.539 48.406 19.266 1 94.56 444 ALA A O 1
ATOM 3540 N N . VAL A 1 445 ? -16.953 46.75 18.812 1 93.56 445 VAL A N 1
ATOM 3541 C CA . VAL A 1 445 ? -18.125 47.625 18.797 1 93.56 445 VAL A CA 1
ATOM 3542 C C . VAL A 1 445 ? -19.234 47.031 19.656 1 93.56 445 VAL A C 1
ATOM 3544 O O . VAL A 1 445 ? -19.109 45.906 20.141 1 93.56 445 VAL A O 1
ATOM 3547 N N . MET A 1 446 ? -20.234 47.875 19.797 1 91.94 446 MET A N 1
ATOM 3548 C CA . MET A 1 446 ? -21.375 47.406 20.578 1 91.94 446 MET A CA 1
ATOM 3549 C C . MET A 1 446 ? -21.922 46.094 20.016 1 91.94 446 MET A C 1
ATOM 3551 O O . MET A 1 446 ? -22.062 45.969 18.797 1 91.94 446 MET A O 1
ATOM 3555 N N . GLY A 1 447 ? -22.141 45.156 20.844 1 92.25 447 GLY A N 1
ATOM 3556 C CA . GLY A 1 447 ? -22.641 43.875 20.406 1 92.25 447 GLY A CA 1
ATOM 3557 C C . GLY A 1 447 ? -21.578 42.812 20.344 1 92.25 447 GLY A C 1
ATOM 3558 O O . GLY A 1 447 ? -21.891 41.625 20.297 1 92.25 447 GLY A O 1
ATOM 3559 N N . ASP A 1 448 ? -20.375 43.219 20.391 1 96 448 ASP A N 1
ATOM 3560 C CA . ASP A 1 448 ? -19.266 42.281 20.312 1 96 448 ASP A CA 1
ATOM 3561 C C . ASP A 1 448 ? -18.938 41.719 21.688 1 96 448 ASP A C 1
ATOM 3563 O O . ASP A 1 448 ? -19.422 42.219 22.719 1 96 448 ASP A O 1
ATOM 3567 N N . ILE A 1 449 ? -18.188 40.594 21.641 1 96.56 449 ILE A N 1
ATOM 3568 C CA . ILE A 1 449 ? -17.609 40 22.844 1 96.56 449 ILE A CA 1
ATOM 3569 C C . ILE A 1 449 ? -16.094 40.031 22.75 1 96.56 449 ILE A C 1
ATOM 3571 O O . ILE A 1 449 ? -15.516 39.75 21.688 1 96.56 449 ILE A O 1
ATOM 3575 N N . LEU A 1 450 ? -15.562 40.531 23.812 1 96.31 450 LEU A N 1
ATOM 3576 C CA . LEU A 1 450 ? -14.109 40.5 23.922 1 96.31 450 LEU A CA 1
ATOM 3577 C C . LEU A 1 450 ? -13.648 39.375 24.828 1 96.31 450 LEU A C 1
ATOM 3579 O O . LEU A 1 450 ? -14.102 39.25 25.969 1 96.31 450 LEU A O 1
ATOM 3583 N N . VAL A 1 451 ? -12.766 38.469 24.328 1 97.56 451 VAL A N 1
ATOM 3584 C CA . VAL A 1 451 ? -12.195 37.375 25.109 1 97.56 451 VAL A CA 1
ATOM 3585 C C . VAL A 1 451 ? -10.711 37.625 25.359 1 97.56 451 VAL A C 1
ATOM 3587 O O . VAL A 1 451 ? -9.945 37.812 24.406 1 97.56 451 VAL A O 1
ATOM 3590 N N . MET A 1 452 ? -10.32 37.625 26.625 1 96.56 452 MET A N 1
ATOM 3591 C CA . MET A 1 452 ? -8.953 38 26.984 1 96.56 452 MET A CA 1
ATOM 3592 C C . MET A 1 452 ? -8.375 37.031 28.016 1 96.56 452 MET A C 1
ATOM 3594 O O . MET A 1 452 ? -9.102 36.531 28.859 1 96.56 452 MET A O 1
ATOM 3598 N N . ALA A 1 453 ? -7.102 36.781 27.938 1 96.69 453 ALA A N 1
ATOM 3599 C CA . ALA A 1 453 ? -6.383 36 28.922 1 96.69 453 ALA A CA 1
ATOM 3600 C C . ALA A 1 453 ? -5.02 36.594 29.234 1 96.69 453 ALA A C 1
ATOM 3602 O O . ALA A 1 453 ? -4.426 37.281 28.391 1 96.69 453 ALA A O 1
ATOM 3603 N N . VAL A 1 454 ? -4.574 36.375 30.453 1 95.62 454 VAL A N 1
ATOM 3604 C CA . VAL A 1 454 ? -3.295 36.906 30.938 1 95.62 454 VAL A CA 1
ATOM 3605 C C . VAL A 1 454 ? -2.535 35.781 31.641 1 95.62 454 VAL A C 1
ATOM 3607 O O . VAL A 1 454 ? -3.129 34.969 32.375 1 95.62 454 VAL A O 1
ATOM 3610 N N . GLY A 1 455 ? -1.263 35.656 31.375 1 95.81 455 GLY A N 1
ATOM 3611 C CA . GLY A 1 455 ? -0.413 34.625 31.953 1 95.81 455 GLY A CA 1
ATOM 3612 C C . GLY A 1 455 ? 0.796 34.312 31.094 1 95.81 455 GLY A C 1
ATOM 3613 O O . GLY A 1 455 ? 1.199 35.094 30.25 1 95.81 455 GLY A O 1
ATOM 3614 N N . PRO A 1 456 ? 1.435 33.125 31.359 1 94.88 456 PRO A N 1
ATOM 3615 C CA . PRO A 1 456 ? 2.533 32.75 30.469 1 94.88 456 PRO A CA 1
ATOM 3616 C C . PRO A 1 456 ? 2.129 32.719 29 1 94.88 456 PRO A C 1
ATOM 3618 O O . PRO A 1 456 ? 1.101 32.156 28.641 1 94.88 456 PRO A O 1
ATOM 3621 N N . THR A 1 457 ? 2.898 33.312 28.188 1 96.25 457 THR A N 1
ATOM 3622 C CA . THR A 1 457 ? 2.525 33.625 26.812 1 96.25 457 THR A CA 1
ATOM 3623 C C . THR A 1 457 ? 2.066 32.406 26.062 1 96.25 457 THR A C 1
ATOM 3625 O O . THR A 1 457 ? 1.026 32.406 25.391 1 96.25 457 THR A O 1
ATOM 3628 N N . ASN A 1 458 ? 2.836 31.281 26.172 1 93.12 458 ASN A N 1
ATOM 3629 C CA . ASN A 1 458 ? 2.496 30.062 25.438 1 93.12 458 ASN A CA 1
ATOM 3630 C C . ASN A 1 458 ? 1.144 29.5 25.875 1 93.12 458 ASN A C 1
ATOM 3632 O O . ASN A 1 458 ? 0.373 29.016 25.047 1 93.12 458 ASN A O 1
ATOM 3636 N N . ASP A 1 459 ? 0.839 29.531 27.094 1 94.94 459 ASP A N 1
ATOM 3637 C CA . ASP A 1 459 ? -0.432 29.047 27.641 1 94.94 459 ASP A CA 1
ATOM 3638 C C . ASP A 1 459 ? -1.586 29.953 27.188 1 94.94 459 ASP A C 1
ATOM 3640 O O . ASP A 1 459 ? -2.662 29.453 26.844 1 94.94 459 ASP A O 1
ATOM 3644 N N . VAL A 1 460 ? -1.342 31.25 27.281 1 96.94 460 VAL A N 1
ATOM 3645 C CA . VAL A 1 460 ? -2.352 32.219 26.891 1 96.94 460 VAL A CA 1
ATOM 3646 C C . VAL A 1 460 ? -2.721 32.031 25.422 1 96.94 460 VAL A C 1
ATOM 3648 O O . VAL A 1 460 ? -3.902 31.969 25.078 1 96.94 460 VAL A O 1
ATOM 3651 N N . LEU A 1 461 ? -1.738 31.969 24.578 1 97.69 461 LEU A N 1
ATOM 3652 C CA . LEU A 1 461 ? -1.975 31.812 23.156 1 97.69 461 LEU A CA 1
ATOM 3653 C C . LEU A 1 461 ? -2.689 30.5 22.859 1 97.69 461 LEU A C 1
ATOM 3655 O O . LEU A 1 461 ? -3.65 30.469 22.078 1 97.69 461 LEU A O 1
ATOM 3659 N N . GLY A 1 462 ? -2.244 29.438 23.453 1 96.81 462 GLY A N 1
ATOM 3660 C CA . GLY A 1 462 ? -2.883 28.156 23.266 1 96.81 462 GLY A CA 1
ATOM 3661 C C . GLY A 1 462 ? -4.352 28.141 23.656 1 96.81 462 GLY A C 1
ATOM 3662 O O . GLY A 1 462 ? -5.188 27.609 22.922 1 96.81 462 GLY A O 1
ATOM 3663 N N . LEU A 1 463 ? -4.648 28.672 24.766 1 97.19 463 LEU A N 1
ATOM 3664 C CA . LEU A 1 463 ? -6.023 28.75 25.25 1 97.19 463 LEU A CA 1
ATOM 3665 C C . LEU A 1 463 ? -6.887 29.562 24.281 1 97.19 463 LEU A C 1
ATOM 3667 O O . LEU A 1 463 ? -7.965 29.125 23.891 1 97.19 463 LEU A O 1
ATOM 3671 N N . LEU A 1 464 ? -6.426 30.797 24.031 1 98.25 464 LEU A N 1
ATOM 3672 C CA . LEU A 1 464 ? -7.223 31.688 23.203 1 98.25 464 LEU A CA 1
ATOM 3673 C C . LEU A 1 464 ? -7.426 31.109 21.797 1 98.25 464 LEU A C 1
ATOM 3675 O O . LEU A 1 464 ? -8.469 31.312 21.188 1 98.25 464 LEU A O 1
ATOM 3679 N N . GLY A 1 465 ? -6.352 30.391 21.25 1 98.12 465 GLY A N 1
ATOM 3680 C CA . GLY A 1 465 ? -6.531 29.688 20 1 98.12 465 GLY A CA 1
ATOM 3681 C C . GLY A 1 465 ? -7.66 28.688 20.031 1 98.12 465 GLY A C 1
ATOM 3682 O O . GLY A 1 465 ? -8.453 28.594 19.094 1 98.12 465 GLY A O 1
ATOM 3683 N N . LYS A 1 466 ? -7.711 27.922 21.062 1 97.31 466 LYS A N 1
ATOM 3684 C CA . LYS A 1 466 ? -8.766 26.938 21.25 1 97.31 466 LYS A CA 1
ATOM 3685 C C . LYS A 1 466 ? -10.133 27.609 21.391 1 97.31 466 LYS A C 1
ATOM 3687 O O . LYS A 1 466 ? -11.109 27.156 20.781 1 97.31 466 LYS A O 1
ATOM 3692 N N . LEU A 1 467 ? -10.203 28.609 22.188 1 97.81 467 LEU A N 1
ATOM 3693 C CA . LEU A 1 467 ? -11.461 29.312 22.422 1 97.81 467 LEU A CA 1
ATOM 3694 C C . LEU A 1 467 ? -11.953 29.984 21.141 1 97.81 467 LEU A C 1
ATOM 3696 O O . LEU A 1 467 ? -13.164 30.078 20.906 1 97.81 467 LEU A O 1
ATOM 3700 N N . ARG A 1 468 ? -11.008 30.516 20.344 1 98.19 468 ARG A N 1
ATOM 3701 C CA . ARG A 1 468 ? -11.359 31.078 19.047 1 98.19 468 ARG A CA 1
ATOM 3702 C C . ARG A 1 468 ? -12.172 30.094 18.219 1 98.19 468 ARG A C 1
ATOM 3704 O O . ARG A 1 468 ? -13.211 30.453 17.656 1 98.19 468 ARG A O 1
ATOM 3711 N N . LEU A 1 469 ? -11.742 28.891 18.172 1 97.69 469 LEU A N 1
ATOM 3712 C CA . LEU A 1 469 ? -12.414 27.859 17.391 1 97.69 469 LEU A CA 1
ATOM 3713 C C . LEU A 1 469 ? -13.734 27.469 18.031 1 97.69 469 LEU A C 1
ATOM 3715 O O . LEU A 1 469 ? -14.727 27.219 17.344 1 97.69 469 LEU A O 1
ATOM 3719 N N . LEU A 1 470 ? -13.75 27.359 19.344 1 97.31 470 LEU A N 1
ATOM 3720 C CA . LEU A 1 470 ? -14.977 27.031 20.062 1 97.31 470 LEU A CA 1
ATOM 3721 C C . LEU A 1 470 ? -16.031 28.109 19.859 1 97.31 470 LEU A C 1
ATOM 3723 O O . LEU A 1 470 ? -17.219 27.828 19.766 1 97.31 470 LEU A O 1
ATOM 3727 N N . ALA A 1 471 ? -15.578 29.344 19.891 1 97.94 471 ALA A N 1
ATOM 3728 C CA . ALA A 1 471 ? -16.484 30.469 19.641 1 97.94 471 ALA A CA 1
ATOM 3729 C C . ALA A 1 471 ? -17.109 30.375 18.266 1 97.94 471 ALA A C 1
ATOM 3731 O O . ALA A 1 471 ? -18.312 30.625 18.109 1 97.94 471 ALA A O 1
ATOM 3732 N N . ALA A 1 472 ? -16.266 30.094 17.281 1 97.88 472 ALA A N 1
ATOM 3733 C CA . ALA A 1 472 ? -16.797 29.922 15.922 1 97.88 472 ALA A CA 1
ATOM 3734 C C . ALA A 1 472 ? -17.859 28.828 15.891 1 97.88 472 ALA A C 1
ATOM 3736 O O . ALA A 1 472 ? -18.906 29 15.266 1 97.88 472 ALA A O 1
ATOM 3737 N N . LYS A 1 473 ? -17.594 27.75 16.531 1 96.5 473 LYS A N 1
ATOM 3738 C CA . LYS A 1 473 ? -18.562 26.656 16.594 1 96.5 473 LYS A CA 1
ATOM 3739 C C . LYS A 1 473 ? -19.859 27.109 17.25 1 96.5 473 LYS A C 1
ATOM 3741 O O . LYS A 1 473 ? -20.953 26.781 16.766 1 96.5 473 LYS A O 1
ATOM 3746 N N . THR A 1 474 ? -19.734 27.812 18.344 1 96.62 474 THR A N 1
ATOM 3747 C CA . THR A 1 474 ? -20.891 28.328 19.078 1 96.62 474 THR A CA 1
ATOM 3748 C C . THR A 1 474 ? -21.75 29.219 18.172 1 96.62 474 THR A C 1
ATOM 3750 O O . THR A 1 474 ? -22.969 29.109 18.172 1 96.62 474 THR A O 1
ATOM 3753 N N . MET A 1 475 ? -21.094 30.109 17.453 1 97.19 475 MET A N 1
ATOM 3754 C CA . MET A 1 475 ? -21.812 30.984 16.531 1 97.19 475 MET A CA 1
ATOM 3755 C C . MET A 1 475 ? -22.5 30.188 15.438 1 97.19 475 MET A C 1
ATOM 3757 O O . MET A 1 475 ? -23.656 30.453 15.109 1 97.19 475 MET A O 1
ATOM 3761 N N . GLU A 1 476 ? -21.797 29.172 14.906 1 96.75 476 GLU A N 1
ATOM 3762 C CA . GLU A 1 476 ? -22.312 28.375 13.812 1 96.75 476 GLU A CA 1
ATOM 3763 C C . GLU A 1 476 ? -23.5 27.516 14.273 1 96.75 476 GLU A C 1
ATOM 3765 O O . GLU A 1 476 ? -24.453 27.312 13.516 1 96.75 476 GLU A O 1
ATOM 3770 N N . GLU A 1 477 ? -23.438 27.031 15.453 1 95.44 477 GLU A N 1
ATOM 3771 C CA . GLU A 1 477 ? -24.547 26.266 16.031 1 95.44 477 GLU A CA 1
ATOM 3772 C C . GLU A 1 477 ? -25.797 27.109 16.156 1 95.44 477 GLU A C 1
ATOM 3774 O O . GLU A 1 477 ? -26.906 26.578 16.203 1 95.44 477 GLU A O 1
ATOM 3779 N N . SER A 1 478 ? -25.672 28.391 16.203 1 94.69 478 SER A N 1
ATOM 3780 C CA . SER A 1 478 ? -26.797 29.312 16.297 1 94.69 478 SER A CA 1
ATOM 3781 C C . SER A 1 478 ? -27.266 29.766 14.922 1 94.69 478 SER A C 1
ATOM 3783 O O . SER A 1 478 ? -28.141 30.625 14.805 1 94.69 478 SER A O 1
ATOM 3785 N N . GLY A 1 479 ? -26.672 29.25 13.883 1 94.31 479 GLY A N 1
ATOM 3786 C CA . GLY A 1 479 ? -27.109 29.516 12.523 1 94.31 479 GLY A CA 1
ATOM 3787 C C . GLY A 1 479 ? -26.297 30.609 11.836 1 94.31 479 GLY A C 1
ATOM 3788 O O . GLY A 1 479 ? -26.609 30.984 10.703 1 94.31 479 GLY A O 1
ATOM 3789 N N . ILE A 1 480 ? -25.266 31.172 12.508 1 95.38 480 ILE A N 1
ATOM 3790 C CA . ILE A 1 480 ? -24.438 32.219 11.914 1 95.38 480 ILE A CA 1
ATOM 3791 C C . ILE A 1 480 ? -23.25 31.578 11.203 1 95.38 480 ILE A C 1
ATOM 3793 O O . ILE A 1 480 ? -22.5 30.797 11.797 1 95.38 480 ILE A O 1
ATOM 3797 N N . ILE A 1 481 ? -23.047 31.859 9.953 1 95.19 481 ILE A N 1
ATOM 3798 C CA . ILE A 1 481 ? -21.953 31.297 9.18 1 95.19 481 ILE A CA 1
ATOM 3799 C C . ILE A 1 481 ? -20.656 32.031 9.5 1 95.19 481 ILE A C 1
ATOM 3801 O O . ILE A 1 481 ? -20.531 33.25 9.242 1 95.19 481 ILE A O 1
ATOM 3805 N N . VAL A 1 482 ? -19.766 31.344 10.133 1 96.62 482 VAL A N 1
ATOM 3806 C CA . VAL A 1 482 ? -18.453 31.891 10.422 1 96.62 482 VAL A CA 1
ATOM 3807 C C . VAL A 1 482 ? -17.422 31.312 9.453 1 96.62 482 VAL A C 1
ATOM 3809 O O . VAL A 1 482 ? -16.641 32.062 8.836 1 96.62 482 VAL A O 1
ATOM 3812 N N . ARG A 1 483 ? -17.375 29.969 9.328 1 94.69 483 ARG A N 1
ATOM 3813 C CA . ARG A 1 483 ? -16.516 29.25 8.383 1 94.69 483 ARG A CA 1
ATOM 3814 C C . ARG A 1 483 ? -17.328 28.719 7.207 1 94.69 483 ARG A C 1
ATOM 3816 O O . ARG A 1 483 ? -18.156 27.828 7.367 1 94.69 483 ARG A O 1
ATOM 3823 N N . HIS A 1 484 ? -17.109 29.281 6.059 1 93.44 484 HIS A N 1
ATOM 3824 C CA . HIS A 1 484 ? -17.844 28.812 4.895 1 93.44 484 HIS A CA 1
ATOM 3825 C C . HIS A 1 484 ? -17.469 27.375 4.559 1 93.44 484 HIS A C 1
ATOM 3827 O O . HIS A 1 484 ? -16.297 27.062 4.328 1 93.44 484 HIS A O 1
ATOM 3833 N N . PRO A 1 485 ? -18.406 26.531 4.453 1 88.88 485 PRO A N 1
ATOM 3834 C CA . PRO A 1 485 ? -18.109 25.094 4.289 1 88.88 485 PRO A CA 1
ATOM 3835 C C . PRO A 1 485 ? -17.516 24.766 2.928 1 88.88 485 PRO A C 1
ATOM 3837 O O . PRO A 1 485 ? -16.875 23.719 2.766 1 88.88 485 PRO A O 1
ATOM 3840 N N . GLU A 1 486 ? -17.641 25.594 1.96 1 91.31 486 GLU A N 1
ATOM 3841 C CA . GLU A 1 486 ? -17.156 25.297 0.608 1 91.31 486 GLU A CA 1
ATOM 3842 C C . GLU A 1 486 ? -15.766 25.859 0.378 1 91.31 486 GLU A C 1
ATOM 3844 O O . GLU A 1 486 ? -15.172 25.656 -0.682 1 91.31 486 GLU A O 1
ATOM 3849 N N . HIS A 1 487 ? -15.328 26.469 1.42 1 93.94 487 HIS A N 1
ATOM 3850 C CA . HIS A 1 487 ? -13.992 27.047 1.272 1 93.94 487 HIS A CA 1
ATOM 3851 C C . HIS A 1 487 ? -12.914 26.062 1.698 1 93.94 487 HIS A C 1
ATOM 3853 O O . HIS A 1 487 ? -13.094 25.328 2.672 1 93.94 487 HIS A O 1
ATOM 3859 N N . PHE A 1 488 ? -11.891 26.031 0.901 1 97.38 488 PHE A N 1
ATOM 3860 C CA . PHE A 1 488 ? -10.688 25.25 1.204 1 97.38 488 PHE A CA 1
ATOM 3861 C C . PHE A 1 488 ? -9.477 26.172 1.322 1 97.38 488 PHE A C 1
ATOM 3863 O O . PHE A 1 488 ? -8.836 26.5 0.319 1 97.38 488 PHE A O 1
ATOM 3870 N N . ASN A 1 489 ? -9.18 26.562 2.545 1 97.62 489 ASN A N 1
ATOM 3871 C CA . ASN A 1 489 ? -8.062 27.469 2.783 1 97.62 489 ASN A CA 1
ATOM 3872 C C . ASN A 1 489 ? -6.773 26.703 3.076 1 97.62 489 ASN A C 1
ATOM 3874 O O . ASN A 1 489 ? -6.562 26.234 4.199 1 97.62 489 ASN A O 1
ATOM 3878 N N . PHE A 1 490 ? -5.914 26.656 2.096 1 98.5 490 PHE A N 1
ATOM 3879 C CA . PHE A 1 490 ? -4.586 26.078 2.264 1 98.5 490 PHE A CA 1
ATOM 3880 C C . PHE A 1 490 ? -3.602 27.125 2.775 1 98.5 490 PHE A C 1
ATOM 3882 O O . PHE A 1 490 ? -3.703 28.312 2.43 1 98.5 490 PHE A O 1
ATOM 3889 N N . LEU A 1 491 ? -2.633 26.688 3.545 1 98.19 491 LEU A N 1
ATOM 3890 C CA . LEU A 1 491 ? -1.52 27.547 3.92 1 98.19 491 LEU A CA 1
ATOM 3891 C C . LEU A 1 491 ? -0.319 26.734 4.371 1 98.19 491 LEU A C 1
ATOM 3893 O O . LEU A 1 491 ? -0.481 25.625 4.902 1 98.19 491 LEU A O 1
ATOM 3897 N N . TRP A 1 492 ? 0.842 27.25 4.109 1 98.81 492 TRP A N 1
ATOM 3898 C CA . TRP A 1 492 ? 2.078 26.672 4.629 1 98.81 492 TRP A CA 1
ATOM 3899 C C . TRP A 1 492 ? 2.471 27.328 5.949 1 98.81 492 TRP A C 1
ATOM 3901 O O . TRP A 1 492 ? 2.391 28.547 6.094 1 98.81 492 TRP A O 1
ATOM 3911 N N . VAL A 1 493 ? 2.811 26.562 6.91 1 98.81 493 VAL A N 1
ATOM 3912 C CA . VAL A 1 493 ? 3.49 27.062 8.094 1 98.81 493 VAL A CA 1
ATOM 3913 C C . VAL A 1 493 ? 4.969 26.672 8.055 1 98.81 493 VAL A C 1
ATOM 3915 O O . VAL A 1 493 ? 5.301 25.5 7.895 1 98.81 493 VAL A O 1
ATOM 3918 N N . VAL A 1 494 ? 5.887 27.672 8.219 1 98.38 494 VAL A N 1
ATOM 3919 C CA . VAL A 1 494 ? 7.32 27.438 8.078 1 98.38 494 VAL A CA 1
ATOM 3920 C C . VAL A 1 494 ? 8.062 28.016 9.281 1 98.38 494 VAL A C 1
ATOM 3922 O O . VAL A 1 494 ? 7.438 28.547 10.203 1 98.38 494 VAL A O 1
ATOM 3925 N N . ASP A 1 495 ? 9.367 27.781 9.336 1 97.31 495 ASP A N 1
ATOM 3926 C CA . ASP A 1 495 ? 10.281 28.328 10.336 1 97.31 495 ASP A CA 1
ATOM 3927 C C . ASP A 1 495 ? 9.938 27.812 11.734 1 97.31 495 ASP A C 1
ATOM 3929 O O . ASP A 1 495 ? 9.844 28.609 12.68 1 97.31 495 ASP A O 1
ATOM 3933 N N . PHE A 1 496 ? 9.664 26.578 11.781 1 97.94 496 PHE A N 1
ATOM 3934 C CA . PHE A 1 496 ? 9.484 25.938 13.07 1 97.94 496 PHE A CA 1
ATOM 3935 C C . PHE A 1 496 ? 10.789 25.906 13.859 1 97.94 496 PHE A C 1
ATOM 3937 O O . PHE A 1 496 ? 11.875 25.922 13.273 1 97.94 496 PHE A O 1
ATOM 3944 N N . PRO A 1 497 ? 10.617 25.906 15.203 1 96.69 497 PRO A N 1
ATOM 3945 C CA . PRO A 1 497 ? 11.828 25.578 15.953 1 96.69 497 PRO A CA 1
ATOM 3946 C C . PRO A 1 497 ? 12.375 24.188 15.625 1 96.69 497 PRO A C 1
ATOM 3948 O O . PRO A 1 497 ? 11.594 23.266 15.352 1 96.69 497 PRO A O 1
ATOM 3951 N N . LEU A 1 498 ? 13.68 24.062 15.656 1 96.88 498 LEU A N 1
ATOM 3952 C CA . LEU A 1 498 ? 14.281 22.766 15.375 1 96.88 498 LEU A CA 1
ATOM 3953 C C . LEU A 1 498 ? 14 21.781 16.5 1 96.88 498 LEU A C 1
ATOM 3955 O O . LEU A 1 498 ? 13.766 20.594 16.266 1 96.88 498 LEU A O 1
ATOM 3959 N N . PHE A 1 499 ? 14.055 22.312 17.719 1 95.88 499 PHE A N 1
ATOM 3960 C CA . PHE A 1 499 ? 13.828 21.484 18.906 1 95.88 499 PHE A CA 1
ATOM 3961 C C . PHE A 1 499 ? 12.844 22.156 19.859 1 95.88 499 PHE A C 1
ATOM 3963 O O . PHE A 1 499 ? 12.672 23.375 19.812 1 95.88 499 PHE A O 1
ATOM 3970 N N . THR A 1 500 ? 12.188 21.344 20.547 1 92.06 500 THR A N 1
ATOM 3971 C CA . THR A 1 500 ? 11.336 21.781 21.656 1 92.06 500 THR A CA 1
ATOM 3972 C C . THR A 1 500 ? 11.633 20.969 22.922 1 92.06 500 THR A C 1
ATOM 3974 O O . THR A 1 500 ? 12.43 20.031 22.891 1 92.06 500 THR A O 1
ATOM 3977 N N . LYS A 1 501 ? 11.102 21.438 24.016 1 88.44 501 LYS A N 1
ATOM 3978 C CA . LYS A 1 501 ? 11.25 20.719 25.281 1 88.44 501 LYS A CA 1
ATOM 3979 C C . LYS A 1 501 ? 9.922 20.109 25.719 1 88.44 501 LYS A C 1
ATOM 3981 O O . LYS A 1 501 ? 8.867 20.719 25.562 1 88.44 501 LYS A O 1
ATOM 3986 N N . ASP A 1 502 ? 10.086 18.906 26.234 1 82.69 502 ASP A N 1
ATOM 3987 C CA . ASP A 1 502 ? 8.875 18.344 26.828 1 82.69 502 ASP A CA 1
ATOM 3988 C C . ASP A 1 502 ? 8.711 18.812 28.266 1 82.69 502 ASP A C 1
ATOM 3990 O O . ASP A 1 502 ? 9.484 19.625 28.75 1 82.69 502 ASP A O 1
ATOM 3994 N N . ASP A 1 503 ? 7.641 18.344 28.938 1 77.62 503 ASP A N 1
ATOM 3995 C CA . ASP A 1 503 ? 7.32 18.75 30.312 1 77.62 503 ASP A CA 1
ATOM 3996 C C . ASP A 1 503 ? 8.43 18.344 31.281 1 77.62 503 ASP A C 1
ATOM 3998 O O . ASP A 1 503 ? 8.57 18.938 32.344 1 77.62 503 ASP A O 1
ATOM 4002 N N . LYS A 1 504 ? 9.289 17.281 30.891 1 81.06 504 LYS A N 1
ATOM 4003 C CA . LYS A 1 504 ? 10.344 16.766 31.75 1 81.06 504 LYS A CA 1
ATOM 4004 C C . LYS A 1 504 ? 11.68 17.422 31.438 1 81.06 504 LYS A C 1
ATOM 4006 O O . LYS A 1 504 ? 12.695 17.109 32.062 1 81.06 504 LYS A O 1
ATOM 4011 N N . GLY A 1 505 ? 11.516 18.234 30.359 1 79.88 505 GLY A N 1
ATOM 4012 C CA . GLY A 1 505 ? 12.727 18.953 30 1 79.88 505 GLY A CA 1
ATOM 4013 C C . GLY A 1 505 ? 13.555 18.25 28.938 1 79.88 505 GLY A C 1
ATOM 4014 O O . GLY A 1 505 ? 14.617 18.734 28.547 1 79.88 505 GLY A O 1
ATOM 4015 N N . ASN A 1 506 ? 13.07 17.203 28.484 1 85.38 506 ASN A N 1
ATOM 4016 C CA . ASN A 1 506 ? 13.781 16.469 27.438 1 85.38 506 ASN A CA 1
ATOM 4017 C C . ASN A 1 506 ? 13.688 17.172 26.094 1 85.38 506 ASN A C 1
ATOM 4019 O O . ASN A 1 506 ? 12.656 17.766 25.766 1 85.38 506 ASN A O 1
ATOM 4023 N N . VAL A 1 507 ? 14.773 17.141 25.359 1 89.12 507 VAL A N 1
ATOM 4024 C CA . VAL A 1 507 ? 14.82 17.766 24.047 1 89.12 507 VAL A CA 1
ATOM 4025 C C . VAL A 1 507 ? 14.102 16.891 23.031 1 89.12 507 VAL A C 1
ATOM 4027 O O . VAL A 1 507 ? 14.406 15.703 22.891 1 89.12 507 VAL A O 1
ATOM 4030 N N . LEU A 1 508 ? 13.188 17.438 22.375 1 89.94 508 LEU A N 1
ATOM 4031 C CA . LEU A 1 508 ? 12.438 16.75 21.312 1 89.94 508 LEU A CA 1
ATOM 4032 C C . LEU A 1 508 ? 12.539 17.516 20 1 89.94 508 LEU A C 1
ATOM 4034 O O . LEU A 1 508 ? 12.508 18.75 19.984 1 89.94 508 LEU A O 1
ATOM 4038 N N . PRO A 1 509 ? 12.727 16.734 18.953 1 92.06 509 PRO A N 1
ATOM 4039 C CA . PRO A 1 509 ? 12.609 17.438 17.672 1 92.06 509 PRO A CA 1
ATOM 4040 C C . PRO A 1 509 ? 11.195 17.938 17.406 1 92.06 509 PRO A C 1
ATOM 4042 O O . PRO A 1 509 ? 10.219 17.266 17.734 1 92.06 509 PRO A O 1
ATOM 4045 N N . ALA A 1 510 ? 11.055 19.109 16.781 1 90.38 510 ALA A N 1
ATOM 4046 C CA . ALA A 1 510 ? 9.734 19.656 16.484 1 90.38 510 ALA A CA 1
ATOM 4047 C C . ALA A 1 510 ? 9.055 18.859 15.375 1 90.38 510 ALA A C 1
ATOM 4049 O O . ALA A 1 510 ? 7.832 18.672 15.391 1 90.38 510 ALA A O 1
ATOM 4050 N N . HIS A 1 511 ? 9.734 18.438 14.391 1 90 511 HIS A N 1
ATOM 4051 C CA . HIS A 1 511 ? 9.227 17.594 13.32 1 90 511 HIS A CA 1
ATOM 4052 C C . HIS A 1 511 ? 9.758 16.172 13.445 1 90 511 HIS A C 1
ATOM 4054 O O . HIS A 1 511 ? 9.094 15.305 14.008 1 90 511 HIS A O 1
ATOM 4060 N N . HIS A 1 512 ? 10.953 15.891 13.062 1 90.81 512 HIS A N 1
ATOM 4061 C CA . HIS A 1 512 ? 11.695 14.656 13.273 1 90.81 512 HIS A CA 1
ATOM 4062 C C . HIS A 1 512 ? 13.195 14.922 13.344 1 90.81 512 HIS A C 1
ATOM 4064 O O . HIS A 1 512 ? 13.648 16.016 13 1 90.81 512 HIS A O 1
ATOM 4070 N N . PRO A 1 513 ? 13.961 14 13.836 1 93.5 513 PRO A N 1
ATOM 4071 C CA . PRO A 1 513 ? 15.375 14.234 14.141 1 93.5 513 PRO A CA 1
ATOM 4072 C C . PRO A 1 513 ? 16.219 14.422 12.883 1 93.5 513 PRO A C 1
ATOM 4074 O O . PRO A 1 513 ? 17.406 14.75 12.977 1 93.5 513 PRO A O 1
ATOM 4077 N N . PHE A 1 514 ? 15.68 14.242 11.727 1 96.31 514 PHE A N 1
ATOM 4078 C CA . PHE A 1 514 ? 16.453 14.258 10.484 1 96.31 514 PHE A CA 1
ATOM 4079 C C . PHE A 1 514 ? 16.344 15.609 9.789 1 96.31 514 PHE A C 1
ATOM 4081 O O . PHE A 1 514 ? 16.797 15.773 8.656 1 96.31 514 PHE A O 1
ATOM 4088 N N . THR A 1 515 ? 15.789 16.594 10.469 1 97.38 515 THR A N 1
ATOM 4089 C CA . THR A 1 515 ? 15.461 17.891 9.859 1 97.38 515 THR A CA 1
ATOM 4090 C C . THR A 1 515 ? 16.672 18.812 9.867 1 97.38 515 THR A C 1
ATOM 4092 O O . THR A 1 515 ? 17.312 19 10.906 1 97.38 515 THR A O 1
ATOM 4095 N N . LEU A 1 516 ? 16.953 19.422 8.75 1 98.06 516 LEU A N 1
ATOM 4096 C CA . LEU A 1 516 ? 18.047 20.359 8.586 1 98.06 516 LEU A CA 1
ATOM 4097 C C . LEU A 1 516 ? 17.688 21.719 9.18 1 98.06 516 LEU A C 1
ATOM 4099 O O . LEU A 1 516 ? 16.578 22.219 8.984 1 98.06 516 LEU A O 1
ATOM 4103 N N . PRO A 1 517 ? 18.609 22.344 10 1 97.5 517 PRO A N 1
ATOM 4104 C CA . PRO A 1 517 ? 18.375 23.719 10.43 1 97.5 517 PRO A CA 1
ATOM 4105 C C . PRO A 1 517 ? 18.453 24.719 9.281 1 97.5 517 PRO A C 1
ATOM 4107 O O . PRO A 1 517 ? 19.078 24.422 8.25 1 97.5 517 PRO A O 1
ATOM 4110 N N . ARG A 1 518 ? 17.844 25.828 9.469 1 96.69 518 ARG A N 1
ATOM 4111 C CA . ARG A 1 518 ? 18.094 26.906 8.523 1 96.69 518 ARG A CA 1
ATOM 4112 C C . ARG A 1 518 ? 19.578 27.266 8.453 1 96.69 518 ARG A C 1
ATOM 4114 O O . ARG A 1 518 ? 20.266 27.219 9.469 1 96.69 518 ARG A O 1
ATOM 4121 N N . GLU A 1 519 ? 19.953 27.609 7.316 1 94.12 519 GLU A N 1
ATOM 4122 C CA . GLU A 1 519 ? 21.375 27.844 7.074 1 94.12 519 GLU A CA 1
ATOM 4123 C C . GLU A 1 519 ? 21.953 28.875 8.047 1 94.12 519 GLU A C 1
ATOM 4125 O O . GLU A 1 519 ? 23.016 28.672 8.617 1 94.12 519 GLU A O 1
ATOM 4130 N N . ASP A 1 520 ? 21.234 29.922 8.281 1 95 520 ASP A N 1
ATOM 4131 C CA . ASP A 1 520 ? 21.703 31.016 9.125 1 95 520 ASP A CA 1
ATOM 4132 C C . ASP A 1 520 ? 21.703 30.625 10.602 1 95 520 ASP A C 1
ATOM 4134 O O . ASP A 1 520 ? 22.328 31.281 11.43 1 95 520 ASP A O 1
ATOM 4138 N N . ASP A 1 521 ? 21.031 29.5 10.883 1 95.5 521 ASP A N 1
ATOM 4139 C CA . ASP A 1 521 ? 20.875 29.109 12.281 1 95.5 521 ASP A CA 1
ATOM 4140 C C . ASP A 1 521 ? 21.688 27.859 12.602 1 95.5 521 ASP A C 1
ATOM 4142 O O . ASP A 1 521 ? 21.609 27.328 13.711 1 95.5 521 ASP A O 1
ATOM 4146 N N . THR A 1 522 ? 22.5 27.391 11.719 1 95.62 522 THR A N 1
ATOM 4147 C CA . THR A 1 522 ? 23.234 26.156 11.883 1 95.62 522 THR A CA 1
ATOM 4148 C C . THR A 1 522 ? 24.172 26.234 13.086 1 95.62 522 THR A C 1
ATOM 4150 O O . THR A 1 522 ? 24.344 25.234 13.797 1 95.62 522 THR A O 1
ATOM 4153 N N . HIS A 1 523 ? 24.734 27.375 13.328 1 94.94 523 HIS A N 1
ATOM 4154 C CA . HIS A 1 523 ? 25.672 27.531 14.438 1 94.94 523 HIS A CA 1
ATOM 4155 C C . HIS A 1 523 ? 24.984 27.312 15.781 1 94.94 523 HIS A C 1
ATOM 4157 O O . HIS A 1 523 ? 25.625 26.906 16.75 1 94.94 523 HIS A O 1
ATOM 4163 N N . TYR A 1 524 ? 23.719 27.578 15.836 1 95.44 524 TYR A N 1
ATOM 4164 C CA . TYR A 1 524 ? 22.953 27.422 17.078 1 95.44 524 TYR A CA 1
ATOM 4165 C C . TYR A 1 524 ? 22.859 25.953 17.469 1 95.44 524 TYR A C 1
ATOM 4167 O O . TYR A 1 524 ? 22.672 25.641 18.656 1 95.44 524 TYR A O 1
ATOM 4175 N N . LEU A 1 525 ? 22.984 25.078 16.531 1 94.19 525 LEU A N 1
ATOM 4176 C CA . LEU A 1 525 ? 22.938 23.656 16.828 1 94.19 525 LEU A CA 1
ATOM 4177 C C . LEU A 1 525 ? 23.984 23.297 17.875 1 94.19 525 LEU A C 1
ATOM 4179 O O . LEU A 1 525 ? 23.734 22.422 18.719 1 94.19 525 LEU A O 1
ATOM 4183 N N . TYR A 1 526 ? 25.078 23.984 17.906 1 93.5 526 TYR A N 1
ATOM 4184 C CA . TYR A 1 526 ? 26.234 23.609 18.719 1 93.5 526 TYR A CA 1
ATOM 4185 C C . TYR A 1 526 ? 26.328 24.516 19.953 1 93.5 526 TYR A C 1
ATOM 4187 O O . TYR A 1 526 ? 27.109 24.234 20.859 1 93.5 526 TYR A O 1
ATOM 4195 N N . THR A 1 527 ? 25.562 25.594 20 1 94.56 527 THR A N 1
ATOM 4196 C CA . THR A 1 527 ? 25.656 26.531 21.109 1 94.56 527 THR A CA 1
ATOM 4197 C C . THR A 1 527 ? 24.344 26.562 21.891 1 94.56 527 THR A C 1
ATOM 4199 O O . THR A 1 527 ? 24.344 26.406 23.109 1 94.56 527 THR A O 1
ATOM 4202 N N . ASP A 1 528 ? 23.281 26.828 21.141 1 94.25 528 ASP A N 1
ATOM 4203 C CA . ASP A 1 528 ? 21.953 26.875 21.719 1 94.25 528 ASP A CA 1
ATOM 4204 C C . ASP A 1 528 ? 20.906 26.312 20.766 1 94.25 528 ASP A C 1
ATOM 4206 O O . ASP A 1 528 ? 20.172 27.062 20.109 1 94.25 528 ASP A O 1
ATOM 4210 N N . PRO A 1 529 ? 20.734 25.016 20.797 1 93.69 529 PRO A N 1
ATOM 4211 C CA . PRO A 1 529 ? 19.906 24.344 19.812 1 93.69 529 PRO A CA 1
ATOM 4212 C C . PRO A 1 529 ? 18.453 24.828 19.812 1 93.69 529 PRO A C 1
ATOM 4214 O O . PRO A 1 529 ? 17.766 24.719 18.797 1 93.69 529 PRO A O 1
ATOM 4217 N N . PHE A 1 530 ? 17.938 25.438 20.844 1 93.81 530 PHE A N 1
ATOM 4218 C CA . PHE A 1 530 ? 16.547 25.875 20.953 1 93.81 530 PHE A CA 1
ATOM 4219 C C . PHE A 1 530 ? 16.328 27.172 20.188 1 93.81 530 PHE A C 1
ATOM 4221 O O . PHE A 1 530 ? 15.18 27.562 19.953 1 93.81 530 PHE A O 1
ATOM 4228 N N . LYS A 1 531 ? 17.359 27.828 19.75 1 94.69 531 LYS A N 1
ATOM 4229 C CA . LYS A 1 531 ? 17.266 29.062 18.969 1 94.69 531 LYS A CA 1
ATOM 4230 C C . LYS A 1 531 ? 17.266 28.766 17.469 1 94.69 531 LYS A C 1
ATOM 4232 O O . LYS A 1 531 ? 16.922 29.625 16.656 1 94.69 531 LYS A O 1
ATOM 4237 N N . ALA A 1 532 ? 17.609 27.547 17.141 1 96.38 532 ALA A N 1
ATOM 4238 C CA . ALA A 1 532 ? 17.719 27.188 15.734 1 96.38 532 ALA A CA 1
ATOM 4239 C C . ALA A 1 532 ? 16.328 26.953 15.125 1 96.38 532 ALA A C 1
ATOM 4241 O O . ALA A 1 5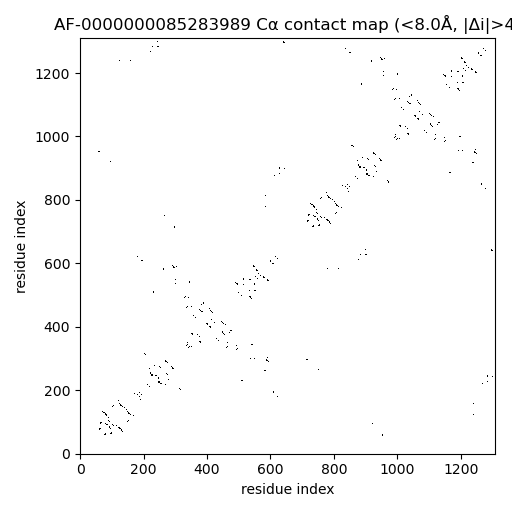32 ? 15.492 26.266 15.703 1 96.38 532 ALA A O 1
ATOM 4242 N N . LYS A 1 533 ? 16.125 27.609 13.992 1 97 533 LYS A N 1
ATOM 4243 C CA . LYS A 1 533 ? 14.938 27.328 13.188 1 97 533 LYS A CA 1
ATOM 4244 C C . LYS A 1 533 ? 15.188 26.188 12.219 1 97 533 LYS A C 1
ATOM 4246 O O . LYS A 1 533 ? 16.344 25.922 11.852 1 97 533 LYS A O 1
ATOM 4251 N N . SER A 1 534 ? 14.109 25.5 11.852 1 97.19 534 SER A N 1
ATOM 4252 C CA . SER A 1 534 ? 14.227 24.312 11.023 1 97.19 534 SER A CA 1
ATOM 4253 C C . SER A 1 534 ? 13.781 24.578 9.594 1 97.19 534 SER A C 1
ATOM 4255 O O . SER A 1 534 ? 13.016 25.516 9.344 1 97.19 534 SER A O 1
ATOM 4257 N N . GLN A 1 535 ? 14.297 23.797 8.641 1 97.88 535 GLN A N 1
ATOM 4258 C CA . GLN A 1 535 ? 13.75 23.734 7.285 1 97.88 535 GLN A CA 1
ATOM 4259 C C . GLN A 1 535 ? 12.594 22.75 7.203 1 97.88 535 GLN A C 1
ATOM 4261 O O . GLN A 1 535 ? 12.633 21.797 6.422 1 97.88 535 GLN A O 1
ATOM 4266 N N . HIS A 1 536 ? 11.648 22.969 8.055 1 97.56 536 HIS A N 1
ATOM 4267 C CA . HIS A 1 536 ? 10.398 22.25 8.234 1 97.56 536 HIS A CA 1
ATOM 4268 C C . HIS A 1 536 ? 9.211 23.062 7.73 1 97.56 536 HIS A C 1
ATOM 4270 O O . HIS A 1 536 ? 9.172 24.281 7.895 1 97.56 536 HIS A O 1
ATOM 4276 N N . TYR A 1 537 ? 8.281 22.469 7.035 1 98.69 537 TYR A N 1
ATOM 4277 C CA . TYR A 1 537 ? 7.082 23.109 6.512 1 98.69 537 TYR A CA 1
ATOM 4278 C C . TYR A 1 537 ? 5.867 22.203 6.641 1 98.69 537 TYR A C 1
ATOM 4280 O O . TYR A 1 537 ? 5.914 21.047 6.234 1 98.69 537 TYR A O 1
ATOM 4288 N N . ASP A 1 538 ? 4.809 22.703 7.199 1 98.69 538 ASP A N 1
ATOM 4289 C CA . ASP A 1 538 ? 3.539 21.984 7.32 1 98.69 538 ASP A CA 1
ATOM 4290 C C . ASP A 1 538 ? 2.49 22.578 6.379 1 98.69 538 ASP A C 1
ATOM 4292 O O . ASP A 1 538 ? 2.412 23.797 6.207 1 98.69 538 ASP A O 1
ATOM 4296 N N . LEU A 1 539 ? 1.815 21.719 5.75 1 98.88 539 LEU A N 1
ATOM 4297 C CA . LEU A 1 539 ? 0.668 22.141 4.945 1 98.88 539 LEU A CA 1
ATOM 4298 C C . LEU A 1 539 ? -0.628 22 5.734 1 98.88 539 LEU A C 1
ATOM 4300 O O . LEU A 1 539 ? -0.955 20.906 6.211 1 98.88 539 LEU A O 1
ATOM 4304 N N . VAL A 1 540 ? -1.361 23.109 5.855 1 98.69 540 VAL A N 1
ATOM 4305 C CA . VAL A 1 540 ? -2.594 23.156 6.633 1 98.69 540 VAL A CA 1
ATOM 4306 C C . VAL A 1 540 ? -3.781 23.422 5.707 1 98.69 540 VAL A C 1
ATOM 4308 O O . VAL A 1 540 ? -3.693 24.234 4.793 1 98.69 540 VAL A O 1
ATOM 4311 N N . LEU A 1 541 ? -4.832 22.656 5.879 1 98.31 541 LEU A N 1
ATOM 4312 C CA . LEU A 1 541 ? -6.102 22.875 5.195 1 98.31 541 LEU A CA 1
ATOM 4313 C C . LEU A 1 541 ? -7.234 23.062 6.199 1 98.31 541 LEU A C 1
ATOM 4315 O O . LEU A 1 541 ? -7.57 22.141 6.941 1 98.31 541 LEU A O 1
ATOM 4319 N N . ASN A 1 542 ? -7.801 24.234 6.23 1 97.25 542 ASN A N 1
ATOM 4320 C CA . ASN A 1 542 ? -8.953 24.531 7.082 1 97.25 542 ASN A CA 1
ATOM 4321 C C . ASN A 1 542 ? -8.664 24.203 8.539 1 97.25 542 ASN A C 1
ATOM 4323 O O . ASN A 1 542 ? -9.508 23.641 9.234 1 97.25 542 ASN A O 1
ATOM 4327 N N . GLY A 1 543 ? -7.473 24.422 8.992 1 96.94 543 GLY A N 1
ATOM 4328 C CA . GLY A 1 543 ? -7.109 24.219 10.383 1 96.94 543 GLY A CA 1
ATOM 4329 C C . GLY A 1 543 ? -6.617 22.797 10.664 1 96.94 543 GLY A C 1
ATOM 4330 O O . GLY A 1 543 ? -6.34 22.453 11.812 1 96.94 543 GLY A O 1
ATOM 4331 N N . CYS A 1 544 ? -6.488 21.984 9.641 1 96.19 544 CYS A N 1
ATOM 4332 C CA . CYS A 1 544 ? -6.008 20.609 9.766 1 96.19 544 CYS A CA 1
ATOM 4333 C C . CYS A 1 544 ? -4.656 20.438 9.078 1 96.19 544 CYS A C 1
ATOM 4335 O O . CYS A 1 544 ? -4.508 20.781 7.902 1 96.19 544 CYS A O 1
ATOM 4337 N N . GLU A 1 545 ? -3.709 19.953 9.852 1 97.38 545 GLU A N 1
ATOM 4338 C CA . GLU A 1 545 ? -2.436 19.625 9.219 1 97.38 545 GLU A CA 1
ATOM 4339 C C . GLU A 1 545 ? -2.58 18.438 8.281 1 97.38 545 GLU A C 1
ATOM 4341 O O . GLU A 1 545 ? -2.711 17.297 8.727 1 97.38 545 GLU A O 1
ATOM 4346 N N . VAL A 1 546 ? -2.463 18.641 6.977 1 98.12 546 VAL A N 1
ATOM 4347 C CA . VAL A 1 546 ? -2.688 17.562 6.016 1 98.12 546 VAL A CA 1
ATOM 4348 C C . VAL A 1 546 ? -1.354 17.109 5.441 1 98.12 546 VAL A C 1
ATOM 4350 O O . VAL A 1 546 ? -1.301 16.125 4.691 1 98.12 546 VAL A O 1
ATOM 4353 N N . GLY A 1 547 ? -0.309 17.812 5.781 1 98.25 547 GLY A N 1
ATOM 4354 C CA . GLY A 1 547 ? 1.003 17.391 5.309 1 98.25 547 GLY A CA 1
ATOM 4355 C C . GLY A 1 547 ? 2.143 18.016 6.098 1 98.25 547 GLY A C 1
ATOM 4356 O O . GLY A 1 547 ? 1.979 19.078 6.703 1 98.25 547 GLY A O 1
ATOM 4357 N N . GLY A 1 548 ? 3.256 17.375 6.078 1 98.19 548 GLY A N 1
ATOM 4358 C CA . GLY A 1 548 ? 4.484 17.859 6.691 1 98.19 548 GLY A CA 1
ATOM 4359 C C . GLY A 1 548 ? 5.734 17.344 5.996 1 98.19 548 GLY A C 1
ATOM 4360 O O . GLY A 1 548 ? 5.785 16.203 5.551 1 98.19 548 GLY A O 1
ATOM 4361 N N . GLY A 1 549 ? 6.715 18.234 5.91 1 98.19 549 GLY A N 1
ATOM 4362 C CA . GLY A 1 549 ? 7.969 17.875 5.266 1 98.19 549 GLY A CA 1
ATOM 4363 C C . GLY A 1 549 ? 9.148 18.688 5.766 1 98.19 549 GLY A C 1
ATOM 4364 O O . GLY A 1 549 ? 8.977 19.594 6.59 1 98.19 549 GLY A O 1
ATOM 4365 N N . SER A 1 550 ? 10.289 18.312 5.336 1 98.56 550 SER A N 1
ATOM 4366 C CA . SER A 1 550 ? 11.516 19.016 5.695 1 98.56 550 SER A CA 1
ATOM 4367 C C . SER A 1 550 ? 12.656 18.656 4.75 1 98.56 550 SER A C 1
ATOM 4369 O O . SER A 1 550 ? 12.57 17.672 4.004 1 98.56 550 SER A O 1
ATOM 4371 N N . ILE A 1 551 ? 13.594 19.547 4.73 1 98.5 551 ILE A N 1
ATOM 4372 C CA . ILE A 1 551 ? 14.891 19.188 4.16 1 98.5 551 ILE A CA 1
ATOM 4373 C C . ILE A 1 551 ? 15.703 18.391 5.176 1 98.5 551 ILE A C 1
ATOM 4375 O O . ILE A 1 551 ? 15.688 18.688 6.371 1 98.5 551 ILE A O 1
ATOM 4379 N N . ARG A 1 552 ? 16.422 17.375 4.66 1 98.5 552 ARG A N 1
ATOM 4380 C CA . ARG A 1 552 ? 17.047 16.406 5.559 1 98.5 552 ARG A CA 1
ATOM 4381 C C . ARG A 1 552 ? 18.5 16.781 5.836 1 98.5 552 ARG A C 1
ATOM 4383 O O . ARG A 1 552 ? 19.188 17.344 4.98 1 98.5 552 ARG A O 1
ATOM 4390 N N . ILE A 1 553 ? 18.953 16.453 7.043 1 98.06 553 ILE A N 1
ATOM 4391 C CA . ILE A 1 553 ? 20.375 16.453 7.32 1 98.06 553 ILE A CA 1
ATOM 4392 C C . ILE A 1 553 ? 21.062 15.359 6.496 1 98.06 553 ILE A C 1
ATOM 4394 O O . ILE A 1 553 ? 20.75 14.172 6.645 1 98.06 553 ILE A O 1
ATOM 4398 N N . HIS A 1 554 ? 21.922 15.766 5.613 1 97.81 554 HIS A N 1
ATOM 4399 C CA . HIS A 1 554 ? 22.625 14.773 4.809 1 97.81 554 HIS A CA 1
ATOM 4400 C C . HIS A 1 554 ? 24.078 14.641 5.238 1 97.81 554 HIS A C 1
ATOM 4402 O O . HIS A 1 554 ? 24.781 13.711 4.828 1 97.81 554 HIS A O 1
ATOM 4408 N N . ASP A 1 555 ? 24.594 15.586 6.105 1 97.38 555 ASP A N 1
ATOM 4409 C CA . ASP A 1 555 ? 25.922 15.492 6.695 1 97.38 555 ASP A CA 1
ATOM 4410 C C . ASP A 1 555 ? 25.938 14.492 7.848 1 97.38 555 ASP A C 1
ATOM 4412 O O . ASP A 1 555 ? 25.25 14.68 8.852 1 97.38 555 ASP A O 1
ATOM 4416 N N . PRO A 1 556 ? 26.797 13.469 7.738 1 97.62 556 PRO A N 1
ATOM 4417 C CA . PRO A 1 556 ? 26.781 12.406 8.758 1 97.62 556 PRO A CA 1
ATOM 4418 C C . PRO A 1 556 ? 27.219 12.906 10.133 1 97.62 556 PRO A C 1
ATOM 4420 O O . PRO A 1 556 ? 26.688 12.453 11.148 1 97.62 556 PRO A O 1
ATOM 4423 N N . GLU A 1 557 ? 28.141 13.828 10.203 1 96.94 557 GLU A N 1
ATOM 4424 C CA . GLU A 1 557 ? 28.609 14.344 11.492 1 96.94 557 GLU A CA 1
ATOM 4425 C C . GLU A 1 557 ? 27.5 15.156 12.188 1 96.94 557 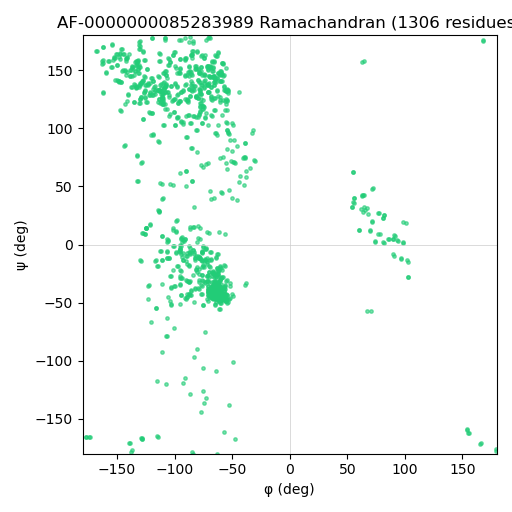GLU A C 1
ATOM 4427 O O . GLU A 1 557 ? 27.297 15.023 13.391 1 96.94 557 GLU A O 1
ATOM 4432 N N . MET A 1 558 ? 26.859 15.977 11.438 1 97.25 558 MET A N 1
ATOM 4433 C CA . MET A 1 558 ? 25.75 16.75 11.992 1 97.25 558 MET A CA 1
ATOM 4434 C C . MET A 1 558 ? 24.641 15.828 12.484 1 97.25 558 MET A C 1
ATOM 4436 O O . MET A 1 558 ? 24.094 16.031 13.578 1 97.25 558 MET A O 1
ATOM 4440 N N . GLN A 1 559 ? 24.266 14.844 11.688 1 97.19 559 GLN A N 1
ATOM 4441 C CA . GLN A 1 559 ? 23.219 13.922 12.07 1 97.19 559 GLN A CA 1
ATOM 4442 C C . GLN A 1 559 ? 23.578 13.156 13.336 1 97.19 559 GLN A C 1
ATOM 4444 O O . GLN A 1 559 ? 22.75 12.961 14.219 1 97.19 559 GLN A O 1
ATOM 4449 N N . ARG A 1 560 ? 24.828 12.703 13.375 1 96.69 560 ARG A N 1
ATOM 4450 C CA . ARG A 1 560 ? 25.328 12.023 14.57 1 96.69 560 ARG A CA 1
ATOM 4451 C C . ARG A 1 560 ? 25.219 12.922 15.797 1 96.69 560 ARG A C 1
ATOM 4453 O O . ARG A 1 560 ? 24.766 12.477 16.859 1 96.69 560 ARG A O 1
ATOM 4460 N N . PHE A 1 561 ? 25.625 14.164 15.664 1 96.62 561 PHE A N 1
ATOM 4461 C CA . PHE A 1 561 ? 25.578 15.125 16.75 1 96.62 561 PHE A CA 1
ATOM 4462 C C . PHE A 1 561 ? 24.156 15.32 17.25 1 96.62 561 PHE A C 1
ATOM 4464 O O . PHE A 1 561 ? 23.906 15.328 18.453 1 96.62 561 PHE A O 1
ATOM 4471 N N . VAL A 1 562 ? 23.188 15.484 16.328 1 95.62 562 VAL A N 1
ATOM 4472 C CA . VAL A 1 562 ? 21.781 15.688 16.672 1 95.62 562 VAL A CA 1
ATOM 4473 C C . VAL A 1 562 ? 21.25 14.477 17.438 1 95.62 562 VAL A C 1
ATOM 4475 O O . VAL A 1 562 ? 20.625 14.617 18.484 1 95.62 562 VAL A O 1
ATOM 4478 N N . LEU A 1 563 ? 21.531 13.258 16.938 1 94.56 563 LEU A N 1
ATOM 4479 C CA . LEU A 1 563 ? 20.984 12.039 17.531 1 94.56 563 LEU A CA 1
ATOM 4480 C C . LEU A 1 563 ? 21.641 11.742 18.875 1 94.56 563 LEU A C 1
ATOM 4482 O O . LEU A 1 563 ? 20.953 11.492 19.859 1 94.56 563 LEU A O 1
ATOM 4486 N N . GLN A 1 564 ? 22.953 11.82 18.922 1 94.19 564 GLN A N 1
ATOM 4487 C CA . GLN A 1 564 ? 23.672 11.336 20.094 1 94.19 564 GLN A CA 1
ATOM 4488 C C . GLN A 1 564 ? 23.875 12.445 21.125 1 94.19 564 GLN A C 1
ATOM 4490 O O . GLN A 1 564 ? 23.609 12.25 22.312 1 94.19 564 GLN A O 1
ATOM 4495 N N . ASP A 1 565 ? 24.281 13.57 20.703 1 94.88 565 ASP A N 1
ATOM 4496 C CA . ASP A 1 565 ? 24.672 14.633 21.625 1 94.88 565 ASP A CA 1
ATOM 4497 C C . ASP A 1 565 ? 23.469 15.453 22.062 1 94.88 565 ASP A C 1
ATOM 4499 O O . ASP A 1 565 ? 23.391 15.867 23.234 1 94.88 565 ASP A O 1
ATOM 4503 N N . ILE A 1 566 ? 22.609 15.719 21.188 1 93.75 566 ILE A N 1
ATOM 4504 C CA . ILE A 1 566 ? 21.484 16.578 21.531 1 93.75 566 ILE A CA 1
ATOM 4505 C C . ILE A 1 566 ? 20.328 15.742 22.078 1 93.75 566 ILE A C 1
ATOM 4507 O O . ILE A 1 566 ? 19.781 16.047 23.141 1 93.75 566 ILE A O 1
ATOM 4511 N N . MET A 1 567 ? 20 14.602 21.422 1 91.94 567 MET A N 1
ATOM 4512 C CA . MET A 1 567 ? 18.812 13.844 21.766 1 91.94 567 MET A CA 1
ATOM 4513 C C . MET A 1 567 ? 19.156 12.68 22.688 1 91.94 567 MET A C 1
ATOM 4515 O O . MET A 1 567 ? 18.266 12.07 23.281 1 91.94 567 MET A O 1
ATOM 4519 N N . GLY A 1 568 ? 20.359 12.297 22.75 1 90.06 568 GLY A N 1
ATOM 4520 C CA . GLY A 1 568 ? 20.797 11.227 23.641 1 90.06 568 GLY A CA 1
ATOM 4521 C C . GLY A 1 568 ? 20.438 9.844 23.125 1 90.06 568 GLY A C 1
ATOM 4522 O O . GLY A 1 568 ? 20.266 8.906 23.906 1 90.06 568 GLY A O 1
ATOM 4523 N N . VAL A 1 569 ? 20.328 9.711 21.859 1 89.19 569 VAL A N 1
ATOM 4524 C CA . VAL A 1 569 ? 20 8.422 21.25 1 89.19 569 VAL A CA 1
ATOM 4525 C C . VAL A 1 569 ? 21.25 7.535 21.219 1 89.19 569 VAL A C 1
ATOM 4527 O O . VAL A 1 569 ? 22.344 8 20.891 1 89.19 569 VAL A O 1
ATOM 4530 N N . GLU A 1 570 ? 21.062 6.27 21.5 1 88.88 570 GLU A N 1
ATOM 4531 C CA . GLU A 1 570 ? 22.172 5.324 21.469 1 88.88 570 GLU A CA 1
ATOM 4532 C C . GLU A 1 570 ? 22.734 5.156 20.062 1 88.88 570 GLU A C 1
ATOM 4534 O O . GLU A 1 570 ? 21.969 5.094 19.094 1 88.88 570 GLU A O 1
ATOM 4539 N N . PRO A 1 571 ? 24 5.027 19.984 1 87 571 PRO A N 1
ATOM 4540 C CA . PRO A 1 571 ? 24.625 4.934 18.672 1 87 571 PRO A CA 1
ATOM 4541 C C . PRO A 1 571 ? 24.141 3.732 17.875 1 87 571 PRO A C 1
ATOM 4543 O O . PRO A 1 571 ? 24.109 3.781 16.641 1 87 571 PRO A O 1
ATOM 4546 N N . SER A 1 572 ? 23.766 2.758 18.547 1 85.31 572 SER A N 1
ATOM 4547 C CA . SER A 1 572 ? 23.328 1.562 17.844 1 85.31 572 SER A CA 1
ATOM 4548 C C . SER A 1 572 ? 21.984 1.783 17.172 1 85.31 572 SER A C 1
ATOM 4550 O O . SER A 1 572 ? 21.656 1.121 16.188 1 85.31 572 SER A O 1
ATOM 4552 N N . THR A 1 573 ? 21.312 2.664 17.781 1 86.31 573 THR A N 1
ATOM 4553 C CA . THR A 1 573 ? 20.016 3.012 17.203 1 86.31 573 THR A CA 1
ATOM 4554 C C . THR A 1 573 ? 20.203 3.893 15.961 1 86.31 573 THR A C 1
ATOM 4556 O O . THR A 1 573 ? 20.781 4.98 16.047 1 86.31 573 THR A O 1
ATOM 4559 N N . LEU A 1 574 ? 19.859 3.533 14.828 1 91.12 574 LEU A N 1
ATOM 4560 C CA . LEU A 1 574 ? 19.922 4.246 13.555 1 91.12 574 LEU A CA 1
ATOM 4561 C C . LEU A 1 574 ? 21.375 4.359 13.078 1 91.12 574 LEU A C 1
ATOM 4563 O O . LEU A 1 574 ? 21.703 5.277 12.328 1 91.12 574 LEU A O 1
ATOM 4567 N N . GLY A 1 575 ? 22.203 3.525 13.586 1 93.69 575 GLY A N 1
ATOM 4568 C CA . GLY A 1 575 ? 23.578 3.475 13.102 1 93.69 575 GLY A CA 1
ATOM 4569 C C . GLY A 1 575 ? 23.672 3.234 11.609 1 93.69 575 GLY A C 1
ATOM 4570 O O . GLY A 1 575 ? 24.547 3.799 10.938 1 93.69 575 GLY A O 1
ATOM 4571 N N . PHE A 1 576 ? 22.75 2.453 11.117 1 94.94 576 PHE A N 1
ATOM 4572 C CA . PHE A 1 576 ? 22.766 2.129 9.695 1 94.94 576 PHE A CA 1
ATOM 4573 C C . PHE A 1 576 ? 22.469 3.369 8.859 1 94.94 576 PHE A C 1
ATOM 4575 O O . PHE A 1 576 ? 23 3.506 7.746 1 94.94 576 PHE A O 1
ATOM 4582 N N . LEU A 1 577 ? 21.656 4.281 9.367 1 96.12 577 LEU A N 1
ATOM 4583 C CA . LEU A 1 577 ? 21.375 5.512 8.633 1 96.12 577 LEU A CA 1
ATOM 4584 C C . LEU A 1 577 ? 22.609 6.402 8.57 1 96.12 577 LEU A C 1
ATOM 4586 O O . LEU A 1 577 ? 22.906 6.988 7.531 1 96.12 577 LEU A O 1
ATOM 4590 N N . ILE A 1 578 ? 23.328 6.539 9.695 1 96.81 578 ILE A N 1
ATOM 4591 C CA . ILE A 1 578 ? 24.547 7.336 9.734 1 96.81 578 ILE A CA 1
ATOM 4592 C C . ILE A 1 578 ? 25.562 6.758 8.758 1 96.81 578 ILE A C 1
ATOM 4594 O O . ILE A 1 578 ? 26.219 7.504 8.016 1 96.81 578 ILE A O 1
ATOM 4598 N N . GLU A 1 579 ? 25.641 5.461 8.797 1 96.94 579 GLU A N 1
ATOM 4599 C CA . GLU A 1 579 ? 26.547 4.797 7.871 1 96.94 579 GLU A CA 1
ATOM 4600 C C . GLU A 1 579 ? 26.156 5.074 6.422 1 96.94 579 GLU A C 1
ATOM 4602 O O . GLU A 1 579 ? 27.016 5.266 5.566 1 96.94 579 GLU A O 1
ATOM 4607 N N . ALA A 1 580 ? 24.938 5.035 6.156 1 98.25 580 ALA A N 1
ATOM 4608 C CA . ALA A 1 580 ? 24.453 5.328 4.809 1 98.25 580 ALA A CA 1
ATOM 4609 C C . ALA A 1 580 ? 24.797 6.758 4.402 1 98.25 580 ALA A C 1
ATOM 4611 O O . ALA A 1 580 ? 25.203 7.004 3.262 1 98.25 580 ALA A O 1
ATOM 4612 N N . LEU A 1 581 ? 24.625 7.68 5.34 1 98.44 581 LEU A N 1
ATOM 4613 C CA . LEU A 1 581 ? 24.938 9.078 5.066 1 98.44 581 LEU A CA 1
ATOM 4614 C C . LEU A 1 581 ? 26.422 9.258 4.762 1 98.44 581 LEU A C 1
ATOM 4616 O O . LEU A 1 581 ? 26.797 10.148 3.996 1 98.44 581 LEU A O 1
ATOM 4620 N N . GLU A 1 582 ? 27.25 8.391 5.242 1 98.31 582 GLU A N 1
ATOM 4621 C CA . GLU A 1 582 ? 28.703 8.438 5.031 1 98.31 582 GLU A CA 1
ATOM 4622 C C . GLU A 1 582 ? 29.062 7.898 3.652 1 98.31 582 GLU A C 1
ATOM 4624 O O . GLU A 1 582 ? 30.25 7.824 3.309 1 98.31 582 GLU A O 1
ATOM 4629 N N . SER A 1 583 ? 28.078 7.605 2.889 1 98.25 583 SER A N 1
ATOM 4630 C CA . SER A 1 583 ? 28.328 7.035 1.568 1 98.25 583 SER A CA 1
ATOM 4631 C C . SER A 1 583 ? 27.969 8.023 0.463 1 98.25 583 SER A C 1
ATOM 4633 O O . SER A 1 583 ? 27.422 7.629 -0.573 1 98.25 583 SER A O 1
ATOM 4635 N N . GLY A 1 584 ? 28.281 9.266 0.718 1 98.31 584 GLY A N 1
ATOM 4636 C CA . GLY A 1 584 ? 28.047 10.281 -0.299 1 98.31 584 GLY A CA 1
ATOM 4637 C C . GLY A 1 584 ? 26.578 10.602 -0.477 1 98.31 584 GLY A C 1
ATOM 4638 O O . GLY A 1 584 ? 26.062 10.625 -1.602 1 98.31 584 GLY A O 1
ATOM 4639 N N . ALA A 1 585 ? 25.875 10.836 0.626 1 98.69 585 ALA A N 1
ATOM 4640 C CA . ALA A 1 585 ? 24.438 11.117 0.591 1 98.69 585 ALA A CA 1
ATOM 4641 C C . ALA A 1 585 ? 24.156 12.461 -0.077 1 98.69 585 ALA A C 1
ATOM 4643 O O . ALA A 1 585 ? 24.672 13.5 0.362 1 98.69 585 ALA A O 1
ATOM 4644 N N . PRO A 1 586 ? 23.328 12.484 -1.102 1 98.5 586 PRO A N 1
ATOM 4645 C CA . PRO A 1 586 ? 22.984 13.773 -1.703 1 98.5 586 PRO A CA 1
ATOM 4646 C C . PRO A 1 586 ? 22.078 14.625 -0.806 1 98.5 586 PRO A C 1
ATOM 4648 O O . PRO A 1 586 ? 21.328 14.078 0.017 1 98.5 586 PRO A O 1
ATOM 4651 N N . PRO A 1 587 ? 22.219 15.992 -0.97 1 98 587 PRO A N 1
ATOM 4652 C CA . PRO A 1 587 ? 21.156 16.781 -0.358 1 98 587 PRO A CA 1
ATOM 4653 C C . PRO A 1 587 ? 19.766 16.359 -0.824 1 98 587 PRO A C 1
ATOM 4655 O O . PRO A 1 587 ? 19.562 16.078 -2.008 1 98 587 PRO A O 1
ATOM 4658 N N . HIS A 1 588 ? 18.844 16.203 0.134 1 98.56 588 HIS A N 1
ATOM 4659 C CA . HIS A 1 588 ? 17.516 15.727 -0.238 1 98.56 588 HIS A CA 1
ATOM 4660 C C . HIS A 1 588 ? 16.453 16.219 0.745 1 98.56 588 HIS A C 1
ATOM 4662 O O . HIS A 1 588 ? 16.781 16.766 1.8 1 98.56 588 HIS A O 1
ATOM 4668 N N . GLY A 1 589 ? 15.281 16.203 0.376 1 98.56 589 GLY A N 1
ATOM 4669 C CA . GLY A 1 589 ? 14.117 16.609 1.144 1 98.56 589 GLY A CA 1
ATOM 4670 C C . GLY A 1 589 ? 12.805 16.078 0.581 1 98.56 589 GLY A C 1
ATOM 4671 O O . GLY A 1 589 ? 12.797 15.438 -0.472 1 98.56 589 GLY A O 1
ATOM 4672 N N . GLY A 1 590 ? 11.773 16.266 1.366 1 98.38 590 GLY A N 1
ATOM 4673 C CA . GLY A 1 590 ? 10.5 15.727 0.916 1 98.38 590 GLY A CA 1
ATOM 4674 C C . GLY A 1 590 ? 9.336 16.109 1.812 1 98.38 590 GLY A C 1
ATOM 4675 O O . GLY A 1 590 ? 9.414 17.109 2.545 1 98.38 590 GLY A O 1
ATOM 4676 N N . ILE A 1 591 ? 8.227 15.422 1.622 1 98.81 591 ILE A N 1
ATOM 4677 C CA . ILE A 1 591 ? 6.996 15.695 2.35 1 98.81 591 ILE A CA 1
ATOM 4678 C C . ILE A 1 591 ? 6.133 14.438 2.408 1 98.81 591 ILE A C 1
ATOM 4680 O O . ILE A 1 591 ? 6.305 13.523 1.599 1 98.81 591 ILE A O 1
ATOM 4684 N N . ALA A 1 592 ? 5.332 14.328 3.42 1 98.62 592 ALA A N 1
ATOM 4685 C CA . ALA A 1 592 ? 4.27 13.328 3.523 1 98.62 592 ALA A CA 1
ATOM 4686 C C . ALA A 1 592 ? 2.908 13.992 3.705 1 98.62 592 ALA A C 1
ATOM 4688 O O . ALA A 1 592 ? 2.754 14.891 4.531 1 98.62 592 ALA A O 1
ATOM 4689 N N . LEU A 1 593 ? 1.954 13.617 2.891 1 98.81 593 LEU A N 1
ATOM 4690 C CA . LEU A 1 593 ? 0.572 14.055 3.049 1 98.81 593 LEU A CA 1
ATOM 4691 C C . LEU A 1 593 ? -0.266 12.977 3.727 1 98.81 593 LEU A C 1
ATOM 4693 O O . LEU A 1 593 ? -0.25 11.812 3.307 1 98.81 593 LEU A O 1
ATOM 4697 N N . GLY A 1 594 ? -0.922 13.359 4.828 1 98.25 594 GLY A N 1
ATOM 4698 C CA . GLY A 1 594 ? -1.927 12.445 5.352 1 98.25 594 GLY A CA 1
ATOM 4699 C C . GLY A 1 594 ? -3.096 12.242 4.41 1 98.25 594 GLY A C 1
ATOM 4700 O O . GLY A 1 594 ? -4.062 13.016 4.43 1 98.25 594 GLY A O 1
ATOM 4701 N N . PHE A 1 595 ? -3.037 11.25 3.668 1 98.69 595 PHE A N 1
ATOM 4702 C CA . PHE A 1 595 ? -3.959 11.086 2.551 1 98.69 595 PHE A CA 1
ATOM 4703 C C . PHE A 1 595 ? -5.391 10.914 3.049 1 98.69 595 PHE A C 1
ATOM 4705 O O . PHE A 1 595 ? -6.32 11.5 2.492 1 98.69 595 PHE A O 1
ATOM 4712 N N . ASP A 1 596 ? -5.594 10.102 4.047 1 98.12 596 ASP A N 1
ATOM 4713 C CA . ASP A 1 596 ? -6.934 9.914 4.598 1 98.12 596 ASP A CA 1
ATOM 4714 C C . ASP A 1 596 ? -7.504 11.227 5.129 1 98.12 596 ASP A C 1
ATOM 4716 O O . ASP A 1 596 ? -8.672 11.547 4.895 1 98.12 596 ASP A O 1
ATOM 4720 N N . ARG A 1 597 ? -6.684 12 5.82 1 97.31 597 ARG A N 1
ATOM 4721 C CA . ARG A 1 597 ? -7.125 13.289 6.336 1 97.31 597 ARG A CA 1
ATOM 4722 C C . ARG A 1 597 ? -7.477 14.242 5.199 1 97.31 597 ARG A C 1
ATOM 4724 O O . ARG A 1 597 ? -8.469 14.969 5.277 1 97.31 597 ARG A O 1
ATOM 4731 N N . LEU A 1 598 ? -6.605 14.273 4.238 1 98.56 598 LEU A N 1
ATOM 4732 C CA . LEU A 1 598 ? -6.852 15.133 3.084 1 98.56 598 LEU A CA 1
ATOM 4733 C C . LEU A 1 598 ? -8.188 14.797 2.434 1 98.56 598 LEU A C 1
ATOM 4735 O O . LEU A 1 598 ? -9 15.688 2.168 1 98.56 598 LEU A O 1
ATOM 4739 N N . ILE A 1 599 ? -8.438 13.508 2.197 1 98.62 599 ILE A N 1
ATOM 4740 C CA . ILE A 1 599 ? -9.672 13.078 1.548 1 98.62 599 ILE A CA 1
ATOM 4741 C C . ILE A 1 599 ? -10.859 13.391 2.443 1 98.62 599 ILE A C 1
ATOM 4743 O O . ILE A 1 599 ? -11.93 13.781 1.956 1 98.62 599 ILE A O 1
ATOM 4747 N N . ALA A 1 600 ? -10.688 13.18 3.744 1 97.75 600 ALA A N 1
ATOM 4748 C CA . ALA A 1 600 ? -11.766 13.508 4.668 1 97.75 600 ALA A CA 1
ATOM 4749 C C . ALA A 1 600 ? -12.164 14.977 4.551 1 97.75 600 ALA A C 1
ATOM 4751 O O . ALA A 1 600 ? -13.352 15.305 4.562 1 97.75 600 ALA A O 1
ATOM 4752 N N . GLU A 1 601 ? -11.188 15.859 4.453 1 96.69 601 GLU A N 1
ATOM 4753 C CA . GLU A 1 601 ? -11.461 17.281 4.285 1 96.69 601 GLU A CA 1
ATOM 4754 C C . GLU A 1 601 ? -12.18 17.562 2.969 1 96.69 601 GLU A C 1
ATOM 4756 O O . GLU A 1 601 ? -13.117 18.359 2.92 1 96.69 601 GLU A O 1
ATOM 4761 N N . LEU A 1 602 ? -11.781 16.891 1.926 1 97.62 602 LEU A N 1
ATOM 4762 C CA . LEU A 1 602 ? -12.398 17.078 0.618 1 97.62 602 LEU A CA 1
ATOM 4763 C C . LEU A 1 602 ? -13.852 16.609 0.631 1 97.62 602 LEU A C 1
ATOM 4765 O O . LEU A 1 602 ? -14.703 17.203 -0.05 1 97.62 602 LEU A O 1
ATOM 4769 N N . CYS A 1 603 ? -14.07 15.555 1.428 1 96.81 603 CYS A N 1
ATOM 4770 C CA . CYS A 1 603 ? -15.406 14.977 1.51 1 96.81 603 CYS A CA 1
ATOM 4771 C C . CYS A 1 603 ? -16.25 15.68 2.566 1 96.81 603 CYS A C 1
ATOM 4773 O O . CYS A 1 603 ? -17.422 15.383 2.73 1 96.81 603 CYS A O 1
ATOM 4775 N N . ARG A 1 604 ? -15.625 16.594 3.324 1 94.25 604 ARG A N 1
ATOM 4776 C CA . ARG A 1 604 ? -16.281 17.234 4.465 1 94.25 604 ARG A CA 1
ATOM 4777 C C . ARG A 1 604 ? -16.797 16.188 5.453 1 94.25 604 ARG A C 1
ATOM 4779 O O . ARG A 1 604 ? -17.922 16.281 5.922 1 94.25 604 ARG A O 1
ATOM 4786 N N . ALA A 1 605 ? -15.945 15.203 5.598 1 94.12 605 ALA A N 1
ATOM 4787 C CA . ALA A 1 605 ? -16.297 14.133 6.52 1 94.12 605 ALA A CA 1
ATOM 4788 C C . ALA A 1 605 ? -15.969 14.516 7.961 1 94.12 605 ALA A C 1
ATOM 4790 O O . ALA A 1 605 ? -14.992 15.227 8.211 1 94.12 605 ALA A O 1
ATOM 4791 N N . ASN A 1 606 ? -16.719 13.984 8.93 1 89.38 606 ASN A N 1
ATOM 4792 C CA . ASN A 1 606 ? -16.5 14.266 10.344 1 89.38 606 ASN A CA 1
ATOM 4793 C C . ASN A 1 606 ? -15.336 13.453 10.906 1 89.38 606 ASN A C 1
ATOM 4795 O O . ASN A 1 606 ? -14.758 13.828 11.93 1 89.38 606 ASN A O 1
ATOM 4799 N N . SER A 1 607 ? -15.109 12.359 10.258 1 93.75 607 SER A N 1
ATOM 4800 C CA . SER A 1 607 ? -14.07 11.438 10.711 1 93.75 607 SER A CA 1
ATOM 4801 C C . SER A 1 607 ? -13.367 10.766 9.531 1 93.75 607 SER A C 1
ATOM 4803 O O . SER A 1 607 ? -13.977 10.547 8.484 1 93.75 607 SER A O 1
ATOM 4805 N N . ILE A 1 608 ? -12.086 10.453 9.789 1 95.69 608 ILE A N 1
ATOM 4806 C CA . ILE A 1 608 ? -11.375 9.766 8.719 1 95.69 608 ILE A CA 1
ATOM 4807 C C . ILE A 1 608 ? -11.945 8.352 8.547 1 95.69 608 ILE A C 1
ATOM 4809 O O . ILE A 1 608 ? -11.656 7.684 7.551 1 95.69 608 ILE A O 1
ATOM 4813 N N . ARG A 1 609 ? -12.742 7.844 9.453 1 96.25 609 ARG A N 1
ATOM 4814 C CA . ARG A 1 609 ? -13.406 6.551 9.32 1 96.25 609 ARG A CA 1
ATOM 4815 C C . ARG A 1 609 ? -14.367 6.547 8.133 1 96.25 609 ARG A C 1
ATOM 4817 O O . ARG A 1 609 ? -14.719 5.484 7.621 1 96.25 609 ARG A O 1
ATOM 4824 N N . ASP A 1 610 ? -14.766 7.734 7.688 1 96.94 610 ASP A N 1
ATOM 4825 C CA . ASP A 1 610 ? -15.711 7.855 6.586 1 96.94 610 ASP A CA 1
ATOM 4826 C C . ASP A 1 610 ? -15 7.781 5.238 1 96.94 610 ASP A C 1
ATOM 4828 O O . ASP A 1 610 ? -15.648 7.789 4.188 1 96.94 610 ASP A O 1
ATOM 4832 N N . VAL A 1 611 ? -13.68 7.715 5.277 1 98.31 611 VAL A N 1
ATOM 4833 C CA . VAL A 1 611 ? -12.93 7.602 4.031 1 98.31 611 VAL A CA 1
ATOM 4834 C C . VAL A 1 611 ? -12.008 6.387 4.09 1 98.31 611 VAL A C 1
ATOM 4836 O O . VAL A 1 611 ? -11.094 6.254 3.275 1 98.31 611 VAL A O 1
ATOM 4839 N N . ILE A 1 612 ? -12.117 5.59 5.043 1 98.31 612 ILE A N 1
ATOM 4840 C CA . ILE A 1 612 ? -11.461 4.293 5.18 1 98.31 612 ILE A CA 1
ATOM 4841 C C . ILE A 1 612 ? -12.5 3.178 5.055 1 98.31 612 ILE A C 1
ATOM 4843 O O . ILE A 1 612 ? -13.531 3.207 5.723 1 98.31 612 ILE A O 1
ATOM 4847 N N . ALA A 1 613 ? -12.258 2.213 4.25 1 98.56 613 ALA A N 1
ATOM 4848 C CA . ALA A 1 613 ? -13.258 1.188 3.953 1 98.56 613 ALA A CA 1
ATOM 4849 C C . ALA A 1 613 ? -13.57 0.354 5.195 1 98.56 613 ALA A C 1
ATOM 4851 O O . ALA A 1 613 ? -14.734 0.099 5.5 1 98.56 613 ALA A O 1
ATOM 4852 N N . PHE A 1 614 ? -12.547 -0.032 5.914 1 98.38 614 PHE A N 1
ATOM 4853 C CA . PHE A 1 614 ? -12.711 -0.872 7.094 1 98.38 614 PHE A CA 1
ATOM 4854 C C . PHE A 1 614 ? -11.906 -0.321 8.266 1 98.38 614 PHE A C 1
ATOM 4856 O O . PHE A 1 614 ? -10.906 -0.911 8.672 1 98.38 614 PHE A O 1
ATOM 4863 N N . PRO A 1 615 ? -12.352 0.733 8.945 1 97 615 PRO A N 1
ATOM 4864 C CA . PRO A 1 615 ? -11.625 1.379 10.047 1 97 615 PRO A CA 1
ATOM 4865 C C . PRO A 1 615 ? -11.789 0.642 11.375 1 97 615 PRO A C 1
ATOM 4867 O O . PRO A 1 615 ? -12.625 -0.257 11.484 1 97 615 PRO A O 1
ATOM 4870 N N . LYS A 1 616 ? -10.953 0.982 12.336 1 96.38 616 LYS A N 1
ATOM 4871 C CA . LYS A 1 616 ? -11.078 0.529 13.719 1 96.38 616 LYS A CA 1
ATOM 4872 C C . LYS A 1 616 ? -11.828 1.554 14.57 1 96.38 616 LYS A C 1
ATOM 4874 O O . LYS A 1 616 ? -11.938 2.721 14.188 1 96.38 616 LYS A O 1
ATOM 4879 N N . THR A 1 617 ? -12.352 1.099 15.68 1 94.56 617 THR A N 1
ATOM 4880 C CA . THR A 1 617 ? -12.945 2.002 16.656 1 94.56 617 THR A CA 1
ATOM 4881 C C . THR A 1 617 ? -11.867 2.832 17.359 1 94.56 617 THR A C 1
ATOM 4883 O O . THR A 1 617 ? -10.672 2.66 17.078 1 94.56 617 THR A O 1
ATOM 4886 N N . MET A 1 618 ? -12.297 3.701 18.219 1 90.38 618 MET A N 1
ATOM 4887 C CA . MET A 1 618 ? -11.375 4.547 18.969 1 90.38 618 MET A CA 1
ATOM 4888 C C . MET A 1 618 ? -10.461 3.699 19.859 1 90.38 618 MET A C 1
ATOM 4890 O O . MET A 1 618 ? -9.328 4.086 20.141 1 90.38 618 MET A O 1
ATOM 4894 N N . GLU A 1 619 ? -10.945 2.561 20.188 1 91 619 GLU A N 1
ATOM 4895 C CA . GLU A 1 619 ? -10.172 1.665 21.047 1 91 619 GLU A CA 1
ATOM 4896 C C . GLU A 1 619 ? -9.297 0.728 20.219 1 91 619 GLU A C 1
ATOM 4898 O O . GLU A 1 619 ? -8.641 -0.162 20.766 1 91 619 GLU A O 1
ATOM 4903 N N . GLY A 1 620 ? -9.273 0.899 18.953 1 93.44 620 GLY A N 1
ATOM 4904 C CA . GLY A 1 620 ? -8.438 0.077 18.094 1 93.44 620 GLY A CA 1
ATOM 4905 C C . GLY A 1 620 ? -9.055 -1.275 17.781 1 93.44 620 GLY A C 1
ATOM 4906 O O . GLY A 1 620 ? -8.344 -2.209 17.391 1 93.44 620 GLY A O 1
ATOM 4907 N N . ARG A 1 621 ? -10.375 -1.4 17.891 1 95.06 621 ARG A N 1
ATOM 4908 C CA . ARG A 1 621 ? -11.055 -2.674 17.672 1 95.06 621 ARG A CA 1
ATOM 4909 C C . ARG A 1 621 ? -11.82 -2.668 16.359 1 95.06 621 ARG A C 1
ATOM 4911 O O . ARG A 1 621 ? -12.281 -1.615 15.898 1 95.06 621 ARG A O 1
ATOM 4918 N N . CYS A 1 622 ? -11.867 -3.773 15.758 1 96.44 622 CYS A N 1
ATOM 4919 C CA . CYS A 1 622 ? -12.781 -3.992 14.648 1 96.44 622 CYS A CA 1
ATOM 4920 C C . CYS A 1 622 ? -14.047 -4.707 15.109 1 96.44 622 CYS A C 1
ATOM 4922 O O . CYS A 1 622 ? -14.031 -5.918 15.344 1 96.44 622 CYS A O 1
ATOM 4924 N N . LEU A 1 623 ? -15.125 -4.062 15.148 1 96.88 623 LEU A N 1
ATOM 4925 C CA . LEU A 1 623 ? -16.359 -4.621 15.68 1 96.88 623 LEU A CA 1
ATOM 4926 C C . LEU A 1 623 ? -16.906 -5.707 14.75 1 96.88 623 LEU A C 1
ATOM 4928 O O . LEU A 1 623 ? -17.656 -6.586 15.188 1 96.88 623 LEU A O 1
ATOM 4932 N N . MET A 1 624 ? -16.547 -5.672 13.508 1 97.19 624 MET A N 1
ATOM 4933 C CA . MET A 1 624 ? -17.016 -6.629 12.516 1 97.19 624 MET A CA 1
ATOM 4934 C C . MET A 1 624 ? -16.328 -7.977 12.68 1 97.19 624 MET A C 1
ATOM 4936 O O . MET A 1 624 ? -17 -8.992 12.898 1 97.19 624 MET A O 1
ATOM 4940 N N . SER A 1 625 ? -15.008 -7.996 12.734 1 95.5 625 SER A N 1
ATOM 4941 C CA . SER A 1 625 ? -14.242 -9.234 12.742 1 95.5 625 SER A CA 1
ATOM 4942 C C . SER A 1 625 ? -13.898 -9.672 14.164 1 95.5 625 SER A C 1
ATOM 4944 O O . SER A 1 625 ? -13.539 -10.828 14.391 1 95.5 625 SER A O 1
ATOM 4946 N N . GLY A 1 626 ? -13.914 -8.711 15.062 1 94.62 626 GLY A N 1
ATOM 4947 C CA . GLY A 1 626 ? -13.555 -9.016 16.438 1 94.62 626 GLY A CA 1
ATOM 4948 C C . GLY A 1 626 ? -12.078 -8.82 16.719 1 94.62 626 GLY A C 1
ATOM 4949 O O . GLY A 1 626 ? -11.602 -9.133 17.812 1 94.62 626 GLY A O 1
ATOM 4950 N N . ALA A 1 627 ? -11.312 -8.273 15.805 1 95.81 627 ALA A N 1
ATOM 4951 C CA . ALA A 1 627 ? -9.883 -8.016 16 1 95.81 627 ALA A CA 1
ATOM 4952 C C . ALA A 1 627 ? -9.664 -6.887 17 1 95.81 627 ALA A C 1
ATOM 4954 O O . ALA A 1 627 ? -10.414 -5.906 17.016 1 95.81 627 ALA A O 1
ATOM 4955 N N . PRO A 1 628 ? -8.633 -6.922 17.828 1 96.31 628 PRO A N 1
ATOM 4956 C CA . PRO A 1 628 ? -7.711 -8.039 18.031 1 96.31 628 PRO A CA 1
ATOM 4957 C C . PRO A 1 628 ? -8.352 -9.211 18.781 1 96.31 628 PRO A C 1
ATOM 4959 O O . PRO A 1 628 ? -9.352 -9.023 19.484 1 96.31 628 PRO A O 1
ATOM 4962 N N . GLY A 1 629 ? -7.82 -10.375 18.531 1 94.38 629 GLY A N 1
ATOM 4963 C CA . GLY A 1 629 ? -8.359 -11.586 19.109 1 94.38 629 GLY A CA 1
ATOM 4964 C C . GLY A 1 629 ? -7.309 -12.43 19.812 1 94.38 629 GLY A C 1
ATOM 4965 O O . GLY A 1 629 ? -6.211 -11.945 20.094 1 94.38 629 GLY A O 1
ATOM 4966 N N . ASP A 1 630 ? -7.699 -13.695 20.125 1 92.19 630 ASP A N 1
ATOM 4967 C CA . ASP A 1 630 ? -6.816 -14.602 20.859 1 92.19 630 ASP A CA 1
ATOM 4968 C C . ASP A 1 630 ? -5.824 -15.273 19.906 1 92.19 630 ASP A C 1
ATOM 4970 O O . ASP A 1 630 ? -6.062 -15.352 18.703 1 92.19 630 ASP A O 1
ATOM 4974 N N . ILE A 1 631 ? -4.688 -15.648 20.453 1 91.56 631 ILE A N 1
ATOM 4975 C CA . ILE A 1 631 ? -3.779 -16.5 19.703 1 91.56 631 ILE A CA 1
ATOM 4976 C C . ILE A 1 631 ? -3.691 -17.875 20.359 1 91.56 631 ILE A C 1
ATOM 4978 O O . ILE A 1 631 ? -4.062 -18.031 21.531 1 91.56 631 ILE A O 1
ATOM 4982 N N . THR A 1 632 ? -3.176 -18.828 19.641 1 90.88 632 THR A N 1
ATOM 4983 C CA . THR A 1 632 ? -3.084 -20.188 20.156 1 90.88 632 THR A CA 1
ATOM 4984 C C . THR A 1 632 ? -1.813 -20.359 20.984 1 90.88 632 THR A C 1
ATOM 4986 O O . THR A 1 632 ? -0.883 -19.547 20.891 1 90.88 632 THR A O 1
ATOM 4989 N N . GLN A 1 633 ? -1.797 -21.422 21.781 1 93 633 GLN A N 1
ATOM 4990 C CA . GLN A 1 633 ? -0.593 -21.766 22.531 1 93 633 GLN A CA 1
ATOM 4991 C C . GLN A 1 633 ? 0.564 -22.094 21.594 1 93 633 GLN A C 1
ATOM 4993 O O . GLN A 1 633 ? 1.722 -21.797 21.891 1 93 633 GLN A O 1
ATOM 4998 N N . GLU A 1 634 ? 0.221 -22.672 20.5 1 91.69 634 GLU A N 1
ATOM 4999 C CA . GLU A 1 634 ? 1.228 -23 19.484 1 91.69 634 GLU A CA 1
ATOM 5000 C C . GLU A 1 634 ? 1.896 -21.734 18.953 1 91.69 634 GLU A C 1
ATOM 5002 O O . GLU A 1 634 ? 3.109 -21.719 18.734 1 91.69 634 GLU A O 1
ATOM 5007 N N . GLU A 1 635 ? 1.111 -20.734 18.766 1 92.62 635 GLU A N 1
ATOM 5008 C CA . GLU A 1 635 ? 1.648 -19.453 18.297 1 92.62 635 GLU A CA 1
ATOM 5009 C C . GLU A 1 635 ? 2.525 -18.812 19.359 1 92.62 635 GLU A C 1
ATOM 5011 O O . GLU A 1 635 ? 3.568 -18.234 19.047 1 92.62 635 GLU A O 1
ATOM 5016 N N . GLU A 1 636 ? 2.082 -18.891 20.625 1 95.25 636 GLU A N 1
ATOM 5017 C CA . GLU A 1 636 ? 2.904 -18.375 21.703 1 95.25 636 GLU A CA 1
ATOM 5018 C C . GLU A 1 636 ? 4.281 -19.031 21.719 1 95.25 636 GLU A C 1
ATOM 5020 O O . GLU A 1 636 ? 5.297 -18.359 21.891 1 95.25 636 GLU A O 1
ATOM 5025 N N . GLN A 1 637 ? 4.281 -20.312 21.547 1 95.19 637 GLN A N 1
ATOM 5026 C CA . GLN A 1 637 ? 5.531 -21.078 21.547 1 95.19 637 GLN A CA 1
ATOM 5027 C C . GLN A 1 637 ? 6.375 -20.734 20.312 1 95.19 637 GLN A C 1
ATOM 5029 O O . GLN A 1 637 ? 7.594 -20.578 20.422 1 95.19 637 GLN A O 1
ATOM 5034 N N . LEU A 1 638 ? 5.703 -20.656 19.203 1 94.44 638 LEU A N 1
ATOM 5035 C CA . LEU A 1 638 ? 6.379 -20.375 17.938 1 94.44 638 LEU A CA 1
ATOM 5036 C C . LEU A 1 638 ? 7.156 -19.062 18.031 1 94.44 638 LEU A C 1
ATOM 5038 O O . LEU A 1 638 ? 8.266 -18.953 17.484 1 94.44 638 LEU A O 1
ATOM 5042 N N . TYR A 1 639 ? 6.586 -18.078 18.719 1 96 639 TYR A N 1
ATOM 5043 C CA . TYR A 1 639 ? 7.172 -16.734 18.734 1 96 639 TYR A CA 1
ATOM 5044 C C . TYR A 1 639 ? 7.844 -16.453 20.078 1 96 639 TYR A C 1
ATOM 5046 O O . TYR A 1 639 ? 8.258 -15.328 20.344 1 96 639 TYR A O 1
ATOM 5054 N N . HIS A 1 640 ? 7.859 -17.422 20.953 1 96.06 640 HIS A N 1
ATOM 5055 C CA . HIS A 1 640 ? 8.578 -17.359 22.219 1 96.06 640 HIS A CA 1
ATOM 5056 C C . HIS A 1 640 ? 8.039 -16.25 23.109 1 96.06 640 HIS A C 1
ATOM 5058 O O . HIS A 1 640 ? 8.812 -15.453 23.656 1 96.06 640 HIS A O 1
ATOM 5064 N N . ILE A 1 641 ? 6.695 -16.109 23.141 1 96.38 641 ILE A N 1
ATOM 5065 C CA . ILE A 1 641 ? 6.098 -15.078 23.984 1 96.38 641 ILE A CA 1
ATOM 5066 C C . ILE A 1 641 ? 5.059 -15.711 24.906 1 96.38 641 ILE A C 1
ATOM 5068 O O . ILE A 1 641 ? 4.605 -16.828 24.656 1 96.38 641 ILE A O 1
ATOM 5072 N N . SER A 1 642 ? 4.746 -15.055 25.984 1 95.19 642 SER A N 1
ATOM 5073 C CA . SER A 1 642 ? 3.66 -15.406 26.891 1 95.19 642 SER A CA 1
ATOM 5074 C C . SER A 1 642 ? 2.869 -14.172 27.312 1 95.19 642 SER A C 1
ATOM 5076 O O . SER A 1 642 ? 3.395 -13.062 27.297 1 95.19 642 SER A O 1
ATOM 5078 N N . VAL A 1 643 ? 1.585 -14.422 27.641 1 93.56 643 VAL A N 1
ATOM 5079 C CA . VAL A 1 643 ? 0.715 -13.328 28.078 1 93.56 643 VAL A CA 1
ATOM 5080 C C . VAL A 1 643 ? 0.862 -13.109 29.578 1 93.56 643 VAL A C 1
ATOM 5082 O O . VAL A 1 643 ? 0.831 -14.062 30.359 1 93.56 643 VAL A O 1
ATOM 5085 N N . THR A 1 644 ? 1.123 -11.898 29.938 1 86.38 644 THR A N 1
ATOM 5086 C CA . THR A 1 644 ? 1.272 -11.57 31.344 1 86.38 644 THR A CA 1
ATOM 5087 C C . THR A 1 644 ? -0.044 -11.062 31.922 1 86.38 644 THR A C 1
ATOM 5089 O O . THR A 1 644 ? -0.733 -10.25 31.297 1 86.38 644 THR A O 1
ATOM 5092 N N . GLN A 1 645 ? -0.819 -11.844 32.75 1 70.12 645 GLN A N 1
ATOM 5093 C CA . GLN A 1 645 ? -2.07 -11.438 33.375 1 70.12 645 GLN A CA 1
ATOM 5094 C C . GLN A 1 645 ? -1.834 -10.352 34.438 1 70.12 645 GLN A C 1
ATOM 5096 O O . GLN A 1 645 ? -0.796 -10.336 35.094 1 70.12 645 GLN A O 1
ATOM 5101 N N . ARG A 1 646 ? -2.611 -9.172 34.312 1 56.47 646 ARG A N 1
ATOM 5102 C CA . ARG A 1 646 ? -2.598 -8.203 35.406 1 56.47 646 ARG A CA 1
ATOM 5103 C C . ARG A 1 646 ? -3.01 -8.852 36.719 1 56.47 646 ARG A C 1
ATOM 5105 O O . ARG A 1 646 ? -3.869 -9.734 36.75 1 56.47 646 ARG A O 1
ATOM 5112 N N . ASP A 1 647 ? -2.215 -8.797 37.75 1 46.91 647 ASP A N 1
ATOM 5113 C CA . ASP A 1 647 ? -2.658 -9.023 39.125 1 46.91 647 ASP A CA 1
ATOM 5114 C C . ASP A 1 647 ? -3.928 -8.234 39.438 1 46.91 647 ASP A C 1
ATOM 5116 O O . ASP A 1 647 ? -3.918 -7 39.406 1 46.91 647 ASP A O 1
ATOM 5120 N N . THR A 1 648 ? -5.039 -8.516 38.938 1 44.22 648 THR A N 1
ATOM 5121 C CA . THR A 1 648 ? -6.215 -7.879 39.531 1 44.22 648 THR A CA 1
ATOM 5122 C C . THR A 1 648 ? -6.227 -8.047 41.031 1 44.22 648 THR A C 1
ATOM 5124 O O . THR A 1 648 ? -7.27 -8.344 41.625 1 44.22 648 THR A O 1
ATOM 5127 N N . ASP A 1 649 ? -5.195 -7.973 41.812 1 38.06 649 ASP A N 1
ATOM 5128 C CA . ASP A 1 649 ? -5.461 -8.094 43.25 1 38.06 649 ASP A CA 1
ATOM 5129 C C . ASP A 1 649 ? -6.336 -6.945 43.75 1 38.06 649 ASP A C 1
ATOM 5131 O O . ASP A 1 649 ? -6.422 -6.699 44.969 1 38.06 649 ASP A O 1
ATOM 5135 N N . ASP A 1 650 ? -6.75 -5.836 43.156 1 38.12 650 ASP A N 1
ATOM 5136 C CA . ASP A 1 650 ? -7.477 -4.941 44.031 1 38.12 650 ASP A CA 1
ATOM 5137 C C . ASP A 1 650 ? -8.859 -5.5 44.375 1 38.12 650 ASP A C 1
ATOM 5139 O O . ASP A 1 650 ? -9.797 -5.363 43.594 1 38.12 650 ASP A O 1
ATOM 5143 N N . SER A 1 651 ? -8.938 -6.594 45.188 1 35.31 651 SER A N 1
ATOM 5144 C CA . SER A 1 651 ? -10.164 -6.906 45.906 1 35.31 651 SER A CA 1
ATOM 5145 C C . SER A 1 651 ? -10.625 -5.719 46.75 1 35.31 651 SER A C 1
ATOM 5147 O O . SER A 1 651 ? -9.844 -5.133 47.469 1 35.31 651 SER A O 1
ATOM 5149 N N . PRO A 1 652 ? -11.656 -4.914 46.406 1 28.86 652 PRO A N 1
ATOM 5150 C CA . PRO A 1 652 ? -12.242 -4.059 47.438 1 28.86 652 PRO A CA 1
ATOM 5151 C C . PRO A 1 652 ? -12.562 -4.824 48.719 1 28.86 652 PRO A C 1
ATOM 5153 O O . PRO A 1 652 ? -13.164 -5.898 48.656 1 28.86 652 PRO A O 1
ATOM 5156 N N . LYS A 1 653 ? -11.727 -4.672 49.75 1 27.73 653 LYS A N 1
ATOM 5157 C CA . LYS A 1 653 ? -12.172 -4.953 51.125 1 27.73 653 LYS A CA 1
ATOM 5158 C C . LYS A 1 653 ? -13.414 -4.141 51.469 1 27.73 653 LYS A C 1
ATOM 5160 O O . LYS A 1 653 ? -13.555 -2.992 51.031 1 27.73 653 LYS A O 1
ATOM 5165 N N . ASN A 1 654 ? -14.57 -4.859 51.938 1 28.78 654 ASN A N 1
ATOM 5166 C CA . ASN A 1 654 ? -15.789 -4.43 52.594 1 28.78 654 ASN A CA 1
ATOM 5167 C C . ASN A 1 654 ? -15.5 -3.342 53.625 1 28.78 654 ASN A C 1
ATOM 5169 O O . ASN A 1 654 ? -14.969 -3.623 54.719 1 28.78 654 ASN A O 1
ATOM 5173 N N . CYS A 1 655 ? -14.789 -2.238 53.344 1 21.09 655 CYS A N 1
ATOM 5174 C CA . CYS A 1 655 ? -15.133 -1.205 54.312 1 21.09 655 CYS A CA 1
ATOM 5175 C C . CYS A 1 655 ? -16.438 -0.522 53.938 1 21.09 655 CYS A C 1
ATOM 5177 O O . CYS A 1 655 ? -16.719 -0.296 52.781 1 21.09 655 CYS A O 1
ATOM 5179 N N . MET B 1 1 ? 77.625 -27.797 0.465 1 19.17 1 MET B N 1
ATOM 5180 C CA . MET B 1 1 ? 77.875 -28.062 -0.949 1 19.17 1 MET B CA 1
ATOM 5181 C C . MET B 1 1 ? 76.875 -29.031 -1.518 1 19.17 1 MET B C 1
ATOM 5183 O O . MET B 1 1 ? 76.25 -28.734 -2.535 1 19.17 1 MET B O 1
ATOM 5187 N N . THR B 1 2 ? 77.312 -30.328 -1.503 1 20.03 2 THR B N 1
ATOM 5188 C CA . THR B 1 2 ? 77.062 -31.406 -2.441 1 20.03 2 THR B CA 1
ATOM 5189 C C . THR B 1 2 ? 75.688 -32.094 -2.121 1 20.03 2 THR B C 1
ATOM 5191 O O . THR B 1 2 ? 75.688 -33.094 -1.41 1 20.03 2 THR B O 1
ATOM 5194 N N . THR B 1 3 ? 74.562 -31.281 -1.564 1 20.33 3 THR B N 1
ATOM 5195 C CA . THR B 1 3 ? 73.125 -31.25 -1.283 1 20.33 3 THR B CA 1
ATOM 5196 C C . THR B 1 3 ? 72.312 -31.797 -2.459 1 20.33 3 THR B C 1
ATOM 5198 O O . THR B 1 3 ? 72.5 -31.375 -3.602 1 20.33 3 THR B O 1
ATOM 5201 N N . LEU B 1 4 ? 71.375 -32.688 -2.311 1 18.66 4 LEU B N 1
ATOM 5202 C CA . LEU B 1 4 ? 70.812 -33.875 -2.93 1 18.66 4 LEU B CA 1
ATOM 5203 C C . LEU B 1 4 ? 70.25 -33.531 -4.324 1 18.66 4 LEU B C 1
ATOM 5205 O O . LEU B 1 4 ? 69.688 -32.469 -4.543 1 18.66 4 LEU B O 1
ATOM 5209 N N . LEU B 1 5 ? 70.25 -34.469 -5.438 1 16.7 5 LEU B N 1
ATOM 5210 C CA . LEU B 1 5 ? 70.25 -35.156 -6.734 1 16.7 5 LEU B CA 1
ATOM 5211 C C . LEU B 1 5 ? 68.875 -35.281 -7.277 1 16.7 5 LEU B C 1
ATOM 5213 O O . LEU B 1 5 ? 68.688 -35.688 -8.43 1 16.7 5 LEU B O 1
ATOM 5217 N N . GLN B 1 6 ? 67.75 -35.312 -6.5 1 16.47 6 GLN B N 1
ATOM 5218 C CA . GLN B 1 6 ? 66.875 -36.469 -6.617 1 16.47 6 GLN B CA 1
ATOM 5219 C C . GLN B 1 6 ? 66.062 -36.406 -7.922 1 16.47 6 GLN B C 1
ATOM 5221 O O . GLN B 1 6 ? 66 -37.406 -8.648 1 16.47 6 GLN B O 1
ATOM 5226 N N . LEU B 1 7 ? 64.688 -36.5 -7.867 1 17.41 7 LEU B N 1
ATOM 5227 C CA . LEU B 1 7 ? 64 -37.469 -8.703 1 17.41 7 LEU B CA 1
ATOM 5228 C C . LEU B 1 7 ? 64 -37 -10.156 1 17.41 7 LEU B C 1
ATOM 5230 O O . LEU B 1 7 ? 64.062 -35.812 -10.445 1 17.41 7 LEU B O 1
ATOM 5234 N N . LEU B 1 8 ? 63.719 -37.906 -11.203 1 16.56 8 LEU B N 1
ATOM 5235 C CA . LEU B 1 8 ? 63.938 -38.5 -12.531 1 16.56 8 LEU B CA 1
ATOM 5236 C C . LEU B 1 8 ? 63.156 -37.688 -13.578 1 16.56 8 LEU B C 1
ATOM 5238 O O . LEU B 1 8 ? 62.375 -36.812 -13.242 1 16.56 8 LEU B O 1
ATOM 5242 N N . SER B 1 9 ? 62.188 -38.375 -14.594 1 16.58 9 SER B N 1
ATOM 5243 C CA . SER B 1 9 ? 62.188 -39 -15.906 1 16.58 9 SER B CA 1
ATOM 5244 C C . SER B 1 9 ? 61.25 -38.281 -16.875 1 16.58 9 SER B C 1
ATOM 5246 O O . SER B 1 9 ? 60.062 -38.156 -16.594 1 16.58 9 SER B O 1
ATOM 5248 N N . GLY B 1 10 ? 61.562 -37.281 -17.781 1 18.06 10 GLY B N 1
ATOM 5249 C CA . GLY B 1 10 ? 61.25 -36.375 -18.875 1 18.06 10 GLY B CA 1
ATOM 5250 C C . GLY B 1 10 ? 60.75 -37.125 -20.109 1 18.06 10 GLY B C 1
ATOM 5251 O O . GLY B 1 10 ? 60.812 -36.594 -21.219 1 18.06 10 GLY B O 1
ATOM 5252 N N . ARG B 1 11 ? 60.469 -38.5 -19.984 1 16.17 11 ARG B N 1
ATOM 5253 C CA . ARG B 1 11 ? 60.562 -39.312 -21.203 1 16.17 11 ARG B CA 1
ATOM 5254 C C . ARG B 1 11 ? 59.719 -38.719 -22.328 1 16.17 11 ARG B C 1
ATOM 5256 O O . ARG B 1 11 ? 58.906 -37.844 -22.078 1 16.17 11 ARG B O 1
ATOM 5263 N N . ARG B 1 12 ? 58.906 -39.688 -23.188 1 16.22 12 ARG B N 1
ATOM 5264 C CA . ARG B 1 12 ? 59.062 -40.406 -24.453 1 16.22 12 ARG B CA 1
ATOM 5265 C C . ARG B 1 12 ? 58.125 -39.844 -25.516 1 16.22 12 ARG B C 1
ATOM 5267 O O . ARG B 1 12 ? 58.562 -39.531 -26.625 1 16.22 12 ARG B O 1
ATOM 5274 N N . ASN B 1 13 ? 56.844 -40.375 -25.734 1 15.26 13 ASN B N 1
ATOM 5275 C CA . ASN B 1 13 ? 56.469 -41.25 -26.844 1 15.26 13 ASN B CA 1
ATOM 5276 C C . ASN B 1 13 ? 55.969 -40.469 -28.047 1 15.26 13 ASN B C 1
ATOM 5278 O O . ASN B 1 13 ? 56.688 -40.312 -29.047 1 15.26 13 ASN B O 1
ATOM 5282 N N . ILE B 1 14 ? 54.625 -40.594 -28.469 1 15.77 14 ILE B N 1
ATOM 5283 C CA . ILE B 1 14 ? 54.094 -41.25 -29.656 1 15.77 14 ILE B CA 1
ATOM 5284 C C . ILE B 1 14 ? 54 -40.25 -30.812 1 15.77 14 ILE B C 1
ATOM 5286 O O . ILE B 1 14 ? 53.906 -39.031 -30.578 1 15.77 14 ILE B O 1
ATOM 5290 N N . MET B 1 15 ? 53.531 -40.719 -32.125 1 15.36 15 MET B N 1
ATOM 5291 C CA . MET B 1 15 ? 53.562 -41.062 -33.531 1 15.36 15 MET B CA 1
ATOM 5292 C C . MET B 1 15 ? 52.812 -40.031 -34.344 1 15.36 15 MET B C 1
ATOM 5294 O O . MET B 1 15 ? 51.844 -39.438 -33.875 1 15.36 15 MET B O 1
ATOM 5298 N N . LYS B 1 16 ? 53.312 -39.656 -35.656 1 17.72 16 LYS B N 1
ATOM 5299 C CA . LYS B 1 16 ? 53.375 -38.938 -36.906 1 17.72 16 LYS B CA 1
ATOM 5300 C C . LYS B 1 16 ? 52.094 -39.156 -37.719 1 17.72 16 LYS B C 1
ATOM 5302 O O . LYS B 1 16 ? 52.062 -38.812 -38.906 1 17.72 16 LYS B O 1
ATOM 5307 N N . ALA B 1 17 ? 50.906 -39.781 -37.188 1 15.16 17 ALA B N 1
ATOM 5308 C CA . ALA B 1 17 ? 50.094 -40.5 -38.156 1 15.16 17 ALA B CA 1
ATOM 5309 C C . ALA B 1 17 ? 49.688 -39.625 -39.344 1 15.16 17 ALA B C 1
ATOM 5311 O O . ALA B 1 17 ? 49.531 -38.406 -39.156 1 15.16 17 ALA B O 1
ATOM 5312 N N . THR B 1 18 ? 49.438 -40.281 -40.656 1 16.17 18 THR B N 1
ATOM 5313 C CA . THR B 1 18 ? 49.375 -40.469 -42.125 1 16.17 18 THR B CA 1
ATOM 5314 C C . THR B 1 18 ? 48.188 -39.688 -42.719 1 16.17 18 THR B C 1
ATOM 5316 O O . THR B 1 18 ? 48.375 -38.938 -43.656 1 16.17 18 THR B O 1
ATOM 5319 N N . ARG B 1 19 ? 47.062 -40.469 -43.125 1 15.83 19 ARG B N 1
ATOM 5320 C CA . ARG B 1 19 ? 46.625 -40.906 -44.469 1 15.83 19 ARG B CA 1
ATOM 5321 C C . ARG B 1 19 ? 45.656 -39.938 -45.062 1 15.83 19 ARG B C 1
ATOM 5323 O O . ARG B 1 19 ? 45.812 -38.719 -45 1 15.83 19 ARG B O 1
ATOM 5330 N N . ILE B 1 20 ? 44.344 -40.406 -45.375 1 15.77 20 ILE B N 1
ATOM 5331 C CA . ILE B 1 20 ? 43.75 -40.812 -46.625 1 15.77 20 ILE B CA 1
ATOM 5332 C C . ILE B 1 20 ? 42.781 -39.75 -47.125 1 15.77 20 ILE B C 1
ATOM 5334 O O . ILE B 1 20 ? 42.781 -39.406 -48.312 1 15.77 20 ILE B O 1
ATOM 5338 N N . ILE B 1 21 ? 41.625 -39.406 -46.406 1 16.75 21 ILE B N 1
ATOM 5339 C CA . ILE B 1 21 ? 40.375 -39.75 -47.125 1 16.75 21 ILE B CA 1
ATOM 5340 C C . ILE B 1 21 ? 40.125 -38.688 -48.188 1 16.75 21 ILE B C 1
ATOM 5342 O O . ILE B 1 21 ? 40.344 -37.469 -47.938 1 16.75 21 ILE B O 1
ATOM 5346 N N . SER B 1 22 ? 39.5 -39.094 -49.375 1 16.19 22 SER B N 1
ATOM 5347 C CA . SER B 1 22 ? 39.062 -39.062 -50.75 1 16.19 22 SER B CA 1
ATOM 5348 C C . SER B 1 22 ? 38.125 -37.875 -51.031 1 16.19 22 SER B C 1
ATOM 5350 O O . SER B 1 22 ? 37.562 -37.281 -50.094 1 16.19 22 SER B O 1
ATOM 5352 N N . LYS B 1 23 ? 37.688 -37.812 -52.312 1 17.58 23 LYS B N 1
ATOM 5353 C CA . LYS B 1 23 ? 37.406 -37.094 -53.562 1 17.58 23 LYS B CA 1
ATOM 5354 C C . LYS B 1 23 ? 36 -36.531 -53.562 1 17.58 23 LYS B C 1
ATOM 5356 O O . LYS B 1 23 ? 35.656 -35.656 -54.375 1 17.58 23 LYS B O 1
ATOM 5361 N N . THR B 1 24 ? 34.938 -37.281 -53.094 1 15.96 24 THR B N 1
ATOM 5362 C CA . THR B 1 24 ? 33.812 -37.406 -54 1 15.96 24 THR B CA 1
ATOM 5363 C C . THR B 1 24 ? 33.031 -36.062 -54.062 1 15.96 24 THR B C 1
ATOM 5365 O O . THR B 1 24 ? 32.625 -35.625 -55.156 1 15.96 24 THR B O 1
ATOM 5368 N N . ALA B 1 25 ? 32.25 -35.75 -53.031 1 17.55 25 ALA B N 1
ATOM 5369 C CA . ALA B 1 25 ? 30.844 -35.469 -53.312 1 17.55 25 ALA B CA 1
ATOM 5370 C C . ALA B 1 25 ? 30.656 -34.125 -54 1 17.55 25 ALA B C 1
ATOM 5372 O O . ALA B 1 25 ? 31.188 -33.125 -53.531 1 17.55 25 ALA B O 1
ATOM 5373 N N . GLU B 1 26 ? 30.234 -34.125 -55.219 1 18.67 26 GLU B N 1
ATOM 5374 C CA . GLU B 1 26 ? 29.781 -33.469 -56.438 1 18.67 26 GLU B CA 1
ATOM 5375 C C . GLU B 1 26 ? 28.766 -32.406 -56.125 1 18.67 26 GLU B C 1
ATOM 5377 O O . GLU B 1 26 ? 27.562 -32.688 -56.031 1 18.67 26 GLU B O 1
ATOM 5382 N N . TYR B 1 27 ? 28.938 -31.609 -54.969 1 15.88 27 TYR B N 1
ATOM 5383 C CA . TYR B 1 27 ? 27.953 -30.641 -54.5 1 15.88 27 TYR B CA 1
ATOM 5384 C C . TYR B 1 27 ? 27.484 -29.766 -55.656 1 15.88 27 TYR B C 1
ATOM 5386 O O . TYR B 1 27 ? 28.172 -29.625 -56.656 1 15.88 27 TYR B O 1
ATOM 5394 N N . MET B 1 28 ? 26.719 -28.562 -55.281 1 17.08 28 MET B N 1
ATOM 5395 C CA . MET B 1 28 ? 25.516 -27.766 -55.469 1 17.08 28 MET B CA 1
ATOM 5396 C C . MET B 1 28 ? 25.734 -26.656 -56.469 1 17.08 28 MET B C 1
ATOM 5398 O O . MET B 1 28 ? 26.281 -25.594 -56.156 1 17.08 28 MET B O 1
ATOM 5402 N N . LYS B 1 29 ? 26.062 -27.078 -57.688 1 17.34 29 LYS B N 1
ATOM 5403 C CA . LYS B 1 29 ? 26.422 -26.094 -58.688 1 17.34 29 LYS B CA 1
ATOM 5404 C C . LYS B 1 29 ? 25.391 -24.969 -58.75 1 17.34 29 LYS B C 1
ATOM 5406 O O . LYS B 1 29 ? 25.75 -23.797 -58.719 1 17.34 29 LYS B O 1
ATOM 5411 N N . ARG B 1 30 ? 24.406 -24.875 -59.719 1 17.38 30 ARG B N 1
ATOM 5412 C CA . ARG B 1 30 ? 24.406 -24 -60.875 1 17.38 30 ARG B CA 1
ATOM 5413 C C . ARG B 1 30 ? 23.438 -22.844 -60.688 1 17.38 30 ARG B C 1
ATOM 5415 O O . ARG B 1 30 ? 23.625 -21.781 -61.312 1 17.38 30 ARG B O 1
ATOM 5422 N N . GLN B 1 31 ? 22.156 -23.047 -60.188 1 19.41 31 GLN B N 1
ATOM 5423 C CA . GLN B 1 31 ? 21.203 -22.406 -61.062 1 19.41 31 GLN B CA 1
ATOM 5424 C C . GLN B 1 31 ? 21.219 -20.891 -60.906 1 19.41 31 GLN B C 1
ATOM 5426 O O . GLN B 1 31 ? 21.391 -20.375 -59.812 1 19.41 31 GLN B O 1
ATOM 5431 N N . SER B 1 32 ? 21.141 -19.938 -61.969 1 19.33 32 SER B N 1
ATOM 5432 C CA . SER B 1 32 ? 21.516 -18.641 -62.5 1 19.33 32 SER B CA 1
ATOM 5433 C C . SER B 1 32 ? 20.609 -17.531 -61.969 1 19.33 32 SER B C 1
ATOM 5435 O O . SER B 1 32 ? 21.047 -16.391 -61.781 1 19.33 32 SER B O 1
ATOM 5437 N N . GLY B 1 33 ? 19.25 -17.641 -62 1 20.7 33 GLY B N 1
ATOM 5438 C CA . GLY B 1 33 ? 18.578 -16.516 -62.625 1 20.7 33 GLY B CA 1
ATOM 5439 C C . GLY B 1 33 ? 18.641 -15.234 -61.812 1 20.7 33 GLY B C 1
ATOM 5440 O O . GLY B 1 33 ? 18.969 -15.266 -60.625 1 20.7 33 GLY B O 1
ATOM 5441 N N . SER B 1 34 ? 18.062 -14 -62.281 1 21.7 34 SER B N 1
ATOM 5442 C CA . SER B 1 34 ? 18.219 -12.555 -62.406 1 21.7 34 SER B CA 1
ATOM 5443 C C . SER B 1 34 ? 17.625 -11.844 -61.188 1 21.7 34 SER B C 1
ATOM 5445 O O . SER B 1 34 ? 16.391 -11.719 -61.094 1 21.7 34 SER B O 1
ATOM 5447 N N . CYS B 1 35 ? 17.922 -12.18 -59.938 1 19.94 35 CYS B N 1
ATOM 5448 C CA . CYS B 1 35 ? 17.266 -11.727 -58.719 1 19.94 35 CYS B CA 1
ATOM 5449 C C . CYS B 1 35 ? 17.422 -10.219 -58.531 1 19.94 35 CYS B C 1
ATOM 5451 O O . CYS B 1 35 ? 18.547 -9.727 -58.406 1 19.94 35 CYS B O 1
ATOM 5453 N N . THR B 1 36 ? 16.422 -9.445 -59 1 22.05 36 THR B N 1
ATOM 5454 C CA . THR B 1 36 ? 16.359 -7.992 -59.062 1 22.05 36 THR B CA 1
ATOM 5455 C C . THR B 1 36 ? 16.641 -7.406 -57.656 1 22.05 36 THR B C 1
ATOM 5457 O O . THR B 1 36 ? 16.266 -7.996 -56.656 1 22.05 36 THR B O 1
ATOM 5460 N N . GLN B 1 37 ? 17.531 -6.391 -57.5 1 21.11 37 GLN B N 1
ATOM 5461 C CA . GLN B 1 37 ? 18.297 -5.684 -56.5 1 21.11 37 GLN B CA 1
ATOM 5462 C C . GLN B 1 37 ? 17.391 -4.855 -55.594 1 21.11 37 GLN B C 1
ATOM 5464 O O . GLN B 1 37 ? 16.969 -3.76 -55.969 1 21.11 37 GLN B O 1
ATOM 5469 N N . LEU B 1 38 ? 16.234 -5.379 -55.062 1 22.11 38 LEU B N 1
ATOM 5470 C CA . LEU B 1 38 ? 15.438 -4.359 -54.406 1 22.11 38 LEU B CA 1
ATOM 5471 C C . LEU B 1 38 ? 16.234 -3.674 -53.281 1 22.11 38 LEU B C 1
ATOM 5473 O O . LEU B 1 38 ? 16.859 -4.344 -52.469 1 22.11 38 LEU B O 1
ATOM 5477 N N . PRO B 1 39 ? 16.625 -2.355 -53.406 1 22.47 39 PRO B N 1
ATOM 5478 C CA . PRO B 1 39 ? 17.484 -1.582 -52.531 1 22.47 39 PRO B CA 1
ATOM 5479 C C . PRO B 1 39 ? 16.984 -1.596 -51.062 1 22.47 39 PRO B C 1
ATOM 5481 O O . PRO B 1 39 ? 15.789 -1.404 -50.812 1 22.47 39 PRO B O 1
ATOM 5484 N N . ALA B 1 40 ? 17.484 -2.393 -50.156 1 21.77 40 ALA B N 1
ATOM 5485 C CA . ALA B 1 40 ? 17.281 -2.586 -48.719 1 21.77 40 ALA B CA 1
ATOM 5486 C C . ALA B 1 40 ? 17.484 -1.28 -47.969 1 21.77 40 ALA B C 1
ATOM 5488 O O . ALA B 1 40 ? 18.609 -0.787 -47.844 1 21.77 40 ALA B O 1
ATOM 5489 N N . LEU B 1 41 ? 16.625 -0.298 -48.219 1 21.91 41 LEU B N 1
ATOM 5490 C CA . LEU B 1 41 ? 16.672 0.955 -47.469 1 21.91 41 LEU B CA 1
ATOM 5491 C C . LEU B 1 41 ? 16.812 0.691 -45.969 1 21.91 41 LEU B C 1
ATOM 5493 O O . LEU B 1 41 ? 15.953 0.027 -45.375 1 21.91 41 LEU B O 1
ATOM 5497 N N . THR B 1 42 ? 17.984 0.501 -45.469 1 21.81 42 THR B N 1
ATOM 5498 C CA . THR B 1 42 ? 18.453 0.424 -44.062 1 21.81 42 THR B CA 1
ATOM 5499 C C . THR B 1 42 ? 17.828 1.533 -43.219 1 21.81 42 THR B C 1
ATOM 5501 O O . THR B 1 42 ? 18.219 2.699 -43.344 1 21.81 42 THR B O 1
ATOM 5504 N N . GLN B 1 43 ? 16.531 1.655 -43.219 1 22.67 43 GLN B N 1
ATOM 5505 C CA . GLN B 1 43 ? 15.977 2.641 -42.312 1 22.67 43 GLN B CA 1
ATOM 5506 C C . GLN B 1 43 ? 16.578 2.482 -40.906 1 22.67 43 GLN B C 1
ATOM 5508 O O . GLN B 1 43 ? 16.484 1.411 -40.312 1 22.67 43 GLN B O 1
ATOM 5513 N N . LEU B 1 44 ? 17.688 3.16 -40.625 1 24.36 44 LEU B N 1
ATOM 5514 C CA . LEU B 1 44 ? 18.312 3.41 -39.312 1 24.36 44 LEU B CA 1
ATOM 5515 C C . LEU B 1 44 ? 17.25 3.645 -38.25 1 24.36 44 LEU B C 1
ATOM 5517 O O . LEU B 1 44 ? 16.562 4.668 -38.25 1 24.36 44 LEU B O 1
ATOM 5521 N N . TYR B 1 45 ? 16.484 2.637 -38.031 1 25.06 45 TYR B N 1
ATOM 5522 C CA . TYR B 1 45 ? 15.625 2.732 -36.844 1 25.06 45 TYR B CA 1
ATOM 5523 C C . TYR B 1 45 ? 16.438 3.145 -35.625 1 25.06 45 TYR B C 1
ATOM 5525 O O . TYR B 1 45 ? 17.25 2.371 -35.125 1 25.06 45 TYR B O 1
ATOM 5533 N N . ARG B 1 46 ? 16.891 4.426 -35.594 1 26.3 46 ARG B N 1
ATOM 5534 C CA . ARG B 1 46 ? 17.312 5 -34.312 1 26.3 46 ARG B CA 1
ATOM 5535 C C . ARG B 1 46 ? 16.391 4.543 -33.188 1 26.3 46 ARG B C 1
ATOM 5537 O O . ARG B 1 46 ? 15.203 4.879 -33.156 1 26.3 46 ARG B O 1
ATOM 5544 N N . GLN B 1 47 ? 16.562 3.371 -32.812 1 24 47 GLN B N 1
ATOM 5545 C CA . GLN B 1 47 ? 15.914 2.938 -31.562 1 24 47 GLN B CA 1
ATOM 5546 C C . GLN B 1 47 ? 16 4.02 -30.5 1 24 47 GLN B C 1
ATOM 5548 O O . GLN B 1 47 ? 17.094 4.336 -30.016 1 24 47 GLN B O 1
ATOM 5553 N N . LYS B 1 48 ? 15.188 5.086 -30.656 1 30.27 48 LYS B N 1
ATOM 5554 C CA . LYS B 1 48 ? 14.969 5.969 -29.516 1 30.27 48 LYS B CA 1
ATOM 5555 C C . LYS B 1 48 ? 14.859 5.168 -28.219 1 30.27 48 LYS B C 1
ATOM 5557 O O . LYS B 1 48 ? 14.055 4.234 -28.125 1 30.27 48 LYS B O 1
ATOM 5562 N N . SER B 1 49 ? 15.969 4.977 -27.703 1 29.72 49 SER B N 1
ATOM 5563 C CA . SER B 1 49 ? 15.766 4.496 -26.328 1 29.72 49 SER B CA 1
ATOM 5564 C C . SER B 1 49 ? 14.516 5.098 -25.703 1 29.72 49 SER B C 1
ATOM 5566 O O . SER B 1 49 ? 14.32 6.316 -25.75 1 29.72 49 SER B O 1
ATOM 5568 N N . PRO B 1 50 ? 13.453 4.379 -25.766 1 34.19 50 PRO B N 1
ATOM 5569 C CA . PRO B 1 50 ? 12.148 4.906 -25.375 1 34.19 50 PRO B CA 1
ATOM 5570 C C . PRO B 1 50 ? 12.211 5.82 -24.156 1 34.19 50 PRO B C 1
ATOM 5572 O O . PRO B 1 50 ? 11.25 6.535 -23.859 1 34.19 50 PRO B O 1
ATOM 5575 N N . PHE B 1 51 ? 13.148 5.465 -23.312 1 35.75 51 PHE B N 1
ATOM 5576 C CA . PHE B 1 51 ? 12.961 6.246 -22.094 1 35.75 51 PHE B CA 1
ATOM 5577 C C . PHE B 1 51 ? 13.523 7.652 -22.266 1 35.75 51 PHE B C 1
ATOM 5579 O O . PHE B 1 51 ? 14.406 8.07 -21.5 1 35.75 51 PHE B O 1
ATOM 5586 N N . CYS B 1 52 ? 13.773 8.078 -23.5 1 34.75 52 CYS B N 1
ATOM 5587 C CA . CYS B 1 52 ? 14.234 9.469 -23.5 1 34.75 52 CYS B CA 1
ATOM 5588 C C . CYS B 1 52 ? 13.195 10.391 -22.891 1 34.75 52 CYS B C 1
ATOM 5590 O O . CYS B 1 52 ? 12.312 10.898 -23.578 1 34.75 52 CYS B O 1
ATOM 5592 N N . MET B 1 53 ? 12.625 10.039 -21.812 1 36.78 53 MET B N 1
ATOM 5593 C CA . MET B 1 53 ? 11.844 11.109 -21.188 1 36.78 53 MET B CA 1
ATOM 5594 C C . MET B 1 53 ? 12.695 12.352 -20.984 1 36.78 53 MET B C 1
ATOM 5596 O O . MET B 1 53 ? 13.797 12.273 -20.438 1 36.78 53 MET B O 1
ATOM 5600 N N . CYS B 1 54 ? 12.641 13.266 -21.859 1 40.28 54 CYS B N 1
ATOM 5601 C CA . CYS B 1 54 ? 13.172 14.594 -21.562 1 40.28 54 CYS B CA 1
ATOM 5602 C C . CYS B 1 54 ? 13.023 14.906 -20.078 1 40.28 54 CYS B C 1
ATOM 5604 O O . CYS B 1 54 ? 11.914 15.156 -19.594 1 40.28 54 CYS B O 1
ATOM 5606 N N . HIS B 1 55 ? 13.812 14.266 -19.297 1 49.25 55 HIS B N 1
ATOM 5607 C CA . HIS B 1 55 ? 13.828 14.531 -17.859 1 49.25 55 HIS B CA 1
ATOM 5608 C C . HIS B 1 55 ? 14.203 15.977 -17.578 1 49.25 55 HIS B C 1
ATOM 5610 O O . HIS B 1 55 ? 15.305 16.422 -17.891 1 49.25 55 HIS B O 1
ATOM 5616 N N . THR B 1 56 ? 13.312 16.922 -17.797 1 50.47 56 THR B N 1
ATOM 5617 C CA . THR B 1 56 ? 13.555 18.297 -17.375 1 50.47 56 THR B CA 1
ATOM 5618 C C . THR B 1 56 ? 13.891 18.359 -15.883 1 50.47 56 THR B C 1
ATOM 5620 O O . THR B 1 56 ? 13.219 17.719 -15.062 1 50.47 56 THR B O 1
ATOM 5623 N N . VAL B 1 57 ? 15.164 18.812 -15.711 1 56.75 57 VAL B N 1
ATOM 5624 C CA . VAL B 1 57 ? 15.617 19.047 -14.344 1 56.75 57 VAL B CA 1
ATOM 5625 C C . VAL B 1 57 ? 14.641 19.969 -13.617 1 56.75 57 VAL B C 1
ATOM 5627 O O . VAL B 1 57 ? 14.383 21.094 -14.07 1 56.75 57 VAL B O 1
ATOM 5630 N N . GLY B 1 58 ? 13.719 19.5 -12.844 1 59.88 58 GLY B N 1
ATOM 5631 C CA . GLY B 1 58 ? 12.812 20.281 -12.023 1 59.88 58 GLY B CA 1
ATOM 5632 C C . GLY B 1 58 ? 13.5 20.953 -10.852 1 59.88 58 GLY B C 1
ATOM 5633 O O . GLY B 1 58 ? 12.844 21.375 -9.898 1 59.88 58 GLY B O 1
ATOM 5634 N N . SER B 1 59 ? 14.93 20.906 -10.875 1 75.38 59 SER B N 1
ATOM 5635 C CA . SER B 1 59 ? 15.656 21.484 -9.742 1 75.38 59 SER B CA 1
ATOM 5636 C C . SER B 1 59 ? 16.422 22.734 -10.148 1 75.38 59 SER B C 1
ATOM 5638 O O . SER B 1 59 ? 16.984 22.797 -11.25 1 75.38 59 SER B O 1
ATOM 5640 N N . SER B 1 60 ? 16.375 23.719 -9.32 1 78.31 60 SER B N 1
ATOM 5641 C CA . SER B 1 60 ? 17.156 24.922 -9.539 1 78.31 60 SER B CA 1
ATOM 5642 C C . SER B 1 60 ? 18.641 24.703 -9.211 1 78.31 60 SER B C 1
ATOM 5644 O O . SER B 1 60 ? 19.484 25.547 -9.523 1 78.31 60 SER B O 1
ATOM 5646 N N . LEU B 1 61 ? 18.875 23.516 -8.781 1 87.31 61 LEU B N 1
ATOM 5647 C CA . LEU B 1 61 ? 20.219 23.266 -8.273 1 87.31 61 LEU B CA 1
ATOM 5648 C C . LEU B 1 61 ? 21.078 22.578 -9.32 1 87.31 61 LEU B C 1
ATOM 5650 O O . LEU B 1 61 ? 22.281 22.422 -9.141 1 87.31 61 LEU B O 1
ATOM 5654 N N . LYS B 1 62 ? 20.531 22.203 -10.398 1 93.38 62 LYS B N 1
ATOM 5655 C CA . LYS B 1 62 ? 21.219 21.609 -11.547 1 93.38 62 LYS B CA 1
ATOM 5656 C C . LYS B 1 62 ? 20.594 22.078 -12.859 1 93.38 62 LYS B C 1
ATOM 5658 O O . LYS B 1 62 ? 19.406 22.391 -12.906 1 93.38 62 LYS B O 1
ATOM 5663 N N . SER B 1 63 ? 21.469 22.141 -13.836 1 95.25 63 SER B N 1
ATOM 5664 C CA . SER B 1 63 ? 20.953 22.547 -15.133 1 95.25 63 SER B CA 1
ATOM 5665 C C . SER B 1 63 ? 20.609 21.344 -16 1 95.25 63 SER B C 1
ATOM 5667 O O . SER B 1 63 ? 19.688 21.406 -16.828 1 95.25 63 SER B O 1
ATOM 5669 N N . HIS B 1 64 ? 21.359 20.281 -15.875 1 95.94 64 HIS B N 1
ATOM 5670 C CA . HIS B 1 64 ? 21.188 19.047 -16.641 1 95.94 64 HIS B CA 1
ATOM 5671 C C . HIS B 1 64 ? 21.469 17.828 -15.773 1 95.94 64 HIS B C 1
ATOM 5673 O O . HIS B 1 64 ? 22.078 17.938 -14.711 1 95.94 64 HIS B O 1
ATOM 5679 N N . THR B 1 65 ? 20.953 16.703 -16.203 1 95.88 65 THR B N 1
ATOM 5680 C CA . THR B 1 65 ? 21.344 15.438 -15.586 1 95.88 65 THR B CA 1
ATOM 5681 C C . THR B 1 65 ? 22.625 14.898 -16.219 1 95.88 65 THR B C 1
ATOM 5683 O O . THR B 1 65 ? 23.047 15.383 -17.281 1 95.88 65 THR B O 1
ATOM 5686 N N . CYS B 1 66 ? 23.219 13.945 -15.594 1 96.69 66 CYS B N 1
ATOM 5687 C CA . CYS B 1 66 ? 24.469 13.391 -16.078 1 96.69 66 CYS B CA 1
ATOM 5688 C C . CYS B 1 66 ? 24.25 12.555 -17.328 1 96.69 66 CYS B C 1
ATOM 5690 O O . CYS B 1 66 ? 25.203 12.273 -18.062 1 96.69 66 CYS B O 1
ATOM 5692 N N . GLY B 1 67 ? 23.031 12.172 -17.641 1 95.44 67 GLY B N 1
ATOM 5693 C CA . GLY B 1 67 ? 22.766 11.344 -18.797 1 95.44 67 GLY B CA 1
ATOM 5694 C C . GLY B 1 67 ? 22.109 12.109 -19.938 1 95.44 67 GLY B C 1
ATOM 5695 O O . GLY B 1 67 ? 21.875 11.555 -21.016 1 95.44 67 GLY B O 1
ATOM 5696 N N . GLU B 1 68 ? 21.953 13.352 -19.797 1 95.38 68 GLU B N 1
ATOM 5697 C CA . GLU B 1 68 ? 21.125 14.141 -20.719 1 95.38 68 GLU B CA 1
ATOM 5698 C C . GLU B 1 68 ? 21.969 14.758 -21.828 1 95.38 68 GLU B C 1
ATOM 5700 O O . GLU B 1 68 ? 21.469 14.984 -22.938 1 95.38 68 GLU B O 1
ATOM 5705 N N . LEU B 1 69 ? 23.25 15.055 -21.625 1 96.81 69 LEU B N 1
ATOM 5706 C CA . LEU B 1 69 ? 24.078 15.867 -22.516 1 96.81 69 LEU B CA 1
ATOM 5707 C C . LEU B 1 69 ? 24.406 15.109 -23.797 1 96.81 69 LEU B C 1
ATOM 5709 O O . LEU B 1 69 ? 24.641 13.898 -23.766 1 96.81 69 LEU B O 1
ATOM 5713 N N . ARG B 1 70 ? 24.312 15.867 -24.844 1 97.44 70 ARG B N 1
ATOM 5714 C CA . ARG B 1 70 ? 24.625 15.375 -26.172 1 97.44 70 ARG B CA 1
ATOM 5715 C C . ARG B 1 70 ? 25.438 16.406 -26.969 1 97.44 70 ARG B C 1
ATOM 5717 O O . ARG B 1 70 ? 25.703 17.5 -26.469 1 97.44 70 ARG B O 1
ATOM 5724 N N . ALA B 1 71 ? 25.703 16.047 -28.219 1 96.31 71 ALA B N 1
ATOM 5725 C CA . ALA B 1 71 ? 26.531 16.891 -29.062 1 96.31 71 ALA B CA 1
ATOM 5726 C C . ALA B 1 71 ? 25.891 18.266 -29.281 1 96.31 71 ALA B C 1
ATOM 5728 O O . ALA B 1 71 ? 26.578 19.281 -29.391 1 96.31 71 ALA B O 1
ATOM 5729 N N . HIS B 1 72 ? 24.594 18.312 -29.312 1 97 72 HIS B N 1
ATOM 5730 C CA . HIS B 1 72 ? 23.906 19.562 -29.578 1 97 72 HIS B CA 1
ATOM 5731 C C . HIS B 1 72 ? 23.984 20.5 -28.375 1 97 72 HIS B C 1
ATOM 5733 O O . HIS B 1 72 ? 23.594 21.672 -28.469 1 97 72 HIS B O 1
ATOM 5739 N N . HIS B 1 73 ? 24.562 20.078 -27.25 1 97.75 73 HIS B N 1
ATOM 5740 C CA . HIS B 1 73 ? 24.719 20.906 -26.062 1 97.75 73 HIS B CA 1
ATOM 5741 C C . HIS B 1 73 ? 26.109 21.562 -26.047 1 97.75 73 HIS B C 1
ATOM 5743 O O . HIS B 1 73 ? 26.422 22.312 -25.125 1 97.75 73 HIS B O 1
ATOM 5749 N N . VAL B 1 74 ? 26.938 21.281 -26.938 1 98.06 74 VAL B N 1
ATOM 5750 C CA . VAL B 1 74 ? 28.312 21.781 -26.969 1 98.06 74 VAL B CA 1
ATOM 5751 C C . VAL B 1 74 ? 28.297 23.312 -26.938 1 98.06 74 VAL B C 1
ATOM 5753 O O . VAL B 1 74 ? 27.547 23.938 -27.688 1 98.06 74 VAL B O 1
ATOM 5756 N N . GLY B 1 75 ? 29.094 23.859 -26.109 1 98.06 75 GLY B N 1
ATOM 5757 C CA . GLY B 1 75 ? 29.172 25.312 -25.953 1 98.06 75 GLY B CA 1
ATOM 5758 C C . GLY B 1 75 ? 28.344 25.828 -24.797 1 98.06 75 GLY B C 1
ATOM 5759 O O . GLY B 1 75 ? 28.531 26.953 -24.344 1 98.06 75 GLY B O 1
ATOM 5760 N N . GLN B 1 76 ? 27.516 25.031 -24.266 1 97.81 76 GLN B N 1
ATOM 5761 C CA . GLN B 1 76 ? 26.625 25.453 -23.188 1 97.81 76 GLN B CA 1
ATOM 5762 C C . GLN B 1 76 ? 27.297 25.328 -21.828 1 97.81 76 GLN B C 1
ATOM 5764 O O . GLN B 1 76 ? 28.047 24.375 -21.594 1 97.81 76 GLN B O 1
ATOM 5769 N N . LYS B 1 77 ? 27.031 26.328 -20.969 1 98.06 77 LYS B N 1
ATOM 5770 C CA . LYS B 1 77 ? 27.406 26.219 -19.562 1 98.06 77 LYS B CA 1
ATOM 5771 C C . LYS B 1 77 ? 26.422 25.344 -18.781 1 98.06 77 LYS B C 1
ATOM 5773 O O . LYS B 1 77 ? 25.219 25.516 -18.891 1 98.06 77 LYS B O 1
ATOM 5778 N N . VAL B 1 78 ? 27 24.391 -18.062 1 97.94 78 VAL B N 1
ATOM 5779 C CA . VAL B 1 78 ? 26.109 23.453 -17.391 1 97.94 78 VAL B CA 1
ATOM 5780 C C . VAL B 1 78 ? 26.531 23.312 -15.922 1 97.94 78 VAL B C 1
ATOM 5782 O O . VAL B 1 78 ? 27.656 23.625 -15.562 1 97.94 78 VAL B O 1
ATOM 5785 N N . LYS B 1 79 ? 25.641 22.953 -15.047 1 97.94 79 LYS B N 1
ATOM 5786 C CA . LYS B 1 79 ? 25.812 22.562 -13.656 1 97.94 79 LYS B CA 1
ATOM 5787 C C . LYS B 1 79 ? 25.312 21.141 -13.406 1 97.94 79 LYS B C 1
ATOM 5789 O O . LYS B 1 79 ? 24.109 20.891 -13.492 1 97.94 79 LYS B O 1
ATOM 5794 N N . LEU B 1 80 ? 26.203 20.25 -13.102 1 97.62 80 LEU B N 1
ATOM 5795 C CA . LEU B 1 80 ? 25.875 18.844 -12.898 1 97.62 80 LEU B CA 1
ATOM 5796 C C . LEU B 1 80 ? 26.109 18.438 -11.445 1 97.62 80 LEU B C 1
ATOM 5798 O O . LEU B 1 80 ? 27 18.969 -10.781 1 97.62 80 LEU B O 1
ATOM 5802 N N . ARG B 1 81 ? 25.281 17.594 -10.992 1 98 81 ARG B N 1
ATOM 5803 C CA . ARG B 1 81 ? 25.484 16.922 -9.703 1 98 81 ARG B CA 1
ATOM 5804 C C . ARG B 1 81 ? 25.328 15.414 -9.836 1 98 81 ARG B C 1
ATOM 5806 O O . ARG B 1 81 ? 24.484 14.93 -10.594 1 98 81 ARG B O 1
ATOM 5813 N N . GLY B 1 82 ? 26.172 14.68 -9.188 1 98.06 82 GLY B N 1
ATOM 5814 C CA . GLY B 1 82 ? 26.125 13.227 -9.219 1 98.06 82 GLY B CA 1
ATOM 5815 C C . GLY B 1 82 ? 27.234 12.586 -8.391 1 98.06 82 GLY B C 1
ATOM 5816 O O . GLY B 1 82 ? 27.969 13.273 -7.691 1 98.06 82 GLY B O 1
ATOM 5817 N N . PHE B 1 83 ? 27.266 11.273 -8.461 1 98.38 83 PHE B N 1
ATOM 5818 C CA . PHE B 1 83 ? 28.281 10.5 -7.758 1 98.38 83 PHE B CA 1
ATOM 5819 C C . PHE B 1 83 ? 29.547 10.383 -8.602 1 98.38 83 PHE B C 1
ATOM 5821 O O . PHE B 1 83 ? 29.484 10.141 -9.805 1 98.38 83 PHE B O 1
ATOM 5828 N N . LEU B 1 84 ? 30.719 10.555 -7.961 1 98 84 LEU B N 1
ATOM 5829 C CA . LEU B 1 84 ? 31.984 10.281 -8.641 1 98 84 LEU B CA 1
ATOM 5830 C C . LEU B 1 84 ? 32.219 8.781 -8.789 1 98 84 LEU B C 1
ATOM 5832 O O . LEU B 1 84 ? 32.531 8.102 -7.816 1 98 84 LEU B O 1
ATOM 5836 N N . GLN B 1 85 ? 32.125 8.305 -9.961 1 95.62 85 GLN B N 1
ATOM 5837 C CA . GLN B 1 85 ? 32.188 6.863 -10.172 1 95.62 85 GLN B CA 1
ATOM 5838 C C . GLN B 1 85 ? 33.625 6.434 -10.508 1 95.62 85 GLN B C 1
ATOM 5840 O O . GLN B 1 85 ? 34.094 5.395 -10.039 1 95.62 85 GLN B O 1
ATOM 5845 N N . TYR B 1 86 ? 34.281 7.258 -11.414 1 93.38 86 TYR B N 1
ATOM 5846 C CA . TYR B 1 86 ? 35.656 6.996 -11.836 1 93.38 86 TYR B CA 1
ATOM 5847 C C . TYR B 1 86 ? 36.469 8.281 -11.867 1 93.38 86 TYR B C 1
ATOM 5849 O O . TYR B 1 86 ? 35.906 9.375 -12 1 93.38 86 TYR B O 1
ATOM 5857 N N . GLN B 1 87 ? 37.75 8.102 -11.672 1 93.75 87 GLN B N 1
ATOM 5858 C CA . GLN B 1 87 ? 38.688 9.203 -11.875 1 93.75 87 GLN B CA 1
ATOM 5859 C C . GLN B 1 87 ? 40.031 8.695 -12.344 1 93.75 87 GLN B C 1
ATOM 5861 O O . GLN B 1 87 ? 40.469 7.621 -11.922 1 93.75 87 GLN B O 1
ATOM 5866 N N . ARG B 1 88 ? 40.562 9.445 -13.234 1 91.56 88 ARG B N 1
ATOM 5867 C CA . ARG B 1 88 ? 41.875 9.055 -13.75 1 91.56 88 ARG B CA 1
ATOM 5868 C C . ARG B 1 88 ? 42.781 10.258 -13.883 1 91.56 88 ARG B C 1
ATOM 5870 O O . ARG B 1 88 ? 42.344 11.336 -14.312 1 91.56 88 ARG B O 1
ATOM 5877 N N . MET B 1 89 ? 44 10.164 -13.477 1 88.5 89 MET B N 1
ATOM 5878 C CA . MET B 1 89 ? 45.094 11.102 -13.664 1 88.5 89 MET B CA 1
ATOM 5879 C C . MET B 1 89 ? 44.781 12.453 -13.039 1 88.5 89 MET B C 1
ATOM 5881 O O . MET B 1 89 ? 45.344 13.477 -13.438 1 88.5 89 MET B O 1
ATOM 5885 N N . GLY B 1 90 ? 43.75 12.484 -12.234 1 88.38 90 GLY B N 1
ATOM 5886 C CA . GLY B 1 90 ? 43.344 13.75 -11.641 1 88.38 90 GLY B CA 1
ATOM 5887 C C . GLY B 1 90 ? 42.75 14.719 -12.641 1 88.38 90 GLY B C 1
ATOM 5888 O O . GLY B 1 90 ? 42.531 15.883 -12.328 1 88.38 90 GLY B O 1
ATOM 5889 N N . LYS B 1 91 ? 42.469 14.219 -13.766 1 92.25 91 LYS B N 1
ATOM 5890 C CA . LYS B 1 91 ? 42.031 15.086 -14.852 1 92.25 91 LYS B CA 1
ATOM 5891 C C . LYS B 1 91 ? 40.656 14.648 -15.375 1 92.25 91 LYS B C 1
ATOM 5893 O O . LYS B 1 91 ? 39.875 15.484 -15.797 1 92.25 91 LYS B O 1
ATOM 5898 N N . PHE B 1 92 ? 40.438 13.367 -15.383 1 95.06 92 PHE B N 1
ATOM 5899 C CA . PHE B 1 92 ? 39.188 12.828 -15.922 1 95.06 92 PHE B CA 1
ATOM 5900 C C . PHE B 1 92 ? 38.312 12.258 -14.805 1 95.06 92 PHE B C 1
ATOM 5902 O O . PHE B 1 92 ? 38.812 11.453 -13.992 1 95.06 92 PHE B O 1
ATOM 5909 N N . ALA B 1 93 ? 37.156 12.719 -14.766 1 96.94 93 ALA B N 1
ATOM 5910 C CA . ALA B 1 93 ? 36.188 12.188 -13.812 1 96.94 93 ALA B CA 1
ATOM 5911 C C . ALA B 1 93 ? 34.875 11.766 -14.516 1 96.94 93 ALA B C 1
ATOM 5913 O O . ALA B 1 93 ? 34.438 12.422 -15.469 1 96.94 93 ALA B O 1
ATOM 5914 N N . VAL B 1 94 ? 34.281 10.688 -14.086 1 96.5 94 VAL B N 1
ATOM 5915 C CA . VAL B 1 94 ? 32.969 10.289 -14.57 1 96.5 94 VAL B CA 1
ATOM 5916 C C . VAL B 1 94 ? 31.938 10.469 -13.461 1 96.5 94 VAL B C 1
ATOM 5918 O O . VAL B 1 94 ? 32.062 9.867 -12.391 1 96.5 94 VAL B O 1
ATOM 5921 N N . LEU B 1 95 ? 30.953 11.281 -13.75 1 97.44 95 LEU B N 1
ATOM 5922 C CA . LEU B 1 95 ? 29.844 11.508 -12.82 1 97.44 95 LEU B CA 1
ATOM 5923 C C . LEU B 1 95 ? 28.625 10.672 -13.211 1 97.44 95 LEU B C 1
ATOM 5925 O O . LEU B 1 95 ? 28.297 10.555 -14.391 1 97.44 95 LEU B O 1
ATOM 5929 N N . ARG B 1 96 ? 28 10.125 -12.172 1 97.25 96 ARG B N 1
ATOM 5930 C CA . ARG B 1 96 ? 26.812 9.297 -12.383 1 97.25 96 ARG B CA 1
ATOM 5931 C C . ARG B 1 96 ? 25.641 9.805 -11.555 1 97.25 96 ARG B C 1
ATOM 5933 O O . ARG B 1 96 ? 25.812 10.172 -10.391 1 97.25 96 ARG B O 1
ATOM 5940 N N . ASP B 1 97 ? 24.516 9.922 -12.156 1 96.19 97 ASP B N 1
ATOM 5941 C CA . ASP B 1 97 ? 23.266 10.125 -11.43 1 96.19 97 ASP B CA 1
ATOM 5942 C C . ASP B 1 97 ? 22.203 9.125 -11.883 1 96.19 97 ASP B C 1
ATOM 5944 O O . ASP B 1 97 ? 22.516 8.094 -12.461 1 96.19 97 ASP B O 1
ATOM 5948 N N . ALA B 1 98 ? 20.953 9.344 -11.523 1 95.12 98 ALA B N 1
ATOM 5949 C CA . ALA B 1 98 ? 19.859 8.414 -11.781 1 95.12 98 ALA B CA 1
ATOM 5950 C C . ALA B 1 98 ? 19.625 8.242 -13.281 1 95.12 98 ALA B C 1
ATOM 5952 O O . ALA B 1 98 ? 19 7.273 -13.711 1 95.12 98 ALA B O 1
ATOM 5953 N N . PHE B 1 99 ? 20.234 9.094 -14.055 1 94.62 99 PHE B N 1
ATOM 5954 C CA . PHE B 1 99 ? 19.828 9.18 -15.453 1 94.62 99 PHE B CA 1
ATOM 5955 C C . PHE B 1 99 ? 20.969 8.773 -16.375 1 94.62 99 PHE B C 1
ATOM 5957 O O . PHE B 1 99 ? 20.766 8.609 -17.578 1 94.62 99 PHE B O 1
ATOM 5964 N N . GLY B 1 100 ? 22.125 8.703 -15.812 1 95.06 100 GLY B N 1
ATOM 5965 C CA . GLY B 1 100 ? 23.25 8.297 -16.641 1 95.06 100 GLY B CA 1
ATOM 5966 C C . GLY B 1 100 ? 24.578 8.82 -16.125 1 95.06 100 GLY B C 1
ATOM 5967 O O . GLY B 1 100 ? 24.734 9.062 -14.938 1 95.06 100 GLY B O 1
ATOM 5968 N N . LYS B 1 101 ? 25.578 8.844 -17.109 1 96.25 101 LYS B N 1
ATOM 5969 C CA . LYS B 1 101 ? 26.938 9.227 -16.781 1 96.25 101 LYS B CA 1
ATOM 5970 C C . LYS B 1 101 ? 27.469 10.281 -17.75 1 96.25 101 LYS B C 1
ATOM 5972 O O . LYS B 1 101 ? 27.031 10.352 -18.891 1 96.25 101 LYS B O 1
ATOM 5977 N N . THR B 1 102 ? 28.391 11.047 -17.234 1 97.12 102 THR B N 1
ATOM 5978 C CA . THR B 1 102 ? 29.078 12.008 -18.094 1 97.12 102 THR B CA 1
ATOM 5979 C C . THR B 1 102 ? 30.516 12.227 -17.625 1 97.12 102 THR B C 1
ATOM 5981 O O . THR B 1 102 ? 30.797 12.25 -16.422 1 97.12 102 THR B O 1
ATOM 5984 N N . GLN B 1 103 ? 31.391 12.344 -18.594 1 97.44 103 GLN B N 1
ATOM 5985 C CA . GLN B 1 103 ? 32.812 12.602 -18.281 1 97.44 103 GLN B CA 1
ATOM 5986 C C . GLN B 1 103 ? 33.062 14.086 -18.047 1 97.44 103 GLN B C 1
ATOM 5988 O O . GLN B 1 103 ? 32.531 14.938 -18.766 1 97.44 103 GLN B O 1
ATOM 5993 N N . VAL B 1 104 ? 33.812 14.336 -17.047 1 97.81 104 VAL B N 1
ATOM 5994 C CA . VAL B 1 104 ? 34.25 15.68 -16.688 1 97.81 104 VAL B CA 1
ATOM 5995 C C . VAL B 1 104 ? 35.781 15.805 -16.875 1 97.81 104 VAL B C 1
ATOM 5997 O O . VAL B 1 104 ? 36.531 14.914 -16.484 1 97.81 104 VAL B O 1
ATOM 6000 N N . LEU B 1 105 ? 36.156 16.859 -17.5 1 97.12 105 LEU B N 1
ATOM 6001 C CA . LEU B 1 105 ? 37.594 17.141 -17.75 1 97.12 105 LEU B CA 1
ATOM 6002 C C . LEU B 1 105 ? 38.031 18.344 -16.938 1 97.12 105 LEU B C 1
ATOM 6004 O O . LEU B 1 105 ? 37.375 19.391 -16.922 1 97.12 105 LEU B O 1
ATOM 6008 N N . ILE B 1 106 ? 39.125 18.188 -16.219 1 96.25 106 ILE B N 1
ATOM 6009 C CA . ILE B 1 106 ? 39.75 19.281 -15.5 1 96.25 106 ILE B CA 1
ATOM 6010 C C . ILE B 1 106 ? 41.031 19.703 -16.234 1 96.25 106 ILE B C 1
ATOM 6012 O O . ILE B 1 106 ? 41.844 18.859 -16.609 1 96.25 106 ILE B O 1
ATOM 6016 N N . ASN B 1 107 ? 41.156 20.984 -16.438 1 93.38 107 ASN B N 1
ATOM 6017 C CA . ASN B 1 107 ? 42.344 21.5 -17.062 1 93.38 107 ASN B CA 1
ATOM 6018 C C . ASN B 1 107 ? 43.594 21.297 -16.188 1 93.38 107 ASN B C 1
ATOM 6020 O O . ASN B 1 107 ? 43.562 21.609 -14.992 1 93.38 107 ASN B O 1
ATOM 6024 N N . ASP B 1 108 ? 44.656 20.953 -16.812 1 89.75 108 ASP B N 1
ATOM 6025 C CA . ASP B 1 108 ? 45.906 20.641 -16.109 1 89.75 108 ASP B CA 1
ATOM 6026 C C . ASP B 1 108 ? 46.469 21.875 -15.414 1 89.75 108 ASP B C 1
ATOM 6028 O O . ASP B 1 108 ? 47.125 21.75 -14.383 1 89.75 108 ASP B O 1
ATOM 6032 N N . GLU B 1 109 ? 46.125 22.906 -15.875 1 91.75 109 GLU B N 1
ATOM 6033 C CA . GLU B 1 109 ? 46.688 24.141 -15.336 1 91.75 109 GLU B CA 1
ATOM 6034 C C . GLU B 1 109 ? 45.969 24.547 -14.047 1 91.75 109 GLU B C 1
ATOM 6036 O O . GLU B 1 109 ? 46.5 25.344 -13.266 1 91.75 109 GLU B O 1
ATOM 6041 N N . ASP B 1 110 ? 44.875 24.047 -13.891 1 93.31 110 ASP B N 1
ATOM 6042 C CA . ASP B 1 110 ? 44.125 24.344 -12.664 1 93.31 110 ASP B CA 1
ATOM 6043 C C . ASP B 1 110 ? 44.531 23.406 -11.531 1 93.31 110 ASP B C 1
ATOM 6045 O O . ASP B 1 110 ? 43.812 22.484 -11.188 1 93.31 110 ASP B O 1
ATOM 6049 N N . THR B 1 111 ? 45.562 23.656 -10.836 1 92.75 111 THR B N 1
ATOM 6050 C CA . THR B 1 111 ? 46.156 22.797 -9.836 1 92.75 111 THR B CA 1
ATOM 6051 C C . THR B 1 111 ? 45.25 22.594 -8.648 1 92.75 111 THR B C 1
ATOM 6053 O O . THR B 1 111 ? 45.25 21.531 -8.023 1 92.75 111 THR B O 1
ATOM 6056 N N . SER B 1 112 ? 44.5 23.578 -8.391 1 94.06 112 SER B N 1
ATOM 6057 C CA . SER B 1 112 ? 43.562 23.484 -7.27 1 94.06 112 SER B CA 1
ATOM 6058 C C . SER B 1 112 ? 42.469 22.438 -7.531 1 94.06 112 SER B C 1
ATOM 6060 O O . SER B 1 112 ? 42.188 21.609 -6.668 1 94.06 112 SER B O 1
ATOM 6062 N N . LEU B 1 113 ? 41.906 22.484 -8.672 1 94.94 113 LEU B N 1
ATOM 6063 C CA . LEU B 1 113 ? 40.875 21.531 -9.039 1 94.94 113 LEU B CA 1
ATOM 6064 C C . LEU B 1 113 ? 41.438 20.125 -9.164 1 94.94 113 LEU B C 1
ATOM 6066 O O . LEU B 1 113 ? 40.781 19.156 -8.82 1 94.94 113 LEU B O 1
ATOM 6070 N N . VAL B 1 114 ? 42.594 20.047 -9.664 1 95 114 VAL B N 1
ATOM 6071 C CA . VAL B 1 114 ? 43.25 18.75 -9.805 1 95 114 VAL B CA 1
ATOM 6072 C C . VAL B 1 114 ? 43.438 18.125 -8.43 1 95 114 VAL B C 1
ATOM 6074 O O . VAL B 1 114 ? 43.156 16.922 -8.242 1 95 114 VAL B O 1
ATOM 6077 N N . LYS B 1 115 ? 43.938 18.875 -7.535 1 94.88 115 LYS B N 1
ATOM 6078 C CA . LYS B 1 115 ? 44.156 18.391 -6.176 1 94.88 115 LYS B CA 1
ATOM 6079 C C . LYS B 1 115 ? 42.844 17.969 -5.523 1 94.88 115 LYS B C 1
ATOM 6081 O O . LYS B 1 115 ? 42.781 16.938 -4.844 1 94.88 115 LYS B O 1
ATOM 6086 N N . LEU B 1 116 ? 41.844 18.75 -5.738 1 95.56 116 LEU B N 1
ATOM 6087 C CA . LEU B 1 116 ? 40.562 18.453 -5.16 1 95.56 116 LEU B CA 1
ATOM 6088 C C . LEU B 1 116 ? 39.969 17.156 -5.719 1 95.56 116 LEU B C 1
ATOM 6090 O O . LEU B 1 116 ? 39.5 16.312 -4.961 1 95.56 116 LEU B O 1
ATOM 6094 N N . LEU B 1 117 ? 40 17.016 -6.969 1 96.19 117 LEU B N 1
ATOM 6095 C CA . LEU B 1 117 ? 39.531 15.781 -7.586 1 96.19 117 LEU B CA 1
ATOM 6096 C C . LEU B 1 117 ? 40.312 14.578 -7.094 1 96.19 117 LEU B C 1
ATOM 6098 O O . LEU B 1 117 ? 39.719 13.539 -6.773 1 96.19 117 LEU B O 1
ATOM 6102 N N . SER B 1 118 ? 41.594 14.758 -6.996 1 95.12 118 SER B N 1
ATOM 6103 C CA . SER B 1 118 ? 42.469 13.656 -6.602 1 95.12 118 SER B CA 1
ATOM 6104 C C . SER B 1 118 ? 42.219 13.227 -5.16 1 95.12 118 SER B C 1
ATOM 6106 O O . SER B 1 118 ? 42.406 12.062 -4.809 1 95.12 118 SER B O 1
ATOM 6108 N N . SER B 1 119 ? 41.719 14.125 -4.398 1 95.06 119 SER B N 1
ATOM 6109 C CA . SER B 1 119 ? 41.5 13.836 -2.988 1 95.06 119 SER B CA 1
ATOM 6110 C C . SER B 1 119 ? 40.062 13.398 -2.744 1 95.06 119 SER B C 1
ATOM 6112 O O . SER B 1 119 ? 39.688 13.016 -1.63 1 95.06 119 SER B O 1
ATOM 6114 N N . THR B 1 120 ? 39.25 13.453 -3.727 1 96.94 120 THR B N 1
ATOM 6115 C CA . THR B 1 120 ? 37.844 13.07 -3.588 1 96.94 120 THR B CA 1
ATOM 6116 C C . THR B 1 120 ? 37.688 11.562 -3.68 1 96.94 120 THR B C 1
ATOM 6118 O O . THR B 1 120 ? 38.188 10.93 -4.617 1 96.94 120 THR B O 1
ATOM 6121 N N . THR B 1 121 ? 37.031 10.984 -2.699 1 97.19 121 THR B N 1
ATOM 6122 C CA . THR B 1 121 ? 36.812 9.539 -2.688 1 97.19 121 THR B CA 1
ATOM 6123 C C . THR B 1 121 ? 35.688 9.148 -3.654 1 97.19 121 THR B C 1
ATOM 6125 O O . THR B 1 121 ? 34.812 9.945 -3.934 1 97.19 121 THR B O 1
ATOM 6128 N N . PHE B 1 122 ? 35.75 7.945 -4.141 1 96.75 122 PHE B N 1
ATOM 6129 C CA . PHE B 1 122 ? 34.688 7.43 -5.008 1 96.75 122 PHE B CA 1
ATOM 6130 C C . PHE B 1 122 ? 33.344 7.43 -4.281 1 96.75 122 PHE B C 1
ATOM 6132 O O . PHE B 1 122 ? 33.281 7.246 -3.064 1 96.75 122 PHE B O 1
ATOM 6139 N N . GLU B 1 123 ? 32.281 7.672 -5.066 1 98.06 123 GLU B N 1
ATOM 6140 C CA . GLU B 1 123 ? 30.906 7.664 -4.605 1 98.06 123 GLU B CA 1
ATOM 6141 C C . GLU B 1 123 ? 30.594 8.906 -3.777 1 98.06 123 GLU B C 1
ATOM 6143 O O . GLU B 1 123 ? 29.484 9.039 -3.238 1 98.06 123 GLU B O 1
ATOM 6148 N N . SER B 1 124 ? 31.594 9.812 -3.65 1 98.44 124 SER B N 1
ATOM 6149 C CA . SER B 1 124 ? 31.234 11.125 -3.131 1 98.44 124 SER B CA 1
ATOM 6150 C C . SER B 1 124 ? 30.266 11.844 -4.062 1 98.44 124 SER B C 1
ATOM 6152 O O . SER B 1 124 ? 30.297 11.648 -5.277 1 98.44 124 SER B O 1
ATOM 6154 N N . TYR B 1 125 ? 29.344 12.562 -3.471 1 98.5 125 TYR B N 1
ATOM 6155 C CA . TYR B 1 125 ? 28.391 13.359 -4.254 1 98.5 125 TYR B CA 1
ATOM 6156 C C . TYR B 1 125 ? 28.953 14.75 -4.527 1 98.5 125 TYR B C 1
ATOM 6158 O O . TYR B 1 125 ? 29.312 15.469 -3.6 1 98.5 125 TYR B O 1
ATOM 6166 N N . VAL B 1 126 ? 29.031 15.156 -5.832 1 98.19 126 VAL B N 1
ATOM 6167 C CA . VAL B 1 126 ? 29.781 16.359 -6.18 1 98.19 126 VAL B CA 1
ATOM 6168 C C . VAL B 1 126 ? 28.969 17.234 -7.129 1 98.19 126 VAL B C 1
ATOM 6170 O O . VAL B 1 126 ? 27.984 16.766 -7.711 1 98.19 126 VAL B O 1
ATOM 6173 N N . GLU B 1 127 ? 29.297 18.469 -7.156 1 98.06 127 GLU B N 1
ATOM 6174 C CA . GLU B 1 127 ? 28.766 19.438 -8.109 1 98.06 127 GLU B CA 1
ATOM 6175 C C . GLU B 1 127 ? 29.859 19.938 -9.055 1 98.06 127 GLU B C 1
ATOM 6177 O O . GLU B 1 127 ? 30.969 20.266 -8.617 1 98.06 127 GLU B O 1
ATOM 6182 N N . VAL B 1 128 ? 29.594 19.953 -10.352 1 97.81 128 VAL B N 1
ATOM 6183 C CA . VAL B 1 128 ? 30.531 20.422 -11.359 1 97.81 128 VAL B CA 1
ATOM 6184 C C . VAL B 1 128 ? 29.859 21.5 -12.219 1 97.81 128 VAL B C 1
ATOM 6186 O O . VAL B 1 128 ? 28.75 21.297 -12.719 1 97.81 128 VAL B O 1
ATOM 6189 N N . MET B 1 129 ? 30.5 22.609 -12.312 1 98.06 129 MET B N 1
ATOM 6190 C CA . MET B 1 129 ? 30.125 23.641 -13.289 1 98.06 129 MET B CA 1
ATOM 6191 C C . MET B 1 129 ? 31.156 23.719 -14.406 1 98.06 129 MET B C 1
ATOM 6193 O O . MET B 1 129 ? 32.344 23.609 -14.156 1 98.06 129 MET B O 1
ATOM 6197 N N . GLY B 1 130 ? 30.609 23.812 -15.625 1 98.06 130 GLY B N 1
ATOM 6198 C CA . GLY B 1 130 ? 31.547 23.875 -16.734 1 98.06 130 GLY B CA 1
ATOM 6199 C C . GLY B 1 130 ? 30.859 24.062 -18.078 1 98.06 130 GLY B C 1
ATOM 6200 O O . GLY B 1 130 ? 29.703 24.469 -18.141 1 98.06 130 GLY B O 1
ATOM 6201 N N . ILE B 1 131 ? 31.688 23.812 -19.141 1 98.5 131 ILE B N 1
ATOM 6202 C CA . ILE B 1 131 ? 31.203 23.984 -20.5 1 98.5 131 ILE B CA 1
ATOM 6203 C C . ILE B 1 131 ? 31.266 22.656 -21.234 1 98.5 131 ILE B C 1
ATOM 6205 O O . ILE B 1 131 ? 32.25 21.922 -21.141 1 98.5 131 ILE B O 1
ATOM 6209 N N . VAL B 1 132 ? 30.172 22.359 -21.922 1 98.56 132 VAL B N 1
ATOM 6210 C CA . VAL B 1 132 ? 30.125 21.125 -22.703 1 98.56 132 VAL B CA 1
ATOM 6211 C C . VAL B 1 132 ? 31.031 21.25 -23.922 1 98.56 132 VAL B C 1
ATOM 6213 O O . VAL B 1 132 ? 30.953 22.25 -24.656 1 98.56 132 VAL B O 1
ATOM 6216 N N . CYS B 1 133 ? 31.891 20.234 -24.156 1 98 133 CYS B N 1
ATOM 6217 C CA . CYS B 1 133 ? 32.812 20.203 -25.297 1 98 133 CYS B CA 1
ATOM 6218 C C . CYS B 1 133 ? 32.75 18.859 -26 1 98 133 CYS B C 1
ATOM 6220 O O . CYS B 1 133 ? 32.344 17.859 -25.422 1 98 133 CYS B O 1
ATOM 6222 N N . HIS B 1 134 ? 33.156 18.922 -27.234 1 97.19 134 HIS B N 1
ATOM 6223 C CA . HIS B 1 134 ? 33.344 17.656 -27.938 1 97.19 134 HIS B CA 1
ATOM 6224 C C . HIS B 1 134 ? 34.562 16.906 -27.406 1 97.19 134 HIS B C 1
ATOM 6226 O O . HIS B 1 134 ? 35.594 17.5 -27.109 1 97.19 134 HIS B O 1
ATOM 6232 N N . ARG B 1 135 ? 34.344 15.641 -27.25 1 95.81 135 ARG B N 1
ATOM 6233 C CA . ARG B 1 135 ? 35.531 14.82 -27.062 1 95.81 135 ARG B CA 1
ATOM 6234 C C . ARG B 1 135 ? 36.375 14.789 -28.328 1 95.81 135 ARG B C 1
ATOM 6236 O O . ARG B 1 135 ? 35.844 14.883 -29.438 1 95.81 135 ARG B O 1
ATOM 6243 N N . PRO B 1 136 ? 37.719 14.641 -28.125 1 93.44 136 PRO B N 1
ATOM 6244 C CA . PRO B 1 136 ? 38.5 14.406 -29.328 1 93.44 136 PRO B CA 1
ATOM 6245 C C . PRO B 1 136 ? 38.094 13.148 -30.078 1 93.44 136 PRO B C 1
ATOM 6247 O O . PRO B 1 136 ? 37.688 12.156 -29.453 1 93.44 136 PRO B O 1
ATOM 6250 N N . ASP B 1 137 ? 38.188 13.141 -31.375 1 92.06 137 ASP B N 1
ATOM 6251 C CA . ASP B 1 137 ? 37.75 12.039 -32.219 1 92.06 137 ASP B CA 1
ATOM 6252 C C . ASP B 1 137 ? 38.344 10.711 -31.766 1 92.06 137 ASP B C 1
ATOM 6254 O O . ASP B 1 137 ? 37.688 9.672 -31.828 1 92.06 137 ASP B O 1
ATOM 6258 N N . SER B 1 138 ? 39.531 10.805 -31.266 1 90.88 138 SER B N 1
ATOM 6259 C CA . SER B 1 138 ? 40.25 9.602 -30.844 1 90.88 138 SER B CA 1
ATOM 6260 C C . SER B 1 138 ? 39.719 9.086 -29.516 1 90.88 138 SER B C 1
ATOM 6262 O O . SER B 1 138 ? 40 7.949 -29.125 1 90.88 138 SER B O 1
ATOM 6264 N N . GLN B 1 139 ? 38.844 9.812 -28.891 1 90.06 139 GLN B N 1
ATOM 6265 C CA . GLN B 1 139 ? 38.438 9.453 -27.531 1 90.06 139 GLN B CA 1
ATOM 6266 C C . GLN B 1 139 ? 36.938 9.297 -27.438 1 90.06 139 GLN B C 1
ATOM 6268 O O . GLN B 1 139 ? 36.375 9.289 -26.328 1 90.06 139 GLN B O 1
ATOM 6273 N N . LEU B 1 140 ? 36.344 9.219 -28.562 1 91.81 140 LEU B N 1
ATOM 6274 C CA . LEU B 1 140 ? 34.906 9 -28.562 1 91.81 140 LEU B CA 1
ATOM 6275 C C . LEU B 1 140 ? 34.562 7.652 -27.938 1 91.81 140 LEU B C 1
ATOM 6277 O O . LEU B 1 140 ? 35.25 6.66 -28.156 1 91.81 140 LEU B O 1
ATOM 6281 N N . ASN B 1 141 ? 33.594 7.664 -27.047 1 91.56 141 ASN B N 1
ATOM 6282 C CA . ASN B 1 141 ? 33.094 6.426 -26.453 1 91.56 141 ASN B CA 1
ATOM 6283 C C . ASN B 1 141 ? 31.688 6.113 -26.938 1 91.56 141 ASN B C 1
ATOM 6285 O O . ASN B 1 141 ? 30.703 6.605 -26.375 1 91.56 141 ASN B O 1
ATOM 6289 N N . ARG B 1 142 ? 31.516 5.223 -27.812 1 88.88 142 ARG B N 1
ATOM 6290 C CA . ARG B 1 142 ? 30.25 4.918 -28.453 1 88.88 142 ARG B CA 1
ATOM 6291 C C . ARG B 1 142 ? 29.359 4.09 -27.531 1 88.88 142 ARG B C 1
ATOM 6293 O O . ARG B 1 142 ? 28.156 3.971 -27.766 1 88.88 142 ARG B O 1
ATOM 6300 N N . MET B 1 143 ? 29.938 3.605 -26.469 1 85.62 143 MET B N 1
ATOM 6301 C CA . MET B 1 143 ? 29.188 2.746 -25.547 1 85.62 143 MET B CA 1
ATOM 6302 C C . MET B 1 143 ? 28.375 3.576 -24.562 1 85.62 143 MET B C 1
ATOM 6304 O O . MET B 1 143 ? 27.531 3.039 -23.844 1 85.62 143 MET B O 1
ATOM 6308 N N . MET B 1 144 ? 28.625 4.848 -24.625 1 89.38 144 MET B N 1
ATOM 6309 C CA . MET B 1 144 ? 27.875 5.734 -23.75 1 89.38 144 MET B CA 1
ATOM 6310 C C . MET B 1 144 ? 27.094 6.773 -24.547 1 89.38 144 MET B C 1
ATOM 6312 O O . MET B 1 144 ? 27.609 7.332 -25.516 1 89.38 144 MET B O 1
ATOM 6316 N N . PRO B 1 145 ? 25.844 7.031 -24.094 1 91.56 145 PRO B N 1
ATOM 6317 C CA . PRO B 1 145 ? 25.078 8.062 -24.797 1 91.56 145 PRO B CA 1
ATOM 6318 C C . PRO B 1 145 ? 25.766 9.422 -24.797 1 91.56 145 PRO B C 1
ATOM 6320 O O . PRO B 1 145 ? 25.594 10.211 -25.734 1 91.56 145 PRO B O 1
ATOM 6323 N N . THR B 1 146 ? 26.594 9.688 -23.734 1 96 146 THR B N 1
ATOM 6324 C CA . THR B 1 146 ? 27.312 10.953 -23.625 1 96 146 THR B CA 1
ATOM 6325 C C . THR B 1 146 ? 28.75 10.812 -24.125 1 96 146 THR B C 1
ATOM 6327 O O . THR B 1 146 ? 29.594 11.641 -23.812 1 96 146 THR B O 1
ATOM 6330 N N . GLY B 1 147 ? 28.984 9.844 -24.891 1 96 147 GLY B N 1
ATOM 6331 C CA . GLY B 1 147 ? 30.344 9.477 -25.25 1 96 147 GLY B CA 1
ATOM 6332 C C . GLY B 1 147 ? 30.984 10.43 -26.234 1 96 147 GLY B C 1
ATOM 6333 O O . GLY B 1 147 ? 32.188 10.406 -26.422 1 96 147 GLY B O 1
ATOM 6334 N N . GLU B 1 148 ? 30.203 11.305 -26.875 1 96.69 148 GLU B N 1
ATOM 6335 C CA . GLU B 1 148 ? 30.719 12.25 -27.859 1 96.69 148 GLU B CA 1
ATOM 6336 C C . GLU B 1 148 ? 31.141 13.562 -27.188 1 96.69 148 GLU B C 1
ATOM 6338 O O . GLU B 1 148 ? 31.828 14.375 -27.812 1 96.69 148 GLU B O 1
ATOM 6343 N N . ILE B 1 149 ? 30.703 13.719 -25.969 1 97.75 149 ILE B N 1
ATOM 6344 C CA . ILE B 1 149 ? 30.938 15.016 -25.344 1 97.75 149 ILE B CA 1
ATOM 6345 C C . ILE B 1 149 ? 31.609 14.812 -23.984 1 97.75 149 ILE B C 1
ATOM 6347 O O . ILE B 1 149 ? 31.75 13.68 -23.516 1 97.75 149 ILE B O 1
ATOM 6351 N N . GLU B 1 150 ? 32.125 15.82 -23.422 1 97.94 150 GLU B N 1
ATOM 6352 C CA . GLU B 1 150 ? 32.625 15.945 -22.062 1 97.94 150 GLU B CA 1
ATOM 6353 C C . GLU B 1 150 ? 32.438 17.375 -21.531 1 97.94 150 GLU B C 1
ATOM 6355 O O . GLU B 1 150 ? 32.125 18.281 -22.297 1 97.94 150 GLU B O 1
ATOM 6360 N N . VAL B 1 151 ? 32.5 17.5 -20.25 1 98.38 151 VAL B N 1
ATOM 6361 C CA . VAL B 1 151 ? 32.312 18.812 -19.641 1 98.38 151 VAL B CA 1
ATOM 6362 C C . VAL B 1 151 ? 33.656 19.328 -19.109 1 98.38 151 VAL B C 1
ATOM 6364 O O . VAL B 1 151 ? 34.25 18.719 -18.219 1 98.38 151 VAL B O 1
ATOM 6367 N N . LEU B 1 152 ? 34.094 20.391 -19.656 1 98.19 152 LEU B N 1
ATOM 6368 C CA . LEU B 1 152 ? 35.281 21.062 -19.141 1 98.19 152 LEU B CA 1
ATOM 6369 C C . LEU B 1 152 ? 34.938 21.875 -17.891 1 98.19 152 LEU B C 1
ATOM 6371 O O . LEU B 1 152 ? 34.281 22.906 -17.969 1 98.19 152 LEU B O 1
ATOM 6375 N N . ALA B 1 153 ? 35.5 21.438 -16.75 1 97.94 153 ALA B N 1
ATOM 6376 C CA . ALA B 1 153 ? 35.094 21.969 -15.453 1 97.94 153 ALA B CA 1
ATOM 6377 C C . ALA B 1 153 ? 35.719 23.344 -15.195 1 97.94 153 ALA B C 1
ATOM 6379 O O . ALA B 1 153 ? 36.906 23.547 -15.445 1 97.94 153 ALA B O 1
ATOM 6380 N N . SER B 1 154 ? 34.875 24.25 -14.734 1 96.75 154 SER B N 1
ATOM 6381 C CA . SER B 1 154 ? 35.344 25.531 -14.203 1 96.75 154 SER B CA 1
ATOM 6382 C C . SER B 1 154 ? 35.281 25.547 -12.68 1 96.75 154 SER B C 1
ATOM 6384 O O . SER B 1 154 ? 36 26.328 -12.039 1 96.75 154 SER B O 1
ATOM 6386 N N . ASN B 1 155 ? 34.406 24.797 -12.164 1 96.69 155 ASN B N 1
ATOM 6387 C CA . ASN B 1 155 ? 34.281 24.656 -10.727 1 96.69 155 ASN B CA 1
ATOM 6388 C C . ASN B 1 155 ? 33.969 23.203 -10.336 1 96.69 155 ASN B C 1
ATOM 6390 O O . ASN B 1 155 ? 33.344 22.469 -11.109 1 96.69 155 ASN B O 1
ATOM 6394 N N . TYR B 1 156 ? 34.438 22.812 -9.211 1 96.56 156 TYR B N 1
ATOM 6395 C CA . TYR B 1 156 ? 34.281 21.469 -8.641 1 96.56 156 TYR B CA 1
ATOM 6396 C C . TYR B 1 156 ? 34.094 21.547 -7.125 1 96.56 156 TYR B C 1
ATOM 6398 O O . TYR B 1 156 ? 34.938 22.094 -6.422 1 96.56 156 TYR B O 1
ATOM 6406 N N . GLN B 1 157 ? 32.938 21.016 -6.656 1 96.88 157 GLN B N 1
ATOM 6407 C CA . GLN B 1 157 ? 32.656 21.047 -5.223 1 96.88 157 GLN B CA 1
ATOM 6408 C C . GLN B 1 157 ? 32.156 19.688 -4.723 1 96.88 157 GLN B C 1
ATOM 6410 O O . GLN B 1 157 ? 31.359 19.031 -5.387 1 96.88 157 GLN B O 1
ATOM 6415 N N . VAL B 1 158 ? 32.719 19.281 -3.578 1 97.69 158 VAL B N 1
ATOM 6416 C CA . VAL B 1 158 ? 32.219 18.078 -2.924 1 97.69 158 VAL B CA 1
ATOM 6417 C C . VAL B 1 158 ? 31.062 18.422 -1.994 1 97.69 158 VAL B C 1
ATOM 6419 O O . VAL B 1 158 ? 31.266 19.109 -0.982 1 97.69 158 VAL B O 1
ATOM 6422 N N . LEU B 1 159 ? 29.891 18 -2.322 1 97.38 159 LEU B N 1
ATOM 6423 C CA . LEU B 1 159 ? 28.703 18.297 -1.53 1 97.38 159 LEU B CA 1
ATOM 6424 C C . LEU B 1 159 ? 28.578 17.328 -0.359 1 97.38 159 LEU B C 1
ATOM 6426 O O . LEU B 1 159 ? 28.062 17.703 0.699 1 97.38 159 LEU B O 1
ATOM 6430 N N . SER B 1 160 ? 28.906 16.094 -0.574 1 97.94 160 SER B N 1
ATOM 6431 C CA . SER B 1 160 ? 28.891 15.039 0.438 1 97.94 160 SER B CA 1
ATOM 6432 C C . SER B 1 160 ? 30.016 14.031 0.19 1 97.94 160 SER B C 1
ATOM 6434 O O . SER B 1 160 ? 30 13.312 -0.81 1 97.94 160 SER B O 1
ATOM 6436 N N . LYS B 1 161 ? 30.938 13.984 1.095 1 97.56 161 LYS B N 1
ATOM 6437 C CA . LYS B 1 161 ? 32.094 13.117 0.951 1 97.56 161 LYS B CA 1
ATOM 6438 C C . LYS B 1 161 ? 31.781 11.695 1.396 1 97.56 161 LYS B C 1
ATOM 6440 O O . LYS B 1 161 ? 31.172 11.484 2.447 1 97.56 161 LYS B O 1
ATOM 6445 N N . ALA B 1 162 ? 32.156 10.734 0.585 1 98.12 162 ALA B N 1
ATOM 6446 C CA . ALA B 1 162 ? 32.031 9.328 0.976 1 98.12 162 ALA B CA 1
ATOM 6447 C C . ALA B 1 162 ? 33.281 8.891 1.773 1 98.12 162 ALA B C 1
ATOM 6449 O O . ALA B 1 162 ? 34.375 9.367 1.528 1 98.12 162 ALA B O 1
ATOM 6450 N N . ARG B 1 163 ? 33.031 8.023 2.631 1 96.75 163 ARG B N 1
ATOM 6451 C CA . ARG B 1 163 ? 34.188 7.504 3.379 1 96.75 163 ARG B CA 1
ATOM 6452 C C . ARG B 1 163 ? 35.125 6.73 2.469 1 96.75 163 ARG B C 1
ATOM 6454 O O . ARG B 1 163 ? 34.688 6.176 1.452 1 96.75 163 ARG B O 1
ATOM 6461 N N . GLN B 1 164 ? 36.312 6.629 2.896 1 94.31 164 GLN B N 1
ATOM 6462 C CA . GLN B 1 164 ? 37.375 6.039 2.068 1 94.31 164 GLN B CA 1
ATOM 6463 C C . GLN B 1 164 ? 37.25 4.52 2.021 1 94.31 164 GLN B C 1
ATOM 6465 O O . GLN B 1 164 ? 37.562 3.895 1.009 1 94.31 164 GLN B O 1
ATOM 6470 N N . ASP B 1 165 ? 36.75 3.963 3.062 1 95.38 165 ASP B N 1
ATOM 6471 C CA . ASP B 1 165 ? 36.719 2.508 3.176 1 95.38 165 ASP B CA 1
ATOM 6472 C C . ASP B 1 165 ? 35.312 1.979 2.922 1 95.38 165 ASP B C 1
ATOM 6474 O O . ASP B 1 165 ? 34.781 1.173 3.699 1 95.38 165 ASP B O 1
ATOM 6478 N N . LEU B 1 166 ? 34.75 2.42 1.767 1 95.94 166 LEU B N 1
ATOM 6479 C CA . LEU B 1 166 ? 33.469 1.854 1.41 1 95.94 166 LEU B CA 1
ATOM 6480 C C . LEU B 1 166 ? 33.562 0.343 1.236 1 95.94 166 LEU B C 1
ATOM 6482 O O . LEU B 1 166 ? 34.562 -0.17 0.763 1 95.94 166 LEU B O 1
ATOM 6486 N N . PRO B 1 167 ? 32.5 -0.354 1.527 1 94.69 167 PRO B N 1
ATOM 6487 C CA . PRO B 1 167 ? 32.531 -1.817 1.468 1 94.69 167 PRO B CA 1
ATOM 6488 C C . PRO B 1 167 ? 32.719 -2.344 0.047 1 94.69 167 PRO B C 1
ATOM 6490 O O . PRO B 1 167 ? 33.281 -3.434 -0.143 1 94.69 167 PRO B O 1
ATOM 6493 N N . PHE B 1 168 ? 32.156 -1.673 -0.915 1 94 168 PHE B N 1
ATOM 6494 C CA . PHE B 1 168 ? 32.375 -1.992 -2.32 1 94 168 PHE B CA 1
ATOM 6495 C C . PHE B 1 168 ? 32.094 -0.787 -3.203 1 94 168 PHE B C 1
ATOM 6497 O O . PHE B 1 168 ? 31.438 0.159 -2.77 1 94 168 PHE B O 1
ATOM 6504 N N . LEU B 1 169 ? 32.656 -0.806 -4.371 1 92.19 169 LEU B N 1
ATOM 6505 C CA . LEU B 1 169 ? 32.406 0.246 -5.352 1 92.19 169 LEU B CA 1
ATOM 6506 C C . LEU B 1 169 ? 31.375 -0.198 -6.379 1 92.19 169 LEU B C 1
ATOM 6508 O O . LEU B 1 169 ? 31.172 -1.397 -6.582 1 92.19 169 LEU B O 1
ATOM 6512 N N . ILE B 1 170 ? 30.719 0.716 -6.91 1 92.25 170 ILE B N 1
ATOM 6513 C CA . ILE B 1 170 ? 29.672 0.434 -7.883 1 92.25 170 ILE B CA 1
ATOM 6514 C C . ILE B 1 170 ? 30.297 0.199 -9.258 1 92.25 170 ILE B C 1
ATOM 6516 O O . ILE B 1 170 ? 30.672 1.15 -9.945 1 92.25 170 ILE B O 1
ATOM 6520 N N . ARG B 1 171 ? 30.422 -1.042 -9.539 1 86.75 171 ARG B N 1
ATOM 6521 C CA . ARG B 1 171 ? 30.969 -1.476 -10.82 1 86.75 171 ARG B CA 1
ATOM 6522 C C . ARG B 1 171 ? 30.109 -2.574 -11.438 1 86.75 171 ARG B C 1
ATOM 6524 O O . ARG B 1 171 ? 29.406 -3.291 -10.727 1 86.75 171 ARG B O 1
ATOM 6531 N N . ASP B 1 172 ? 30.125 -2.73 -12.703 1 74.75 172 ASP B N 1
ATOM 6532 C CA . ASP B 1 172 ? 29.234 -3.682 -13.383 1 74.75 172 ASP B CA 1
ATOM 6533 C C . ASP B 1 172 ? 29.875 -5.07 -13.438 1 74.75 172 ASP B C 1
ATOM 6535 O O . ASP B 1 172 ? 29.172 -6.074 -13.57 1 74.75 172 ASP B O 1
ATOM 6539 N N . PHE B 1 173 ? 31.141 -5.246 -13.258 1 75.06 173 PHE B N 1
ATOM 6540 C CA . PHE B 1 173 ? 31.781 -6.527 -13.523 1 75.06 173 PHE B CA 1
ATOM 6541 C C . PHE B 1 173 ? 32.062 -7.285 -12.227 1 75.06 173 PHE B C 1
ATOM 6543 O O . PHE B 1 173 ? 32 -8.516 -12.203 1 75.06 173 PHE B O 1
ATOM 6550 N N . ASN B 1 174 ? 32.406 -6.703 -11.18 1 78.94 174 ASN B N 1
ATOM 6551 C CA . ASN B 1 174 ? 32.688 -7.398 -9.938 1 78.94 174 ASN B CA 1
ATOM 6552 C C . ASN B 1 174 ? 31.688 -7.051 -8.844 1 78.94 174 ASN B C 1
ATOM 6554 O O . ASN B 1 174 ? 31.953 -6.195 -7.996 1 78.94 174 ASN B O 1
ATOM 6558 N N . LYS B 1 175 ? 30.625 -7.93 -8.922 1 84.06 175 LYS B N 1
ATOM 6559 C CA . LYS B 1 175 ? 29.625 -7.645 -7.895 1 84.06 175 LYS B CA 1
ATOM 6560 C C . LYS B 1 175 ? 29.953 -8.383 -6.598 1 84.06 175 LYS B C 1
ATOM 6562 O O . LYS B 1 175 ? 30.328 -9.555 -6.617 1 84.06 175 LYS B O 1
ATOM 6567 N N . PRO B 1 176 ? 29.844 -7.598 -5.535 1 90.88 176 PRO B N 1
ATOM 6568 C CA . PRO B 1 176 ? 30.062 -8.234 -4.234 1 90.88 176 PRO B CA 1
ATOM 6569 C C . PRO B 1 176 ? 29.047 -9.336 -3.939 1 90.88 176 PRO B C 1
ATOM 6571 O O . PRO B 1 176 ? 28.078 -9.492 -4.672 1 90.88 176 PRO B O 1
ATOM 6574 N N . ASN B 1 177 ? 29.406 -10.125 -2.936 1 93 177 ASN B N 1
ATOM 6575 C CA . ASN B 1 177 ? 28.484 -11.18 -2.553 1 93 177 ASN B CA 1
ATOM 6576 C C . ASN B 1 177 ? 27.156 -10.609 -2.031 1 93 177 ASN B C 1
ATOM 6578 O O . ASN B 1 177 ? 27.094 -9.438 -1.646 1 93 177 ASN B O 1
ATOM 6582 N N . GLU B 1 178 ? 26.172 -11.367 -1.987 1 92.62 178 GLU B N 1
ATOM 6583 C CA . GLU B 1 178 ? 24.812 -10.914 -1.689 1 92.62 178 GLU B CA 1
ATOM 6584 C C . GLU B 1 178 ? 24.703 -10.422 -0.25 1 92.62 178 GLU B C 1
ATOM 6586 O O . GLU B 1 178 ? 24 -9.445 0.023 1 92.62 178 GLU B O 1
ATOM 6591 N N . GLN B 1 179 ? 25.344 -11.07 0.668 1 95.5 179 GLN B N 1
ATOM 6592 C CA . GLN B 1 179 ? 25.281 -10.68 2.072 1 95.5 179 GLN B CA 1
ATOM 6593 C C . GLN B 1 179 ? 25.781 -9.258 2.273 1 95.5 179 GLN B C 1
ATOM 6595 O O . GLN B 1 179 ? 25.141 -8.469 2.98 1 95.5 179 GLN B O 1
ATOM 6600 N N . LEU B 1 180 ? 26.875 -8.992 1.643 1 96.88 180 LEU B N 1
ATOM 6601 C CA . LEU B 1 180 ? 27.438 -7.652 1.729 1 96.88 180 LEU B CA 1
ATOM 6602 C C . LEU B 1 180 ? 26.531 -6.629 1.067 1 96.88 180 LEU B C 1
ATOM 6604 O O . LEU B 1 180 ? 26.359 -5.516 1.571 1 96.88 180 LEU B O 1
ATOM 6608 N N . ARG B 1 181 ? 25.906 -7.016 -0.025 1 96.31 181 ARG B N 1
ATOM 6609 C CA . ARG B 1 181 ? 25 -6.129 -0.744 1 96.31 181 ARG B CA 1
ATOM 6610 C C . ARG B 1 181 ? 23.75 -5.848 0.078 1 96.31 181 ARG B C 1
ATOM 6612 O O . ARG B 1 181 ? 23.234 -4.723 0.087 1 96.31 181 ARG B O 1
ATOM 6619 N N . LEU B 1 182 ? 23.281 -6.859 0.804 1 97.31 182 LEU B N 1
ATOM 6620 C CA . LEU B 1 182 ? 22.109 -6.688 1.648 1 97.31 182 LEU B CA 1
ATOM 6621 C C . LEU B 1 182 ? 22.422 -5.809 2.852 1 97.31 182 LEU B C 1
ATOM 6623 O O . LEU B 1 182 ? 21.578 -5.016 3.285 1 97.31 182 LEU B O 1
ATOM 6627 N N . LYS B 1 183 ? 23.609 -5.922 3.375 1 97.81 183 LYS B N 1
ATOM 6628 C CA . LYS B 1 183 ? 24.031 -5.113 4.52 1 97.81 183 LYS B CA 1
ATOM 6629 C C . LYS B 1 183 ? 24.141 -3.639 4.145 1 97.81 183 LYS B C 1
ATOM 6631 O O . LYS B 1 183 ? 23.797 -2.764 4.945 1 97.81 183 LYS B O 1
ATOM 6636 N N . TYR B 1 184 ? 24.656 -3.41 2.99 1 98.06 184 TYR B N 1
ATOM 6637 C CA . TYR B 1 184 ? 24.797 -2.053 2.479 1 98.06 184 TYR B CA 1
ATOM 6638 C C . TYR B 1 184 ? 23.891 -1.826 1.277 1 98.06 184 TYR B C 1
ATOM 6640 O O . TYR B 1 184 ? 24.344 -1.357 0.229 1 98.06 184 TYR B O 1
ATOM 6648 N N . ARG B 1 185 ? 22.609 -2.15 1.506 1 98.25 185 ARG B N 1
ATOM 6649 C CA . ARG B 1 185 ? 21.609 -2.189 0.438 1 98.25 185 ARG B CA 1
ATOM 6650 C C . ARG B 1 185 ? 21.453 -0.822 -0.217 1 98.25 185 ARG B C 1
ATOM 6652 O O . ARG B 1 185 ? 21.219 -0.729 -1.422 1 98.25 185 ARG B O 1
ATOM 6659 N N . TYR B 1 186 ? 21.672 0.342 0.546 1 98 186 TYR B N 1
ATOM 6660 C CA . TYR B 1 186 ? 21.609 1.685 -0.021 1 98 186 TYR B CA 1
ATOM 6661 C C . TYR B 1 186 ? 22.688 1.88 -1.083 1 98 186 TYR B C 1
ATOM 6663 O O . TYR B 1 186 ? 22.469 2.6 -2.062 1 98 186 TYR B O 1
ATOM 6671 N N . LEU B 1 187 ? 23.828 1.252 -0.912 1 97.31 187 LEU B N 1
ATOM 6672 C CA . LEU B 1 187 ? 24.891 1.289 -1.92 1 97.31 187 LEU B CA 1
ATOM 6673 C C . LEU B 1 187 ? 24.562 0.358 -3.082 1 97.31 187 LEU B C 1
ATOM 6675 O O . LEU B 1 187 ? 24.766 0.71 -4.246 1 97.31 187 LEU B O 1
ATOM 6679 N N . ASP B 1 188 ? 24.062 -0.835 -2.725 1 96.94 188 ASP B N 1
ATOM 6680 C CA . ASP B 1 188 ? 23.672 -1.816 -3.736 1 96.94 188 ASP B CA 1
ATOM 6681 C C . ASP B 1 188 ? 22.656 -1.236 -4.703 1 96.94 188 ASP B C 1
ATOM 6683 O O . ASP B 1 188 ? 22.672 -1.539 -5.898 1 96.94 188 ASP B O 1
ATOM 6687 N N . LEU B 1 189 ? 21.766 -0.457 -4.25 1 97.81 189 LEU B N 1
ATOM 6688 C CA . LEU B 1 189 ? 20.688 0.132 -5.035 1 97.81 189 LEU B CA 1
ATOM 6689 C C . LEU B 1 189 ? 21.234 1.002 -6.156 1 97.81 189 LEU B C 1
ATOM 6691 O O . LEU B 1 189 ? 20.531 1.298 -7.125 1 97.81 189 LEU B O 1
ATOM 6695 N N . ARG B 1 190 ? 22.5 1.422 -6.059 1 97.06 190 ARG B N 1
ATOM 6696 C CA . ARG B 1 190 ? 23.094 2.285 -7.07 1 97.06 190 ARG B CA 1
ATOM 6697 C C . ARG B 1 190 ? 23.422 1.501 -8.336 1 97.06 190 ARG B C 1
ATOM 6699 O O . ARG B 1 190 ? 23.672 2.09 -9.391 1 97.06 190 ARG B O 1
ATOM 6706 N N . HIS B 1 191 ? 23.5 0.205 -8.227 1 95.44 191 HIS B N 1
ATOM 6707 C CA . HIS B 1 191 ? 23.797 -0.597 -9.406 1 95.44 191 HIS B CA 1
ATOM 6708 C C . HIS B 1 191 ? 22.703 -0.436 -10.469 1 95.44 191 HIS B C 1
ATOM 6710 O O . HIS B 1 191 ? 21.516 -0.355 -10.133 1 95.44 191 HIS B O 1
ATOM 6716 N N . SER B 1 192 ? 23.109 -0.513 -11.695 1 93.81 192 SER B N 1
ATOM 6717 C CA . SER B 1 192 ? 22.203 -0.286 -12.812 1 93.81 192 SER B CA 1
ATOM 6718 C C . SER B 1 192 ? 21.094 -1.343 -12.844 1 93.81 192 SER B C 1
ATOM 6720 O O . SER B 1 192 ? 19.953 -1.046 -13.195 1 93.81 192 SER B O 1
ATOM 6722 N N . GLU B 1 193 ? 21.438 -2.547 -12.508 1 94.69 193 GLU B N 1
ATOM 6723 C CA . GLU B 1 193 ? 20.469 -3.637 -12.539 1 94.69 193 GLU B CA 1
ATOM 6724 C C . GLU B 1 193 ? 19.297 -3.354 -11.602 1 94.69 193 GLU B C 1
ATOM 6726 O O . GLU B 1 193 ? 18.141 -3.449 -12.016 1 94.69 193 GLU B O 1
ATOM 6731 N N . LEU B 1 194 ? 19.562 -2.951 -10.359 1 96.5 194 LEU B N 1
ATOM 6732 C CA . LEU B 1 194 ? 18.516 -2.684 -9.391 1 96.5 194 LEU B CA 1
ATOM 6733 C C . LEU B 1 194 ? 17.75 -1.407 -9.75 1 96.5 194 LEU B C 1
ATOM 6735 O O . LEU B 1 194 ? 16.531 -1.333 -9.578 1 96.5 194 LEU B O 1
ATOM 6739 N N . GLN B 1 195 ? 18.5 -0.384 -10.242 1 97.06 195 GLN B N 1
ATOM 6740 C CA . GLN B 1 195 ? 17.859 0.829 -10.734 1 97.06 195 GLN B CA 1
ATOM 6741 C C . GLN B 1 195 ? 16.828 0.505 -11.812 1 97.06 195 GLN B C 1
ATOM 6743 O O . GLN B 1 195 ? 15.672 0.95 -11.734 1 97.06 195 GLN B O 1
ATOM 6748 N N . ASN B 1 196 ? 17.219 -0.298 -12.734 1 97.06 196 ASN B N 1
ATOM 6749 C CA . ASN B 1 196 ? 16.359 -0.656 -13.852 1 97.06 196 ASN B CA 1
ATOM 6750 C C . ASN B 1 196 ? 15.172 -1.498 -13.398 1 97.06 196 ASN B C 1
ATOM 6752 O O . ASN B 1 196 ? 14.039 -1.264 -13.828 1 97.06 196 ASN B O 1
ATOM 6756 N N . ASN B 1 197 ? 15.422 -2.486 -12.555 1 98.31 197 ASN B N 1
ATOM 6757 C CA . ASN B 1 197 ? 14.367 -3.381 -12.094 1 98.31 197 ASN B CA 1
ATOM 6758 C C . ASN B 1 197 ? 13.273 -2.621 -11.352 1 98.31 197 ASN B C 1
ATOM 6760 O O . ASN B 1 197 ? 12.086 -2.822 -11.617 1 98.31 197 ASN B O 1
ATOM 6764 N N . LEU B 1 198 ? 13.664 -1.738 -10.445 1 98.69 198 LEU B N 1
ATOM 6765 C CA . LEU B 1 198 ? 12.703 -1.039 -9.602 1 98.69 198 LEU B CA 1
ATOM 6766 C C . LEU B 1 198 ? 11.961 0.029 -10.398 1 98.69 198 LEU B C 1
ATOM 6768 O O . LEU B 1 198 ? 10.781 0.3 -10.148 1 98.69 198 LEU B O 1
ATOM 6772 N N . ARG B 1 199 ? 12.617 0.634 -11.367 1 98.5 199 ARG B N 1
ATOM 6773 C CA . ARG B 1 199 ? 11.93 1.563 -12.258 1 98.5 199 ARG B CA 1
ATOM 6774 C C . ARG B 1 199 ? 10.93 0.833 -13.148 1 98.5 199 ARG B C 1
ATOM 6776 O O . ARG B 1 199 ? 9.836 1.338 -13.398 1 98.5 199 ARG B O 1
ATOM 6783 N N . LEU B 1 200 ? 11.305 -0.357 -13.625 1 98.62 200 LEU B N 1
ATOM 6784 C CA . LEU B 1 200 ? 10.375 -1.166 -14.398 1 98.62 200 LEU B CA 1
ATOM 6785 C C . LEU B 1 200 ? 9.148 -1.526 -13.578 1 98.62 200 LEU B C 1
ATOM 6787 O O . LEU B 1 200 ? 8.016 -1.446 -14.062 1 98.62 200 LEU B O 1
ATOM 6791 N N . LYS B 1 201 ? 9.375 -1.939 -12.383 1 98.75 201 LYS B N 1
ATOM 6792 C CA . LYS B 1 201 ? 8.281 -2.273 -11.477 1 98.75 201 LYS B CA 1
ATOM 6793 C C . LYS B 1 201 ? 7.316 -1.102 -11.328 1 98.75 201 LYS B C 1
ATOM 6795 O O . LYS B 1 201 ? 6.102 -1.279 -11.414 1 98.75 201 LYS B O 1
ATOM 6800 N N . SER B 1 202 ? 7.875 0.063 -11.078 1 98.75 202 SER B N 1
ATOM 6801 C CA . SER B 1 202 ? 7.082 1.281 -10.953 1 98.75 202 SER B CA 1
ATOM 6802 C C . SER B 1 202 ? 6.273 1.551 -12.219 1 98.75 202 SER B C 1
ATOM 6804 O O . SER B 1 202 ? 5.098 1.904 -12.148 1 98.75 202 SER B O 1
ATOM 6806 N N . GLN B 1 203 ? 6.871 1.365 -13.344 1 98.56 203 GLN B N 1
ATOM 6807 C CA . GLN B 1 203 ? 6.227 1.637 -14.625 1 98.56 203 GLN B CA 1
ATOM 6808 C C . GLN B 1 203 ? 5.094 0.651 -14.891 1 98.56 203 GLN B C 1
ATOM 6810 O O . GLN B 1 203 ? 4.016 1.045 -15.336 1 98.56 203 GLN B O 1
ATOM 6815 N N . VAL B 1 204 ? 5.352 -0.588 -14.641 1 98.81 204 VAL B N 1
ATOM 6816 C CA . VAL B 1 204 ? 4.34 -1.614 -14.875 1 98.81 204 VAL B CA 1
ATOM 6817 C C . VAL B 1 204 ? 3.148 -1.384 -13.953 1 98.81 204 VAL B C 1
ATOM 6819 O O . VAL B 1 204 ? 1.995 -1.477 -14.375 1 98.81 204 VAL B O 1
ATOM 6822 N N . ALA B 1 205 ? 3.418 -1.076 -12.711 1 98.81 205 ALA B N 1
ATOM 6823 C CA . ALA B 1 205 ? 2.346 -0.785 -11.766 1 98.81 205 ALA B CA 1
ATOM 6824 C C . ALA B 1 205 ? 1.483 0.376 -12.25 1 98.81 205 ALA B C 1
ATOM 6826 O O . ALA B 1 205 ? 0.254 0.326 -12.156 1 98.81 205 ALA B O 1
ATOM 6827 N N . LYS B 1 206 ? 2.105 1.416 -12.719 1 98.69 206 LYS B N 1
ATOM 6828 C CA . LYS B 1 206 ? 1.399 2.584 -13.242 1 98.69 206 LYS B CA 1
ATOM 6829 C C . LYS B 1 206 ? 0.475 2.201 -14.391 1 98.69 206 LYS B C 1
ATOM 6831 O O . LYS B 1 206 ? -0.696 2.584 -14.414 1 98.69 206 LYS B O 1
ATOM 6836 N N . LYS B 1 207 ? 0.966 1.461 -15.273 1 98.75 207 LYS B N 1
ATOM 6837 C CA . LYS B 1 207 ? 0.184 1.057 -16.438 1 98.75 207 LYS B CA 1
ATOM 6838 C C . LYS B 1 207 ? -0.972 0.146 -16.031 1 98.75 207 LYS B C 1
ATOM 6840 O O . LYS B 1 207 ? -2.053 0.209 -16.625 1 98.75 207 LYS B O 1
ATOM 6845 N N . MET B 1 208 ? -0.715 -0.75 -15.117 1 98.88 208 MET B N 1
ATOM 6846 C CA . MET B 1 208 ? -1.798 -1.595 -14.625 1 98.88 208 MET B CA 1
ATOM 6847 C C . MET B 1 208 ? -2.92 -0.75 -14.023 1 98.88 208 MET B C 1
ATOM 6849 O O . MET B 1 208 ? -4.098 -1.001 -14.289 1 98.88 208 MET B O 1
ATOM 6853 N N . ARG B 1 209 ? -2.576 0.271 -13.227 1 98.75 209 ARG B N 1
ATOM 6854 C CA . ARG B 1 209 ? -3.578 1.165 -12.656 1 98.75 209 ARG B CA 1
ATOM 6855 C C . ARG B 1 209 ? -4.32 1.925 -13.75 1 98.75 209 ARG B C 1
ATOM 6857 O O . ARG B 1 209 ? -5.539 2.096 -13.672 1 98.75 209 ARG B O 1
ATOM 6864 N N . ASP B 1 210 ? -3.564 2.398 -14.75 1 98.69 210 ASP B N 1
ATOM 6865 C CA . ASP B 1 210 ? -4.195 3.082 -15.875 1 98.69 210 ASP B CA 1
ATOM 6866 C C . ASP B 1 210 ? -5.266 2.207 -16.516 1 98.69 210 ASP B C 1
ATOM 6868 O O . ASP B 1 210 ? -6.371 2.678 -16.812 1 98.69 210 ASP B O 1
ATOM 6872 N N . TYR B 1 211 ? -4.922 0.98 -16.75 1 98.62 211 TYR B N 1
ATOM 6873 C CA . TYR B 1 211 ? -5.867 0.071 -17.391 1 98.62 211 TYR B CA 1
ATOM 6874 C C . TYR B 1 211 ? -7.074 -0.173 -16.484 1 98.62 211 TYR B C 1
ATOM 6876 O O . TYR B 1 211 ? -8.219 -0.052 -16.922 1 98.62 211 TYR B O 1
ATOM 6884 N N . LEU B 1 212 ? -6.855 -0.56 -15.227 1 98.75 212 LEU B N 1
ATOM 6885 C CA . LEU B 1 212 ? -7.914 -0.973 -14.312 1 98.75 212 LEU B CA 1
ATOM 6886 C C . LEU B 1 212 ? -8.859 0.188 -14.016 1 98.75 212 LEU B C 1
ATOM 6888 O O . LEU B 1 212 ? -10.078 0.014 -14 1 98.75 212 LEU B O 1
ATOM 6892 N N . GLN B 1 213 ? -8.32 1.378 -13.789 1 98.44 213 GLN B N 1
ATOM 6893 C CA . GLN B 1 213 ? -9.156 2.506 -13.391 1 98.44 213 GLN B CA 1
ATOM 6894 C C . GLN B 1 213 ? -9.734 3.219 -14.609 1 98.44 213 GLN B C 1
ATOM 6896 O O . GLN B 1 213 ? -10.922 3.529 -14.648 1 98.44 213 GLN B O 1
ATOM 6901 N N . ASP B 1 214 ? -8.938 3.455 -15.648 1 97.62 214 ASP B N 1
ATOM 6902 C CA . ASP B 1 214 ? -9.359 4.305 -16.75 1 97.62 214 ASP B CA 1
ATOM 6903 C C . ASP B 1 214 ? -10.117 3.496 -17.812 1 97.62 214 ASP B C 1
ATOM 6905 O O . ASP B 1 214 ? -11.016 4.016 -18.469 1 97.62 214 ASP B O 1
ATOM 6909 N N . LYS B 1 215 ? -9.766 2.238 -17.984 1 97.56 215 LYS B N 1
ATOM 6910 C CA . LYS B 1 215 ? -10.391 1.442 -19.031 1 97.56 215 LYS B CA 1
ATOM 6911 C C . LYS B 1 215 ? -11.492 0.547 -18.469 1 97.56 215 LYS B C 1
ATOM 6913 O O . LYS B 1 215 ? -12.523 0.348 -19.094 1 97.56 215 LYS B O 1
ATOM 6918 N N . GLU B 1 216 ? -11.266 0.044 -17.25 1 97.38 216 GLU B N 1
ATOM 6919 C CA . GLU B 1 216 ? -12.156 -1.005 -16.75 1 97.38 216 GLU B CA 1
ATOM 6920 C C . GLU B 1 216 ? -13.016 -0.501 -15.602 1 97.38 216 GLU B C 1
ATOM 6922 O O . GLU B 1 216 ? -13.945 -1.187 -15.172 1 97.38 216 GLU B O 1
ATOM 6927 N N . GLY B 1 217 ? -12.719 0.638 -15.008 1 96.94 217 GLY B N 1
ATOM 6928 C CA . GLY B 1 217 ? -13.586 1.269 -14.023 1 96.94 217 GLY B CA 1
ATOM 6929 C C . GLY B 1 217 ? -13.43 0.686 -12.633 1 96.94 217 GLY B C 1
ATOM 6930 O O . GLY B 1 217 ? -14.359 0.735 -11.82 1 96.94 217 GLY B O 1
ATOM 6931 N N . PHE B 1 218 ? -12.305 0.119 -12.312 1 98.62 218 PHE B N 1
ATOM 6932 C CA . PHE B 1 218 ? -12.055 -0.423 -10.984 1 98.62 218 PHE B CA 1
ATOM 6933 C C . PHE B 1 218 ? -11.883 0.698 -9.961 1 98.62 218 PHE B C 1
ATOM 6935 O O . PHE B 1 218 ? -11.492 1.811 -10.32 1 98.62 218 PHE B O 1
ATOM 6942 N N . VAL B 1 219 ? -12.203 0.415 -8.695 1 98.75 219 VAL B N 1
ATOM 6943 C CA . VAL B 1 219 ? -11.992 1.308 -7.559 1 98.75 219 VAL B CA 1
ATOM 6944 C C . VAL B 1 219 ? -10.883 0.756 -6.668 1 98.75 219 VAL B C 1
ATOM 6946 O O . VAL B 1 219 ? -10.93 -0.401 -6.242 1 98.75 219 VAL B O 1
ATOM 6949 N N . GLU B 1 220 ? -9.836 1.562 -6.492 1 98.81 220 GLU B N 1
ATOM 6950 C CA . GLU B 1 220 ? -8.805 1.14 -5.559 1 98.81 220 GLU B CA 1
ATOM 6951 C C . GLU B 1 220 ? -9.25 1.319 -4.109 1 98.81 220 GLU B C 1
ATOM 6953 O O . GLU B 1 220 ? -9.57 2.434 -3.688 1 98.81 220 GLU B O 1
ATOM 6958 N N . ILE B 1 221 ? -9.328 0.266 -3.338 1 98.75 221 ILE B N 1
ATOM 6959 C CA . ILE B 1 221 ? -9.727 0.277 -1.936 1 98.75 221 ILE B CA 1
ATOM 6960 C C . ILE B 1 221 ? -8.641 -0.361 -1.079 1 98.75 221 ILE B C 1
ATOM 6962 O O . ILE B 1 221 ? -8.211 -1.485 -1.347 1 98.75 221 ILE B O 1
ATOM 6966 N N . THR B 1 222 ? -8.156 0.366 -0.124 1 98.12 222 THR B N 1
ATOM 6967 C CA . THR B 1 222 ? -7.16 -0.167 0.795 1 98.12 222 THR B CA 1
ATOM 6968 C C . THR B 1 222 ? -7.82 -0.997 1.892 1 98.12 222 THR B C 1
ATOM 6970 O O . THR B 1 222 ? -8.742 -0.524 2.564 1 98.12 222 THR B O 1
ATOM 6973 N N . THR B 1 223 ? -7.367 -2.199 2.078 1 98.19 223 THR B N 1
ATOM 6974 C CA . THR B 1 223 ? -7.895 -3.082 3.113 1 98.19 223 THR B CA 1
ATOM 6975 C C . THR B 1 223 ? -6.957 -3.121 4.32 1 98.19 223 THR B C 1
ATOM 6977 O O . THR B 1 223 ? -5.789 -2.744 4.215 1 98.19 223 THR B O 1
ATOM 6980 N N . PRO B 1 224 ? -7.414 -3.572 5.434 1 97.44 224 PRO B N 1
ATOM 6981 C CA . PRO B 1 224 ? -6.625 -3.553 6.668 1 97.44 224 PRO B CA 1
ATOM 6982 C C . PRO B 1 224 ? -5.418 -4.484 6.613 1 97.44 224 PRO B C 1
ATOM 6984 O O . PRO B 1 224 ? -5.492 -5.562 6.012 1 97.44 224 PRO B O 1
ATOM 6987 N N . THR B 1 225 ? -4.34 -4.004 7.27 1 97.69 225 THR B N 1
ATOM 6988 C CA . THR B 1 225 ? -3.178 -4.832 7.574 1 97.69 225 THR B CA 1
ATOM 6989 C C . THR B 1 225 ? -3.361 -5.555 8.906 1 97.69 225 THR B C 1
ATOM 6991 O O . THR B 1 225 ? -3.027 -6.734 9.023 1 97.69 225 THR B O 1
ATOM 6994 N N . LEU B 1 226 ? -3.891 -4.832 9.906 1 97.69 226 LEU B N 1
ATOM 6995 C CA . LEU B 1 226 ? -4.164 -5.363 11.234 1 97.69 226 LEU B CA 1
ATOM 6996 C C . LEU B 1 226 ? -5.539 -6.023 11.281 1 97.69 226 LEU B C 1
ATOM 6998 O O . LEU B 1 226 ? -6.562 -5.332 11.336 1 97.69 226 LEU B O 1
ATOM 7002 N N . SER B 1 227 ? -5.594 -7.305 11.289 1 96.38 227 SER B N 1
ATOM 7003 C CA . SER B 1 227 ? -6.852 -8.039 11.227 1 96.38 227 SER B CA 1
ATOM 7004 C C . SER B 1 227 ? -6.832 -9.242 12.172 1 96.38 227 SER B C 1
ATOM 7006 O O . SER B 1 227 ? -6 -9.312 13.078 1 96.38 227 SER B O 1
ATOM 7008 N N . VAL B 1 228 ? -7.859 -10.055 12.023 1 92.62 228 VAL B N 1
ATOM 7009 C CA . VAL B 1 228 ? -7.945 -11.297 12.789 1 92.62 228 VAL B CA 1
ATOM 7010 C C . VAL B 1 228 ? -7.289 -12.43 12.008 1 92.62 228 VAL B C 1
ATOM 7012 O O . VAL B 1 228 ? -7.086 -12.32 10.797 1 92.62 228 VAL B O 1
ATOM 7015 N N . ASN B 1 229 ? -6.973 -13.43 12.758 1 87.5 229 ASN B N 1
ATOM 7016 C CA . ASN B 1 229 ? -6.391 -14.609 12.125 1 87.5 229 ASN B CA 1
ATOM 7017 C C . ASN B 1 229 ? -7.391 -15.305 11.203 1 87.5 229 ASN B C 1
ATOM 7019 O O . ASN B 1 229 ? -8.57 -15.414 11.539 1 87.5 229 ASN B O 1
ATOM 7023 N N . THR B 1 230 ? -6.918 -15.711 10.055 1 80.31 230 THR B N 1
ATOM 7024 C CA . THR B 1 230 ? -7.723 -16.453 9.094 1 80.31 230 THR B CA 1
ATOM 7025 C C . THR B 1 230 ? -7.234 -17.906 8.984 1 80.31 230 THR B C 1
ATOM 7027 O O . THR B 1 230 ? -6.066 -18.141 8.672 1 80.31 230 THR B O 1
ATOM 7030 N N . PRO B 1 231 ? -8.117 -18.828 9.141 1 75.69 231 PRO B N 1
ATOM 7031 C CA . PRO B 1 231 ? -7.707 -20.219 9.078 1 75.69 231 PRO B CA 1
ATOM 7032 C C . PRO B 1 231 ? -7.297 -20.656 7.672 1 75.69 231 PRO B C 1
ATOM 7034 O O . PRO B 1 231 ? -7.824 -20.141 6.684 1 75.69 231 PRO B O 1
ATOM 7037 N N . GLY B 1 232 ? -6.406 -21.672 7.574 1 65.56 232 GLY B N 1
ATOM 7038 C CA . GLY B 1 232 ? -6.121 -22.391 6.344 1 65.56 232 GLY B CA 1
ATOM 7039 C C . GLY B 1 232 ? -5.051 -21.719 5.496 1 65.56 232 GLY B C 1
ATOM 7040 O O . GLY B 1 232 ? -4.691 -22.234 4.434 1 65.56 232 GLY B O 1
ATOM 7041 N N . GLY B 1 233 ? -4.508 -20.719 5.984 1 73.06 233 GLY B N 1
ATOM 7042 C CA . GLY B 1 233 ? -3.531 -20.078 5.121 1 73.06 233 GLY B CA 1
ATOM 7043 C C . GLY B 1 233 ? -2.115 -20.141 5.664 1 73.06 233 GLY B C 1
ATOM 7044 O O . GLY B 1 233 ? -1.74 -21.125 6.305 1 73.06 233 GLY B O 1
ATOM 7045 N N . ALA B 1 234 ? -1.356 -19.359 5.094 1 80.31 234 ALA B N 1
ATOM 7046 C CA . ALA B 1 234 ? 0.035 -19.234 5.52 1 80.31 234 ALA B CA 1
ATOM 7047 C C . ALA B 1 234 ? 0.125 -18.828 6.992 1 80.31 234 ALA B C 1
ATOM 7049 O O . ALA B 1 234 ? -0.842 -18.328 7.562 1 80.31 234 ALA B O 1
ATOM 7050 N N . GLN B 1 235 ? 1.25 -19.188 7.531 1 89.88 235 GLN B N 1
ATOM 7051 C CA . GLN B 1 235 ? 1.497 -18.734 8.891 1 89.88 235 GLN B CA 1
ATOM 7052 C C . GLN B 1 235 ? 1.517 -17.203 8.969 1 89.88 235 GLN B C 1
ATOM 7054 O O . GLN B 1 235 ? 2.289 -16.562 8.258 1 89.88 235 GLN B O 1
ATOM 7059 N N . GLU B 1 236 ? 0.638 -16.672 9.828 1 93.62 236 GLU B N 1
ATOM 7060 C CA . GLU B 1 236 ? 0.522 -15.219 9.953 1 93.62 236 GLU B CA 1
ATOM 7061 C C . GLU B 1 236 ? 1.351 -14.703 11.125 1 93.62 236 GLU B C 1
ATOM 7063 O O . GLU B 1 236 ? 1.499 -15.383 12.141 1 93.62 236 GLU B O 1
ATOM 7068 N N . PHE B 1 237 ? 1.858 -13.461 10.961 1 96.75 237 PHE B N 1
ATOM 7069 C CA . PHE B 1 237 ? 2.482 -12.758 12.078 1 96.75 237 PHE B CA 1
ATOM 7070 C C . PHE B 1 237 ? 1.432 -12.266 13.062 1 96.75 237 PHE B C 1
ATOM 7072 O O . PHE B 1 237 ? 0.323 -11.898 12.672 1 96.75 237 PHE B O 1
ATOM 7079 N N . VAL B 1 238 ? 1.776 -12.258 14.312 1 97.19 238 VAL B N 1
ATOM 7080 C CA . VAL B 1 238 ? 0.862 -11.742 15.328 1 97.19 238 VAL B CA 1
ATOM 7081 C C . VAL B 1 238 ? 1.382 -10.414 15.867 1 97.19 238 VAL B C 1
ATOM 7083 O O . VAL B 1 238 ? 2.594 -10.18 15.898 1 97.19 238 VAL B O 1
ATOM 7086 N N . VAL B 1 239 ? 0.501 -9.508 16.25 1 98.31 239 VAL B N 1
ATOM 7087 C CA . VAL B 1 239 ? 0.835 -8.18 16.766 1 98.31 239 VAL B CA 1
ATOM 7088 C C . VAL B 1 239 ? 0.13 -7.957 18.109 1 98.31 239 VAL B C 1
ATOM 7090 O O . VAL B 1 239 ? -1.084 -7.742 18.141 1 98.31 239 VAL B O 1
ATOM 7093 N N . PRO B 1 240 ? 0.844 -7.961 19.188 1 97.44 240 PRO B N 1
ATOM 7094 C CA . PRO B 1 240 ? 0.199 -7.695 20.469 1 97.44 240 PRO B CA 1
ATOM 7095 C C . PRO B 1 240 ? -0.47 -6.324 20.531 1 97.44 240 PRO B C 1
ATOM 7097 O O . PRO B 1 240 ? 0.058 -5.355 19.984 1 97.44 240 PRO B O 1
ATOM 7100 N N . SER B 1 241 ? -1.631 -6.305 21.156 1 96.38 241 SER B N 1
ATOM 7101 C CA . SER B 1 241 ? -2.348 -5.047 21.344 1 96.38 241 SER B CA 1
ATOM 7102 C C . SER B 1 241 ? -2.312 -4.605 22.812 1 96.38 241 SER B C 1
ATOM 7104 O O . SER B 1 241 ? -1.759 -5.309 23.656 1 96.38 241 SER B O 1
ATOM 7106 N N . ARG B 1 242 ? -2.91 -3.432 23.094 1 94.25 242 ARG B N 1
ATOM 7107 C CA . ARG B 1 242 ? -2.963 -2.934 24.453 1 94.25 242 ARG B CA 1
ATOM 7108 C C . ARG B 1 242 ? -4.012 -3.684 25.266 1 94.25 242 ARG B C 1
ATOM 7110 O O . ARG B 1 242 ? -4.047 -3.572 26.5 1 94.25 242 ARG B O 1
ATOM 7117 N N . HIS B 1 243 ? -4.875 -4.418 24.578 1 93.69 243 HIS B N 1
ATOM 7118 C CA . HIS B 1 243 ? -5.812 -5.301 25.266 1 93.69 243 HIS B CA 1
ATOM 7119 C C . HIS B 1 243 ? -5.125 -6.586 25.719 1 93.69 243 HIS B C 1
ATOM 7121 O O . HIS B 1 243 ? -4.68 -7.383 24.891 1 93.69 243 HIS B O 1
ATOM 7127 N N . PRO B 1 244 ? -5.113 -6.809 26.984 1 94.38 244 PRO B N 1
ATOM 7128 C CA . PRO B 1 244 ? -4.371 -7.965 27.5 1 94.38 244 PRO B CA 1
ATOM 7129 C C . PRO B 1 244 ? -4.801 -9.273 26.844 1 94.38 244 PRO B C 1
ATOM 7131 O O . PRO B 1 244 ? -5.988 -9.609 26.828 1 94.38 244 PRO B O 1
ATOM 7134 N N . GLY B 1 245 ? -3.852 -9.891 26.297 1 94.81 245 GLY B N 1
ATOM 7135 C CA . GLY B 1 245 ? -4.09 -11.211 25.75 1 94.81 245 GLY B CA 1
ATOM 7136 C C . GLY B 1 245 ? -4.707 -11.172 24.359 1 94.81 245 GLY B C 1
ATOM 7137 O O . GLY B 1 245 ? -5.023 -12.219 23.781 1 94.81 245 GLY B O 1
ATOM 7138 N N . LYS B 1 246 ? -4.91 -10.039 23.828 1 96.44 246 LYS B N 1
ATOM 7139 C CA . LYS B 1 246 ? -5.516 -9.906 22.516 1 96.44 246 LYS B CA 1
ATOM 7140 C C . LYS B 1 246 ? -4.488 -9.445 21.484 1 96.44 246 LYS B C 1
ATOM 7142 O O . LYS B 1 246 ? -3.713 -8.523 21.734 1 96.44 246 LYS B O 1
ATOM 7147 N N . PHE B 1 247 ? -4.492 -10.102 20.312 1 97.38 247 PHE B N 1
ATOM 7148 C CA . PHE B 1 247 ? -3.496 -9.859 19.281 1 97.38 247 PHE B CA 1
ATOM 7149 C C . PHE B 1 247 ? -4.164 -9.586 17.938 1 97.38 247 PHE B C 1
ATOM 7151 O O . PHE B 1 247 ? -5.18 -10.211 17.609 1 97.38 247 PHE B O 1
ATOM 7158 N N . TYR B 1 248 ? -3.604 -8.617 17.172 1 97.81 248 TYR B N 1
ATOM 7159 C CA . TYR B 1 248 ? -3.914 -8.586 15.75 1 97.81 248 TYR B CA 1
ATOM 7160 C C . TYR B 1 248 ? -3.145 -9.656 14.992 1 97.81 248 TYR B C 1
ATOM 7162 O O . TYR B 1 248 ? -2.193 -10.234 15.523 1 97.81 248 TYR B O 1
ATOM 7170 N N . SER B 1 249 ? -3.572 -9.969 13.836 1 96.62 249 SER B N 1
ATOM 7171 C CA . SER B 1 249 ? -2.842 -10.766 12.859 1 96.62 249 SER B CA 1
ATOM 7172 C C . SER B 1 249 ? -2.582 -9.969 11.586 1 96.62 249 SER B C 1
ATOM 7174 O O . SER B 1 249 ? -3.473 -9.281 11.086 1 96.62 249 SER B O 1
ATOM 7176 N N . LEU B 1 250 ? -1.278 -9.953 11.156 1 97.56 250 LEU B N 1
ATOM 7177 C CA . LEU B 1 250 ? -1.012 -9.344 9.859 1 97.56 250 LEU B CA 1
ATOM 7178 C C . LEU B 1 250 ? -1.607 -10.18 8.734 1 97.56 250 LEU B C 1
ATOM 7180 O O . LEU B 1 250 ? -1.43 -11.398 8.703 1 97.56 250 LEU B O 1
ATOM 7184 N N . VAL B 1 251 ? -2.244 -9.562 7.801 1 96.62 251 VAL B N 1
ATOM 7185 C CA . VAL B 1 251 ? -3.039 -10.258 6.793 1 96.62 251 VAL B CA 1
ATOM 7186 C C . VAL B 1 251 ? -2.115 -10.93 5.781 1 96.62 251 VAL B C 1
ATOM 7188 O O . VAL B 1 251 ? -1.138 -10.336 5.328 1 96.62 251 VAL B O 1
ATOM 7191 N N . GLN B 1 252 ? -2.408 -12.156 5.441 1 95.12 252 GLN B N 1
ATOM 7192 C CA . GLN B 1 252 ? -1.64 -12.883 4.438 1 95.12 252 GLN B CA 1
ATOM 7193 C C . GLN B 1 252 ? -2.082 -12.5 3.025 1 95.12 252 GLN B C 1
ATOM 7195 O O . GLN B 1 252 ? -1.366 -12.758 2.055 1 95.12 252 GLN B O 1
ATOM 7200 N N . SER B 1 253 ? -3.246 -11.992 2.879 1 95.38 253 SER B N 1
ATOM 7201 C CA . SER B 1 253 ? -3.826 -11.461 1.65 1 95.38 253 SER B CA 1
ATOM 7202 C C . SER B 1 253 ? -5.102 -10.68 1.937 1 95.38 253 SER B C 1
ATOM 7204 O O . SER B 1 253 ? -5.684 -10.805 3.016 1 95.38 253 SER B O 1
ATOM 7206 N N . PRO B 1 254 ? -5.625 -9.891 0.957 1 96.12 254 PRO B N 1
ATOM 7207 C CA . PRO B 1 254 ? -6.863 -9.141 1.165 1 96.12 254 PRO B CA 1
ATOM 7208 C C . PRO B 1 254 ? -8.117 -9.977 0.909 1 96.12 254 PRO B C 1
ATOM 7210 O O . PRO B 1 254 ? -9.211 -9.422 0.775 1 96.12 254 PRO B O 1
ATOM 7213 N N . GLN B 1 255 ? -8.062 -11.234 0.828 1 95.38 255 GLN B N 1
ATOM 7214 C CA . GLN B 1 255 ? -9.094 -12.117 0.294 1 95.38 255 GLN B CA 1
ATOM 7215 C C . GLN B 1 255 ? -10.438 -11.875 0.978 1 95.38 255 GLN B C 1
ATOM 7217 O O . GLN B 1 255 ? -11.445 -11.656 0.309 1 95.38 255 GLN B O 1
ATOM 7222 N N . THR B 1 256 ? -10.5 -11.844 2.283 1 95.69 256 THR B N 1
ATOM 7223 C CA . THR B 1 256 ? -11.758 -11.68 2.998 1 95.69 256 THR B CA 1
ATOM 7224 C C . THR B 1 256 ? -12.336 -10.281 2.771 1 95.69 256 THR B C 1
ATOM 7226 O O . THR B 1 256 ? -13.531 -10.133 2.523 1 95.69 256 THR B O 1
ATOM 7229 N N . TYR B 1 257 ? -11.492 -9.312 2.799 1 97.75 257 TYR B N 1
ATOM 7230 C CA . TYR B 1 257 ? -11.945 -7.926 2.729 1 97.75 257 TYR B CA 1
ATOM 7231 C C . TYR B 1 257 ? -12.344 -7.559 1.304 1 97.75 257 TYR B C 1
ATOM 7233 O O . TYR B 1 257 ? -13.242 -6.734 1.097 1 97.75 257 TYR B O 1
ATOM 7241 N N . LYS B 1 258 ? -11.633 -8.094 0.317 1 98.12 258 LYS B N 1
ATOM 7242 C CA . LYS B 1 258 ? -12.062 -7.781 -1.042 1 98.12 258 LYS B CA 1
ATOM 7243 C C . LYS B 1 258 ? -13.438 -8.375 -1.334 1 98.12 258 LYS B C 1
ATOM 7245 O O . LYS B 1 258 ? -14.227 -7.793 -2.082 1 98.12 258 LYS B O 1
ATOM 7250 N N . GLN B 1 259 ? -13.797 -9.578 -0.746 1 98.38 259 GLN B N 1
ATOM 7251 C CA . GLN B 1 259 ? -15.156 -10.094 -0.837 1 98.38 259 GLN B CA 1
ATOM 7252 C C . GLN B 1 259 ? -16.156 -9.164 -0.148 1 98.38 259 GLN B C 1
ATOM 7254 O O . GLN B 1 259 ? -17.234 -8.898 -0.676 1 98.38 259 GLN B O 1
ATOM 7259 N N . LEU B 1 260 ? -15.758 -8.656 1.005 1 98.69 260 LEU B N 1
ATOM 7260 C CA . LEU B 1 260 ? -16.625 -7.742 1.738 1 98.69 260 LEU B CA 1
ATOM 7261 C C . LEU B 1 260 ? -16.875 -6.473 0.933 1 98.69 260 LEU B C 1
ATOM 7263 O O . LEU B 1 260 ? -17.953 -5.891 1.011 1 98.69 260 LEU B O 1
ATOM 7267 N N . ALA B 1 261 ? -15.891 -6.031 0.181 1 98.75 261 ALA B N 1
ATOM 7268 C CA . ALA B 1 261 ? -16.078 -4.863 -0.679 1 98.75 261 ALA B CA 1
ATOM 7269 C C . ALA B 1 261 ? -17.141 -5.129 -1.742 1 98.75 261 ALA B C 1
ATOM 7271 O O . ALA B 1 261 ? -17.906 -4.238 -2.09 1 98.75 261 ALA B O 1
ATOM 7272 N N . MET B 1 262 ? -17.188 -6.371 -2.318 1 98.56 262 MET B N 1
ATOM 7273 C CA . MET B 1 262 ? -18.234 -6.734 -3.275 1 98.56 262 MET B CA 1
ATOM 7274 C C . MET B 1 262 ? -19.609 -6.742 -2.605 1 98.56 262 MET B C 1
ATOM 7276 O O . MET B 1 262 ? -20.562 -6.195 -3.145 1 98.56 262 MET B O 1
ATOM 7280 N N . ILE B 1 263 ? -19.609 -7.316 -1.427 1 98.69 263 ILE B N 1
ATOM 7281 C CA . ILE B 1 263 ? -20.859 -7.359 -0.668 1 98.69 263 ILE B CA 1
ATOM 7282 C C . ILE B 1 263 ? -21.297 -5.941 -0.328 1 98.69 263 ILE B C 1
ATOM 7284 O O . ILE B 1 263 ? -22.5 -5.652 -0.286 1 98.69 263 ILE B O 1
ATOM 7288 N N . GLY B 1 264 ? -20.297 -5.07 -0.14 1 98.44 264 GLY B N 1
ATOM 7289 C CA . GLY B 1 264 ? -20.547 -3.668 0.161 1 98.44 264 GLY B CA 1
ATOM 7290 C C . GLY B 1 264 ? -20.984 -2.867 -1.052 1 98.44 264 GLY B C 1
ATOM 7291 O O . GLY B 1 264 ? -21.25 -1.67 -0.944 1 98.44 264 GLY B O 1
ATOM 7292 N N . GLY B 1 265 ? -20.984 -3.424 -2.211 1 97.94 265 GLY B N 1
ATOM 7293 C CA . GLY B 1 265 ? -21.594 -2.781 -3.355 1 97.94 265 GLY B CA 1
ATOM 7294 C C . GLY B 1 265 ? -20.609 -2.059 -4.25 1 97.94 265 GLY B C 1
ATOM 7295 O O . GLY B 1 265 ? -20.984 -1.17 -5.016 1 97.94 265 GLY B O 1
ATOM 7296 N N . PHE B 1 266 ? -19.312 -2.221 -4.324 1 97.5 266 PHE B N 1
ATOM 7297 C CA . PHE B 1 266 ? -18.344 -1.488 -5.125 1 97.5 266 PHE B CA 1
ATOM 7298 C C . PHE B 1 266 ? -18.219 -2.102 -6.516 1 97.5 266 PHE B C 1
ATOM 7300 O O . PHE B 1 266 ? -17.625 -1.5 -7.41 1 97.5 266 PHE B O 1
ATOM 7307 N N . ASP B 1 267 ? -18.75 -3.189 -6.863 1 97 267 ASP B N 1
ATOM 7308 C CA . ASP B 1 267 ? -18.844 -3.846 -8.164 1 97 267 ASP B CA 1
ATOM 7309 C C . ASP B 1 267 ? -17.484 -4.375 -8.602 1 97 267 ASP B C 1
ATOM 7311 O O . ASP B 1 267 ? -17.359 -5.543 -8.984 1 97 267 ASP B O 1
ATOM 7315 N N . LYS B 1 268 ? -16.438 -3.432 -8.695 1 98.38 268 LYS B N 1
ATOM 7316 C CA . LYS B 1 268 ? -15.07 -3.783 -9.07 1 98.38 268 LYS B CA 1
ATOM 7317 C C . LYS B 1 268 ? -14.062 -3.197 -8.086 1 98.38 268 LYS B C 1
ATOM 7319 O O . LYS B 1 268 ? -14.016 -1.981 -7.887 1 98.38 268 LYS B O 1
ATOM 7324 N N . TYR B 1 269 ? -13.273 -4.066 -7.566 1 98.56 269 TYR B N 1
ATOM 7325 C CA . TYR B 1 269 ? -12.242 -3.744 -6.586 1 98.56 269 TYR B CA 1
ATOM 7326 C C . TYR B 1 269 ? -10.859 -4.086 -7.121 1 98.56 269 TYR B C 1
ATOM 7328 O O . TYR B 1 269 ? -10.672 -5.109 -7.781 1 98.56 269 TYR B O 1
ATOM 7336 N N . PHE B 1 270 ? -9.836 -3.199 -6.828 1 98.81 270 PHE B N 1
ATOM 7337 C CA . PHE B 1 270 ? -8.445 -3.639 -6.922 1 98.81 270 PHE B CA 1
ATOM 7338 C C . PHE B 1 270 ? -7.598 -2.986 -5.836 1 98.81 270 PHE B C 1
ATOM 7340 O O . PHE B 1 270 ? -8.039 -2.047 -5.176 1 98.81 270 PHE B O 1
ATOM 7347 N N . GLN B 1 271 ? -6.426 -3.562 -5.617 1 98.69 271 GLN B N 1
ATOM 7348 C CA . GLN B 1 271 ? -5.457 -3.018 -4.672 1 98.69 271 GLN B CA 1
ATOM 7349 C C . GLN B 1 271 ? -4.062 -3.584 -4.922 1 98.69 271 GLN B C 1
ATOM 7351 O O . GLN B 1 271 ? -3.912 -4.773 -5.207 1 98.69 271 GLN B O 1
ATOM 7356 N N . PHE B 1 272 ? -3.045 -2.691 -4.996 1 98.62 272 PHE B N 1
ATOM 7357 C CA . PHE B 1 272 ? -1.689 -3.16 -4.738 1 98.62 272 PHE B CA 1
ATOM 7358 C C . PHE B 1 272 ? -1.46 -3.348 -3.242 1 98.62 272 PHE B C 1
ATOM 7360 O O . PHE B 1 272 ? -1.281 -2.373 -2.51 1 98.62 272 PHE B O 1
ATOM 7367 N N . ALA B 1 273 ? -1.451 -4.59 -2.795 1 98.12 273 ALA B N 1
ATOM 7368 C CA . ALA B 1 273 ? -1.451 -4.883 -1.364 1 98.12 273 ALA B CA 1
ATOM 7369 C C . ALA B 1 273 ? -0.129 -5.508 -0.933 1 98.12 273 ALA B C 1
ATOM 7371 O O . ALA B 1 273 ? 0.397 -6.395 -1.611 1 98.12 273 ALA B O 1
ATOM 7372 N N . VAL B 1 274 ? 0.445 -4.988 0.153 1 98.12 274 VAL B N 1
ATOM 7373 C CA . VAL B 1 274 ? 1.526 -5.711 0.815 1 98.12 274 VAL B CA 1
ATOM 7374 C C . VAL B 1 274 ? 0.948 -6.82 1.688 1 98.12 274 VAL B C 1
ATOM 7376 O O . VAL B 1 274 ? 0.054 -6.578 2.502 1 98.12 274 VAL B O 1
ATOM 7379 N N . CYS B 1 275 ? 1.401 -8.008 1.499 1 97.12 275 CYS B N 1
ATOM 7380 C CA . CYS B 1 275 ? 0.948 -9.188 2.227 1 97.12 275 CYS B CA 1
ATOM 7381 C C . CYS B 1 275 ? 2.057 -9.742 3.113 1 97.12 275 CYS B C 1
ATOM 7383 O O . CYS B 1 275 ? 3.24 -9.508 2.855 1 97.12 275 CYS B O 1
ATOM 7385 N N . TYR B 1 276 ? 1.683 -10.5 4.152 1 96.88 276 TYR B N 1
ATOM 7386 C CA . TYR B 1 276 ? 2.641 -10.969 5.152 1 96.88 276 TYR B CA 1
ATOM 7387 C C . TYR B 1 276 ? 2.498 -12.469 5.387 1 96.88 276 TYR B C 1
ATOM 7389 O O . TYR B 1 276 ? 1.414 -12.945 5.727 1 96.88 276 TYR B O 1
ATOM 7397 N N . ARG B 1 277 ? 3.529 -13.195 5.18 1 95.19 277 ARG B N 1
ATOM 7398 C CA . ARG B 1 277 ? 3.555 -14.633 5.426 1 95.19 277 ARG B CA 1
ATOM 7399 C C . ARG B 1 277 ? 4.836 -15.047 6.148 1 95.19 277 ARG B C 1
ATOM 7401 O O . ARG B 1 277 ? 5.938 -14.766 5.668 1 95.19 277 ARG B O 1
ATOM 7408 N N . ASP B 1 278 ? 4.656 -15.664 7.277 1 93.38 278 ASP B N 1
ATOM 7409 C CA . ASP B 1 278 ? 5.82 -16.125 8.031 1 93.38 278 ASP B CA 1
ATOM 7410 C C . ASP B 1 278 ? 6.211 -17.547 7.625 1 93.38 278 ASP B C 1
ATOM 7412 O O . ASP B 1 278 ? 6.102 -18.484 8.422 1 93.38 278 ASP B O 1
ATOM 7416 N N . GLU B 1 279 ? 6.602 -17.828 6.457 1 85 279 GLU B N 1
ATOM 7417 C CA . GLU B 1 279 ? 6.969 -19.125 5.902 1 85 279 GLU B CA 1
ATOM 7418 C C . GLU B 1 279 ? 8.453 -19.172 5.539 1 85 279 GLU B C 1
ATOM 7420 O O . GLU B 1 279 ? 8.883 -20.047 4.781 1 85 279 GLU B O 1
ATOM 7425 N N . GLY B 1 280 ? 9.266 -18.469 6.199 1 73.69 280 GLY B N 1
ATOM 7426 C CA . GLY B 1 280 ? 10.664 -18.406 5.809 1 73.69 280 GLY B CA 1
ATOM 7427 C C . GLY B 1 280 ? 10.875 -17.812 4.43 1 73.69 280 GLY B C 1
ATOM 7428 O O . GLY B 1 280 ? 9.945 -17.75 3.627 1 73.69 280 GLY B O 1
ATOM 7429 N N . ALA B 1 281 ? 12 -17.312 4.152 1 70.75 281 ALA B N 1
ATOM 7430 C CA . ALA B 1 281 ? 12.297 -16.688 2.867 1 70.75 281 ALA B CA 1
ATOM 7431 C C . ALA B 1 281 ? 13 -17.672 1.933 1 70.75 281 ALA B C 1
ATOM 7433 O O . ALA B 1 281 ? 13.734 -18.547 2.387 1 70.75 281 ALA B O 1
ATOM 7434 N N . LYS B 1 282 ? 12.461 -17.766 0.75 1 74.75 282 LYS B N 1
ATOM 7435 C CA . LYS B 1 282 ? 13.094 -18.469 -0.366 1 74.75 282 LYS B CA 1
ATOM 7436 C C . LYS B 1 282 ? 13.352 -17.516 -1.533 1 74.75 282 LYS B C 1
ATOM 7438 O O . LYS B 1 282 ? 13.164 -16.297 -1.407 1 74.75 282 LYS B O 1
ATOM 7443 N N . HIS B 1 283 ? 13.93 -18.016 -2.504 1 80.25 283 HIS B N 1
ATOM 7444 C CA . HIS B 1 283 ? 14.242 -17.156 -3.645 1 80.25 283 HIS B CA 1
ATOM 7445 C C . HIS B 1 283 ? 12.984 -16.5 -4.195 1 80.25 283 HIS B C 1
ATOM 7447 O O . HIS B 1 283 ? 13.055 -15.406 -4.77 1 80.25 283 HIS B O 1
ATOM 7453 N N . ASP B 1 284 ? 11.898 -17.031 -3.861 1 85.88 284 ASP B N 1
ATOM 7454 C CA . ASP B 1 284 ? 10.672 -16.469 -4.414 1 85.88 284 ASP B CA 1
ATOM 7455 C C . ASP B 1 284 ? 9.695 -16.078 -3.301 1 85.88 284 ASP B C 1
ATOM 7457 O O . ASP B 1 284 ? 8.492 -15.93 -3.547 1 85.88 284 ASP B O 1
ATOM 7461 N N . ARG B 1 285 ? 10.219 -16.031 -2.104 1 91.69 285 ARG B N 1
ATOM 7462 C CA . ARG B 1 285 ? 9.344 -15.711 -0.979 1 91.69 285 ARG B CA 1
ATOM 7463 C C . ARG B 1 285 ? 9.984 -14.688 -0.051 1 91.69 285 ARG B C 1
ATOM 7465 O O . ARG B 1 285 ? 11.195 -14.742 0.192 1 91.69 285 ARG B O 1
ATOM 7472 N N . GLN B 1 286 ? 9.273 -13.781 0.373 1 96 286 GLN B N 1
ATOM 7473 C CA . GLN B 1 286 ? 9.625 -12.781 1.372 1 96 286 GLN B CA 1
ATOM 7474 C C . GLN B 1 286 ? 8.547 -12.672 2.447 1 96 286 GLN B C 1
ATOM 7476 O O . GLN B 1 286 ? 7.375 -12.961 2.189 1 96 286 GLN B O 1
ATOM 7481 N N . PRO B 1 287 ? 8.922 -12.352 3.725 1 96.31 287 PRO B N 1
ATOM 7482 C CA . PRO B 1 287 ? 7.91 -12.211 4.773 1 96.31 287 PRO B CA 1
ATOM 7483 C C . PRO B 1 287 ? 6.883 -11.125 4.461 1 96.31 287 PRO B C 1
ATOM 7485 O O . PRO B 1 287 ? 5.766 -11.164 4.984 1 96.31 287 PRO B O 1
ATOM 7488 N N . GLU B 1 288 ? 7.262 -10.172 3.756 1 97.12 288 GLU B N 1
ATOM 7489 C CA . GLU B 1 288 ? 6.363 -9.164 3.207 1 97.12 288 GLU B CA 1
ATOM 7490 C C . GLU B 1 288 ? 6.586 -8.977 1.708 1 97.12 288 GLU B C 1
ATOM 7492 O O . GLU B 1 288 ? 7.727 -8.859 1.256 1 97.12 288 GLU B O 1
ATOM 7497 N N . PHE B 1 289 ? 5.551 -9.07 0.918 1 96.81 289 PHE B N 1
ATOM 7498 C CA . PHE B 1 289 ? 5.633 -8.984 -0.535 1 96.81 289 PHE B CA 1
ATOM 7499 C C . PHE B 1 289 ? 4.379 -8.336 -1.111 1 96.81 289 PHE B C 1
ATOM 7501 O O . PHE B 1 289 ? 3.377 -8.18 -0.411 1 96.81 289 PHE B O 1
ATOM 7508 N N . MET B 1 290 ? 4.438 -7.898 -2.375 1 98.12 290 MET B N 1
ATOM 7509 C CA . MET B 1 290 ? 3.35 -7.141 -2.984 1 98.12 290 MET B CA 1
ATOM 7510 C C . MET B 1 290 ? 2.531 -8.016 -3.924 1 98.12 290 MET B C 1
ATOM 7512 O O . MET B 1 290 ? 3.09 -8.812 -4.68 1 98.12 290 MET B O 1
ATOM 7516 N N . GLN B 1 291 ? 1.211 -7.875 -3.832 1 98.06 291 GLN B N 1
ATOM 7517 C CA . GLN B 1 291 ? 0.258 -8.5 -4.742 1 98.06 291 GLN B CA 1
ATOM 7518 C C . GLN B 1 291 ? -0.651 -7.457 -5.387 1 98.06 291 GLN B C 1
ATOM 7520 O O . GLN B 1 291 ? -0.871 -6.383 -4.82 1 98.06 291 GLN B O 1
ATOM 7525 N N . VAL B 1 292 ? -1.105 -7.742 -6.582 1 98.69 292 VAL B N 1
ATOM 7526 C CA . VAL B 1 292 ? -2.223 -7.02 -7.184 1 98.69 292 VAL B CA 1
ATOM 7527 C C . VAL B 1 292 ? -3.502 -7.84 -7.047 1 98.69 292 VAL B C 1
ATOM 7529 O O . VAL B 1 292 ? -3.654 -8.883 -7.695 1 98.69 292 VAL B O 1
ATOM 7532 N N . ASP B 1 293 ? -4.41 -7.336 -6.293 1 98.69 293 ASP B N 1
ATOM 7533 C CA . ASP B 1 293 ? -5.633 -8.07 -5.984 1 98.69 293 ASP B CA 1
ATOM 7534 C C . ASP B 1 293 ? -6.836 -7.461 -6.691 1 98.69 293 ASP B C 1
ATOM 7536 O O . ASP B 1 293 ? -7.039 -6.242 -6.645 1 98.69 293 ASP B O 1
ATOM 7540 N N . LEU B 1 294 ? -7.59 -8.281 -7.328 1 98.81 294 LEU B N 1
ATOM 7541 C CA . LEU B 1 294 ? -8.797 -7.871 -8.039 1 98.81 294 LEU B CA 1
ATOM 7542 C C . LEU B 1 294 ? -10.008 -8.68 -7.574 1 98.81 294 LEU B C 1
ATOM 7544 O O . LEU B 1 294 ? -9.875 -9.867 -7.266 1 98.81 294 LEU B O 1
ATOM 7548 N N . GLU B 1 295 ? -11.117 -8.078 -7.52 1 98.75 295 GLU B N 1
ATOM 7549 C CA . GLU B 1 295 ? -12.406 -8.727 -7.273 1 98.75 295 GLU B CA 1
ATOM 7550 C C . GLU B 1 295 ? -13.531 -8.031 -8.031 1 98.75 295 GLU B C 1
ATOM 7552 O O . GLU B 1 295 ? -13.547 -6.801 -8.141 1 98.75 295 GLU B O 1
ATOM 7557 N N . MET B 1 296 ? -14.445 -8.805 -8.578 1 98.44 296 MET B N 1
ATOM 7558 C CA . MET B 1 296 ? -15.539 -8.266 -9.391 1 98.44 296 MET B CA 1
ATOM 7559 C C . MET B 1 296 ? -16.844 -8.969 -9.07 1 98.44 296 MET B C 1
ATOM 7561 O O . MET B 1 296 ? -16.875 -10.172 -8.82 1 98.44 296 MET B O 1
ATOM 7565 N N . THR B 1 297 ? -17.891 -8.18 -9.141 1 97.88 297 THR B N 1
ATOM 7566 C CA . THR B 1 297 ? -19.234 -8.734 -9.016 1 97.88 297 THR B CA 1
ATOM 7567 C C . THR B 1 297 ? -19.734 -9.227 -10.367 1 97.88 297 THR B C 1
ATOM 7569 O O . THR B 1 297 ? -19.438 -8.625 -11.398 1 97.88 297 THR B O 1
ATOM 7572 N N . ASP B 1 298 ? -20.531 -10.297 -10.359 1 97.12 298 ASP B N 1
ATOM 7573 C CA . ASP B 1 298 ? -21.203 -10.844 -11.539 1 97.12 298 ASP B CA 1
ATOM 7574 C C . ASP B 1 298 ? -20.188 -11.141 -12.648 1 97.12 298 ASP B C 1
ATOM 7576 O O . ASP B 1 298 ? -20.312 -10.625 -13.766 1 97.12 298 ASP B O 1
ATOM 7580 N N . VAL B 1 299 ? -19.281 -12.047 -12.352 1 97.19 299 VAL B N 1
ATOM 7581 C CA . VAL B 1 299 ? -18.219 -12.367 -13.297 1 97.19 299 VAL B CA 1
ATOM 7582 C C . VAL B 1 299 ? -18.062 -13.883 -13.406 1 97.19 299 VAL B C 1
ATOM 7584 O O . VAL B 1 299 ? -18.328 -14.617 -12.445 1 97.19 299 VAL B O 1
ATOM 7587 N N . THR B 1 300 ? -17.672 -14.312 -14.547 1 96.62 300 THR B N 1
ATOM 7588 C CA . THR B 1 300 ? -17.344 -15.719 -14.758 1 96.62 300 THR B CA 1
ATOM 7589 C C . THR B 1 300 ? -15.828 -15.938 -14.719 1 96.62 300 THR B C 1
ATOM 7591 O O . THR B 1 300 ? -15.055 -14.977 -14.805 1 96.62 300 THR B O 1
ATOM 7594 N N . MET B 1 301 ? -15.469 -17.203 -14.602 1 96.38 301 MET B N 1
ATOM 7595 C CA . MET B 1 301 ? -14.055 -17.562 -14.617 1 96.38 301 MET B CA 1
ATOM 7596 C C . MET B 1 301 ? -13.375 -17.047 -15.883 1 96.38 301 MET B C 1
ATOM 7598 O O . MET B 1 301 ? -12.289 -16.484 -15.82 1 96.38 301 MET B O 1
ATOM 7602 N N . ARG B 1 302 ? -13.977 -17.219 -16.969 1 96.31 302 ARG B N 1
ATOM 7603 C CA . ARG B 1 302 ? -13.43 -16.828 -18.266 1 96.31 302 ARG B CA 1
ATOM 7604 C C . ARG B 1 302 ? -13.258 -15.32 -18.344 1 96.31 302 ARG B C 1
ATOM 7606 O O . ARG B 1 302 ? -12.266 -14.836 -18.906 1 96.31 302 ARG B O 1
ATOM 7613 N N . GLU B 1 303 ? -14.172 -14.602 -17.828 1 97.19 303 GLU B N 1
ATOM 7614 C CA . GLU B 1 303 ? -14.102 -13.148 -17.859 1 97.19 303 GLU B CA 1
ATOM 7615 C C . GLU B 1 303 ? -12.945 -12.633 -17 1 97.19 303 GLU B C 1
ATOM 7617 O O . GLU B 1 303 ? -12.289 -11.656 -17.359 1 97.19 303 GLU B O 1
ATOM 7622 N N . VAL B 1 304 ? -12.734 -13.258 -15.844 1 98.31 304 VAL B N 1
ATOM 7623 C CA . VAL B 1 304 ? -11.594 -12.875 -15.016 1 98.31 304 VAL B CA 1
ATOM 7624 C C . VAL B 1 304 ? -10.297 -13.141 -15.766 1 98.31 304 VAL B C 1
ATOM 7626 O O . VAL B 1 304 ? -9.375 -12.312 -15.742 1 98.31 304 VAL B O 1
ATOM 7629 N N . GLN B 1 305 ? -10.219 -14.312 -16.438 1 98.44 305 GLN B N 1
ATOM 7630 C CA . GLN B 1 305 ? -9.031 -14.656 -17.219 1 98.44 305 GLN B CA 1
ATOM 7631 C C . GLN B 1 305 ? -8.797 -13.648 -18.344 1 98.44 305 GLN B C 1
ATOM 7633 O O . GLN B 1 305 ? -7.672 -13.18 -18.531 1 98.44 305 GLN B O 1
ATOM 7638 N N . HIS B 1 306 ? -9.859 -13.305 -19.047 1 98 306 HIS B N 1
ATOM 7639 C CA . HIS B 1 306 ? -9.766 -12.359 -20.156 1 98 306 HIS B CA 1
ATOM 7640 C C . HIS B 1 306 ? -9.305 -10.992 -19.656 1 98 306 HIS B C 1
ATOM 7642 O O . HIS B 1 306 ? -8.438 -10.359 -20.281 1 98 306 HIS B O 1
ATOM 7648 N N . LEU B 1 307 ? -9.891 -10.547 -18.578 1 98.38 307 LEU B N 1
ATOM 7649 C CA . LEU B 1 307 ? -9.492 -9.273 -18 1 98.38 307 LEU B CA 1
ATOM 7650 C C . LEU B 1 307 ? -8.016 -9.289 -17.625 1 98.38 307 LEU B C 1
ATOM 7652 O O . LEU B 1 307 ? -7.297 -8.312 -17.875 1 98.38 307 LEU B O 1
ATOM 7656 N N . THR B 1 308 ? -7.574 -10.352 -17.016 1 98.81 308 THR B N 1
ATOM 7657 C CA . THR B 1 308 ? -6.188 -10.484 -16.594 1 98.81 308 THR B CA 1
ATOM 7658 C C . THR B 1 308 ? -5.242 -10.469 -17.781 1 98.81 308 THR B C 1
ATOM 7660 O O . THR B 1 308 ? -4.18 -9.844 -17.734 1 98.81 308 THR B O 1
ATOM 7663 N N . GLU B 1 309 ? -5.578 -11.195 -18.859 1 98.75 309 GLU B N 1
ATOM 7664 C CA . GLU B 1 309 ? -4.785 -11.195 -20.078 1 98.75 309 GLU B CA 1
ATOM 7665 C C . GLU B 1 309 ? -4.656 -9.789 -20.656 1 98.75 309 GLU B C 1
ATOM 7667 O O . GLU B 1 309 ? -3.559 -9.352 -21 1 98.75 309 GLU B O 1
ATOM 7672 N N . ASN B 1 310 ? -5.766 -9.094 -20.719 1 98.56 310 ASN B N 1
ATOM 7673 C CA . ASN B 1 310 ? -5.75 -7.73 -21.234 1 98.56 310 ASN B CA 1
ATOM 7674 C C . ASN B 1 310 ? -4.922 -6.805 -20.359 1 98.56 310 ASN B C 1
ATOM 7676 O O . ASN B 1 310 ? -4.234 -5.914 -20.859 1 98.56 310 ASN B O 1
ATOM 7680 N N . LEU B 1 311 ? -5.059 -7 -19.078 1 98.81 311 LEU B N 1
ATOM 7681 C CA . LEU B 1 311 ? -4.266 -6.227 -18.125 1 98.81 311 LEU B CA 1
ATOM 7682 C C . LEU B 1 311 ? -2.775 -6.395 -18.391 1 98.81 311 LEU B C 1
ATOM 7684 O O . LEU B 1 311 ? -2.035 -5.41 -18.438 1 98.81 311 LEU B O 1
ATOM 7688 N N . LEU B 1 312 ? -2.381 -7.613 -18.594 1 98.81 312 LEU B N 1
ATOM 7689 C CA . LEU B 1 312 ? -0.969 -7.914 -18.812 1 98.81 312 LEU B CA 1
ATOM 7690 C C . LEU B 1 312 ? -0.506 -7.406 -20.172 1 98.81 312 LEU B C 1
ATOM 7692 O O . LEU B 1 312 ? 0.578 -6.832 -20.297 1 98.81 312 LEU B O 1
ATOM 7696 N N . VAL B 1 313 ? -1.264 -7.59 -21.188 1 98.56 313 VAL B N 1
ATOM 7697 C CA . VAL B 1 313 ? -0.904 -7.117 -22.516 1 98.56 313 VAL B CA 1
ATOM 7698 C C . VAL B 1 313 ? -0.758 -5.598 -22.5 1 98.56 313 VAL B C 1
ATOM 7700 O O . VAL B 1 313 ? 0.205 -5.055 -23.047 1 98.56 313 VAL B O 1
ATOM 7703 N N . PHE B 1 314 ? -1.66 -4.898 -21.812 1 98.44 314 PHE B N 1
ATOM 7704 C CA . PHE B 1 314 ? -1.659 -3.443 -21.766 1 98.44 314 PHE B CA 1
ATOM 7705 C C . PHE B 1 314 ? -0.438 -2.928 -21.016 1 98.44 314 PHE B C 1
ATOM 7707 O O . PHE B 1 314 ? 0.152 -1.915 -21.406 1 98.44 314 PHE B O 1
ATOM 7714 N N . SER B 1 315 ? -0.091 -3.596 -19.938 1 98.69 315 SER B N 1
ATOM 7715 C CA . SER B 1 315 ? 0.956 -3.094 -19.062 1 98.69 315 SER B CA 1
ATOM 7716 C C . SER B 1 315 ? 2.312 -3.699 -19.406 1 98.69 315 SER B C 1
ATOM 7718 O O . SER B 1 315 ? 3.307 -3.443 -18.719 1 98.69 315 SER B O 1
ATOM 7720 N N . TRP B 1 316 ? 2.365 -4.484 -20.5 1 98.5 316 TRP B N 1
ATOM 7721 C CA . TRP B 1 316 ? 3.568 -5.227 -20.844 1 98.5 316 TRP B CA 1
ATOM 7722 C C . TRP B 1 316 ? 4.672 -4.289 -21.328 1 98.5 316 TRP B C 1
ATOM 7724 O O . TRP B 1 316 ? 4.426 -3.4 -22.141 1 98.5 316 TRP B O 1
ATOM 7734 N N . PRO B 1 317 ? 5.887 -4.461 -20.766 1 97.81 317 PRO B N 1
ATOM 7735 C CA . PRO B 1 317 ? 6.977 -3.594 -21.219 1 97.81 317 PRO B CA 1
ATOM 7736 C C . PRO B 1 317 ? 7.266 -3.746 -22.719 1 97.81 317 PRO B C 1
ATOM 7738 O O . PRO B 1 317 ? 7.371 -4.867 -23.219 1 97.81 317 PRO B O 1
ATOM 7741 N N . THR B 1 318 ? 7.547 -2.695 -23.391 1 95.81 318 THR B N 1
ATOM 7742 C CA . THR B 1 318 ? 7.664 -2.678 -24.844 1 95.81 318 THR B CA 1
ATOM 7743 C C . THR B 1 318 ? 8.992 -3.293 -25.281 1 95.81 318 THR B C 1
ATOM 7745 O O . THR B 1 318 ? 9.117 -3.754 -26.422 1 95.81 318 THR B O 1
ATOM 7748 N N . HIS B 1 319 ? 10 -3.244 -24.422 1 95.25 319 HIS B N 1
ATOM 7749 C CA . HIS B 1 319 ? 11.305 -3.752 -24.812 1 95.25 319 HIS B CA 1
ATOM 7750 C C . HIS B 1 319 ? 11.352 -5.273 -24.734 1 95.25 319 HIS B C 1
ATOM 7752 O O . HIS B 1 319 ? 12.305 -5.895 -25.219 1 95.25 319 HIS B O 1
ATOM 7758 N N . LEU B 1 320 ? 10.367 -5.887 -24.125 1 96.81 320 LEU B N 1
ATOM 7759 C CA . LEU B 1 320 ? 10.281 -7.34 -24.062 1 96.81 320 LEU B CA 1
ATOM 7760 C C . LEU B 1 320 ? 9.484 -7.898 -25.234 1 96.81 320 LEU B C 1
ATOM 7762 O O . LEU B 1 320 ? 8.711 -7.172 -25.859 1 96.81 320 LEU B O 1
ATOM 7766 N N . ALA B 1 321 ? 9.719 -9.203 -25.484 1 95.25 321 ALA B N 1
ATOM 7767 C CA . ALA B 1 321 ? 8.945 -9.867 -26.516 1 95.25 321 ALA B CA 1
ATOM 7768 C C . ALA B 1 321 ? 7.449 -9.773 -26.234 1 95.25 321 ALA B C 1
ATOM 7770 O O . ALA B 1 321 ? 7.008 -10 -25.109 1 95.25 321 ALA B O 1
ATOM 7771 N N . ALA B 1 322 ? 6.703 -9.477 -27.203 1 95.06 322 ALA B N 1
ATOM 7772 C CA . ALA B 1 322 ? 5.273 -9.242 -27.047 1 95.06 322 ALA B CA 1
ATOM 7773 C C . ALA B 1 322 ? 4.551 -10.523 -26.625 1 95.06 322 ALA B C 1
ATOM 7775 O O . ALA B 1 322 ? 4.941 -11.625 -27.016 1 95.06 322 ALA B O 1
ATOM 7776 N N . ILE B 1 323 ? 3.549 -10.344 -25.812 1 96.25 323 ILE B N 1
ATOM 7777 C CA . ILE B 1 323 ? 2.686 -11.453 -25.422 1 96.25 323 ILE B CA 1
ATOM 7778 C C . ILE B 1 323 ? 1.329 -11.32 -26.109 1 96.25 323 ILE B C 1
ATOM 7780 O O . ILE B 1 323 ? 0.897 -10.211 -26.438 1 96.25 323 ILE B O 1
ATOM 7784 N N . CYS B 1 324 ? 0.714 -12.461 -26.375 1 92.94 324 CYS B N 1
ATOM 7785 C CA . CYS B 1 324 ? -0.556 -12.445 -27.094 1 92.94 324 CYS B CA 1
ATOM 7786 C C . CYS B 1 324 ? -1.629 -13.203 -26.312 1 92.94 324 CYS B C 1
ATOM 7788 O O . CYS B 1 324 ? -1.355 -14.25 -25.734 1 92.94 324 CYS B O 1
ATOM 7790 N N . SER B 1 325 ? -2.771 -12.68 -26.25 1 94.56 325 SER B N 1
ATOM 7791 C CA . SER B 1 325 ? -3.961 -13.32 -25.688 1 94.56 325 SER B CA 1
ATOM 7792 C C . SER B 1 325 ? -4.793 -13.977 -26.797 1 94.56 325 SER B C 1
ATOM 7794 O O . SER B 1 325 ? -4.777 -13.531 -27.938 1 94.56 325 SER B O 1
ATOM 7796 N N . PRO B 1 326 ? -5.531 -15.023 -26.5 1 97.62 326 PRO B N 1
ATOM 7797 C CA . PRO B 1 326 ? -5.723 -15.664 -25.203 1 97.62 326 PRO B CA 1
ATOM 7798 C C . PRO B 1 326 ? -4.566 -16.578 -24.828 1 97.62 326 PRO B C 1
ATOM 7800 O O . PRO B 1 326 ? -3.912 -17.156 -25.703 1 97.62 326 PRO B O 1
ATOM 7803 N N . PHE B 1 327 ? -4.281 -16.766 -23.594 1 98.56 327 PHE B N 1
ATOM 7804 C CA . PHE B 1 327 ? -3.273 -17.688 -23.109 1 98.56 327 PHE B CA 1
ATOM 7805 C C . PHE B 1 327 ? -3.775 -19.125 -23.188 1 98.56 327 PHE B C 1
ATOM 7807 O O . PHE B 1 327 ? -4.969 -19.375 -23.016 1 98.56 327 PHE B O 1
ATOM 7814 N N . PRO B 1 328 ? -2.889 -20.078 -23.469 1 98.25 328 PRO B N 1
ATOM 7815 C CA . PRO B 1 328 ? -3.289 -21.484 -23.453 1 98.25 328 PRO B CA 1
ATOM 7816 C C . PRO B 1 328 ? -3.844 -21.922 -22.094 1 98.25 328 PRO B C 1
ATOM 7818 O O . PRO B 1 328 ? -3.549 -21.312 -21.078 1 98.25 328 PRO B O 1
ATOM 7821 N N . VAL B 1 329 ? -4.656 -22.969 -22.141 1 98.56 329 VAL B N 1
ATOM 7822 C CA . VAL B 1 329 ? -5.289 -23.469 -20.938 1 98.56 329 VAL B CA 1
ATOM 7823 C C . VAL B 1 329 ? -5.008 -24.969 -20.797 1 98.56 329 VAL B C 1
ATOM 7825 O O . VAL B 1 329 ? -5.117 -25.719 -21.766 1 98.56 329 VAL B O 1
ATOM 7828 N N . LEU B 1 330 ? -4.562 -25.391 -19.641 1 98.56 330 LEU B N 1
ATOM 7829 C CA . LEU B 1 330 ? -4.453 -26.797 -19.266 1 98.56 330 LEU B CA 1
ATOM 7830 C C . LEU B 1 330 ? -5.309 -27.094 -18.047 1 98.56 330 LEU B C 1
ATOM 7832 O O . LEU B 1 330 ? -5.43 -26.25 -17.141 1 98.56 330 LEU B O 1
ATOM 7836 N N . THR B 1 331 ? -5.902 -28.219 -18 1 98.25 331 THR B N 1
ATOM 7837 C CA . THR B 1 331 ? -6.508 -28.656 -16.75 1 98.25 331 THR B CA 1
ATOM 7838 C C . THR B 1 331 ? -5.441 -29.094 -15.758 1 98.25 331 THR B C 1
ATOM 7840 O O . THR B 1 331 ? -4.312 -29.406 -16.156 1 98.25 331 THR B O 1
ATOM 7843 N N . TYR B 1 332 ? -5.809 -29.125 -14.516 1 97.81 332 TYR B N 1
ATOM 7844 C CA . TYR B 1 332 ? -4.918 -29.625 -13.484 1 97.81 332 TYR B CA 1
ATOM 7845 C C . TYR B 1 332 ? -4.438 -31.031 -13.82 1 97.81 332 TYR B C 1
ATOM 7847 O O . TYR B 1 332 ? -3.248 -31.344 -13.711 1 97.81 332 TYR B O 1
ATOM 7855 N N . ASN B 1 333 ? -5.285 -31.859 -14.258 1 97.06 333 ASN B N 1
ATOM 7856 C CA . ASN B 1 333 ? -4.957 -33.219 -14.602 1 97.06 333 ASN B CA 1
ATOM 7857 C C . ASN B 1 333 ? -3.973 -33.312 -15.766 1 97.06 333 ASN B C 1
ATOM 7859 O O . ASN B 1 333 ? -3.049 -34.125 -15.758 1 97.06 333 ASN B O 1
ATOM 7863 N N . GLU B 1 334 ? -4.207 -32.5 -16.75 1 98.19 334 GLU B N 1
ATOM 7864 C CA . GLU B 1 334 ? -3.297 -32.438 -17.891 1 98.19 334 GLU B CA 1
ATOM 7865 C C . GLU B 1 334 ? -1.911 -31.969 -17.469 1 98.19 334 GLU B C 1
ATOM 7867 O O . GLU B 1 334 ? -0.898 -32.5 -17.922 1 98.19 334 GLU B O 1
ATOM 7872 N N . ALA B 1 335 ? -1.896 -30.938 -16.641 1 98.56 335 ALA B N 1
ATOM 7873 C CA . ALA B 1 335 ? -0.622 -30.422 -16.156 1 98.56 335 ALA B CA 1
ATOM 7874 C C . ALA B 1 335 ? 0.161 -31.484 -15.406 1 98.56 335 ALA B C 1
ATOM 7876 O O . ALA B 1 335 ? 1.354 -31.672 -15.641 1 98.56 335 ALA B O 1
ATOM 7877 N N . MET B 1 336 ? -0.529 -32.188 -14.586 1 97.81 336 MET B N 1
ATOM 7878 C CA . MET B 1 336 ? 0.126 -33.219 -13.773 1 97.81 336 MET B CA 1
ATOM 7879 C C . MET B 1 336 ? 0.573 -34.406 -14.633 1 97.81 336 MET B C 1
ATOM 7881 O O . MET B 1 336 ? 1.701 -34.875 -14.5 1 97.81 336 MET B O 1
ATOM 7885 N N . SER B 1 337 ? -0.245 -34.844 -15.484 1 97.94 337 SER B N 1
ATOM 7886 C CA . SER B 1 337 ? 0.049 -36.031 -16.281 1 97.94 337 SER B CA 1
ATOM 7887 C C . SER B 1 337 ? 1.138 -35.75 -17.297 1 97.94 337 SER B C 1
ATOM 7889 O O . SER B 1 337 ? 1.941 -36.625 -17.625 1 97.94 337 SER B O 1
ATOM 7891 N N . SER B 1 338 ? 1.181 -34.531 -17.781 1 98.31 338 SER B N 1
ATOM 7892 C CA . SER B 1 338 ? 2.105 -34.219 -18.859 1 98.31 338 SER B CA 1
ATOM 7893 C C . SER B 1 338 ? 3.41 -33.625 -18.328 1 98.31 338 SER B C 1
ATOM 7895 O O . SER B 1 338 ? 4.461 -33.781 -18.953 1 98.31 338 SER B O 1
ATOM 7897 N N . TYR B 1 339 ? 3.34 -32.969 -17.141 1 98.62 339 TYR B N 1
ATOM 7898 C CA . TYR B 1 339 ? 4.516 -32.219 -16.703 1 98.62 339 TYR B CA 1
ATOM 7899 C C . TYR B 1 339 ? 4.887 -32.562 -15.273 1 98.62 339 TYR B C 1
ATOM 7901 O O . TYR B 1 339 ? 5.965 -32.219 -14.797 1 98.62 339 TYR B O 1
ATOM 7909 N N . GLY B 1 340 ? 4.004 -33.25 -14.523 1 98.19 340 GLY B N 1
ATOM 7910 C CA . GLY B 1 340 ? 4.273 -33.688 -13.172 1 98.19 340 GLY B CA 1
ATOM 7911 C C . GLY B 1 340 ? 4.184 -32.594 -12.133 1 98.19 340 GLY B C 1
ATOM 7912 O O . GLY B 1 340 ? 4.613 -32.75 -10.992 1 98.19 340 GLY B O 1
ATOM 7913 N N . VAL B 1 341 ? 3.695 -31.406 -12.508 1 97.88 341 VAL B N 1
ATOM 7914 C CA . VAL B 1 341 ? 3.568 -30.25 -11.625 1 97.88 341 VAL B CA 1
ATOM 7915 C C . VAL B 1 341 ? 2.389 -29.391 -12.07 1 97.88 341 VAL B C 1
ATOM 7917 O O . VAL B 1 341 ? 2.004 -29.406 -13.242 1 97.88 341 VAL B O 1
ATOM 7920 N N . ASP B 1 342 ? 1.812 -28.625 -11.141 1 97.56 342 ASP B N 1
ATOM 7921 C CA . ASP B 1 342 ? 0.63 -27.828 -11.438 1 97.56 342 ASP B CA 1
ATOM 7922 C C . ASP B 1 342 ? 1.023 -26.453 -11.992 1 97.56 342 ASP B C 1
ATOM 7924 O O . ASP B 1 342 ? 0.159 -25.625 -12.258 1 97.56 342 ASP B O 1
ATOM 7928 N N . LYS B 1 343 ? 2.242 -26.188 -12.086 1 98.12 343 LYS B N 1
ATOM 7929 C CA . LYS B 1 343 ? 2.764 -24.969 -12.703 1 98.12 343 LYS B CA 1
ATOM 7930 C C . LYS B 1 343 ? 3.84 -25.297 -13.742 1 98.12 343 LYS B C 1
ATOM 7932 O O . LYS B 1 343 ? 5.008 -24.953 -13.555 1 98.12 343 LYS B O 1
ATOM 7937 N N . PRO B 1 344 ? 3.521 -25.859 -14.852 1 98.12 344 PRO B N 1
ATOM 7938 C CA . PRO B 1 344 ? 4.477 -26.406 -15.812 1 98.12 344 PRO B CA 1
ATOM 7939 C C . PRO B 1 344 ? 5.27 -25.328 -16.547 1 98.12 344 PRO B C 1
ATOM 7941 O O . PRO B 1 344 ? 4.727 -24.25 -16.844 1 98.12 344 PRO B O 1
ATOM 7944 N N . ASP B 1 345 ? 6.512 -25.547 -16.703 1 98.25 345 ASP B N 1
ATOM 7945 C CA . ASP B 1 345 ? 7.305 -24.797 -17.672 1 98.25 345 ASP B CA 1
ATOM 7946 C C . ASP B 1 345 ? 7.109 -25.328 -19.078 1 98.25 345 ASP B C 1
ATOM 7948 O O . ASP B 1 345 ? 7.598 -26.422 -19.406 1 98.25 345 ASP B O 1
ATOM 7952 N N . THR B 1 346 ? 6.461 -24.625 -19.938 1 98 346 THR B N 1
ATOM 7953 C CA . THR B 1 346 ? 6.074 -25.125 -21.25 1 98 346 THR B CA 1
ATOM 7954 C C . THR B 1 346 ? 7.02 -24.594 -22.328 1 98 346 THR B C 1
ATOM 7956 O O . THR B 1 346 ? 6.699 -24.641 -23.516 1 98 346 THR B O 1
ATOM 7959 N N . ARG B 1 347 ? 8.156 -24 -21.969 1 96.44 347 ARG B N 1
ATOM 7960 C CA . ARG B 1 347 ? 9.117 -23.469 -22.938 1 96.44 347 ARG B CA 1
ATOM 7961 C C . ARG B 1 347 ? 9.812 -24.594 -23.688 1 96.44 347 ARG B C 1
ATOM 7963 O O . ARG B 1 347 ? 10.461 -24.359 -24.703 1 96.44 347 ARG B O 1
ATOM 7970 N N . PHE B 1 348 ? 9.664 -25.969 -23.156 1 96.94 348 PHE B N 1
ATOM 7971 C CA . PHE B 1 348 ? 10.211 -27.141 -23.844 1 96.94 348 PHE B CA 1
ATOM 7972 C C . PHE B 1 348 ? 9.258 -28.328 -23.734 1 96.94 348 PHE B C 1
ATOM 7974 O O . PHE B 1 348 ? 8.43 -28.391 -22.828 1 96.94 348 PHE B O 1
ATOM 7981 N N . ASP B 1 349 ? 9.383 -29.344 -24.594 1 94.31 349 ASP B N 1
ATOM 7982 C CA . ASP B 1 349 ? 8.297 -30.297 -24.812 1 94.31 349 ASP B CA 1
ATOM 7983 C C . ASP B 1 349 ? 8.68 -31.688 -24.312 1 94.31 349 ASP B C 1
ATOM 7985 O O . ASP B 1 349 ? 8.164 -32.688 -24.797 1 94.31 349 ASP B O 1
ATOM 7989 N N . TRP B 1 350 ? 9.523 -31.828 -23.359 1 97.75 350 TRP B N 1
ATOM 7990 C CA . TRP B 1 350 ? 9.852 -33.125 -22.797 1 97.75 350 TRP B CA 1
ATOM 7991 C C . TRP B 1 350 ? 8.734 -33.656 -21.891 1 97.75 350 TRP B C 1
ATOM 7993 O O . TRP B 1 350 ? 8.961 -33.875 -20.703 1 97.75 350 TRP B O 1
ATOM 8003 N N . LYS B 1 351 ? 7.605 -33.969 -22.422 1 98.25 351 LYS B N 1
ATOM 8004 C CA . LYS B 1 351 ? 6.414 -34.281 -21.641 1 98.25 351 LYS B CA 1
ATOM 8005 C C . LYS B 1 351 ? 6.5 -35.719 -21.094 1 98.25 351 LYS B C 1
ATOM 8007 O O . LYS B 1 351 ? 7.102 -36.594 -21.703 1 98.25 351 LYS B O 1
ATOM 8012 N N . LEU B 1 352 ? 5.93 -35.875 -19.969 1 98.56 352 LEU B N 1
ATOM 8013 C CA . LEU B 1 352 ? 5.793 -37.188 -19.391 1 98.56 352 LEU B CA 1
ATOM 8014 C C . LEU B 1 352 ? 4.805 -38.031 -20.188 1 98.56 352 LEU B C 1
ATOM 8016 O O . LEU B 1 352 ? 3.793 -37.531 -20.672 1 98.56 352 LEU B O 1
ATOM 8020 N N . GLN B 1 353 ? 5.09 -39.281 -20.281 1 97.94 353 GLN B N 1
ATOM 8021 C CA . GLN B 1 353 ? 4.219 -40.25 -20.984 1 97.94 353 GLN B CA 1
ATOM 8022 C C . GLN B 1 353 ? 3.941 -41.469 -20.125 1 97.94 353 GLN B C 1
ATOM 8024 O O . GLN B 1 353 ? 4.832 -41.969 -19.422 1 97.94 353 GLN B O 1
ATOM 8029 N N . ASP B 1 354 ? 2.732 -41.875 -20.141 1 97.81 354 ASP B N 1
ATOM 8030 C CA . ASP B 1 354 ? 2.33 -43.094 -19.438 1 97.81 354 ASP B CA 1
ATOM 8031 C C . ASP B 1 354 ? 2.795 -44.344 -20.188 1 97.81 354 ASP B C 1
ATOM 8033 O O . ASP B 1 354 ? 2.373 -44.594 -21.312 1 97.81 354 ASP B O 1
ATOM 8037 N N . VAL B 1 355 ? 3.633 -45.156 -19.562 1 96.81 355 VAL B N 1
ATOM 8038 C CA . VAL B 1 355 ? 4.16 -46.344 -20.203 1 96.81 355 VAL B CA 1
ATOM 8039 C C . VAL B 1 355 ? 3.777 -47.594 -19.375 1 96.81 355 VAL B C 1
ATOM 8041 O O . VAL B 1 355 ? 4.445 -48.625 -19.453 1 96.81 355 VAL B O 1
ATOM 8044 N N . THR B 1 356 ? 2.83 -47.406 -18.547 1 96.56 356 THR B N 1
ATOM 8045 C CA . THR B 1 356 ? 2.398 -48.469 -17.641 1 96.56 356 THR B CA 1
ATOM 8046 C C . THR B 1 356 ? 2.141 -49.75 -18.406 1 96.56 356 THR B C 1
ATOM 8048 O O . THR B 1 356 ? 2.59 -50.812 -18 1 96.56 356 THR B O 1
ATOM 8051 N N . HIS B 1 357 ? 1.504 -49.719 -19.547 1 94.44 357 HIS B N 1
ATOM 8052 C CA . HIS B 1 357 ? 1.091 -50.906 -20.312 1 94.44 357 HIS B CA 1
ATOM 8053 C C . HIS B 1 357 ? 2.297 -51.656 -20.859 1 94.44 357 HIS B C 1
ATOM 8055 O O . HIS B 1 357 ? 2.25 -52.875 -21.047 1 94.44 357 HIS B O 1
ATOM 8061 N N . HIS B 1 358 ? 3.355 -50.938 -21.062 1 92.75 358 HIS B N 1
ATOM 8062 C CA . HIS B 1 358 ? 4.551 -51.531 -21.641 1 92.75 358 HIS B CA 1
ATOM 8063 C C . HIS B 1 358 ? 5.34 -52.312 -20.594 1 92.75 358 HIS B C 1
ATOM 8065 O O . HIS B 1 358 ? 6.207 -53.125 -20.922 1 92.75 358 HIS B O 1
ATOM 8071 N N . LEU B 1 359 ? 5.008 -52.188 -19.328 1 93.19 359 LEU B N 1
ATOM 8072 C CA . LEU B 1 359 ? 5.848 -52.75 -18.281 1 93.19 359 LEU B CA 1
ATOM 8073 C C . LEU B 1 359 ? 5.125 -53.906 -17.578 1 93.19 359 LEU B C 1
ATOM 8075 O O . LEU B 1 359 ? 5.723 -54.594 -16.75 1 93.19 359 LEU B O 1
ATOM 8079 N N . HIS B 1 360 ? 3.891 -54.188 -17.875 1 91.44 360 HIS B N 1
ATOM 8080 C CA . HIS B 1 360 ? 3.143 -55.25 -17.234 1 91.44 360 HIS B CA 1
ATOM 8081 C C . HIS B 1 360 ? 3.764 -56.594 -17.547 1 91.44 360 HIS B C 1
ATOM 8083 O O . HIS B 1 360 ? 3.715 -57.531 -16.719 1 91.44 360 HIS B O 1
ATOM 8089 N N . LYS B 1 361 ? 4.32 -56.781 -18.75 1 90 361 LYS B N 1
ATOM 8090 C CA . LYS B 1 361 ? 4.973 -58.031 -19.141 1 90 361 LYS B CA 1
ATOM 8091 C C . LYS B 1 361 ? 6.32 -57.75 -19.797 1 90 361 LYS B C 1
ATOM 8093 O O . LYS B 1 361 ? 6.598 -58.281 -20.891 1 90 361 LYS B O 1
ATOM 8098 N N . CYS B 1 362 ? 7.043 -57.062 -19.078 1 91.88 362 CYS B N 1
ATOM 8099 C CA . CYS B 1 362 ? 8.281 -56.594 -19.703 1 91.88 362 CYS B CA 1
ATOM 8100 C C . CYS B 1 362 ? 9.43 -57.562 -19.406 1 91.88 362 CYS B C 1
ATOM 8102 O O . CYS B 1 362 ? 10.531 -57.406 -19.938 1 91.88 362 CYS B O 1
ATOM 8104 N N . GLY B 1 363 ? 9.234 -58.5 -18.5 1 92.06 363 GLY B N 1
ATOM 8105 C CA . GLY B 1 363 ? 10.273 -59.438 -18.172 1 92.06 363 GLY B CA 1
ATOM 8106 C C . GLY B 1 363 ? 10.984 -59.156 -16.875 1 92.06 363 GLY B C 1
ATOM 8107 O O . GLY B 1 363 ? 11.531 -60.031 -16.234 1 92.06 363 GLY B O 1
ATOM 8108 N N . ALA B 1 364 ? 11.008 -57.875 -16.531 1 92.38 364 ALA B N 1
ATOM 8109 C CA . ALA B 1 364 ? 11.617 -57.5 -15.258 1 92.38 364 ALA B CA 1
ATOM 8110 C C . ALA B 1 364 ? 10.625 -57.656 -14.109 1 92.38 364 ALA B C 1
ATOM 8112 O O . ALA B 1 364 ? 9.766 -56.781 -13.891 1 92.38 364 ALA B O 1
ATOM 8113 N N . THR B 1 365 ? 10.805 -58.531 -13.312 1 91.5 365 THR B N 1
ATOM 8114 C CA . THR B 1 365 ? 9.852 -58.969 -12.281 1 91.5 365 THR B CA 1
ATOM 8115 C C . THR B 1 365 ? 9.656 -57.844 -11.258 1 91.5 365 THR B C 1
ATOM 8117 O O . THR B 1 365 ? 8.547 -57.656 -10.758 1 91.5 365 THR B O 1
ATOM 8120 N N . VAL B 1 366 ? 10.633 -57.188 -10.984 1 89 366 VAL B N 1
ATOM 8121 C CA . VAL B 1 366 ? 10.57 -56.125 -9.984 1 89 366 VAL B CA 1
ATOM 8122 C C . VAL B 1 366 ? 9.609 -55.062 -10.453 1 89 366 VAL B C 1
ATOM 8124 O O . VAL B 1 366 ? 8.773 -54.562 -9.68 1 89 366 VAL B O 1
ATOM 8127 N N . LEU B 1 367 ? 9.695 -54.656 -11.648 1 92.38 367 LEU B N 1
ATOM 8128 C CA . LEU B 1 367 ? 8.828 -53.656 -12.227 1 92.38 367 LEU B CA 1
ATOM 8129 C C . LEU B 1 367 ? 7.395 -54.156 -12.328 1 92.38 367 LEU B C 1
ATOM 8131 O O . LEU B 1 367 ? 6.453 -53.406 -12.008 1 92.38 367 LEU B O 1
ATOM 8135 N N . GLU B 1 368 ? 7.27 -55.375 -12.727 1 94.06 368 GLU B N 1
ATOM 8136 C CA . GLU B 1 368 ? 5.953 -55.969 -12.891 1 94.06 368 GLU B CA 1
ATOM 8137 C C . GLU B 1 368 ? 5.223 -56.062 -11.555 1 94.06 368 GLU B C 1
ATOM 8139 O O . GLU B 1 368 ? 4.023 -55.781 -11.477 1 94.06 368 GLU B O 1
ATOM 8144 N N . ASN B 1 369 ? 5.969 -56.406 -10.578 1 93.25 369 ASN B N 1
ATOM 8145 C CA . ASN B 1 369 ? 5.371 -56.562 -9.25 1 93.25 369 ASN B CA 1
ATOM 8146 C C . ASN B 1 369 ? 4.887 -55.219 -8.688 1 93.25 369 ASN B C 1
ATOM 8148 O O . ASN B 1 369 ? 3.826 -55.156 -8.062 1 93.25 369 ASN B O 1
ATOM 8152 N N . ILE B 1 370 ? 5.625 -54.25 -8.906 1 93.38 370 ILE B N 1
ATOM 8153 C CA . ILE B 1 370 ? 5.25 -52.906 -8.422 1 93.38 370 ILE B CA 1
ATOM 8154 C C . ILE B 1 370 ? 3.943 -52.469 -9.078 1 93.38 370 ILE B C 1
ATOM 8156 O O . ILE B 1 370 ? 3.096 -51.844 -8.438 1 93.38 370 ILE B O 1
ATOM 8160 N N . LEU B 1 371 ? 3.75 -52.844 -10.234 1 94.56 371 LEU B N 1
ATOM 8161 C CA . LEU B 1 371 ? 2.617 -52.375 -11.023 1 94.56 371 LEU B CA 1
ATOM 8162 C C . LEU B 1 371 ? 1.359 -53.156 -10.695 1 94.56 371 LEU B C 1
ATOM 8164 O O . LEU B 1 371 ? 0.255 -52.781 -11.078 1 94.56 371 LEU B O 1
ATOM 8168 N N . THR B 1 372 ? 1.495 -54.25 -9.969 1 92.94 372 THR B N 1
ATOM 8169 C CA . THR B 1 372 ? 0.327 -55.031 -9.555 1 92.94 372 THR B CA 1
ATOM 8170 C C . THR B 1 372 ? -0.409 -54.344 -8.414 1 92.94 372 THR B C 1
ATOM 8172 O O . THR B 1 372 ? -1.582 -54.625 -8.156 1 92.94 372 THR B O 1
ATOM 8175 N N . LEU B 1 373 ? 0.29 -53.5 -7.816 1 93 373 LEU B N 1
ATOM 8176 C CA . LEU B 1 373 ? -0.324 -52.781 -6.707 1 93 373 LEU B CA 1
ATOM 8177 C C . LEU B 1 373 ? -1.26 -51.688 -7.219 1 93 373 LEU B C 1
ATOM 8179 O O . LEU B 1 373 ? -0.909 -50.938 -8.133 1 93 373 LEU B O 1
ATOM 8183 N N . PRO B 1 374 ? -2.363 -51.594 -6.613 1 93.5 374 PRO B N 1
ATOM 8184 C CA . PRO B 1 374 ? -3.32 -50.594 -7.051 1 93.5 374 PRO B CA 1
ATOM 8185 C C . PRO B 1 374 ? -2.793 -49.156 -6.863 1 93.5 374 PRO B C 1
ATOM 8187 O O . PRO B 1 374 ? -2.141 -48.875 -5.859 1 93.5 374 PRO B O 1
ATOM 8190 N N . GLY B 1 375 ? -3.053 -48.281 -7.824 1 93.25 375 GLY B N 1
ATOM 8191 C CA . GLY B 1 375 ? -2.662 -46.875 -7.723 1 93.25 375 GLY B CA 1
ATOM 8192 C C . GLY B 1 375 ? -1.274 -46.625 -8.273 1 93.25 375 GLY B C 1
ATOM 8193 O O . GLY B 1 375 ? -0.86 -45.469 -8.383 1 93.25 375 GLY B O 1
ATOM 8194 N N . ASN B 1 376 ? -0.573 -47.688 -8.602 1 95.88 376 ASN B N 1
ATOM 8195 C CA . ASN B 1 376 ? 0.773 -47.531 -9.148 1 95.88 376 ASN B CA 1
ATOM 8196 C C . ASN B 1 376 ? 0.753 -47.406 -10.664 1 95.88 376 ASN B C 1
ATOM 8198 O O . ASN B 1 376 ? -0.135 -47.938 -11.328 1 95.88 376 ASN B O 1
ATOM 8202 N N . SER B 1 377 ? 1.629 -46.656 -11.156 1 97.06 377 SER B N 1
ATOM 8203 C CA . SER B 1 377 ? 1.813 -46.5 -12.594 1 97.06 377 SER B CA 1
ATOM 8204 C C . SER B 1 377 ? 3.281 -46.281 -12.945 1 97.06 377 SER B C 1
ATOM 8206 O O . SER B 1 377 ? 4.125 -46.156 -12.055 1 97.06 377 SER B O 1
ATOM 8208 N N . ALA B 1 378 ? 3.541 -46.375 -14.195 1 96.69 378 ALA B N 1
ATOM 8209 C CA . ALA B 1 378 ? 4.871 -46.094 -14.727 1 96.69 378 ALA B CA 1
ATOM 8210 C C . ALA B 1 378 ? 4.816 -44.969 -15.758 1 96.69 378 ALA B C 1
ATOM 8212 O O . ALA B 1 378 ? 3.932 -44.938 -16.609 1 96.69 378 ALA B O 1
ATOM 8213 N N . HIS B 1 379 ? 5.672 -44.031 -15.57 1 98 379 HIS B N 1
ATOM 8214 C CA . HIS B 1 379 ? 5.781 -42.906 -16.5 1 98 379 HIS B CA 1
ATOM 8215 C C . HIS B 1 379 ? 7.234 -42.656 -16.891 1 98 379 HIS B C 1
ATOM 8217 O O . HIS B 1 379 ? 8.148 -43.094 -16.188 1 98 379 HIS B O 1
ATOM 8223 N N . ALA B 1 380 ? 7.402 -41.969 -18.047 1 98 380 ALA B N 1
ATOM 8224 C CA . ALA B 1 380 ? 8.75 -41.688 -18.531 1 98 380 ALA B CA 1
ATOM 8225 C C . ALA B 1 380 ? 8.789 -40.438 -19.391 1 98 380 ALA B C 1
ATOM 8227 O O . ALA B 1 380 ? 7.746 -39.938 -19.844 1 98 380 ALA B O 1
ATOM 8228 N N . PHE B 1 381 ? 9.977 -39.844 -19.531 1 98.25 381 PHE B N 1
ATOM 8229 C CA . PHE B 1 381 ? 10.219 -38.781 -20.516 1 98.25 381 PHE B CA 1
ATOM 8230 C C . PHE B 1 381 ? 11.586 -38.969 -21.172 1 98.25 381 PHE B C 1
ATOM 8232 O O . PHE B 1 381 ? 12.414 -39.75 -20.688 1 98.25 381 PHE B O 1
ATOM 8239 N N . VAL B 1 382 ? 11.773 -38.312 -22.266 1 97.94 382 VAL B N 1
ATOM 8240 C CA . VAL B 1 382 ? 12.984 -38.469 -23.062 1 97.94 382 VAL B CA 1
ATOM 8241 C C . VAL B 1 382 ? 13.781 -37.156 -23.047 1 97.94 382 VAL B C 1
ATOM 8243 O O . VAL B 1 382 ? 13.203 -36.094 -23.156 1 97.94 382 VAL B O 1
ATOM 8246 N N . ILE B 1 383 ? 15.07 -37.281 -22.812 1 98.06 383 ILE B N 1
ATOM 8247 C CA . ILE B 1 383 ? 16.016 -36.156 -22.969 1 98.06 383 ILE B CA 1
ATOM 8248 C C . ILE B 1 383 ? 16.734 -36.281 -24.297 1 98.06 383 ILE B C 1
ATOM 8250 O O . ILE B 1 383 ? 17.672 -37.062 -24.438 1 98.06 383 ILE B O 1
ATOM 8254 N N . PRO B 1 384 ? 16.297 -35.469 -25.234 1 96.69 384 PRO B N 1
ATOM 8255 C CA . PRO B 1 384 ? 16.953 -35.562 -26.531 1 96.69 384 PRO B CA 1
ATOM 8256 C C . PRO B 1 384 ? 18.438 -35.25 -26.484 1 96.69 384 PRO B C 1
ATOM 8258 O O . PRO B 1 384 ? 18.828 -34.188 -25.938 1 96.69 384 PRO B O 1
ATOM 8261 N N . GLY B 1 385 ? 19.25 -36.125 -26.984 1 94.12 385 GLY B N 1
ATOM 8262 C CA . GLY B 1 385 ? 20.688 -35.906 -27.094 1 94.12 385 GLY B CA 1
ATOM 8263 C C . GLY B 1 385 ? 21.359 -35.719 -25.75 1 94.12 385 GLY B C 1
ATOM 8264 O O . GLY B 1 385 ? 22.344 -34.969 -25.625 1 94.12 385 GLY B O 1
ATOM 8265 N N . GLY B 1 386 ? 20.891 -36.312 -24.672 1 94.75 386 GLY B N 1
ATOM 8266 C CA . GLY B 1 386 ? 21.359 -36.031 -23.328 1 94.75 386 GLY B CA 1
ATOM 8267 C C . GLY B 1 386 ? 22.469 -36.938 -22.859 1 94.75 386 GLY B C 1
ATOM 8268 O O . GLY B 1 386 ? 22.953 -36.844 -21.734 1 94.75 386 GLY B O 1
ATOM 8269 N N . GLN B 1 387 ? 22.969 -37.844 -23.703 1 92.44 387 GLN B N 1
ATOM 8270 C CA . GLN B 1 387 ? 23.844 -38.906 -23.281 1 92.44 387 GLN B CA 1
ATOM 8271 C C . GLN B 1 387 ? 25.188 -38.375 -22.766 1 92.44 387 GLN B C 1
ATOM 8273 O O . GLN B 1 387 ? 25.75 -38.906 -21.812 1 92.44 387 GLN B O 1
ATOM 8278 N N . LEU B 1 388 ? 25.656 -37.312 -23.391 1 91 388 LEU B N 1
ATOM 8279 C CA . LEU B 1 388 ? 26.938 -36.75 -22.984 1 91 388 LEU B CA 1
ATOM 8280 C C . LEU B 1 388 ? 26.797 -35.906 -21.719 1 91 388 LEU B C 1
ATOM 8282 O O . LEU B 1 388 ? 27.734 -35.812 -20.922 1 91 388 LEU B O 1
ATOM 8286 N N . GLN B 1 389 ? 25.688 -35.312 -21.531 1 93.75 389 GLN B N 1
ATOM 8287 C CA . GLN B 1 389 ? 25.484 -34.344 -20.453 1 93.75 389 GLN B CA 1
ATOM 8288 C C . GLN B 1 389 ? 25.016 -35.031 -19.188 1 93.75 389 GLN B C 1
ATOM 8290 O O . GLN B 1 389 ? 25.328 -34.562 -18.078 1 93.75 389 GLN B O 1
ATOM 8295 N N . VAL B 1 390 ? 24.297 -36.094 -19.297 1 94.94 390 VAL B N 1
ATOM 8296 C CA . VAL B 1 390 ? 23.781 -36.812 -18.125 1 94.94 390 VAL B CA 1
ATOM 8297 C C . VAL B 1 390 ? 24.797 -37.875 -17.703 1 94.94 390 VAL B C 1
ATOM 8299 O O . VAL B 1 390 ? 24.672 -39.031 -18.047 1 94.94 390 VAL B O 1
ATOM 8302 N N . THR B 1 391 ? 25.641 -37.5 -16.828 1 93.69 391 THR B N 1
ATOM 8303 C CA . THR B 1 391 ? 26.719 -38.344 -16.359 1 93.69 391 THR B CA 1
ATOM 8304 C C . THR B 1 391 ? 26.234 -39.281 -15.25 1 93.69 391 THR B C 1
ATOM 8306 O O . THR B 1 391 ? 25.109 -39.156 -14.781 1 93.69 391 THR B O 1
ATOM 8309 N N . LYS B 1 392 ? 27.141 -40.188 -14.852 1 92.12 392 LYS B N 1
ATOM 8310 C CA . LYS B 1 392 ? 26.844 -41.094 -13.75 1 92.12 392 LYS B CA 1
ATOM 8311 C C . LYS B 1 392 ? 26.594 -40.344 -12.453 1 92.12 392 LYS B C 1
ATOM 8313 O O . LYS B 1 392 ? 25.781 -40.75 -11.625 1 92.12 392 LYS B O 1
ATOM 8318 N N . LYS B 1 393 ? 27.297 -39.25 -12.367 1 94.56 393 LYS B N 1
ATOM 8319 C CA . LYS B 1 393 ? 27.125 -38.406 -11.18 1 94.56 393 LYS B CA 1
ATOM 8320 C C . LYS B 1 393 ? 25.719 -37.812 -11.125 1 94.56 393 LYS B C 1
ATOM 8322 O O . LYS B 1 393 ? 25.094 -37.781 -10.062 1 94.56 393 LYS B O 1
ATOM 8327 N N . VAL B 1 394 ? 25.266 -37.312 -12.227 1 95.5 394 VAL B N 1
ATOM 8328 C CA . VAL B 1 394 ? 23.938 -36.75 -12.328 1 95.5 394 VAL B CA 1
ATOM 8329 C C . VAL B 1 394 ? 22.891 -37.812 -12.023 1 95.5 394 VAL B C 1
ATOM 8331 O O . VAL B 1 394 ? 21.938 -37.562 -11.273 1 95.5 394 VAL B O 1
ATOM 8334 N N . VAL B 1 395 ? 23.062 -38.969 -12.555 1 94.5 395 VAL B N 1
ATOM 8335 C CA . VAL B 1 395 ? 22.141 -40.094 -12.359 1 94.5 395 VAL B CA 1
ATOM 8336 C C . VAL B 1 395 ? 22.078 -40.469 -10.875 1 94.5 395 VAL B C 1
ATOM 8338 O O . VAL B 1 395 ? 21 -40.688 -10.336 1 94.5 395 VAL B O 1
ATOM 8341 N N . ALA B 1 396 ? 23.203 -40.531 -10.25 1 93.94 396 ALA B N 1
ATOM 8342 C CA . ALA B 1 396 ? 23.25 -40.844 -8.828 1 93.94 396 ALA B CA 1
ATOM 8343 C C . ALA B 1 396 ? 22.5 -39.812 -8 1 93.94 396 ALA B C 1
ATOM 8345 O O . ALA B 1 396 ? 21.812 -40.156 -7.031 1 93.94 396 ALA B O 1
ATOM 8346 N N . SER B 1 397 ? 22.656 -38.562 -8.383 1 95.06 397 SER B N 1
ATOM 8347 C CA . SER B 1 397 ? 21.938 -37.5 -7.695 1 95.06 397 SER B CA 1
ATOM 8348 C C . SER B 1 397 ? 20.438 -37.625 -7.863 1 95.06 397 SER B C 1
ATOM 8350 O O . SER B 1 397 ? 19.672 -37.375 -6.934 1 95.06 397 SER B O 1
ATOM 8352 N N . TRP B 1 398 ? 19.984 -38.062 -8.992 1 95.75 398 TRP B N 1
ATOM 8353 C CA . TRP B 1 398 ? 18.562 -38.25 -9.273 1 95.75 398 TRP B CA 1
ATOM 8354 C C . TRP B 1 398 ? 18.016 -39.438 -8.477 1 95.75 398 TRP B C 1
ATOM 8356 O O . TRP B 1 398 ? 16.891 -39.344 -7.961 1 95.75 398 TRP B O 1
ATOM 8366 N N . GLU B 1 399 ? 18.781 -40.469 -8.406 1 92.06 399 GLU B N 1
ATOM 8367 C CA . GLU B 1 399 ? 18.391 -41.625 -7.621 1 92.06 399 GLU B CA 1
ATOM 8368 C C . GLU B 1 399 ? 18.234 -41.281 -6.145 1 92.06 399 GLU B C 1
ATOM 8370 O O . GLU B 1 399 ? 17.297 -41.75 -5.492 1 92.06 399 GLU B O 1
ATOM 8375 N N . ASN B 1 400 ? 19.125 -40.531 -5.684 1 92.75 400 ASN B N 1
ATOM 8376 C CA . ASN B 1 400 ? 19.047 -40.094 -4.301 1 92.75 400 ASN B CA 1
ATOM 8377 C C . ASN B 1 400 ? 17.797 -39.219 -4.062 1 92.75 400 ASN B C 1
ATOM 8379 O O . ASN B 1 400 ? 17.141 -39.344 -3.025 1 92.75 400 ASN B O 1
ATOM 8383 N N . LEU B 1 401 ? 17.516 -38.375 -4.98 1 93 401 LEU B N 1
ATOM 8384 C CA . LEU B 1 401 ? 16.328 -37.531 -4.891 1 93 401 LEU B CA 1
ATOM 8385 C C . LEU B 1 401 ? 15.055 -38.375 -4.844 1 93 401 LEU B C 1
ATOM 8387 O O . LEU B 1 401 ? 14.133 -38.062 -4.086 1 93 401 LEU B O 1
ATOM 8391 N N . ALA B 1 402 ? 14.984 -39.344 -5.668 1 92.12 402 ALA B N 1
ATOM 8392 C CA . ALA B 1 402 ? 13.836 -40.25 -5.715 1 92.12 402 ALA B CA 1
ATOM 8393 C C . ALA B 1 402 ? 13.602 -40.906 -4.359 1 92.12 402 ALA B C 1
ATOM 8395 O O . ALA B 1 402 ? 12.461 -41.031 -3.9 1 92.12 402 ALA B O 1
ATOM 8396 N N . ARG B 1 403 ? 14.641 -41.281 -3.701 1 89.75 403 ARG B N 1
ATOM 8397 C CA . ARG B 1 403 ? 14.562 -42.031 -2.438 1 89.75 403 ARG B CA 1
ATOM 8398 C C . ARG B 1 403 ? 14.258 -41.062 -1.281 1 89.75 403 ARG B C 1
ATOM 8400 O O . ARG B 1 403 ? 13.445 -41.406 -0.407 1 89.75 403 ARG B O 1
ATOM 8407 N N . THR B 1 404 ? 14.781 -39.938 -1.291 1 89.44 404 THR B N 1
ATOM 8408 C CA . THR B 1 404 ? 14.734 -39.031 -0.137 1 89.44 404 THR B CA 1
ATOM 8409 C C . THR B 1 404 ? 13.484 -38.156 -0.188 1 89.44 404 THR B C 1
ATOM 8411 O O . THR B 1 404 ? 12.906 -37.844 0.85 1 89.44 404 THR B O 1
ATOM 8414 N N . GLN B 1 405 ? 13.039 -37.844 -1.371 1 84.69 405 GLN B N 1
ATOM 8415 C CA . GLN B 1 405 ? 12.008 -36.812 -1.441 1 84.69 405 GLN B CA 1
ATOM 8416 C C . GLN B 1 405 ? 10.688 -37.375 -1.958 1 84.69 405 GLN B C 1
ATOM 8418 O O . GLN B 1 405 ? 9.625 -36.781 -1.77 1 84.69 405 GLN B O 1
ATOM 8423 N N . HIS B 1 406 ? 10.617 -38.5 -2.602 1 83.25 406 HIS B N 1
ATOM 8424 C CA . HIS B 1 406 ? 9.391 -38.969 -3.242 1 83.25 406 HIS B CA 1
ATOM 8425 C C . HIS B 1 406 ? 9.047 -40.375 -2.816 1 83.25 406 HIS B C 1
ATOM 8427 O O . HIS B 1 406 ? 8.141 -41 -3.381 1 83.25 406 HIS B O 1
ATOM 8433 N N . ASN B 1 407 ? 9.711 -40.906 -1.844 1 81.44 407 ASN B N 1
ATOM 8434 C CA . ASN B 1 407 ? 9.422 -42.188 -1.265 1 81.44 407 ASN B CA 1
ATOM 8435 C C . ASN B 1 407 ? 9.383 -43.281 -2.332 1 81.44 407 ASN B C 1
ATOM 8437 O O . ASN B 1 407 ? 8.477 -44.125 -2.346 1 81.44 407 ASN B O 1
ATOM 8441 N N . LEU B 1 408 ? 10.133 -43.219 -3.365 1 83.81 408 LEU B N 1
ATOM 8442 C CA . LEU B 1 408 ? 10.227 -44.219 -4.41 1 83.81 408 LEU B CA 1
ATOM 8443 C C . LEU B 1 408 ? 11.508 -45.031 -4.262 1 83.81 408 LEU B C 1
ATOM 8445 O O . LEU B 1 408 ? 12.461 -44.594 -3.627 1 83.81 408 LEU B O 1
ATOM 8449 N N . LEU B 1 409 ? 11.422 -46.188 -4.828 1 79.44 409 LEU B N 1
ATOM 8450 C CA . LEU B 1 409 ? 12.57 -47.094 -4.754 1 79.44 409 LEU B CA 1
ATOM 8451 C C . LEU B 1 409 ? 13.719 -46.562 -5.613 1 79.44 409 LEU B C 1
ATOM 8453 O O . LEU B 1 409 ? 14.883 -46.906 -5.371 1 79.44 409 LEU B O 1
ATOM 8457 N N . GLY B 1 410 ? 13.352 -45.875 -6.559 1 84.94 410 GLY B N 1
ATOM 8458 C CA . GLY B 1 410 ? 14.383 -45.281 -7.414 1 84.94 410 GLY B CA 1
ATOM 8459 C C . GLY B 1 410 ? 13.836 -44.75 -8.719 1 84.94 410 GLY B C 1
ATOM 8460 O O . GLY B 1 410 ? 12.633 -44.5 -8.844 1 84.94 410 GLY B O 1
ATOM 8461 N N . VAL B 1 411 ? 14.812 -44.375 -9.625 1 93.5 411 VAL B N 1
ATOM 8462 C CA . VAL B 1 411 ? 14.531 -43.906 -10.977 1 93.5 411 VAL B CA 1
ATOM 8463 C C . VAL B 1 411 ? 15.414 -44.656 -11.977 1 93.5 411 VAL B C 1
ATOM 8465 O O . VAL B 1 411 ? 16.562 -45 -11.664 1 93.5 411 VAL B O 1
ATOM 8468 N N . SER B 1 412 ? 14.844 -45.062 -13.031 1 93.38 412 SER B N 1
ATOM 8469 C CA . SER B 1 412 ? 15.594 -45.719 -14.078 1 93.38 412 SER B CA 1
ATOM 8470 C C . SER B 1 412 ? 16.016 -44.75 -15.18 1 93.38 412 SER B C 1
ATOM 8472 O O . SER B 1 412 ? 15.172 -44.094 -15.766 1 93.38 412 SER B O 1
ATOM 8474 N N . VAL B 1 413 ? 17.281 -44.75 -15.367 1 95 413 VAL B N 1
ATOM 8475 C CA . VAL B 1 413 ? 17.828 -43.938 -16.453 1 95 413 VAL B CA 1
ATOM 8476 C C . VAL B 1 413 ? 18.453 -44.844 -17.5 1 95 413 VAL B C 1
ATOM 8478 O O . VAL B 1 413 ? 19.359 -45.625 -17.203 1 95 413 VAL B O 1
ATOM 8481 N N . PHE B 1 414 ? 17.953 -44.719 -18.75 1 94.19 414 PHE B N 1
ATOM 8482 C CA . PHE B 1 414 ? 18.391 -45.594 -19.812 1 94.19 414 PHE B CA 1
ATOM 8483 C C . PHE B 1 414 ? 19.078 -44.812 -20.922 1 94.19 414 PHE B C 1
ATOM 8485 O O . PHE B 1 414 ? 18.609 -43.75 -21.328 1 94.19 414 PHE B O 1
ATOM 8492 N N . TYR B 1 415 ? 20.109 -45.344 -21.312 1 93.06 415 TYR B N 1
ATOM 8493 C CA . TYR B 1 415 ? 20.797 -44.844 -22.5 1 93.06 415 TYR B CA 1
ATOM 8494 C C . TYR B 1 415 ? 20.359 -45.625 -23.734 1 93.06 415 TYR B C 1
ATOM 8496 O O . TYR B 1 415 ? 20.312 -46.844 -23.719 1 93.06 415 TYR B O 1
ATOM 8504 N N . ILE B 1 416 ? 20.047 -44.875 -24.672 1 91.12 416 ILE B N 1
ATOM 8505 C CA . ILE B 1 416 ? 19.578 -45.562 -25.891 1 91.12 416 ILE B CA 1
ATOM 8506 C C . ILE B 1 416 ? 20.781 -45.875 -26.797 1 91.12 416 ILE B C 1
ATOM 8508 O O . ILE B 1 416 ? 21.5 -44.969 -27.203 1 91.12 416 ILE B O 1
ATOM 8512 N N . CYS B 1 417 ? 20.938 -47.094 -27.109 1 87.38 417 CYS B N 1
ATOM 8513 C CA . CYS B 1 417 ? 22.078 -47.531 -27.891 1 87.38 417 CYS B CA 1
ATOM 8514 C C . CYS B 1 417 ? 21.734 -47.625 -29.375 1 87.38 417 CYS B C 1
ATOM 8516 O O . CYS B 1 417 ? 20.578 -47.406 -29.75 1 87.38 417 CYS B O 1
ATOM 8518 N N . GLU B 1 418 ? 22.703 -47.938 -30.234 1 82.5 418 GLU B N 1
ATOM 8519 C CA . GLU B 1 418 ? 22.594 -47.938 -31.688 1 82.5 418 GLU B CA 1
ATOM 8520 C C . GLU B 1 418 ? 21.625 -49.031 -32.156 1 82.5 418 GLU B C 1
ATOM 8522 O O . GLU B 1 418 ? 20.906 -48.875 -33.125 1 82.5 418 GLU B O 1
ATOM 8527 N N . ASP B 1 419 ? 21.594 -50.188 -31.5 1 81.19 419 ASP B N 1
ATOM 8528 C CA . ASP B 1 419 ? 20.75 -51.312 -31.906 1 81.19 419 ASP B CA 1
ATOM 8529 C C . ASP B 1 419 ? 19.359 -51.188 -31.297 1 81.19 419 ASP B C 1
ATOM 8531 O O . ASP B 1 419 ? 18.609 -52.188 -31.25 1 81.19 419 ASP B O 1
ATOM 8535 N N . LEU B 1 420 ? 19.016 -50 -30.781 1 81.31 420 LEU B N 1
ATOM 8536 C CA . LEU B 1 420 ? 17.719 -49.719 -30.188 1 81.31 420 LEU B CA 1
ATOM 8537 C C . LEU B 1 420 ? 17.5 -50.562 -28.938 1 81.31 420 LEU B C 1
ATOM 8539 O O . LEU B 1 420 ? 16.406 -51.094 -28.734 1 81.31 420 LEU B O 1
ATOM 8543 N N . THR B 1 421 ? 18.484 -50.812 -28.297 1 86.69 421 THR B N 1
ATOM 8544 C CA . THR B 1 421 ? 18.406 -51.406 -26.969 1 86.69 421 THR B CA 1
ATOM 8545 C C . THR B 1 421 ? 18.688 -50.375 -25.875 1 86.69 421 THR B C 1
ATOM 8547 O O . THR B 1 421 ? 19.219 -49.312 -26.156 1 86.69 421 THR B O 1
ATOM 8550 N N . LEU B 1 422 ? 18.234 -50.75 -24.734 1 92.31 422 LEU B N 1
ATOM 8551 C CA . LEU B 1 422 ? 18.422 -49.875 -23.578 1 92.31 422 LEU B CA 1
ATOM 8552 C C . LEU B 1 422 ? 19.625 -50.312 -22.75 1 92.31 422 LEU B C 1
ATOM 8554 O O . LEU B 1 422 ? 19.891 -51.5 -22.609 1 92.31 422 LEU B O 1
ATOM 8558 N N . LYS B 1 423 ? 20.406 -49.406 -22.359 1 90.62 423 LYS B N 1
ATOM 8559 C CA . LYS B 1 423 ? 21.484 -49.625 -21.406 1 90.62 423 LYS B CA 1
ATOM 8560 C C . LYS B 1 423 ? 21.203 -48.969 -20.078 1 90.62 423 LYS B C 1
ATOM 8562 O O . LYS B 1 423 ? 20.938 -47.75 -20.016 1 90.62 423 LYS B O 1
ATOM 8567 N N . GLY B 1 424 ? 21.188 -49.688 -19.016 1 87.69 424 GLY B N 1
ATOM 8568 C CA . GLY B 1 424 ? 20.906 -49.219 -17.656 1 87.69 424 GLY B CA 1
ATOM 8569 C C . GLY B 1 424 ? 20.688 -50.344 -16.672 1 87.69 424 GLY B C 1
ATOM 8570 O O . GLY B 1 424 ? 20.703 -51.531 -17.047 1 87.69 424 GLY B O 1
ATOM 8571 N N . ALA B 1 425 ? 20.531 -50.062 -15.453 1 79.62 425 ALA B N 1
ATOM 8572 C CA . ALA B 1 425 ? 20.5 -51.062 -14.375 1 79.62 425 ALA B CA 1
ATOM 8573 C C . ALA B 1 425 ? 19.375 -52.062 -14.586 1 79.62 425 ALA B C 1
ATOM 8575 O O . ALA B 1 425 ? 19.578 -53.281 -14.43 1 79.62 425 ALA B O 1
ATOM 8576 N N . VAL B 1 426 ? 18.172 -51.719 -14.984 1 84.88 426 VAL B N 1
ATOM 8577 C CA . VAL B 1 426 ? 17.016 -52.625 -15.039 1 84.88 426 VAL B CA 1
ATOM 8578 C C . VAL B 1 426 ? 16.797 -53.094 -16.469 1 84.88 426 VAL B C 1
ATOM 8580 O O . VAL B 1 426 ? 16.016 -54 -16.719 1 84.88 426 VAL B O 1
ATOM 8583 N N . SER B 1 427 ? 17.547 -52.656 -17.344 1 88.5 427 SER B N 1
ATOM 8584 C CA . SER B 1 427 ? 17.312 -52.969 -18.75 1 88.5 427 SER B CA 1
ATOM 8585 C C . SER B 1 427 ? 17.656 -54.438 -19.062 1 88.5 427 SER B C 1
ATOM 8587 O O . SER B 1 427 ? 17.031 -55.031 -19.938 1 88.5 427 SER B O 1
ATOM 8589 N N . LYS B 1 428 ? 18.609 -54.969 -18.375 1 86.5 428 LYS B N 1
ATOM 8590 C CA . LYS B 1 428 ? 19.047 -56.344 -18.625 1 86.5 428 LYS B CA 1
ATOM 8591 C C . LYS B 1 428 ? 17.953 -57.344 -18.297 1 86.5 428 LYS B C 1
ATOM 8593 O O . LYS B 1 428 ? 17.922 -58.438 -18.844 1 86.5 428 LYS B O 1
ATOM 8598 N N . LYS B 1 429 ? 17.172 -56.938 -17.469 1 91.25 429 LYS B N 1
ATOM 8599 C CA . LYS B 1 429 ? 16.094 -57.844 -17.031 1 91.25 429 LYS B CA 1
ATOM 8600 C C . LYS B 1 429 ? 14.859 -57.688 -17.922 1 91.25 429 LYS B C 1
ATOM 8602 O O . LYS B 1 429 ? 13.953 -58.531 -17.859 1 91.25 429 LYS B O 1
ATOM 8607 N N . MET B 1 430 ? 14.859 -56.781 -18.75 1 93.25 430 MET B N 1
ATOM 8608 C CA . MET B 1 430 ? 13.734 -56.531 -19.641 1 93.25 430 MET B CA 1
ATOM 8609 C C . MET B 1 430 ? 13.891 -57.312 -20.953 1 93.25 430 MET B C 1
ATOM 8611 O O . MET B 1 430 ? 15.008 -57.438 -21.469 1 93.25 430 MET B O 1
ATOM 8615 N N . SER B 1 431 ? 12.797 -57.75 -21.469 1 92.25 431 SER B N 1
ATOM 8616 C CA . SER B 1 431 ? 12.844 -58.438 -22.75 1 92.25 431 SER B CA 1
ATOM 8617 C C . SER B 1 431 ? 13.188 -57.469 -23.875 1 92.25 431 SER B C 1
ATOM 8619 O O . SER B 1 431 ? 12.891 -56.281 -23.797 1 92.25 431 SER B O 1
ATOM 8621 N N . ALA B 1 432 ? 13.758 -58 -24.891 1 89.69 432 ALA B N 1
ATOM 8622 C CA . ALA B 1 432 ? 14.133 -57.188 -26.047 1 89.69 432 ALA B CA 1
ATOM 8623 C C . ALA B 1 432 ? 12.906 -56.562 -26.703 1 89.69 432 ALA B C 1
ATOM 8625 O O . ALA B 1 432 ? 12.961 -55.438 -27.188 1 89.69 432 ALA B O 1
ATOM 8626 N N . ILE B 1 433 ? 11.891 -57.281 -26.672 1 90.62 433 ILE B N 1
ATOM 8627 C CA . ILE B 1 433 ? 10.648 -56.812 -27.297 1 90.62 433 ILE B CA 1
ATOM 8628 C C . ILE B 1 433 ? 10.109 -55.625 -26.5 1 90.62 433 ILE B C 1
ATOM 8630 O O . ILE B 1 433 ? 9.695 -54.625 -27.094 1 90.62 433 ILE B O 1
ATOM 8634 N N . SER B 1 434 ? 10.109 -55.781 -25.25 1 92 434 SER B N 1
ATOM 8635 C CA . SER B 1 434 ? 9.609 -54.688 -24.391 1 92 434 SER B CA 1
ATOM 8636 C C . SER B 1 434 ? 10.453 -53.438 -24.531 1 92 434 SER B C 1
ATOM 8638 O O . SER B 1 434 ? 9.93 -52.312 -24.516 1 92 434 SER B O 1
ATOM 8640 N N . GLN B 1 435 ? 11.734 -53.594 -24.625 1 93.5 435 GLN B N 1
ATOM 8641 C CA . GLN B 1 435 ? 12.633 -52.469 -24.812 1 93.5 435 GLN B CA 1
ATOM 8642 C C . GLN B 1 435 ? 12.336 -51.719 -26.109 1 93.5 435 GLN B C 1
ATOM 8644 O O . GLN B 1 435 ? 12.234 -50.5 -26.125 1 93.5 435 GLN B O 1
ATOM 8649 N N . ARG B 1 436 ? 12.195 -52.438 -27.141 1 91.25 436 ARG B N 1
ATOM 8650 C CA . ARG B 1 436 ? 11.922 -51.875 -28.453 1 91.25 436 ARG B CA 1
ATOM 8651 C C . ARG B 1 436 ? 10.586 -51.125 -28.453 1 91.25 436 ARG B C 1
ATOM 8653 O O . ARG B 1 436 ? 10.477 -50.031 -29.031 1 91.25 436 ARG B O 1
ATOM 8660 N N . GLU B 1 437 ? 9.641 -51.719 -27.859 1 92.31 437 GLU B N 1
ATOM 8661 C CA . GLU B 1 437 ? 8.32 -51.125 -27.797 1 92.31 437 GLU B CA 1
ATOM 8662 C C . GLU B 1 437 ? 8.359 -49.812 -27 1 92.31 437 GLU B C 1
ATOM 8664 O O . GLU B 1 437 ? 7.711 -48.844 -27.391 1 92.31 437 GLU B O 1
ATOM 8669 N N . LEU B 1 438 ? 9.031 -49.844 -25.922 1 93.88 438 LEU B N 1
ATOM 8670 C CA . LEU B 1 438 ? 9.18 -48.625 -25.094 1 93.88 438 LEU B CA 1
ATOM 8671 C C . LEU B 1 438 ? 9.852 -47.5 -25.875 1 93.88 438 LEU B C 1
ATOM 8673 O O . LEU B 1 438 ? 9.383 -46.375 -25.844 1 93.88 438 LEU B O 1
ATOM 8677 N N . ILE B 1 439 ? 10.875 -47.812 -26.531 1 94.56 439 ILE B N 1
ATOM 8678 C CA . ILE B 1 439 ? 11.641 -46.844 -27.312 1 94.56 439 ILE B CA 1
ATOM 8679 C C . ILE B 1 439 ? 10.758 -46.281 -28.422 1 94.56 439 ILE B C 1
ATOM 8681 O O . ILE B 1 439 ? 10.742 -45.062 -28.641 1 94.56 439 ILE B O 1
ATOM 8685 N N . GLN B 1 440 ? 10.016 -47.125 -29.094 1 93.19 440 GLN B N 1
ATOM 8686 C CA . GLN B 1 440 ? 9.141 -46.719 -30.188 1 93.19 440 GLN B CA 1
ATOM 8687 C C . GLN B 1 440 ? 8.008 -45.844 -29.688 1 93.19 440 GLN B C 1
ATOM 8689 O O . GLN B 1 440 ? 7.703 -44.812 -30.297 1 93.19 440 GLN B O 1
ATOM 8694 N N . THR B 1 441 ? 7.422 -46.25 -28.625 1 94 441 THR B N 1
ATOM 8695 C CA . THR B 1 441 ? 6.312 -45.469 -28.047 1 94 441 THR B CA 1
ATOM 8696 C C . THR B 1 441 ? 6.766 -44.094 -27.656 1 94 441 THR B C 1
ATOM 8698 O O . THR B 1 441 ? 6.027 -43.125 -27.828 1 94 441 THR B O 1
ATOM 8701 N N . LEU B 1 442 ? 7.938 -43.938 -27.172 1 95.81 442 LEU B N 1
ATOM 8702 C CA . LEU B 1 442 ? 8.438 -42.656 -26.656 1 95.81 442 LEU B CA 1
ATOM 8703 C C . LEU B 1 442 ? 9.117 -41.844 -27.766 1 95.81 442 LEU B C 1
ATOM 8705 O O . LEU B 1 442 ? 9.445 -40.688 -27.562 1 95.81 442 LEU B O 1
ATOM 8709 N N . GLY B 1 443 ? 9.32 -42.469 -28.875 1 93.5 443 GLY B N 1
ATOM 8710 C CA . GLY B 1 443 ? 9.977 -41.781 -30 1 93.5 443 GLY B CA 1
ATOM 8711 C C . GLY B 1 443 ? 11.438 -41.469 -29.719 1 93.5 443 GLY B C 1
ATOM 8712 O O . GLY B 1 443 ? 11.945 -40.438 -30.172 1 93.5 443 GLY B O 1
ATOM 8713 N N . ALA B 1 444 ? 12.062 -42.219 -28.891 1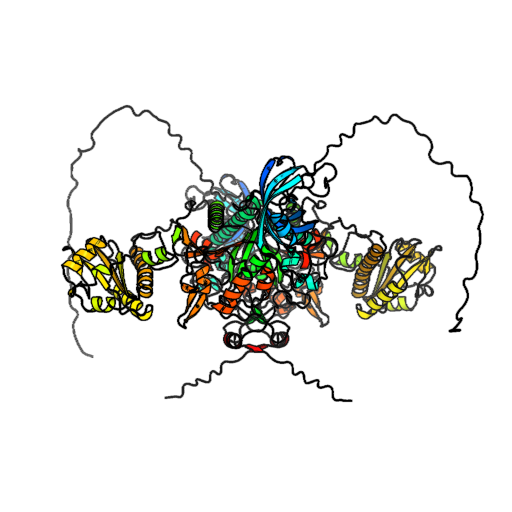 94.56 444 ALA B N 1
ATOM 8714 C CA . ALA B 1 444 ? 13.461 -42 -28.547 1 94.56 444 ALA B CA 1
ATOM 8715 C C . ALA B 1 444 ? 14.383 -42.5 -29.656 1 94.56 444 ALA B C 1
ATOM 8717 O O . ALA B 1 444 ? 14.047 -43.469 -30.359 1 94.56 444 ALA B O 1
ATOM 8718 N N . VAL B 1 445 ? 15.508 -41.875 -29.812 1 93.56 445 VAL B N 1
ATOM 8719 C CA . VAL B 1 445 ? 16.484 -42.25 -30.828 1 93.56 445 VAL B CA 1
ATOM 8720 C C . VAL B 1 445 ? 17.859 -42.375 -30.188 1 93.56 445 VAL B C 1
ATOM 8722 O O . VAL B 1 445 ? 18.047 -42.062 -29.016 1 93.56 445 VAL B O 1
ATOM 8725 N N . MET B 1 446 ? 18.75 -42.906 -31.031 1 91.88 446 MET B N 1
ATOM 8726 C CA . MET B 1 446 ? 20.125 -43.031 -30.531 1 91.88 446 MET B CA 1
ATOM 8727 C C . MET B 1 446 ? 20.656 -41.719 -30.031 1 91.88 446 MET B C 1
ATOM 8729 O O . MET B 1 446 ? 20.453 -40.656 -30.672 1 91.88 446 MET B O 1
ATOM 8733 N N . GLY B 1 447 ? 21.234 -41.719 -28.906 1 92.25 447 GLY B N 1
ATOM 8734 C CA . GLY B 1 447 ? 21.781 -40.5 -28.328 1 92.25 447 GLY B CA 1
ATOM 8735 C C . GLY B 1 447 ? 20.891 -39.906 -27.25 1 92.25 447 GLY B C 1
ATOM 8736 O O . GLY B 1 447 ? 21.344 -39.094 -26.453 1 92.25 447 GLY B O 1
ATOM 8737 N N . ASP B 1 448 ? 19.703 -40.375 -27.188 1 96 448 ASP B N 1
ATOM 8738 C CA . ASP B 1 448 ? 18.766 -39.875 -26.188 1 96 448 ASP B CA 1
ATOM 8739 C C . ASP B 1 448 ? 18.938 -40.594 -24.859 1 96 448 ASP B C 1
ATOM 8741 O O . ASP B 1 448 ? 19.609 -41.625 -24.781 1 96 448 ASP B O 1
ATOM 8745 N N . ILE B 1 449 ? 18.359 -39.969 -23.828 1 96.56 449 ILE B N 1
ATOM 8746 C CA . ILE B 1 449 ? 18.234 -40.594 -22.516 1 96.56 449 ILE B CA 1
ATOM 8747 C C . ILE B 1 449 ? 16.766 -40.75 -22.156 1 96.56 449 ILE B C 1
ATOM 8749 O O . ILE B 1 449 ? 15.961 -39.844 -22.391 1 96.56 449 ILE B O 1
ATOM 8753 N N . LEU B 1 450 ? 16.516 -41.938 -21.75 1 96.31 450 LEU B N 1
ATOM 8754 C CA . LEU B 1 450 ? 15.164 -42.219 -21.25 1 96.31 450 LEU B CA 1
ATOM 8755 C C . LEU B 1 450 ? 15.148 -42.25 -19.734 1 96.31 450 LEU B C 1
ATOM 8757 O O . LEU B 1 450 ? 15.922 -43 -19.109 1 96.31 450 LEU B O 1
ATOM 8761 N N . VAL B 1 451 ? 14.297 -41.406 -19.078 1 97.5 451 VAL B N 1
ATOM 8762 C CA . VAL B 1 451 ? 14.133 -41.406 -17.625 1 97.5 451 VAL B CA 1
ATOM 8763 C C . VAL B 1 451 ? 12.758 -41.938 -17.266 1 97.5 451 VAL B C 1
ATOM 8765 O O . VAL B 1 451 ? 11.734 -41.438 -17.719 1 97.5 451 VAL B O 1
ATOM 8768 N N . MET B 1 452 ? 12.75 -42.969 -16.406 1 96.5 452 MET B N 1
ATOM 8769 C CA . MET B 1 452 ? 11.508 -43.656 -16.094 1 96.5 452 MET B CA 1
ATOM 8770 C C . MET B 1 452 ? 11.391 -43.938 -14.594 1 96.5 452 MET B C 1
ATOM 8772 O O . MET B 1 452 ? 12.391 -44.156 -13.922 1 96.5 452 MET B O 1
ATOM 8776 N N . ALA B 1 453 ? 10.195 -43.875 -14.086 1 96.56 453 ALA B N 1
ATOM 8777 C CA . ALA B 1 453 ? 9.914 -44.219 -12.695 1 96.56 453 ALA B CA 1
ATOM 8778 C C . ALA B 1 453 ? 8.625 -45.031 -12.586 1 96.56 453 ALA B C 1
ATOM 8780 O O . ALA B 1 453 ? 7.727 -44.906 -13.422 1 96.56 453 ALA B O 1
ATOM 8781 N N . VAL B 1 454 ? 8.578 -45.875 -11.586 1 95.56 454 VAL B N 1
ATOM 8782 C CA . VAL B 1 454 ? 7.438 -46.75 -11.32 1 95.56 454 VAL B CA 1
ATOM 8783 C C . VAL B 1 454 ? 7.074 -46.688 -9.836 1 95.56 454 VAL B C 1
ATOM 8785 O O . VAL B 1 454 ? 7.957 -46.656 -8.977 1 95.56 454 VAL B O 1
ATOM 8788 N N . GLY B 1 455 ? 5.805 -46.594 -9.539 1 95.69 455 GLY B N 1
ATOM 8789 C CA . GLY B 1 455 ? 5.305 -46.5 -8.18 1 95.69 455 GLY B CA 1
ATOM 8790 C C . GLY B 1 455 ? 3.961 -45.812 -8.086 1 95.69 455 GLY B C 1
ATOM 8791 O O . GLY B 1 455 ? 3.225 -45.719 -9.07 1 95.69 455 GLY B O 1
ATOM 8792 N N . PRO B 1 456 ? 3.596 -45.344 -6.855 1 94.81 456 PRO B N 1
ATOM 8793 C CA . PRO B 1 456 ? 2.357 -44.594 -6.75 1 94.81 456 PRO B CA 1
ATOM 8794 C C . PRO B 1 456 ? 2.318 -43.406 -7.711 1 94.81 456 PRO B C 1
ATOM 8796 O O . PRO B 1 456 ? 3.27 -42.594 -7.766 1 94.81 456 PRO B O 1
ATOM 8799 N N . THR B 1 457 ? 1.284 -43.25 -8.414 1 96.19 457 THR B N 1
ATOM 8800 C CA . THR B 1 457 ? 1.199 -42.375 -9.57 1 96.19 457 THR B CA 1
ATOM 8801 C C . THR B 1 457 ? 1.591 -40.938 -9.188 1 96.19 457 THR B C 1
ATOM 8803 O O . THR B 1 457 ? 2.389 -40.312 -9.883 1 96.19 457 THR B O 1
ATOM 8806 N N . ASN B 1 458 ? 1.033 -40.406 -8.062 1 93.06 458 ASN B N 1
ATOM 8807 C CA . ASN B 1 458 ? 1.312 -39.031 -7.656 1 93.06 458 ASN B CA 1
ATOM 8808 C C . ASN B 1 458 ? 2.797 -38.844 -7.367 1 93.06 458 ASN B C 1
ATOM 8810 O O . ASN B 1 458 ? 3.357 -37.781 -7.703 1 93.06 458 ASN B O 1
ATOM 8814 N N . ASP B 1 459 ? 3.434 -39.75 -6.75 1 94.81 459 ASP B N 1
ATOM 8815 C CA . ASP B 1 459 ? 4.859 -39.688 -6.445 1 94.81 459 ASP B CA 1
ATOM 8816 C C . ASP B 1 459 ? 5.699 -39.75 -7.719 1 94.81 459 ASP B C 1
ATOM 8818 O O . ASP B 1 459 ? 6.688 -39.031 -7.855 1 94.81 459 ASP B O 1
ATOM 8822 N N . VAL B 1 460 ? 5.309 -40.656 -8.594 1 96.88 460 VAL B N 1
ATOM 8823 C CA . VAL B 1 460 ? 6.02 -40.875 -9.852 1 96.88 460 VAL B CA 1
ATOM 8824 C C . VAL B 1 460 ? 5.977 -39.562 -10.672 1 96.88 460 VAL B C 1
ATOM 8826 O O . VAL B 1 460 ? 7.008 -39.094 -11.156 1 96.88 460 VAL B O 1
ATOM 8829 N N . LEU B 1 461 ? 4.816 -39.031 -10.812 1 97.69 461 LEU B N 1
ATOM 8830 C CA . LEU B 1 461 ? 4.652 -37.812 -11.594 1 97.69 461 LEU B CA 1
ATOM 8831 C C . LEU B 1 461 ? 5.43 -36.656 -10.969 1 97.69 461 LEU B C 1
ATOM 8833 O O . LEU B 1 461 ? 6.129 -35.906 -11.672 1 97.69 461 LEU B O 1
ATOM 8837 N N . GLY B 1 462 ? 5.324 -36.5 -9.688 1 96.81 462 GLY B N 1
ATOM 8838 C CA . GLY B 1 462 ? 6.051 -35.438 -8.992 1 96.81 462 GLY B CA 1
ATOM 8839 C C . GLY B 1 462 ? 7.555 -35.531 -9.188 1 96.81 462 GLY B C 1
ATOM 8840 O O . GLY B 1 462 ? 8.211 -34.531 -9.453 1 96.81 462 GLY B O 1
ATOM 8841 N N . LEU B 1 463 ? 8.086 -36.688 -9.039 1 97.12 463 LEU B N 1
ATOM 8842 C CA . LEU B 1 463 ? 9.516 -36.906 -9.211 1 97.12 463 LEU B CA 1
ATOM 8843 C C . LEU B 1 463 ? 9.945 -36.562 -10.633 1 97.12 463 LEU B C 1
ATOM 8845 O O . LEU B 1 463 ? 10.914 -35.844 -10.836 1 97.12 463 LEU B O 1
ATOM 8849 N N . LEU B 1 464 ? 9.266 -37.219 -11.586 1 98.25 464 LEU B N 1
ATOM 8850 C CA . LEU B 1 464 ? 9.656 -37.031 -12.984 1 98.25 464 LEU B CA 1
ATOM 8851 C C . LEU B 1 464 ? 9.531 -35.562 -13.398 1 98.25 464 LEU B C 1
ATOM 8853 O O . LEU B 1 464 ? 10.312 -35.094 -14.219 1 98.25 464 LEU B O 1
ATOM 8857 N N . GLY B 1 465 ? 8.445 -34.844 -12.875 1 98.06 465 GLY B N 1
ATOM 8858 C CA . GLY B 1 465 ? 8.352 -33.438 -13.117 1 98.06 465 GLY B CA 1
ATOM 8859 C C . GLY B 1 465 ? 9.57 -32.656 -12.656 1 98.06 465 GLY B C 1
ATOM 8860 O O . GLY B 1 465 ? 10.062 -31.781 -13.367 1 98.06 465 GLY B O 1
ATOM 8861 N N . LYS B 1 466 ? 10.023 -32.969 -11.492 1 97.31 466 LYS B N 1
ATOM 8862 C CA . LYS B 1 466 ? 11.219 -32.312 -10.93 1 97.31 466 LYS B CA 1
ATOM 8863 C C . LYS B 1 466 ? 12.461 -32.656 -11.758 1 97.31 466 LYS B C 1
ATOM 8865 O O . LYS B 1 466 ? 13.266 -31.781 -12.055 1 97.31 466 LYS B O 1
ATOM 8870 N N . LEU B 1 467 ? 12.617 -33.906 -12.086 1 97.81 467 LEU B N 1
ATOM 8871 C CA . LEU B 1 467 ? 13.781 -34.344 -12.844 1 97.81 467 LEU B CA 1
ATOM 8872 C C . LEU B 1 467 ? 13.789 -33.75 -14.242 1 97.81 467 LEU B C 1
ATOM 8874 O O . LEU B 1 467 ? 14.852 -33.438 -14.797 1 97.81 467 LEU B O 1
ATOM 8878 N N . ARG B 1 468 ? 12.594 -33.594 -14.828 1 98.19 468 ARG B N 1
ATOM 8879 C CA . ARG B 1 468 ? 12.469 -32.906 -16.109 1 98.19 468 ARG B CA 1
ATOM 8880 C C . ARG B 1 468 ? 13.133 -31.547 -16.078 1 98.19 468 ARG B C 1
ATOM 8882 O O . ARG B 1 468 ? 13.914 -31.203 -16.984 1 98.19 468 ARG B O 1
ATOM 8889 N N . LEU B 1 469 ? 12.875 -30.797 -15.07 1 97.69 469 LEU B N 1
ATOM 8890 C CA . LEU B 1 469 ? 13.438 -29.453 -14.93 1 97.69 469 LEU B CA 1
ATOM 8891 C C . LEU B 1 469 ? 14.93 -29.516 -14.633 1 97.69 469 LEU B C 1
ATOM 8893 O O . LEU B 1 469 ? 15.703 -28.703 -15.133 1 97.69 469 LEU B O 1
ATOM 8897 N N . LEU B 1 470 ? 15.336 -30.453 -13.789 1 97.31 470 LEU B N 1
ATOM 8898 C CA . LEU B 1 470 ? 16.75 -30.625 -13.484 1 97.31 470 LEU B CA 1
ATOM 8899 C C . LEU B 1 470 ? 17.531 -31.016 -14.727 1 97.31 470 LEU B C 1
ATOM 8901 O O . LEU B 1 470 ? 18.688 -30.594 -14.914 1 97.31 470 LEU B O 1
ATOM 8905 N N . ALA B 1 471 ? 16.953 -31.891 -15.531 1 97.94 471 ALA B N 1
ATOM 8906 C CA . ALA B 1 471 ? 17.578 -32.281 -16.781 1 97.94 471 ALA B CA 1
ATOM 8907 C C . ALA B 1 471 ? 17.797 -31.094 -17.703 1 97.94 471 ALA B C 1
ATOM 8909 O O . ALA B 1 471 ? 18.844 -30.953 -18.328 1 97.94 471 ALA B O 1
ATOM 8910 N N . ALA B 1 472 ? 16.734 -30.266 -17.797 1 97.88 472 ALA B N 1
ATOM 8911 C CA . ALA B 1 472 ? 16.875 -29.047 -18.594 1 97.88 472 ALA B CA 1
ATOM 8912 C C . ALA B 1 472 ? 18.031 -28.188 -18.109 1 97.88 472 ALA B C 1
ATOM 8914 O O . ALA B 1 472 ? 18.828 -27.688 -18.906 1 97.88 472 ALA B O 1
ATOM 8915 N N . LYS B 1 473 ? 18.125 -28.031 -16.844 1 96.5 473 LYS B N 1
ATOM 8916 C CA . LYS B 1 473 ? 19.203 -27.25 -16.234 1 96.5 473 LYS B CA 1
ATOM 8917 C C . LYS B 1 473 ? 20.562 -27.859 -16.578 1 96.5 473 LYS B C 1
ATOM 8919 O O . LYS B 1 473 ? 21.5 -27.141 -16.922 1 96.5 473 LYS B O 1
ATOM 8924 N N . THR B 1 474 ? 20.656 -29.156 -16.453 1 96.62 474 THR B N 1
ATOM 8925 C CA . THR B 1 474 ? 21.891 -29.875 -16.75 1 96.62 474 THR B CA 1
ATOM 8926 C C . THR B 1 474 ? 22.312 -29.641 -18.188 1 96.62 474 THR B C 1
ATOM 8928 O O . THR B 1 474 ? 23.484 -29.391 -18.469 1 96.62 474 THR B O 1
ATOM 8931 N N . MET B 1 475 ? 21.375 -29.75 -19.109 1 97.19 475 MET B N 1
ATOM 8932 C CA . MET B 1 475 ? 21.656 -29.516 -20.516 1 97.19 475 MET B CA 1
ATOM 8933 C C . MET B 1 475 ? 22.109 -28.062 -20.734 1 97.19 475 MET B C 1
ATOM 8935 O O . MET B 1 475 ? 23.078 -27.828 -21.453 1 97.19 475 MET B O 1
ATOM 8939 N N . GLU B 1 476 ? 21.438 -27.125 -20.078 1 96.75 476 GLU B N 1
ATOM 8940 C CA . GLU B 1 476 ? 21.734 -25.703 -20.25 1 96.75 476 GLU B CA 1
ATOM 8941 C C . GLU B 1 476 ? 23.094 -25.359 -19.672 1 96.75 476 GLU B C 1
ATOM 8943 O O . GLU B 1 476 ? 23.812 -24.516 -20.219 1 96.75 476 GLU B O 1
ATOM 8948 N N . GLU B 1 477 ? 23.453 -25.953 -18.594 1 95.38 477 GLU B N 1
ATOM 8949 C CA . GLU B 1 477 ? 24.766 -25.75 -18 1 95.38 477 GLU B CA 1
ATOM 8950 C C . GLU B 1 477 ? 25.875 -26.219 -18.938 1 95.38 477 GLU B C 1
ATOM 8952 O O . GLU B 1 477 ? 27.016 -25.766 -18.828 1 95.38 477 GLU B O 1
ATOM 8957 N N . SER B 1 478 ? 25.594 -27.062 -19.859 1 94.56 478 SER B N 1
ATOM 8958 C CA . SER B 1 478 ? 26.562 -27.578 -20.828 1 94.56 478 SER B CA 1
ATOM 8959 C C . SER B 1 478 ? 26.547 -26.75 -22.109 1 94.56 478 SER B C 1
ATOM 8961 O O . SER B 1 478 ? 27.219 -27.078 -23.078 1 94.56 478 SER B O 1
ATOM 8963 N N . GLY B 1 479 ? 25.75 -25.719 -22.141 1 94.31 479 GLY B N 1
ATOM 8964 C CA . GLY B 1 479 ? 25.734 -24.781 -23.266 1 94.31 479 GLY B CA 1
ATOM 8965 C C . GLY B 1 479 ? 24.625 -25.062 -24.25 1 94.31 479 GLY B C 1
ATOM 8966 O O . GLY B 1 479 ? 24.531 -24.406 -25.281 1 94.31 479 GLY B O 1
ATOM 8967 N N . ILE B 1 480 ? 23.766 -26.094 -24 1 95.38 480 ILE B N 1
ATOM 8968 C CA . ILE B 1 480 ? 22.656 -26.422 -24.891 1 95.38 480 ILE B CA 1
ATOM 8969 C C . ILE B 1 480 ? 21.422 -25.641 -24.469 1 95.38 480 ILE B C 1
ATOM 8971 O O . ILE B 1 480 ? 21 -25.688 -23.312 1 95.38 480 ILE B O 1
ATOM 8975 N N . ILE B 1 481 ? 20.828 -24.891 -25.359 1 95.25 481 ILE B N 1
ATOM 8976 C CA . ILE B 1 481 ? 19.641 -24.094 -25.062 1 95.25 481 ILE B CA 1
ATOM 8977 C C . ILE B 1 481 ? 18.406 -24.984 -25.062 1 95.25 481 ILE B C 1
ATOM 8979 O O . ILE B 1 481 ? 18.047 -25.562 -26.094 1 95.25 481 ILE B O 1
ATOM 8983 N N . VAL B 1 482 ? 17.844 -25.156 -23.906 1 96.62 482 VAL B N 1
ATOM 8984 C CA . VAL B 1 482 ? 16.594 -25.906 -23.781 1 96.62 482 VAL B CA 1
ATOM 8985 C C . VAL B 1 482 ? 15.422 -24.938 -23.594 1 96.62 482 VAL B C 1
ATOM 8987 O O . VAL B 1 482 ? 14.414 -25.031 -24.297 1 96.62 482 VAL B O 1
ATOM 8990 N N . ARG B 1 483 ? 15.531 -24 -22.625 1 94.69 483 ARG B N 1
ATOM 8991 C CA . ARG B 1 483 ? 14.555 -22.938 -22.391 1 94.69 483 ARG B CA 1
ATOM 8992 C C . ARG B 1 483 ? 15.062 -21.594 -22.906 1 94.69 483 ARG B C 1
ATOM 8994 O O . ARG B 1 483 ? 16.016 -21.031 -22.359 1 94.69 483 ARG B O 1
ATOM 9001 N N . HIS B 1 484 ? 14.445 -21.094 -23.922 1 93.44 484 HIS B N 1
ATOM 9002 C CA . HIS B 1 484 ? 14.875 -19.812 -24.453 1 93.44 484 HIS B CA 1
ATOM 9003 C C . HIS B 1 484 ? 14.633 -18.688 -23.453 1 93.44 484 HIS B C 1
ATOM 9005 O O . HIS B 1 484 ? 13.5 -18.484 -23 1 93.44 484 HIS B O 1
ATOM 9011 N N . PRO B 1 485 ? 15.586 -17.953 -23.141 1 88.94 485 PRO B N 1
ATOM 9012 C CA . PRO B 1 485 ? 15.477 -16.969 -22.062 1 88.94 485 PRO B CA 1
ATOM 9013 C C . PRO B 1 485 ? 14.555 -15.805 -22.422 1 88.94 485 PRO B C 1
ATOM 9015 O O . PRO B 1 485 ? 14.062 -15.102 -21.547 1 88.94 485 PRO B O 1
ATOM 9018 N N . GLU B 1 486 ? 14.281 -15.57 -23.641 1 91.31 486 GLU B N 1
ATOM 9019 C CA . GLU B 1 486 ? 13.484 -14.414 -24.078 1 91.31 486 GLU B CA 1
ATOM 9020 C C . GLU B 1 486 ? 12.016 -14.789 -24.234 1 91.31 486 GLU B C 1
ATOM 9022 O O . GLU B 1 486 ? 11.18 -13.93 -24.516 1 91.31 486 GLU B O 1
ATOM 9027 N N . HIS B 1 487 ? 11.812 -16.031 -23.969 1 93.94 487 HIS B N 1
ATOM 9028 C CA . HIS B 1 487 ? 10.422 -16.469 -24.109 1 93.94 487 HIS B CA 1
ATOM 9029 C C . HIS B 1 487 ? 9.664 -16.297 -22.797 1 93.94 487 HIS B C 1
ATOM 9031 O O . HIS B 1 487 ? 10.211 -16.547 -21.719 1 93.94 487 HIS B O 1
ATOM 9037 N N . PHE B 1 488 ? 8.469 -15.82 -22.938 1 97.38 488 PHE B N 1
ATOM 9038 C CA . PHE B 1 488 ? 7.516 -15.727 -21.844 1 97.38 488 PHE B CA 1
ATOM 9039 C C . PHE B 1 488 ? 6.277 -16.562 -22.125 1 97.38 488 PHE B C 1
ATOM 9041 O O . PHE B 1 488 ? 5.34 -16.094 -22.766 1 97.38 488 PHE B O 1
ATOM 9048 N N . ASN B 1 489 ? 6.293 -17.781 -21.625 1 97.62 489 ASN B N 1
ATOM 9049 C CA . ASN B 1 489 ? 5.176 -18.688 -21.859 1 97.62 489 ASN B CA 1
ATOM 9050 C C . ASN B 1 489 ? 4.148 -18.594 -20.734 1 97.62 489 ASN B C 1
ATOM 9052 O O . ASN B 1 489 ? 4.332 -19.203 -19.672 1 97.62 489 ASN B O 1
ATOM 9056 N N . PHE B 1 490 ? 3.051 -17.953 -21.031 1 98.44 490 PHE B N 1
ATOM 9057 C CA . PHE B 1 490 ? 1.922 -17.906 -20.109 1 98.44 490 PHE B CA 1
ATOM 9058 C C . PHE B 1 490 ? 0.99 -19.094 -20.328 1 98.44 490 PHE B C 1
ATOM 9060 O O . PHE B 1 490 ? 0.827 -19.562 -21.453 1 98.44 490 PHE B O 1
ATOM 9067 N N . LEU B 1 491 ? 0.358 -19.531 -19.266 1 98.19 491 LEU B N 1
ATOM 9068 C CA . LEU B 1 491 ? -0.708 -20.516 -19.391 1 98.19 491 LEU B CA 1
ATOM 9069 C C . LEU B 1 491 ? -1.604 -20.5 -18.156 1 98.19 491 LEU B C 1
ATOM 9071 O O . LEU B 1 491 ? -1.147 -20.188 -17.047 1 98.19 491 LEU B O 1
ATOM 9075 N N . TRP B 1 492 ? -2.857 -20.797 -18.375 1 98.81 492 TRP B N 1
ATOM 9076 C CA . TRP B 1 492 ? -3.797 -21 -17.281 1 98.81 492 TRP B CA 1
ATOM 9077 C C . TRP B 1 492 ? -3.883 -22.469 -16.891 1 98.81 492 TRP B C 1
ATOM 9079 O O . TRP B 1 492 ? -3.934 -23.344 -17.766 1 98.81 492 TRP B O 1
ATOM 9089 N N . VAL B 1 493 ? -3.812 -22.766 -15.648 1 98.81 493 VAL B N 1
ATOM 9090 C CA . VAL B 1 493 ? -4.188 -24.094 -15.156 1 98.81 493 VAL B CA 1
ATOM 9091 C C . VAL B 1 493 ? -5.543 -24.016 -14.461 1 98.81 493 VAL B C 1
ATOM 9093 O O . VAL B 1 493 ? -5.746 -23.188 -13.562 1 98.81 493 VAL B O 1
ATOM 9096 N N . VAL B 1 494 ? -6.504 -24.906 -14.852 1 98.38 494 VAL B N 1
ATOM 9097 C CA . VAL B 1 494 ? -7.871 -24.844 -14.352 1 98.38 494 VAL B CA 1
ATOM 9098 C C . VAL B 1 494 ? -8.305 -26.234 -13.875 1 98.38 494 VAL B C 1
ATOM 9100 O O . VAL B 1 494 ? -7.527 -27.188 -13.93 1 98.38 494 VAL B O 1
ATOM 9103 N N . ASP B 1 495 ? -9.5 -26.297 -13.289 1 97.25 495 ASP B N 1
ATOM 9104 C CA . ASP B 1 495 ? -10.156 -27.531 -12.867 1 97.25 495 ASP B CA 1
ATOM 9105 C C . ASP B 1 495 ? -9.359 -28.234 -11.766 1 97.25 495 ASP B C 1
ATOM 9107 O O . ASP B 1 495 ? -9.109 -29.438 -11.844 1 97.25 495 ASP B O 1
ATOM 9111 N N . PHE B 1 496 ? -8.914 -27.438 -10.875 1 97.88 496 PHE B N 1
ATOM 9112 C CA . PHE B 1 496 ? -8.281 -28 -9.688 1 97.88 496 PHE B CA 1
ATOM 9113 C C . PHE B 1 496 ? -9.289 -28.766 -8.836 1 97.88 496 PHE B C 1
ATOM 9115 O O . PHE B 1 496 ? -10.484 -28.469 -8.875 1 97.88 496 PHE B O 1
ATOM 9122 N N . PRO B 1 497 ? -8.742 -29.75 -8.102 1 96.69 497 PRO B N 1
ATOM 9123 C CA . PRO B 1 497 ? -9.633 -30.281 -7.066 1 96.69 497 PRO B CA 1
ATOM 9124 C C . PRO B 1 497 ? -10.047 -29.219 -6.047 1 96.69 497 PRO B C 1
ATOM 9126 O O . PRO B 1 497 ? -9.266 -28.328 -5.734 1 96.69 497 PRO B O 1
ATOM 9129 N N . LEU B 1 498 ? -11.266 -29.359 -5.562 1 96.88 498 LEU B N 1
ATOM 9130 C CA . LEU B 1 498 ? -11.734 -28.406 -4.566 1 96.88 498 LEU B CA 1
ATOM 9131 C C . LEU B 1 498 ? -11.016 -28.609 -3.236 1 96.88 498 LEU B C 1
ATOM 9133 O O . LEU B 1 498 ? -10.695 -27.641 -2.543 1 96.88 498 LEU B O 1
ATOM 9137 N N . PHE B 1 499 ? -10.781 -29.859 -2.912 1 95.88 499 PHE B N 1
ATOM 9138 C CA . PHE B 1 499 ? -10.125 -30.219 -1.66 1 95.88 499 PHE B CA 1
ATOM 9139 C C . PHE B 1 499 ? -9.008 -31.219 -1.9 1 95.88 499 PHE B C 1
ATOM 9141 O O . PHE B 1 499 ? -9.023 -31.953 -2.895 1 95.88 499 PHE B O 1
ATOM 9148 N N . THR B 1 500 ? -8.07 -31.156 -1.068 1 92.06 500 THR B N 1
ATOM 9149 C CA . THR B 1 500 ? -7.004 -32.156 -1.003 1 92.06 500 THR B CA 1
ATOM 9150 C C . THR B 1 500 ? -6.809 -32.625 0.428 1 92.06 500 THR B C 1
ATOM 9152 O O . THR B 1 500 ? -7.434 -32.125 1.357 1 92.06 500 THR B O 1
ATOM 9155 N N . LYS B 1 501 ? -6.055 -33.688 0.561 1 88.38 501 LYS B N 1
ATOM 9156 C CA . LYS B 1 501 ? -5.734 -34.219 1.884 1 88.38 501 LYS B CA 1
ATOM 9157 C C . LYS B 1 501 ? -4.262 -34 2.223 1 88.38 501 LYS B C 1
ATOM 9159 O O . LYS B 1 501 ? -3.395 -34.125 1.358 1 88.38 501 LYS B O 1
ATOM 9164 N N . ASP B 1 502 ? -4.102 -33.625 3.469 1 82.38 502 ASP B N 1
ATOM 9165 C CA . ASP B 1 502 ? -2.709 -33.562 3.893 1 82.38 502 ASP B CA 1
ATOM 9166 C C . ASP B 1 502 ? -2.203 -34.938 4.344 1 82.38 502 ASP B C 1
ATOM 9168 O O . ASP B 1 502 ? -2.914 -35.938 4.223 1 82.38 502 ASP B O 1
ATOM 9172 N N . ASP B 1 503 ? -0.913 -35 4.766 1 77.25 503 ASP B N 1
ATOM 9173 C CA . ASP B 1 503 ? -0.282 -36.25 5.156 1 77.25 503 ASP B CA 1
ATOM 9174 C C . ASP B 1 503 ? -0.999 -36.875 6.352 1 77.25 503 ASP B C 1
ATOM 9176 O O . ASP B 1 503 ? -0.919 -38.094 6.566 1 77.25 503 ASP B O 1
ATOM 9180 N N . LYS B 1 504 ? -1.787 -36.031 7.191 1 80.62 504 LYS B N 1
ATOM 9181 C CA . LYS B 1 504 ? -2.463 -36.5 8.398 1 80.62 504 LYS B CA 1
ATOM 9182 C C . LYS B 1 504 ? -3.916 -36.875 8.102 1 80.62 504 LYS B C 1
ATOM 9184 O O . LYS B 1 504 ? -4.652 -37.281 9 1 80.62 504 LYS B O 1
ATOM 9189 N N . GLY B 1 505 ? -4.188 -36.562 6.801 1 79.81 505 GLY B N 1
ATOM 9190 C CA . GLY B 1 505 ? -5.539 -36.906 6.391 1 79.81 505 GLY B CA 1
ATOM 9191 C C . GLY B 1 505 ? -6.523 -35.75 6.555 1 79.81 505 GLY B C 1
ATOM 9192 O O . GLY B 1 505 ? -7.711 -35.906 6.262 1 79.81 505 GLY B O 1
ATOM 9193 N N . ASN B 1 506 ? -6.055 -34.656 6.945 1 85.31 506 ASN B N 1
ATOM 9194 C CA . ASN B 1 506 ? -6.922 -33.5 7.102 1 85.31 506 ASN B CA 1
ATOM 9195 C C . ASN B 1 506 ? -7.316 -32.906 5.75 1 85.31 506 ASN B C 1
ATOM 9197 O O . ASN B 1 506 ? -6.516 -32.906 4.816 1 85.31 506 ASN B O 1
ATOM 9201 N N . VAL B 1 507 ? -8.555 -32.5 5.668 1 89.19 507 VAL B N 1
ATOM 9202 C CA . VAL B 1 507 ? -9.07 -31.891 4.438 1 89.19 507 VAL B CA 1
ATOM 9203 C C . VAL B 1 507 ? -8.555 -30.469 4.301 1 89.19 507 VAL B C 1
ATOM 9205 O O . VAL B 1 507 ? -8.711 -29.656 5.215 1 89.19 507 VAL B O 1
ATOM 9208 N N . LEU B 1 508 ? -7.949 -30.188 3.244 1 90 508 LEU B N 1
ATOM 9209 C CA . LEU B 1 508 ? -7.441 -28.859 2.936 1 90 508 LEU B CA 1
ATOM 9210 C C . LEU B 1 508 ? -8.023 -28.359 1.619 1 90 508 LEU B C 1
ATOM 9212 O O . LEU B 1 508 ? -8.172 -29.125 0.665 1 90 508 LEU B O 1
ATOM 9216 N N . PRO B 1 509 ? -8.391 -27.078 1.659 1 92.06 509 PRO B N 1
ATOM 9217 C CA . PRO B 1 509 ? -8.75 -26.547 0.348 1 92.06 509 PRO B CA 1
ATOM 9218 C C . PRO B 1 509 ? -7.559 -26.469 -0.604 1 92.06 509 PRO B C 1
ATOM 9220 O O . PRO B 1 509 ? -6.441 -26.172 -0.177 1 92.06 509 PRO B O 1
ATOM 9223 N N . ALA B 1 510 ? -7.758 -26.719 -1.896 1 90.38 510 ALA B N 1
ATOM 9224 C CA . ALA B 1 510 ? -6.672 -26.641 -2.871 1 90.38 510 ALA B CA 1
ATOM 9225 C C . ALA B 1 510 ? -6.227 -25.203 -3.09 1 90.38 510 ALA B C 1
ATOM 9227 O O . ALA B 1 510 ? -5.039 -24.938 -3.297 1 90.38 510 ALA B O 1
ATOM 9228 N N . HIS B 1 511 ? -7.102 -24.281 -3.152 1 90 511 HIS B N 1
ATOM 9229 C CA . HIS B 1 511 ? -6.805 -22.859 -3.273 1 90 511 HIS B CA 1
ATOM 9230 C C . HIS B 1 511 ? -7.078 -22.141 -1.963 1 90 511 HIS B C 1
ATOM 9232 O O . HIS B 1 511 ? -6.16 -21.906 -1.173 1 90 511 HIS B O 1
ATOM 9238 N N . HIS B 1 512 ? -8.281 -21.828 -1.627 1 90.94 512 HIS B N 1
ATOM 9239 C CA . HIS B 1 512 ? -8.75 -21.312 -0.347 1 90.94 512 HIS B CA 1
ATOM 9240 C C . HIS B 1 512 ? -10.188 -21.734 -0.077 1 90.94 512 HIS B C 1
ATOM 9242 O O . HIS B 1 512 ? -10.875 -22.234 -0.976 1 90.94 512 HIS B O 1
ATOM 9248 N N . PRO B 1 513 ? -10.648 -21.641 1.128 1 93.62 513 PRO B N 1
ATOM 9249 C CA . PRO B 1 513 ? -11.93 -22.203 1.531 1 93.62 513 PRO B CA 1
ATOM 9250 C C . PRO B 1 513 ? -13.125 -21.484 0.907 1 93.62 513 PRO B C 1
ATOM 9252 O O . PRO B 1 513 ? -14.266 -21.922 1.049 1 93.62 513 PRO B O 1
ATOM 9255 N N . PHE B 1 514 ? -12.922 -20.406 0.221 1 96.31 514 PHE B N 1
ATOM 9256 C CA . PHE B 1 514 ? -14.016 -19.594 -0.289 1 96.31 514 PHE B CA 1
ATOM 9257 C C . PHE B 1 514 ? -14.289 -19.906 -1.755 1 96.31 514 PHE B C 1
ATOM 9259 O O . PHE B 1 514 ? -15.07 -19.203 -2.406 1 96.31 514 PHE B O 1
ATOM 9266 N N . THR B 1 515 ? -13.711 -20.969 -2.281 1 97.38 515 THR B N 1
ATOM 9267 C CA . THR B 1 515 ? -13.75 -21.266 -3.707 1 97.38 515 THR B CA 1
ATOM 9268 C C . THR B 1 515 ? -15.023 -22.031 -4.059 1 97.38 515 THR B C 1
ATOM 9270 O O . THR B 1 515 ? -15.352 -23.031 -3.41 1 97.38 515 THR B O 1
ATOM 9273 N N . LEU B 1 516 ? -15.688 -21.609 -5.086 1 98.06 516 LEU B N 1
ATOM 9274 C CA . LEU B 1 516 ? -16.906 -22.234 -5.582 1 98.06 516 LEU B CA 1
ATOM 9275 C C . LEU B 1 516 ? -16.594 -23.5 -6.375 1 98.06 516 LEU B C 1
ATOM 9277 O O . LEU B 1 516 ? -15.656 -23.5 -7.184 1 98.06 516 LEU B O 1
ATOM 9281 N N . PRO B 1 517 ? -17.312 -24.641 -6.105 1 97.56 517 PRO B N 1
ATOM 9282 C CA . PRO B 1 517 ? -17.156 -25.812 -6.98 1 97.56 517 PRO B CA 1
ATOM 9283 C C . PRO B 1 517 ? -17.703 -25.578 -8.383 1 97.56 517 PRO B C 1
ATOM 9285 O O . PRO B 1 517 ? -18.562 -24.703 -8.578 1 97.56 517 PRO B O 1
ATOM 9288 N N . ARG B 1 518 ? -17.219 -26.328 -9.297 1 96.75 518 ARG B N 1
ATOM 9289 C CA . ARG B 1 518 ? -17.875 -26.328 -10.602 1 96.75 518 ARG B CA 1
ATOM 9290 C C . ARG B 1 518 ? -19.344 -26.703 -10.477 1 96.75 518 ARG B C 1
ATOM 9292 O O . ARG B 1 518 ? -19.719 -27.547 -9.656 1 96.75 518 ARG B O 1
ATOM 9299 N N . GLU B 1 519 ? -20.094 -26.125 -11.289 1 94.31 519 GLU B N 1
ATOM 9300 C CA . GLU B 1 519 ? -21.547 -26.281 -11.195 1 94.31 519 GLU B CA 1
ATOM 9301 C C . GLU B 1 519 ? -21.938 -27.75 -11.258 1 94.31 519 GLU B C 1
ATOM 9303 O O . GLU B 1 519 ? -22.766 -28.203 -10.461 1 94.31 519 GLU B O 1
ATOM 9308 N N . ASP B 1 520 ? -21.328 -28.5 -12.125 1 95.06 520 ASP B N 1
ATOM 9309 C CA . ASP B 1 520 ? -21.688 -29.906 -12.336 1 95.06 520 ASP B CA 1
ATOM 9310 C C . ASP B 1 520 ? -21.203 -30.766 -11.172 1 95.06 520 ASP B C 1
ATOM 9312 O O . ASP B 1 520 ? -21.641 -31.906 -11.008 1 95.06 520 ASP B O 1
ATOM 9316 N N . ASP B 1 521 ? -20.344 -30.172 -10.352 1 95.62 521 ASP B N 1
ATOM 9317 C CA . ASP B 1 521 ? -19.734 -30.969 -9.289 1 95.62 521 ASP B CA 1
ATOM 9318 C C . ASP B 1 521 ? -20.234 -30.547 -7.918 1 95.62 521 ASP B C 1
ATOM 9320 O O . ASP B 1 521 ? -19.766 -31.031 -6.887 1 95.62 521 ASP B O 1
ATOM 9324 N N . THR B 1 522 ? -21.188 -29.688 -7.848 1 95.75 522 THR B N 1
ATOM 9325 C CA . THR B 1 522 ? -21.672 -29.109 -6.594 1 95.75 522 THR B CA 1
ATOM 9326 C C . THR B 1 522 ? -22.219 -30.219 -5.684 1 95.75 522 THR B C 1
ATOM 9328 O O . THR B 1 522 ? -22.047 -30.156 -4.461 1 95.75 522 THR B O 1
ATOM 9331 N N . HIS B 1 523 ? -22.859 -31.203 -6.242 1 95 523 HIS B N 1
ATOM 9332 C CA . HIS B 1 523 ? -23.453 -32.281 -5.449 1 95 523 HIS B CA 1
ATOM 9333 C C . HIS B 1 523 ? -22.375 -33.062 -4.711 1 95 523 HIS B C 1
ATOM 9335 O O . HIS B 1 523 ? -22.641 -33.625 -3.645 1 95 523 HIS B O 1
ATOM 9341 N N . TYR B 1 524 ? -21.188 -33.094 -5.242 1 95.5 524 TYR B N 1
ATOM 9342 C CA . TYR B 1 524 ? -20.094 -33.844 -4.621 1 95.5 524 TYR B CA 1
ATOM 9343 C C . TYR B 1 524 ? -19.688 -33.188 -3.297 1 95.5 524 TYR B C 1
ATOM 9345 O O . TYR B 1 524 ? -19.141 -33.875 -2.424 1 95.5 524 TYR B O 1
ATOM 9353 N N . LEU B 1 525 ? -19.953 -31.938 -3.143 1 94.31 525 LEU B N 1
ATOM 9354 C CA . LEU B 1 525 ? -19.641 -31.266 -1.895 1 94.31 525 LEU B CA 1
ATOM 9355 C C . LEU B 1 525 ? -20.266 -31.969 -0.706 1 94.31 525 LEU B C 1
ATOM 9357 O O . LEU B 1 525 ? -19.688 -32.031 0.378 1 94.31 525 LEU B O 1
ATOM 9361 N N . TYR B 1 526 ? -21.391 -32.594 -0.906 1 93.62 526 TYR B N 1
ATOM 9362 C CA . TYR B 1 526 ? -22.203 -33.125 0.18 1 93.62 526 TYR B CA 1
ATOM 9363 C C . TYR B 1 526 ? -22.062 -34.656 0.237 1 93.62 526 TYR B C 1
ATOM 9365 O O . TYR B 1 526 ? -22.5 -35.281 1.206 1 93.62 526 TYR B O 1
ATOM 9373 N N . THR B 1 527 ? -21.484 -35.25 -0.769 1 94.62 527 THR B N 1
ATOM 9374 C CA . THR B 1 527 ? -21.375 -36.719 -0.817 1 94.62 527 THR B CA 1
ATOM 9375 C C . THR B 1 527 ? -19.922 -37.156 -0.772 1 94.62 527 THR B C 1
ATOM 9377 O O . THR B 1 527 ? -19.531 -38 0.05 1 94.62 527 THR B O 1
ATOM 9380 N N . ASP B 1 528 ? -19.172 -36.594 -1.711 1 94.31 528 ASP B N 1
ATOM 9381 C CA . ASP B 1 528 ? -17.75 -36.906 -1.798 1 94.31 528 ASP B CA 1
ATOM 9382 C C . ASP B 1 528 ? -16.953 -35.656 -2.217 1 94.31 528 ASP B C 1
ATOM 9384 O O . ASP B 1 528 ? -16.547 -35.531 -3.373 1 94.31 528 ASP B O 1
ATOM 9388 N N . PRO B 1 529 ? -16.609 -34.844 -1.271 1 93.75 529 PRO B N 1
ATOM 9389 C CA . PRO B 1 529 ? -16 -33.531 -1.565 1 93.75 529 PRO B CA 1
ATOM 9390 C C . PRO B 1 529 ? -14.703 -33.656 -2.355 1 93.75 529 PRO B C 1
ATOM 9392 O O . PRO B 1 529 ? -14.32 -32.719 -3.062 1 93.75 529 PRO B O 1
ATOM 9395 N N . PHE B 1 530 ? -14 -34.75 -2.365 1 93.75 530 PHE B N 1
ATOM 9396 C CA . PHE B 1 530 ? -12.711 -34.906 -3.025 1 93.75 530 PHE B CA 1
ATOM 9397 C C . PHE B 1 530 ? -12.891 -35.125 -4.523 1 93.75 530 PHE B C 1
ATOM 9399 O O . PHE B 1 530 ? -11.93 -35.031 -5.289 1 93.75 530 PHE B O 1
ATOM 9406 N N . LYS B 1 531 ? -14.094 -35.344 -4.992 1 94.69 531 LYS B N 1
ATOM 9407 C CA . LYS B 1 531 ? -14.398 -35.531 -6.406 1 94.69 531 LYS B CA 1
ATOM 9408 C C . LYS B 1 531 ? -14.789 -34.188 -7.051 1 94.69 531 LYS B C 1
ATOM 9410 O O . LYS B 1 531 ? -14.828 -34.062 -8.273 1 94.69 531 LYS B O 1
ATOM 9415 N N . ALA B 1 532 ? -15.039 -33.219 -6.207 1 96.44 532 ALA B N 1
ATOM 9416 C CA . ALA B 1 532 ? -15.492 -31.938 -6.719 1 96.44 532 ALA B CA 1
ATOM 9417 C C . ALA B 1 532 ? -14.336 -31.141 -7.305 1 96.44 532 ALA B C 1
ATOM 9419 O O . ALA B 1 532 ? -13.273 -31.016 -6.684 1 96.44 532 ALA B O 1
ATOM 9420 N N . LYS B 1 533 ? -14.539 -30.656 -8.523 1 97 533 LYS B N 1
ATOM 9421 C CA . LYS B 1 533 ? -13.609 -29.703 -9.117 1 97 533 LYS B CA 1
ATOM 9422 C C . LYS B 1 533 ? -13.969 -28.266 -8.734 1 97 533 LYS B C 1
ATOM 9424 O O . LYS B 1 533 ? -15.125 -27.984 -8.422 1 97 533 LYS B O 1
ATOM 9429 N N . SER B 1 534 ? -12.961 -27.422 -8.727 1 97.19 534 SER B N 1
ATOM 9430 C CA . SER B 1 534 ? -13.141 -26.047 -8.266 1 97.19 534 SER B CA 1
ATOM 9431 C C . SER B 1 534 ? -13.172 -25.078 -9.438 1 97.19 534 SER B C 1
ATOM 9433 O O . SER B 1 534 ? -12.648 -25.359 -10.516 1 97.19 534 SER B O 1
ATOM 9435 N N . GLN B 1 535 ? -13.82 -23.922 -9.258 1 97.94 535 GLN B N 1
ATOM 9436 C CA . GLN B 1 535 ? -13.68 -22.781 -10.156 1 97.94 535 GLN B CA 1
ATOM 9437 C C . GLN B 1 535 ? -12.469 -21.938 -9.781 1 97.94 535 GLN B C 1
ATOM 9439 O O . GLN B 1 535 ? -12.602 -20.75 -9.484 1 97.94 535 GLN B O 1
ATOM 9444 N N . HIS B 1 536 ? -11.367 -22.594 -9.727 1 97.56 536 HIS B N 1
ATOM 9445 C CA . HIS B 1 536 ? -10.031 -22.094 -9.43 1 97.56 536 HIS B CA 1
ATOM 9446 C C . HIS B 1 536 ? -9.164 -22.062 -10.68 1 97.56 536 HIS B C 1
ATOM 9448 O O . HIS B 1 536 ? -9.25 -22.969 -11.523 1 97.56 536 HIS B O 1
ATOM 9454 N N . TYR B 1 537 ? -8.391 -21.031 -10.898 1 98.69 537 TYR B N 1
ATOM 9455 C CA . TYR B 1 537 ? -7.496 -20.875 -12.039 1 98.69 537 TYR B CA 1
ATOM 9456 C C . TYR B 1 537 ? -6.18 -20.234 -11.617 1 98.69 537 TYR B C 1
ATOM 9458 O O . TYR B 1 537 ? -6.176 -19.188 -10.953 1 98.69 537 TYR B O 1
ATOM 9466 N N . ASP B 1 538 ? -5.09 -20.812 -11.977 1 98.69 538 ASP B N 1
ATOM 9467 C CA . ASP B 1 538 ? -3.752 -20.281 -11.727 1 98.69 538 ASP B CA 1
ATOM 9468 C C . ASP B 1 538 ? -3.107 -19.797 -13.023 1 98.69 538 ASP B C 1
ATOM 9470 O O . ASP B 1 538 ? -3.252 -20.422 -14.07 1 98.69 538 ASP B O 1
ATOM 9474 N N . LEU B 1 539 ? -2.529 -18.688 -12.938 1 98.88 539 LEU B N 1
ATOM 9475 C CA . LEU B 1 539 ? -1.729 -18.172 -14.047 1 98.88 539 LEU B CA 1
ATOM 9476 C C . LEU B 1 539 ? -0.254 -18.516 -13.852 1 98.88 539 LEU B C 1
ATOM 9478 O O . LEU B 1 539 ? 0.342 -18.141 -12.836 1 98.88 539 LEU B O 1
ATOM 9482 N N . VAL B 1 540 ? 0.316 -19.203 -14.844 1 98.69 540 VAL B N 1
ATOM 9483 C CA . VAL B 1 540 ? 1.703 -19.656 -14.781 1 98.69 540 VAL B CA 1
ATOM 9484 C C . VAL B 1 540 ? 2.525 -18.953 -15.852 1 98.69 540 VAL B C 1
ATOM 9486 O O . VAL B 1 540 ? 2.068 -18.781 -16.984 1 98.69 540 VAL B O 1
ATOM 9489 N N . LEU B 1 541 ? 3.664 -18.453 -15.477 1 98.31 541 LEU B N 1
ATOM 9490 C CA . LEU B 1 541 ? 4.648 -17.891 -16.391 1 98.31 541 LEU B CA 1
ATOM 9491 C C . LEU B 1 541 ? 5.98 -18.609 -16.281 1 98.31 541 LEU B C 1
ATOM 9493 O O . LEU B 1 541 ? 6.637 -18.562 -15.234 1 98.31 541 LEU B O 1
ATOM 9497 N N . ASN B 1 542 ? 6.371 -19.312 -17.328 1 97.25 542 ASN B N 1
ATOM 9498 C CA . ASN B 1 542 ? 7.66 -19.984 -17.391 1 97.25 542 ASN B CA 1
ATOM 9499 C C . ASN B 1 542 ? 7.852 -20.938 -16.203 1 97.25 542 ASN B C 1
ATOM 9501 O O . ASN B 1 542 ? 8.93 -20.984 -15.609 1 97.25 542 ASN B O 1
ATOM 9505 N N . GLY B 1 543 ? 6.824 -21.578 -15.766 1 96.94 543 GLY B N 1
ATOM 9506 C CA . GLY B 1 543 ? 6.91 -22.562 -14.695 1 96.94 543 GLY B CA 1
ATOM 9507 C C . GLY B 1 543 ? 6.719 -21.938 -13.32 1 96.94 543 GLY B C 1
ATOM 9508 O O . GLY B 1 543 ? 6.848 -22.641 -12.305 1 96.94 543 GLY B O 1
ATOM 9509 N N . CYS B 1 544 ? 6.414 -20.656 -13.258 1 96.19 544 CYS B N 1
ATOM 9510 C CA . CYS B 1 544 ? 6.184 -19.953 -12 1 96.19 544 CYS B CA 1
ATOM 9511 C C . CYS B 1 544 ? 4.73 -19.516 -11.883 1 96.19 544 CYS B C 1
ATOM 9513 O O . CYS B 1 544 ? 4.199 -18.859 -12.781 1 96.19 544 CYS B O 1
ATOM 9515 N N . GLU B 1 545 ? 4.125 -19.938 -10.789 1 97.38 545 GLU B N 1
ATOM 9516 C CA . GLU B 1 545 ? 2.781 -19.422 -10.531 1 97.38 545 GLU B CA 1
ATOM 9517 C C . GLU B 1 545 ? 2.811 -17.922 -10.211 1 97.38 545 GLU B C 1
ATOM 9519 O O . GLU B 1 545 ? 3.221 -17.531 -9.125 1 97.38 545 GLU B O 1
ATOM 9524 N N . VAL B 1 546 ? 2.299 -17.078 -11.102 1 98.12 546 VAL B N 1
ATOM 9525 C CA . VAL B 1 546 ? 2.389 -15.641 -10.906 1 98.12 546 VAL B CA 1
ATOM 9526 C C . VAL B 1 546 ? 1.021 -15.086 -10.508 1 98.12 546 VAL B C 1
ATOM 9528 O O . VAL B 1 546 ? 0.895 -13.906 -10.18 1 98.12 546 VAL B O 1
ATOM 9531 N N . GLY B 1 547 ? 0.028 -15.938 -10.531 1 98.25 547 GLY B N 1
ATOM 9532 C CA . GLY B 1 547 ? -1.294 -15.5 -10.117 1 98.25 547 GLY B CA 1
ATOM 9533 C C . GLY B 1 547 ? -2.236 -16.641 -9.812 1 98.25 547 GLY B C 1
ATOM 9534 O O . GLY B 1 547 ? -2.057 -17.75 -10.32 1 98.25 547 GLY B O 1
ATOM 9535 N N . GLY B 1 548 ? -3.199 -16.391 -9.016 1 98.19 548 GLY B N 1
ATOM 9536 C CA . GLY B 1 548 ? -4.254 -17.328 -8.68 1 98.19 548 GLY B CA 1
ATOM 9537 C C . GLY B 1 548 ? -5.57 -16.656 -8.344 1 98.19 548 GLY B C 1
ATOM 9538 O O . GLY B 1 548 ? -5.59 -15.594 -7.711 1 98.19 548 GLY B O 1
ATOM 9539 N N . GLY B 1 549 ? -6.645 -17.281 -8.781 1 98.25 549 GLY B N 1
ATOM 9540 C CA . GLY B 1 549 ? -7.973 -16.734 -8.531 1 98.25 549 GLY B CA 1
ATOM 9541 C C . GLY B 1 549 ? -9.055 -17.797 -8.523 1 98.25 549 GLY B C 1
ATOM 9542 O O . GLY B 1 549 ? -8.789 -18.969 -8.781 1 98.25 549 GLY B O 1
ATOM 9543 N N . SER B 1 550 ? -10.211 -17.375 -8.141 1 98.56 550 SER B N 1
ATOM 9544 C CA . SER B 1 550 ? -11.367 -18.266 -8.125 1 98.56 550 SER B CA 1
ATOM 9545 C C . SER B 1 550 ? -12.672 -17.484 -8.07 1 98.56 550 SER B C 1
ATOM 9547 O O . SER B 1 550 ? -12.664 -16.281 -7.785 1 98.56 550 SER B O 1
ATOM 9549 N N . ILE B 1 551 ? -13.695 -18.172 -8.484 1 98.56 551 ILE B N 1
ATOM 9550 C CA . ILE B 1 551 ? -15.039 -17.688 -8.18 1 98.56 551 ILE B CA 1
ATOM 9551 C C . ILE B 1 551 ? -15.398 -18.062 -6.746 1 98.56 551 ILE B C 1
ATOM 9553 O O . ILE B 1 551 ? -15.086 -19.172 -6.285 1 98.56 551 ILE B O 1
ATOM 9557 N N . ARG B 1 552 ? -16.094 -17.125 -6.059 1 98.56 552 ARG B N 1
ATOM 9558 C CA . ARG B 1 552 ? -16.297 -17.297 -4.621 1 98.56 552 ARG B CA 1
ATOM 9559 C C . ARG B 1 552 ? -17.641 -17.938 -4.324 1 98.56 552 ARG B C 1
ATOM 9561 O O . ARG B 1 552 ? -18.609 -17.734 -5.062 1 98.56 552 ARG B O 1
ATOM 9568 N N . ILE B 1 553 ? -17.672 -18.719 -3.254 1 98.06 553 ILE B N 1
ATOM 9569 C CA . ILE B 1 553 ? -18.938 -19.109 -2.674 1 98.06 553 ILE B CA 1
ATOM 9570 C C . ILE B 1 553 ? -19.672 -17.891 -2.125 1 98.06 553 ILE B C 1
ATOM 9572 O O . ILE B 1 553 ? -19.172 -17.203 -1.228 1 98.06 553 ILE B O 1
ATOM 9576 N N . HIS B 1 554 ? -20.797 -17.594 -2.701 1 97.88 554 HIS B N 1
ATOM 9577 C CA . HIS B 1 554 ? -21.562 -16.453 -2.209 1 97.88 554 HIS B CA 1
ATOM 9578 C C . HIS B 1 554 ? -22.797 -16.906 -1.444 1 97.88 554 HIS B C 1
ATOM 9580 O O . HIS B 1 554 ? -23.453 -16.094 -0.771 1 97.88 554 HIS B O 1
ATOM 9586 N N . ASP B 1 555 ? -23.172 -18.234 -1.514 1 97.38 555 ASP B N 1
ATOM 9587 C CA . ASP B 1 555 ? -24.25 -18.812 -0.718 1 97.38 555 ASP B CA 1
ATOM 9588 C C . ASP B 1 555 ? -23.797 -19.047 0.72 1 97.38 555 ASP B C 1
ATOM 9590 O O . ASP B 1 555 ? -22.875 -19.844 0.963 1 97.38 555 ASP B O 1
ATOM 9594 N N . PRO B 1 556 ? -24.5 -18.438 1.682 1 97.62 556 PRO B N 1
ATOM 9595 C CA . PRO B 1 556 ? -24.047 -18.547 3.068 1 97.62 556 PRO B CA 1
ATOM 9596 C C . PRO B 1 556 ? -24.125 -19.969 3.613 1 97.62 556 PRO B C 1
ATOM 9598 O O . PRO B 1 556 ? -23.266 -20.375 4.402 1 97.62 556 PRO B O 1
ATOM 9601 N N . GLU B 1 557 ? -25.109 -20.719 3.229 1 97 557 GLU B N 1
ATOM 9602 C CA . GLU B 1 557 ? -25.25 -22.094 3.711 1 97 557 GLU B CA 1
ATOM 9603 C C . GLU B 1 557 ? -24.125 -22.984 3.186 1 97 557 GLU B C 1
ATOM 9605 O O . GLU B 1 557 ? -23.562 -23.797 3.932 1 97 557 GLU B O 1
ATOM 9610 N N . MET B 1 558 ? -23.828 -22.844 1.935 1 97.25 558 MET B N 1
ATOM 9611 C CA . MET B 1 558 ? -22.734 -23.594 1.351 1 97.25 558 MET B CA 1
ATOM 9612 C C . MET B 1 558 ? -21.406 -23.234 2.023 1 97.25 558 MET B C 1
ATOM 9614 O O . MET B 1 558 ? -20.609 -24.125 2.346 1 97.25 558 MET B O 1
ATOM 9618 N N . GLN B 1 559 ? -21.156 -21.953 2.197 1 97.25 559 GLN B N 1
ATOM 9619 C CA . GLN B 1 559 ? -19.922 -21.516 2.826 1 97.25 559 GLN B CA 1
ATOM 9620 C C . GLN B 1 559 ? -19.797 -22.047 4.25 1 97.25 559 GLN B C 1
ATOM 9622 O O . GLN B 1 559 ? -18.719 -22.484 4.672 1 97.25 559 GLN B O 1
ATOM 9627 N N . ARG B 1 560 ? -20.906 -21.969 4.98 1 96.75 560 ARG B N 1
ATOM 9628 C CA . ARG B 1 560 ? -20.938 -22.516 6.332 1 96.75 560 ARG B CA 1
ATOM 9629 C C . ARG B 1 560 ? -20.609 -24 6.328 1 96.75 560 ARG B C 1
ATOM 9631 O O . ARG B 1 560 ? -19.812 -24.469 7.156 1 96.75 560 ARG B O 1
ATOM 9638 N N . PHE B 1 561 ? -21.203 -24.75 5.422 1 96.69 561 PHE B N 1
ATOM 9639 C CA . PHE B 1 561 ? -20.984 -26.188 5.309 1 96.69 561 PHE B CA 1
ATOM 9640 C C . PHE B 1 561 ? -19.516 -26.484 5.039 1 96.69 561 PHE B C 1
ATOM 9642 O O . PHE B 1 561 ? -18.922 -27.375 5.664 1 96.69 561 PHE B O 1
ATOM 9649 N N . VAL B 1 562 ? -18.891 -25.766 4.109 1 95.62 562 VAL B N 1
ATOM 9650 C CA . VAL B 1 562 ? -17.484 -25.953 3.748 1 95.62 562 VAL B CA 1
ATOM 9651 C C . VAL B 1 562 ? -16.594 -25.688 4.961 1 95.62 562 VAL B C 1
ATOM 9653 O O . VAL B 1 562 ? -15.719 -26.484 5.285 1 95.62 562 VAL B O 1
ATOM 9656 N N . LEU B 1 563 ? -16.828 -24.578 5.668 1 94.62 563 LEU B N 1
ATOM 9657 C CA . LEU B 1 563 ? -15.977 -24.172 6.781 1 94.62 563 LEU B CA 1
ATOM 9658 C C . LEU B 1 563 ? -16.172 -25.109 7.977 1 94.62 563 LEU B C 1
ATOM 9660 O O . LEU B 1 563 ? -15.195 -25.609 8.539 1 94.62 563 LEU B O 1
ATOM 9664 N N . GLN B 1 564 ? -17.406 -25.359 8.328 1 94.25 564 GLN B N 1
ATOM 9665 C CA . GLN B 1 564 ? -17.688 -26.047 9.586 1 94.25 564 GLN B CA 1
ATOM 9666 C C . GLN B 1 564 ? -17.734 -27.562 9.391 1 94.25 564 GLN B C 1
ATOM 9668 O O . GLN B 1 564 ? -17.109 -28.312 10.156 1 94.25 564 GLN B O 1
ATOM 9673 N N . ASP B 1 565 ? -18.406 -28.016 8.406 1 94.94 565 ASP B N 1
ATOM 9674 C CA . ASP B 1 565 ? -18.656 -29.438 8.258 1 94.94 565 ASP B CA 1
ATOM 9675 C C . ASP B 1 565 ? -17.5 -30.141 7.539 1 94.94 565 ASP B C 1
ATOM 9677 O O . ASP B 1 565 ? -17.156 -31.266 7.875 1 94.94 565 ASP B O 1
ATOM 9681 N N . ILE B 1 566 ? -16.969 -29.516 6.582 1 93.81 566 ILE B N 1
ATOM 9682 C CA . ILE B 1 566 ? -15.922 -30.172 5.797 1 93.81 566 ILE B CA 1
ATOM 9683 C C . ILE B 1 566 ? -14.562 -29.891 6.426 1 93.81 566 ILE B C 1
ATOM 9685 O O . ILE B 1 566 ? -13.773 -30.812 6.656 1 93.81 566 ILE B O 1
ATOM 9689 N N . MET B 1 567 ? -14.273 -28.625 6.816 1 92 567 MET B N 1
ATOM 9690 C CA . MET B 1 567 ? -12.938 -28.234 7.254 1 92 567 MET B CA 1
ATOM 9691 C C . MET B 1 567 ? -12.836 -28.25 8.773 1 92 567 MET B C 1
ATOM 9693 O O . MET B 1 567 ? -11.742 -28.188 9.336 1 92 567 MET B O 1
ATOM 9697 N N . GLY B 1 568 ? -13.922 -28.219 9.445 1 90.06 568 GLY B N 1
ATOM 9698 C CA . GLY B 1 568 ? -13.922 -28.281 10.898 1 90.06 568 GLY B CA 1
ATOM 9699 C C . GLY B 1 568 ? -13.547 -26.969 11.547 1 90.06 568 GLY B C 1
ATOM 9700 O O . GLY B 1 568 ? -13.031 -26.953 12.672 1 90.06 568 GLY B O 1
ATOM 9701 N N . VAL B 1 569 ? -13.789 -25.891 10.883 1 89.31 569 VAL B N 1
ATOM 9702 C CA . VAL B 1 569 ? -13.477 -24.578 11.422 1 89.31 569 VAL B CA 1
ATOM 9703 C C . VAL B 1 569 ? -14.547 -24.156 12.43 1 89.31 569 VAL B C 1
ATOM 9705 O O . VAL B 1 569 ? -15.742 -24.359 12.203 1 89.31 569 VAL B O 1
ATOM 9708 N N . GLU B 1 570 ? -14.117 -23.547 13.5 1 89 570 GLU B N 1
ATOM 9709 C CA . GLU B 1 570 ? -15.055 -23.078 14.523 1 89 570 GLU B CA 1
ATOM 9710 C C . GLU B 1 570 ? -15.961 -21.984 13.992 1 89 570 GLU B C 1
ATOM 9712 O O . GLU B 1 570 ? -15.516 -21.094 13.258 1 89 570 GLU B O 1
ATOM 9717 N N . PRO B 1 571 ? -17.156 -22.016 14.414 1 87.25 571 PRO B N 1
ATOM 9718 C CA . PRO B 1 571 ? -18.125 -21.047 13.914 1 87.25 571 PRO B CA 1
ATOM 9719 C C . PRO B 1 571 ? -17.734 -19.609 14.211 1 87.25 571 PRO B C 1
ATOM 9721 O O . PRO B 1 571 ? -18.062 -18.703 13.453 1 87.25 571 PRO B O 1
ATOM 9724 N N . SER B 1 572 ? -17.047 -19.453 15.25 1 85.62 572 SER B N 1
ATOM 9725 C CA . SER B 1 572 ? -16.672 -18.094 15.625 1 85.62 572 SER B CA 1
ATOM 9726 C C . SER B 1 572 ? -15.609 -17.531 14.672 1 85.62 572 SER B C 1
ATOM 9728 O O . SER B 1 572 ? -15.5 -16.312 14.508 1 85.62 572 SER B O 1
ATOM 9730 N N . THR B 1 573 ? -14.922 -18.453 14.164 1 86.5 573 THR B N 1
ATOM 9731 C CA . THR B 1 573 ? -13.906 -18.062 13.195 1 86.5 573 THR B CA 1
ATOM 9732 C C . THR B 1 573 ? -14.555 -17.719 11.852 1 86.5 573 THR B C 1
ATOM 9734 O O . THR B 1 573 ? -15.219 -18.547 11.242 1 86.5 573 THR B O 1
ATOM 9737 N N . LEU B 1 574 ? -14.5 -16.578 11.367 1 91.19 574 LEU B N 1
ATOM 9738 C CA . LEU B 1 574 ? -15.031 -16.078 10.102 1 91.19 574 LEU B CA 1
ATOM 9739 C C . LEU B 1 574 ? -16.547 -15.984 10.156 1 91.19 574 LEU B C 1
ATOM 9741 O O . LEU B 1 574 ? -17.219 -16.047 9.117 1 91.19 574 LEU B O 1
ATOM 9745 N N . GLY B 1 575 ? -17.078 -15.961 11.336 1 93.75 575 GLY B N 1
ATOM 9746 C CA . GLY B 1 575 ? -18.516 -15.75 11.484 1 93.75 575 GLY B CA 1
ATOM 9747 C C . GLY B 1 575 ? -19 -14.477 10.828 1 93.75 575 GLY B C 1
ATOM 9748 O O . GLY B 1 575 ? -20.094 -14.438 10.266 1 93.75 575 GLY B O 1
ATOM 9749 N N . PHE B 1 576 ? -18.172 -13.477 10.891 1 95 576 PHE B N 1
ATOM 9750 C CA . PHE B 1 576 ? -18.531 -12.188 10.312 1 95 576 PHE B CA 1
ATOM 9751 C C . PHE B 1 576 ? -18.672 -12.297 8.797 1 95 576 PHE B C 1
ATOM 9753 O O . PHE B 1 576 ? -19.5 -11.609 8.195 1 95 576 PHE B O 1
ATOM 9760 N N . LEU B 1 577 ? -17.875 -13.141 8.156 1 96.19 577 LEU B N 1
ATOM 9761 C CA . LEU B 1 577 ? -17.984 -13.32 6.715 1 96.19 577 LEU B CA 1
ATOM 9762 C C . LEU B 1 577 ? -19.297 -14.008 6.355 1 96.19 577 LEU B C 1
ATOM 9764 O O . LEU B 1 577 ? -19.969 -13.625 5.387 1 96.19 577 LEU B O 1
ATOM 9768 N N . ILE B 1 578 ? -19.688 -15.062 7.098 1 96.88 578 ILE B N 1
ATOM 9769 C CA . ILE B 1 578 ? -20.938 -15.766 6.863 1 96.88 578 ILE B CA 1
ATOM 9770 C C . ILE B 1 578 ? -22.109 -14.797 7.031 1 96.88 578 ILE B C 1
ATOM 9772 O O . ILE B 1 578 ? -23.031 -14.789 6.219 1 96.88 578 ILE B O 1
ATOM 9776 N N . GLU B 1 579 ? -21.984 -14.016 8.07 1 97 579 GLU B N 1
ATOM 9777 C CA . GLU B 1 579 ? -23.016 -13.016 8.297 1 97 579 GLU B CA 1
ATOM 9778 C C . GLU B 1 579 ? -23.094 -12.031 7.137 1 97 579 GLU B C 1
ATOM 9780 O O . GLU B 1 579 ? -24.188 -11.625 6.742 1 97 579 GLU B O 1
ATOM 9785 N N . ALA B 1 580 ? -22.016 -11.633 6.66 1 98.25 580 ALA B N 1
ATOM 9786 C CA . ALA B 1 580 ? -21.984 -10.727 5.516 1 98.25 580 ALA B CA 1
ATOM 9787 C C . ALA B 1 580 ? -22.625 -11.367 4.289 1 98.25 580 ALA B C 1
ATOM 9789 O O . ALA B 1 580 ? -23.375 -10.711 3.559 1 98.25 580 ALA B O 1
ATOM 9790 N N . LEU B 1 581 ? -22.328 -12.641 4.082 1 98.44 581 LEU B N 1
ATOM 9791 C CA . LEU B 1 581 ? -22.891 -13.359 2.947 1 98.44 581 LEU B CA 1
ATOM 9792 C C . LEU B 1 581 ? -24.422 -13.438 3.061 1 98.44 581 LEU B C 1
ATOM 9794 O O . LEU B 1 581 ? -25.109 -13.469 2.047 1 98.44 581 LEU B O 1
ATOM 9798 N N . GLU B 1 582 ? -24.938 -13.383 4.23 1 98.31 582 GLU B N 1
ATOM 9799 C CA . GLU B 1 582 ? -26.375 -13.453 4.492 1 98.31 582 GLU B CA 1
ATOM 9800 C C . GLU B 1 582 ? -27.047 -12.109 4.203 1 98.31 582 GLU B C 1
ATOM 9802 O O . GLU B 1 582 ? -28.266 -11.969 4.387 1 98.31 582 GLU B O 1
ATOM 9807 N N . SER B 1 583 ? -26.297 -11.203 3.711 1 98.25 583 SER B N 1
ATOM 9808 C CA . SER B 1 583 ? -26.828 -9.875 3.445 1 98.25 583 SER B CA 1
ATOM 9809 C C . SER B 1 583 ? -26.938 -9.609 1.946 1 98.25 583 SER B C 1
ATOM 9811 O O . SER B 1 583 ? -26.656 -8.5 1.482 1 98.25 583 SER B O 1
ATOM 9813 N N . GLY B 1 584 ? -27.359 -10.641 1.234 1 98.31 584 GLY B N 1
ATOM 9814 C CA . GLY B 1 584 ? -27.547 -10.469 -0.197 1 98.31 584 GLY B CA 1
ATOM 9815 C C . GLY B 1 584 ? -26.25 -10.336 -0.967 1 98.31 584 GLY B C 1
ATOM 9816 O O . GLY B 1 584 ? -26.094 -9.422 -1.777 1 98.31 584 GLY B O 1
ATOM 9817 N N . ALA B 1 585 ? -25.312 -11.227 -0.707 1 98.69 585 ALA B N 1
ATOM 9818 C CA . ALA B 1 585 ? -24 -11.18 -1.353 1 98.69 585 ALA B CA 1
ATOM 9819 C C . ALA B 1 585 ? -24.109 -11.492 -2.844 1 98.69 585 ALA B C 1
ATOM 9821 O O . ALA B 1 585 ? -24.594 -12.555 -3.23 1 98.69 585 ALA B O 1
ATOM 9822 N N . PRO B 1 586 ? -23.609 -10.602 -3.699 1 98.5 586 PRO B N 1
ATOM 9823 C CA . PRO B 1 586 ? -23.625 -10.906 -5.129 1 98.5 586 PRO B CA 1
ATOM 9824 C C . PRO B 1 586 ? -22.641 -12 -5.512 1 98.5 586 PRO B C 1
ATOM 9826 O O . PRO B 1 586 ? -21.625 -12.18 -4.832 1 98.5 586 PRO B O 1
ATOM 9829 N N . PRO B 1 587 ? -23.016 -12.773 -6.605 1 98 587 PRO B N 1
ATOM 9830 C CA . PRO B 1 587 ? -21.938 -13.594 -7.164 1 98 587 PRO B CA 1
ATOM 9831 C C . PRO B 1 587 ? -20.688 -12.781 -7.508 1 98 587 PRO B C 1
ATOM 9833 O O . PRO B 1 587 ? -20.797 -11.664 -8.023 1 98 587 PRO B O 1
ATOM 9836 N N . HIS B 1 588 ? -19.516 -13.273 -7.105 1 98.56 588 HIS B N 1
ATOM 9837 C CA . HIS B 1 588 ? -18.297 -12.508 -7.34 1 98.56 588 HIS B CA 1
ATOM 9838 C C . HIS B 1 588 ? -17.078 -13.422 -7.449 1 98.56 588 HIS B C 1
ATOM 9840 O O . HIS B 1 588 ? -17.172 -14.617 -7.152 1 98.56 588 HIS B O 1
ATOM 9846 N N . GLY B 1 589 ? -16.078 -12.969 -7.988 1 98.56 589 GLY B N 1
ATOM 9847 C CA . GLY B 1 589 ? -14.805 -13.656 -8.195 1 98.56 589 GLY B CA 1
ATOM 9848 C C . GLY B 1 589 ? -13.656 -12.711 -8.492 1 98.56 589 GLY B C 1
ATOM 9849 O O . GLY B 1 589 ? -13.859 -11.5 -8.617 1 98.56 589 GLY B O 1
ATOM 9850 N N . GLY B 1 590 ? -12.477 -13.273 -8.469 1 98.38 590 GLY B N 1
ATOM 9851 C CA . GLY B 1 590 ? -11.32 -12.414 -8.688 1 98.38 590 GLY B CA 1
ATOM 9852 C C . GLY B 1 590 ? -10.016 -13.18 -8.797 1 98.38 590 GLY B C 1
ATOM 9853 O O . GLY B 1 590 ? -10.016 -14.375 -9.102 1 98.38 590 GLY B O 1
ATOM 9854 N N . ILE B 1 591 ? -8.922 -12.438 -8.695 1 98.81 591 ILE B N 1
ATOM 9855 C CA . ILE B 1 591 ? -7.586 -13 -8.836 1 98.81 591 ILE B CA 1
ATOM 9856 C C . ILE B 1 591 ? -6.582 -12.125 -8.086 1 98.81 591 ILE B C 1
ATOM 9858 O O . ILE B 1 591 ? -6.848 -10.953 -7.812 1 98.81 591 ILE B O 1
ATOM 9862 N N . ALA B 1 592 ? -5.512 -12.711 -7.641 1 98.69 592 ALA B N 1
ATOM 9863 C CA . ALA B 1 592 ? -4.34 -12.008 -7.125 1 98.69 592 ALA B CA 1
ATOM 9864 C C . ALA B 1 592 ? -3.088 -12.383 -7.918 1 98.69 592 ALA B C 1
ATOM 9866 O O . ALA B 1 592 ? -2.828 -13.555 -8.172 1 98.69 592 ALA B O 1
ATOM 9867 N N . LEU B 1 593 ? -2.359 -11.383 -8.375 1 98.81 593 LEU B N 1
ATOM 9868 C CA . LEU B 1 593 ? -1.066 -11.594 -9.016 1 98.81 593 LEU B CA 1
ATOM 9869 C C . LEU B 1 593 ? 0.074 -11.305 -8.047 1 98.81 593 LEU B C 1
ATOM 9871 O O . LEU B 1 593 ? 0.101 -10.258 -7.406 1 98.81 593 LEU B O 1
ATOM 9875 N N . GLY B 1 594 ? 0.951 -12.305 -7.887 1 98.25 594 GLY B N 1
ATOM 9876 C CA . GLY B 1 594 ? 2.18 -11.992 -7.18 1 98.25 594 GLY B CA 1
ATOM 9877 C C . GLY B 1 594 ? 3.045 -10.977 -7.91 1 98.25 594 GLY B C 1
ATOM 9878 O O . GLY B 1 594 ? 3.855 -11.352 -8.758 1 98.25 594 GLY B O 1
ATOM 9879 N N . PHE B 1 595 ? 2.918 -9.797 -7.559 1 98.69 595 PHE B N 1
ATOM 9880 C CA . PHE B 1 595 ? 3.494 -8.711 -8.344 1 98.69 595 PHE B CA 1
ATOM 9881 C C . PHE B 1 595 ? 5.016 -8.789 -8.336 1 98.69 595 PHE B C 1
ATOM 9883 O O . PHE B 1 595 ? 5.656 -8.609 -9.375 1 98.69 595 PHE B O 1
ATOM 9890 N N . ASP B 1 596 ? 5.613 -9.008 -7.203 1 98.12 596 ASP B N 1
ATOM 9891 C CA . ASP B 1 596 ? 7.066 -9.117 -7.121 1 98.12 596 ASP B CA 1
ATOM 9892 C C . ASP B 1 596 ? 7.574 -10.281 -7.977 1 98.12 596 ASP B C 1
ATOM 9894 O O . ASP B 1 596 ? 8.57 -10.141 -8.688 1 98.12 596 ASP B O 1
ATOM 9898 N N . ARG B 1 597 ? 6.891 -11.406 -7.926 1 97.38 597 ARG B N 1
ATOM 9899 C CA . ARG B 1 597 ? 7.273 -12.555 -8.734 1 97.38 597 ARG B CA 1
ATOM 9900 C C . ARG B 1 597 ? 7.148 -12.242 -10.227 1 97.38 597 ARG B C 1
ATOM 9902 O O . ARG B 1 597 ? 8.016 -12.625 -11.016 1 97.38 597 ARG B O 1
ATOM 9909 N N . LEU B 1 598 ? 6.047 -11.656 -10.555 1 98.56 598 LEU B N 1
ATOM 9910 C CA . LEU B 1 598 ? 5.828 -11.281 -11.953 1 98.56 598 LEU B CA 1
ATOM 9911 C C . LEU B 1 598 ? 6.957 -10.391 -12.461 1 98.56 598 LEU B C 1
ATOM 9913 O O . LEU B 1 598 ? 7.523 -10.648 -13.523 1 98.56 598 LEU B O 1
ATOM 9917 N N . ILE B 1 599 ? 7.301 -9.367 -11.688 1 98.62 599 ILE B N 1
ATOM 9918 C CA . ILE B 1 599 ? 8.344 -8.422 -12.086 1 98.62 599 ILE B CA 1
ATOM 9919 C C . ILE B 1 599 ? 9.688 -9.141 -12.156 1 98.62 599 ILE B C 1
ATOM 9921 O O . ILE B 1 599 ? 10.5 -8.875 -13.039 1 98.62 599 ILE B O 1
ATOM 9925 N N . ALA B 1 600 ? 9.922 -10.023 -11.188 1 97.75 600 ALA B N 1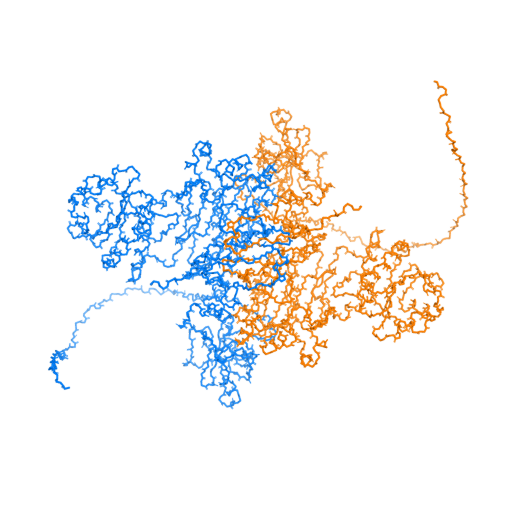
ATOM 9926 C CA . ALA B 1 600 ? 11.164 -10.781 -11.211 1 97.75 600 ALA B CA 1
ATOM 9927 C C . ALA B 1 600 ? 11.305 -11.57 -12.508 1 97.75 600 ALA B C 1
ATOM 9929 O O . ALA B 1 600 ? 12.391 -11.617 -13.102 1 97.75 600 ALA B O 1
ATOM 9930 N N . GLU B 1 601 ? 10.227 -12.188 -12.961 1 96.69 601 GLU B N 1
ATOM 9931 C CA . GLU B 1 601 ? 10.242 -12.922 -14.219 1 96.69 601 GLU B CA 1
ATOM 9932 C C . GLU B 1 601 ? 10.508 -11.992 -15.398 1 96.69 601 GLU B C 1
ATOM 9934 O O . GLU B 1 601 ? 11.266 -12.336 -16.312 1 96.69 601 GLU B O 1
ATOM 9939 N N . LEU B 1 602 ? 9.922 -10.828 -15.375 1 97.56 602 LEU B N 1
ATOM 9940 C CA . LEU B 1 602 ? 10.109 -9.867 -16.453 1 97.56 602 LEU B CA 1
ATOM 9941 C C . LEU B 1 602 ? 11.555 -9.383 -16.516 1 97.56 602 LEU B C 1
ATOM 9943 O O . LEU B 1 602 ? 12.078 -9.109 -17.594 1 97.56 602 LEU B O 1
ATOM 9947 N N . CYS B 1 603 ? 12.133 -9.297 -15.305 1 96.81 603 CYS B N 1
ATOM 9948 C CA . CYS B 1 603 ? 13.5 -8.805 -15.195 1 96.81 603 CYS B CA 1
ATOM 9949 C C . CYS B 1 603 ? 14.508 -9.938 -15.367 1 96.81 603 CYS B C 1
ATOM 9951 O O . CYS B 1 603 ? 15.711 -9.711 -15.383 1 96.81 603 CYS B O 1
ATOM 9953 N N . ARG B 1 604 ? 14 -11.18 -15.438 1 94.19 604 ARG B N 1
ATOM 9954 C CA . ARG B 1 604 ? 14.852 -12.367 -15.453 1 94.19 604 ARG B CA 1
ATOM 9955 C C . ARG B 1 604 ? 15.773 -12.383 -14.234 1 94.19 604 ARG B C 1
ATOM 9957 O O . ARG B 1 604 ? 16.969 -12.648 -14.359 1 94.19 604 ARG B O 1
ATOM 9964 N N . ALA B 1 605 ? 15.164 -11.984 -13.164 1 94.06 605 ALA B N 1
ATOM 9965 C CA . ALA B 1 605 ? 15.914 -11.961 -11.906 1 94.06 605 ALA B CA 1
ATOM 9966 C C . ALA B 1 605 ? 15.961 -13.344 -11.273 1 94.06 605 ALA B C 1
ATOM 9968 O O . ALA B 1 605 ? 15.016 -14.125 -11.398 1 94.06 605 ALA B O 1
ATOM 9969 N N . ASN B 1 606 ? 17.016 -13.633 -10.508 1 89.38 606 ASN B N 1
ATOM 9970 C CA . ASN B 1 606 ? 17.172 -14.922 -9.844 1 89.38 606 ASN B CA 1
ATOM 9971 C C . ASN B 1 606 ? 16.359 -15 -8.562 1 89.38 606 ASN B C 1
ATOM 9973 O O . ASN B 1 606 ? 16.047 -16.094 -8.086 1 89.38 606 ASN B O 1
ATOM 9977 N N . SER B 1 607 ? 16.094 -13.844 -8.047 1 93.69 607 SER B N 1
ATOM 9978 C CA . SER B 1 607 ? 15.367 -13.75 -6.785 1 93.69 607 SER B CA 1
ATOM 9979 C C . SER B 1 607 ? 14.453 -12.531 -6.758 1 93.69 607 SER B C 1
ATOM 9981 O O . SER B 1 607 ? 14.758 -11.508 -7.371 1 93.69 607 SER B O 1
ATOM 9983 N N . ILE B 1 608 ? 13.352 -12.703 -6.008 1 95.69 608 ILE B N 1
ATOM 9984 C CA . ILE B 1 608 ? 12.469 -11.555 -5.895 1 95.69 608 ILE B CA 1
ATOM 9985 C C . ILE B 1 608 ? 13.148 -10.453 -5.086 1 95.69 608 ILE B C 1
ATOM 9987 O O . ILE B 1 608 ? 12.688 -9.305 -5.07 1 95.69 608 ILE B O 1
ATOM 9991 N N . ARG B 1 609 ? 14.242 -10.711 -4.395 1 96.12 609 ARG B N 1
ATOM 9992 C CA . ARG B 1 609 ? 15.008 -9.695 -3.674 1 96.12 609 ARG B CA 1
ATOM 9993 C C . ARG B 1 609 ? 15.578 -8.656 -4.633 1 96.12 609 ARG B C 1
ATOM 9995 O O . ARG B 1 609 ? 15.914 -7.543 -4.227 1 96.12 609 ARG B O 1
ATOM 10002 N N . ASP B 1 610 ? 15.672 -9.008 -5.926 1 96.88 610 ASP B N 1
ATOM 10003 C CA . ASP B 1 610 ? 16.234 -8.109 -6.93 1 96.88 610 ASP B CA 1
ATOM 10004 C C . ASP B 1 610 ? 15.188 -7.133 -7.445 1 96.88 610 ASP B C 1
ATOM 10006 O O . ASP B 1 610 ? 15.5 -6.242 -8.242 1 96.88 610 ASP B O 1
ATOM 10010 N N . VAL B 1 611 ? 13.953 -7.312 -6.992 1 98.31 611 VAL B N 1
ATOM 10011 C CA . VAL B 1 611 ? 12.898 -6.395 -7.414 1 98.31 611 VAL B CA 1
ATOM 10012 C C . VAL B 1 611 ? 12.211 -5.801 -6.188 1 98.31 611 VAL B C 1
ATOM 10014 O O . VAL B 1 611 ? 11.117 -5.227 -6.293 1 98.31 611 VAL B O 1
ATOM 10017 N N . ILE B 1 612 ? 12.695 -6 -5.055 1 98.31 612 ILE B N 1
ATOM 10018 C CA . ILE B 1 612 ? 12.297 -5.379 -3.799 1 98.31 612 ILE B CA 1
ATOM 10019 C C . ILE B 1 612 ? 13.391 -4.434 -3.316 1 98.31 612 ILE B C 1
ATOM 10021 O O . ILE B 1 612 ? 14.562 -4.82 -3.246 1 98.31 612 ILE B O 1
ATOM 10025 N N . ALA B 1 613 ? 13.078 -3.236 -2.979 1 98.56 613 ALA B N 1
ATOM 10026 C CA . ALA B 1 613 ? 14.078 -2.225 -2.656 1 98.56 613 ALA B CA 1
ATOM 10027 C C . ALA B 1 613 ? 14.852 -2.6 -1.394 1 98.56 613 ALA B C 1
ATOM 10029 O O . ALA B 1 613 ? 16.078 -2.506 -1.357 1 98.56 613 ALA B O 1
ATOM 10030 N N . PHE B 1 614 ? 14.141 -3.049 -0.379 1 98.38 614 PHE B N 1
ATOM 10031 C CA . PHE B 1 614 ? 14.75 -3.393 0.897 1 98.38 614 PHE B CA 1
ATOM 10032 C C . PHE B 1 614 ? 14.258 -4.746 1.391 1 98.38 614 PHE B C 1
ATOM 10034 O O . PHE B 1 614 ? 13.5 -4.82 2.363 1 98.38 614 PHE B O 1
ATOM 10041 N N . PRO B 1 615 ? 14.727 -5.875 0.856 1 97 615 PRO B N 1
ATOM 10042 C CA . PRO B 1 615 ? 14.266 -7.223 1.21 1 97 615 PRO B CA 1
ATOM 10043 C C . PRO B 1 615 ? 14.906 -7.742 2.496 1 97 615 PRO B C 1
ATOM 10045 O O . PRO B 1 615 ? 15.852 -7.145 3.008 1 97 615 PRO B O 1
ATOM 10048 N N . LYS B 1 616 ? 14.344 -8.805 3.025 1 96.38 616 LYS B N 1
ATOM 10049 C CA . LYS B 1 616 ? 14.922 -9.555 4.137 1 96.38 616 LYS B CA 1
ATOM 10050 C C . LYS B 1 616 ? 15.727 -10.75 3.637 1 96.38 616 LYS B C 1
ATOM 10052 O O . LYS B 1 616 ? 15.562 -11.18 2.492 1 96.38 616 LYS B O 1
ATOM 10057 N N . THR B 1 617 ? 16.609 -11.234 4.473 1 94.56 617 THR B N 1
ATOM 10058 C CA . THR B 1 617 ? 17.328 -12.477 4.188 1 94.56 617 THR B CA 1
ATOM 10059 C C . THR B 1 617 ? 16.375 -13.672 4.266 1 94.56 617 THR B C 1
ATOM 10061 O O . THR B 1 617 ? 15.195 -13.516 4.582 1 94.56 617 THR B O 1
ATOM 10064 N N . MET B 1 618 ? 16.906 -14.828 3.982 1 90.38 618 MET B N 1
ATOM 10065 C CA . MET B 1 618 ? 16.141 -16.062 4.043 1 90.38 618 MET B CA 1
ATOM 10066 C C . MET B 1 618 ? 15.641 -16.328 5.461 1 90.38 618 MET B C 1
ATOM 10068 O O . MET B 1 618 ? 14.586 -16.938 5.652 1 90.38 618 MET B O 1
ATOM 10072 N N . GLU B 1 619 ? 16.359 -15.789 6.375 1 91 619 GLU B N 1
ATOM 10073 C CA . GLU B 1 619 ? 16 -15.984 7.777 1 91 619 GLU B CA 1
ATOM 10074 C C . GLU B 1 619 ? 15.07 -14.883 8.266 1 91 619 GLU B C 1
ATOM 10076 O O . GLU B 1 619 ? 14.734 -14.836 9.453 1 91 619 GLU B O 1
ATOM 10081 N N . GLY B 1 620 ? 14.656 -14.031 7.41 1 93.5 620 GLY B N 1
ATOM 10082 C CA . GLY B 1 620 ? 13.727 -12.969 7.781 1 93.5 620 GLY B CA 1
ATOM 10083 C C . GLY B 1 620 ? 14.406 -11.789 8.453 1 93.5 620 GLY B C 1
ATOM 10084 O O . GLY B 1 620 ? 13.758 -11.008 9.141 1 93.5 620 GLY B O 1
ATOM 10085 N N . ARG B 1 621 ? 15.719 -11.609 8.227 1 95.06 621 ARG B N 1
ATOM 10086 C CA . ARG B 1 621 ? 16.484 -10.539 8.875 1 95.06 621 ARG B CA 1
ATOM 10087 C C . ARG B 1 621 ? 16.828 -9.438 7.883 1 95.06 621 ARG B C 1
ATOM 10089 O O . ARG B 1 621 ? 16.984 -9.695 6.691 1 95.06 621 ARG B O 1
ATOM 10096 N N . CYS B 1 622 ? 16.844 -8.273 8.367 1 96.38 622 CYS B N 1
ATOM 10097 C CA . CYS B 1 622 ? 17.422 -7.164 7.621 1 96.38 622 CYS B CA 1
ATOM 10098 C C . CYS B 1 622 ? 18.844 -6.891 8.078 1 96.38 622 CYS B C 1
ATOM 10100 O O . CYS B 1 622 ? 19.062 -6.293 9.133 1 96.38 622 CYS B O 1
ATOM 10102 N N . LEU B 1 623 ? 19.797 -7.176 7.297 1 96.88 623 LEU B N 1
ATOM 10103 C CA . LEU B 1 623 ? 21.203 -7.051 7.676 1 96.88 623 LEU B CA 1
ATOM 10104 C C . LEU B 1 623 ? 21.594 -5.586 7.812 1 96.88 623 LEU B C 1
ATOM 10106 O O . LEU B 1 623 ? 22.547 -5.262 8.523 1 96.88 623 LEU B O 1
ATOM 10110 N N . MET B 1 624 ? 20.891 -4.715 7.168 1 97.12 624 MET B N 1
ATOM 10111 C CA . MET B 1 624 ? 21.188 -3.283 7.184 1 97.12 624 MET B CA 1
ATOM 10112 C C . MET B 1 624 ? 20.766 -2.656 8.508 1 97.12 624 MET B C 1
ATOM 10114 O O . MET B 1 624 ? 21.594 -2.086 9.219 1 97.12 624 MET B O 1
ATOM 10118 N N . SER B 1 625 ? 19.531 -2.869 8.93 1 95.44 625 SER B N 1
ATOM 10119 C CA . SER B 1 625 ? 18.969 -2.193 10.094 1 95.44 625 SER B CA 1
ATOM 10120 C C . SER B 1 625 ? 19.125 -3.047 11.352 1 95.44 625 SER B C 1
ATOM 10122 O O . SER B 1 625 ? 19 -2.541 12.469 1 95.44 625 SER B O 1
ATOM 10124 N N . GLY B 1 626 ? 19.266 -4.34 11.133 1 94.69 626 GLY B N 1
ATOM 10125 C CA . GLY B 1 626 ? 19.359 -5.246 12.266 1 94.69 626 GLY B CA 1
ATOM 10126 C C . GLY B 1 626 ? 18.016 -5.785 12.711 1 94.69 626 GLY B C 1
ATOM 10127 O O . GLY B 1 626 ? 17.922 -6.488 13.719 1 94.69 626 GLY B O 1
ATOM 10128 N N . ALA B 1 627 ? 16.953 -5.539 11.977 1 95.75 627 ALA B N 1
ATOM 10129 C CA . ALA B 1 627 ? 15.617 -6.051 12.305 1 95.75 627 ALA B CA 1
ATOM 10130 C C . ALA B 1 627 ? 15.547 -7.559 12.094 1 95.75 627 ALA B C 1
ATOM 10132 O O . ALA B 1 627 ? 16.125 -8.086 11.141 1 95.75 627 ALA B O 1
ATOM 10133 N N . PRO B 1 628 ? 14.812 -8.305 12.891 1 96.31 628 PRO B N 1
ATOM 10134 C CA . PRO B 1 628 ? 14.148 -7.887 14.133 1 96.31 628 PRO B CA 1
ATOM 10135 C C . PRO B 1 628 ? 15.133 -7.621 15.266 1 96.31 628 PRO B C 1
ATOM 10137 O O . PRO B 1 628 ? 16.25 -8.133 15.25 1 96.31 628 PRO B O 1
ATOM 10140 N N . GLY B 1 629 ? 14.711 -6.766 16.172 1 94.38 629 GLY B N 1
ATOM 10141 C CA . GLY B 1 629 ? 15.555 -6.367 17.281 1 94.38 629 GLY B CA 1
ATOM 10142 C C . GLY B 1 629 ? 14.883 -6.516 18.641 1 94.38 629 GLY B C 1
ATOM 10143 O O . GLY B 1 629 ? 13.852 -7.188 18.75 1 94.38 629 GLY B O 1
ATOM 10144 N N . ASP B 1 630 ? 15.523 -5.914 19.672 1 92.25 630 ASP B N 1
ATOM 10145 C CA . ASP B 1 630 ? 15.016 -6.016 21.031 1 92.25 630 ASP B CA 1
ATOM 10146 C C . ASP B 1 630 ? 13.898 -5.004 21.281 1 92.25 630 ASP B C 1
ATOM 10148 O O . ASP B 1 630 ? 13.789 -4.008 20.578 1 92.25 630 ASP B O 1
ATOM 10152 N N . ILE B 1 631 ? 13.031 -5.332 22.219 1 91.62 631 ILE B N 1
ATOM 10153 C CA . ILE B 1 631 ? 12.07 -4.34 22.688 1 91.62 631 ILE B CA 1
ATOM 10154 C C . ILE B 1 631 ? 12.367 -3.988 24.141 1 91.62 631 ILE B C 1
ATOM 10156 O O . ILE B 1 631 ? 13.086 -4.719 24.828 1 91.62 631 ILE B O 1
ATOM 10160 N N . THR B 1 632 ? 11.797 -2.914 24.594 1 90.88 632 THR B N 1
ATOM 10161 C CA . THR B 1 632 ? 12.047 -2.463 25.953 1 90.88 632 THR B CA 1
ATOM 10162 C C . THR B 1 632 ? 11.102 -3.158 26.938 1 90.88 632 THR B C 1
ATOM 10164 O O . THR B 1 632 ? 10.078 -3.715 26.531 1 90.88 632 THR B O 1
ATOM 10167 N N . GLN B 1 633 ? 11.461 -3.088 28.219 1 93.06 633 GLN B N 1
ATOM 10168 C CA . GLN B 1 633 ? 10.586 -3.602 29.266 1 93.06 633 GLN B CA 1
ATOM 10169 C C . GLN B 1 633 ? 9.258 -2.84 29.281 1 93.06 633 GLN B C 1
ATOM 10171 O O . GLN B 1 633 ? 8.211 -3.418 29.578 1 93.06 633 GLN B O 1
ATOM 10176 N N . GLU B 1 634 ? 9.352 -1.593 29 1 91.75 634 GLU B N 1
ATOM 10177 C CA . GLU B 1 634 ? 8.156 -0.763 28.938 1 91.75 634 GLU B CA 1
ATOM 10178 C C . GLU B 1 634 ? 7.195 -1.251 27.859 1 91.75 634 GLU B C 1
ATOM 10180 O O . GLU B 1 634 ? 5.98 -1.26 28.062 1 91.75 634 GLU B O 1
ATOM 10185 N N . GLU B 1 635 ? 7.738 -1.637 26.766 1 92.75 635 GLU B N 1
ATOM 10186 C CA . GLU B 1 635 ? 6.922 -2.164 25.672 1 92.75 635 GLU B CA 1
ATOM 10187 C C . GLU B 1 635 ? 6.305 -3.51 26.047 1 92.75 635 GLU B C 1
ATOM 10189 O O . GLU B 1 635 ? 5.148 -3.779 25.719 1 92.75 635 GLU B O 1
ATOM 10194 N N . GLU B 1 636 ? 7.102 -4.348 26.719 1 95.31 636 GLU B N 1
ATOM 10195 C CA . GLU B 1 636 ? 6.566 -5.621 27.188 1 95.31 636 GLU B CA 1
ATOM 10196 C C . GLU B 1 636 ? 5.355 -5.406 28.094 1 95.31 636 GLU B C 1
ATOM 10198 O O . GLU B 1 636 ? 4.348 -6.109 27.969 1 95.31 636 GLU B O 1
ATOM 10203 N N . GLN B 1 637 ? 5.48 -4.445 28.953 1 95.25 637 GLN B N 1
ATOM 10204 C CA . GLN B 1 637 ? 4.398 -4.148 29.891 1 95.25 637 GLN B CA 1
ATOM 10205 C C . GLN B 1 637 ? 3.201 -3.543 29.172 1 95.25 637 GLN B C 1
ATOM 10207 O O . GLN B 1 637 ? 2.053 -3.891 29.453 1 95.25 637 GLN B O 1
ATOM 10212 N N . LEU B 1 638 ? 3.504 -2.652 28.266 1 94.5 638 LEU B N 1
ATOM 10213 C CA . LEU B 1 638 ? 2.461 -1.966 27.516 1 94.5 638 LEU B CA 1
ATOM 10214 C C . LEU B 1 638 ? 1.566 -2.967 26.781 1 94.5 638 LEU B C 1
ATOM 10216 O O . LEU B 1 638 ? 0.35 -2.779 26.719 1 94.5 638 LEU B O 1
ATOM 10220 N N . TYR B 1 639 ? 2.172 -4.039 26.281 1 96.06 639 TYR B N 1
ATOM 10221 C CA . TYR B 1 639 ? 1.435 -4.984 25.438 1 96.06 639 TYR B CA 1
ATOM 10222 C C . TYR B 1 639 ? 1.146 -6.273 26.203 1 96.06 639 TYR B C 1
ATOM 10224 O O . TYR B 1 639 ? 0.671 -7.25 25.625 1 96.06 639 TYR B O 1
ATOM 10232 N N . HIS B 1 640 ? 1.529 -6.332 27.453 1 96.12 640 HIS B N 1
ATOM 10233 C CA . HIS B 1 640 ? 1.207 -7.438 28.359 1 96.12 640 HIS B CA 1
ATOM 10234 C C . HIS B 1 640 ? 1.818 -8.742 27.859 1 96.12 640 HIS B C 1
ATOM 10236 O O . HIS B 1 640 ? 1.136 -9.766 27.797 1 96.12 640 HIS B O 1
ATOM 10242 N N . ILE B 1 641 ? 3.076 -8.664 27.391 1 96.44 641 ILE B N 1
ATOM 10243 C CA . ILE B 1 641 ? 3.744 -9.867 26.922 1 96.44 641 ILE B CA 1
ATOM 10244 C C . ILE B 1 641 ? 5.086 -10.023 27.641 1 96.44 641 ILE B C 1
ATOM 10246 O O . ILE B 1 641 ? 5.598 -9.07 28.219 1 96.44 641 ILE B O 1
ATOM 10250 N N . SER B 1 642 ? 5.605 -11.227 27.672 1 95.25 642 SER B N 1
ATOM 10251 C CA . SER B 1 642 ? 6.945 -11.547 28.156 1 95.25 642 SER B CA 1
ATOM 10252 C C . SER B 1 642 ? 7.645 -12.539 27.234 1 95.25 642 SER B C 1
ATOM 10254 O O . SER B 1 642 ? 6.984 -13.305 26.531 1 95.25 642 SER B O 1
ATOM 10256 N N . VAL B 1 643 ? 8.992 -12.461 27.25 1 93.56 643 VAL B N 1
ATOM 10257 C CA . VAL B 1 643 ? 9.781 -13.359 26.422 1 93.56 643 VAL B CA 1
ATOM 10258 C C . VAL B 1 643 ? 10.039 -14.664 27.156 1 93.56 643 VAL B C 1
ATOM 10260 O O . VAL B 1 643 ? 10.43 -14.656 28.328 1 93.56 643 VAL B O 1
ATOM 10263 N N . THR B 1 644 ? 9.734 -15.742 26.516 1 86.25 644 THR B N 1
ATOM 10264 C CA . THR B 1 644 ? 9.945 -17.047 27.125 1 86.25 644 THR B CA 1
ATOM 10265 C C . THR B 1 644 ? 11.297 -17.625 26.703 1 86.25 644 THR B C 1
ATOM 10267 O O . THR B 1 644 ? 11.656 -17.562 25.531 1 86.25 644 THR B O 1
ATOM 10270 N N . GLN B 1 645 ? 12.383 -17.672 27.578 1 70.06 645 GLN B N 1
ATOM 10271 C CA . GLN B 1 645 ? 13.703 -18.234 27.281 1 70.06 645 GLN B CA 1
ATOM 10272 C C . GLN B 1 645 ? 13.625 -19.75 27.125 1 70.06 645 GLN B C 1
ATOM 10274 O O . GLN B 1 645 ? 12.836 -20.406 27.797 1 70.06 645 GLN B O 1
ATOM 10279 N N . ARG B 1 646 ? 14.188 -20.281 25.938 1 56.53 646 ARG B N 1
ATOM 10280 C CA . ARG B 1 646 ? 14.359 -21.734 25.844 1 56.53 646 ARG B CA 1
ATOM 10281 C C . ARG B 1 646 ? 15.234 -22.25 26.969 1 56.53 646 ARG B C 1
ATOM 10283 O O . ARG B 1 646 ? 16.172 -21.578 27.406 1 56.53 646 ARG B O 1
ATOM 10290 N N . ASP B 1 647 ? 14.805 -23.203 27.781 1 46.81 647 ASP B N 1
ATOM 10291 C CA . ASP B 1 647 ? 15.664 -24.016 28.625 1 46.81 647 ASP B CA 1
ATOM 10292 C C . ASP B 1 647 ? 16.844 -24.562 27.828 1 46.81 647 ASP B C 1
ATOM 10294 O O . ASP B 1 647 ? 16.672 -25.344 26.891 1 46.81 647 ASP B O 1
ATOM 10298 N N . THR B 1 648 ? 17.797 -23.844 27.422 1 44.06 648 THR B N 1
ATOM 10299 C CA . THR B 1 648 ? 18.984 -24.516 26.938 1 44.06 648 THR B CA 1
ATOM 10300 C C . THR B 1 648 ? 19.5 -25.516 27.984 1 44.06 648 THR B C 1
ATOM 10302 O O . THR B 1 648 ? 20.203 -25.125 28.922 1 44.06 648 THR B O 1
ATOM 10305 N N . ASP B 1 649 ? 18.797 -26.375 28.625 1 37.91 649 ASP B N 1
ATOM 10306 C CA . ASP B 1 649 ? 19.484 -27.328 29.484 1 37.91 649 ASP B CA 1
ATOM 10307 C C . ASP B 1 649 ? 20.422 -28.219 28.688 1 37.91 649 ASP B C 1
ATOM 10309 O O . ASP B 1 649 ? 20.875 -29.266 29.172 1 37.91 649 ASP B O 1
ATOM 10313 N N . ASP B 1 650 ? 20.609 -28.375 27.375 1 38.25 650 ASP B N 1
ATOM 10314 C CA . ASP B 1 650 ? 21.531 -29.453 27.031 1 38.25 650 ASP B CA 1
ATOM 10315 C C . ASP B 1 650 ? 22.969 -29.078 27.344 1 38.25 650 ASP B C 1
ATOM 10317 O O . ASP B 1 650 ? 23.625 -28.391 26.562 1 38.25 650 ASP B O 1
ATOM 10321 N N . SER B 1 651 ? 23.359 -28.969 28.656 1 35.75 651 SER B N 1
ATOM 10322 C CA . SER B 1 651 ? 24.766 -29.047 29.031 1 35.75 651 SER B CA 1
ATOM 10323 C C . SER B 1 651 ? 25.406 -30.328 28.516 1 35.75 651 SER B C 1
ATOM 10325 O O . SER B 1 651 ? 24.859 -31.422 28.672 1 35.75 651 SER B O 1
ATOM 10327 N N . PRO B 1 652 ? 26.266 -30.375 27.453 1 29.14 652 PRO B N 1
ATOM 10328 C CA . PRO B 1 652 ? 27.094 -31.578 27.297 1 29.14 652 PRO B CA 1
ATOM 10329 C C . PRO B 1 652 ? 27.828 -31.969 28.562 1 29.14 652 PRO B C 1
ATOM 10331 O O . PRO B 1 652 ? 28.422 -31.109 29.234 1 29.14 652 PRO B O 1
ATOM 10334 N N . LYS B 1 653 ? 27.359 -33.031 29.266 1 28.2 653 LYS B N 1
ATOM 10335 C CA . LYS B 1 653 ? 28.234 -33.781 30.156 1 28.2 653 LYS B CA 1
ATOM 10336 C C . LYS B 1 653 ? 29.469 -34.281 29.422 1 28.2 653 LYS B C 1
ATOM 10338 O O . LYS B 1 653 ? 29.375 -34.719 28.266 1 28.2 653 LYS B O 1
ATOM 10343 N N . ASN B 1 654 ? 30.766 -33.875 29.891 1 28.62 654 ASN B N 1
ATOM 10344 C CA . ASN B 1 654 ? 32.125 -34.344 29.656 1 28.62 654 ASN B CA 1
ATOM 10345 C C . ASN B 1 654 ? 32.156 -35.875 29.562 1 28.62 654 ASN B C 1
ATOM 10347 O O . ASN B 1 654 ? 31.953 -36.562 30.562 1 28.62 654 ASN B O 1
ATOM 10351 N N . CYS B 1 655 ? 31.438 -36.594 28.672 1 20.94 655 CYS B N 1
ATOM 10352 C CA . CYS B 1 655 ? 32.125 -37.875 28.359 1 20.94 655 CYS B CA 1
ATOM 10353 C C . CYS B 1 655 ? 33.25 -37.656 27.359 1 20.94 655 CYS B C 1
ATOM 10355 O O . CYS B 1 655 ? 33.094 -36.844 26.438 1 20.94 655 CYS B O 1
#

InterPro domains:
  IPR002312 Aspartyl/Asparaginyl-tRNA synthetase, class IIb [PR01042] (250-262)
  IPR002312 Aspartyl/Asparaginyl-tRNA synthetase, class IIb [PR01042] (267-280)
  IPR002312 Aspartyl/Asparaginyl-tRNA synthetase, class IIb [PR01042] (537-553)
  IPR002312 Aspartyl/Asparaginyl-tRNA synthetase, class IIb [PR01042] (578-592)
  IPR004115 GAD-like domain superfamily [G3DSA:3.30.1360.30] (331-483)
  IPR004115 GAD-like domain superfamily [SSF55261] (348-475)
  IPR004364 Aminoacyl-tRNA synthetase, class II (D/K/N) [PF00152] (177-617)
  IPR004524 Aspartate-tRNA ligase, type 1 [MF_00044] (61-644)
  IPR004524 Aspartate-tRNA ligase, type 1 [NF001750] (61-645)
  IPR004524 Aspartate-tRNA ligase, type 1 [TIGR00459] (62-644)
  IPR006195 Aminoacyl-tRNA synthetase, class II [PS50862] (198-615)
  IPR012340 Nucleic acid-binding, OB-fold [G3DSA:2.40.50.140] (56-164)
  IPR012340 Nucleic acid-binding, OB-fold [SSF50249] (62-162)
  IPR045864 Class II Aminoacyl-tRNA synthetase/Biotinyl protein ligase (BPL) and lipoyl protein ligase (LPL) [G3DSA:3.30.930.10] (172-641)
  IPR045864 Class II Aminoacyl-tRNA synthetase/Biotinyl protein ligase (BPL) and lipoyl protein ligase (LPL) [SSF55681] (177-618)
  IPR047089 Aspartate-tRNA ligase, type 1, anticodon recognition domain [cd04317] (62-194)

Nearest PDB structures (foldseek):
  4ah6-assembly2_D  TM=9.156E-01  e=5.324E-68  Homo sapiens
  1eqr-assembly1_C-1  TM=8.915E-01  e=3.520E-60  Escherichia coli
  6o3f-assembly1_B  TM=7.203E-01  e=3.508E-25  Chlamydia trachomatis L2b/UCH-1/proctitis
  7qhn-assembly1_A-2  TM=7.253E-01  e=1.488E-24  Mycobacterium tuberculosis H37Rv
  6l4q-assembly1_B  TM=6.972E-01  e=6.834E-25  Plasmodium falciparum 3D7

Organism: Cherax quadricarinatus (NCBI:txid27406)

Radius of gyration: 38.85 Å; Cα contacts (8 Å, |Δi|>4): 2587; chains: 2; bounding box: 141×114×117 Å

Foldseek 3Di:
DDDDDDPDDDDDDDDDDDDDDDDDPDDDDDDDDDPPCPPPPPPPPPPPPVVPPVPCPPDPQWRDEQQNDDPVQAFPKTKYKAWFQDDDPLAWTWGDDLRFIAIEGEDPVCVVSSVVSVPAAGRFIKMFIFGKHADPPVQADPVGRNRGIHGYGPDMGGPGGDDRPDPDGADDPDDDDPLSCLQVVVRVCSHPLLSVLQVLLVQLVVQLCCCCCVPVNADEDDDDQFADDAPQDADWDWAFDLPAPDITTGAQDCVLVLLLVLLVPRQKYWYFDWGAHPPFDDLADFRIATKIWIKGFPDALVRQLVSVQVSCQRSPDPVADHDDDDAAEDAQVRCCQFQVDLFHQVLFRQTKDWCQVLQCPFQQVVQNVQSPDPQKTKIKTKAALCVVLCDPVNQVVLQVCLVPPLVFNGKWKWAQAQVQATDTDRRVRTDPVSSNVVCVVNVHDHNMMMIMGIHRSSSRSNSNSVVVVVSCVSCVVVVHHRRDLSDKRKYKYFFAQQWDADPVGAIHGPAHLFWAWDPVQNVCLVPPSRPTTTQKMFMHISSRGFKIKHWGDLALVSSCCSQCVRRNHDCVNCVVSSVSSVSVRGGMMIMMGRSLSVSCSVSVHSGSVSNDSNGADSRNARSNPGPPDDDDPVVCVSSVHDDDDPPPPPPPDPD/DCPDDDDDDPDDDDDDDDDDDDDDDPDDDDDDDDPDCPPPPPPPPPPPPVVPPVPCPPDPQWRDEQQNDDPVQAFPKTKYKAWFQDDDPLAWTWGDDLRFIAIEGEDPVCVVSSVVSVPAAGRFIKMFIFGKHADDPVQADPVGRNRGIHGYGPDMGGPGGDDRPDPDGADDPDDDDPLSCLQVVVRVCSHPLLSVLQVLLVQLVVQLCCCCCVPVNADEDDDDQFADDAPQDADWDWAFDLPAPDITTGAQDCVLVLLLVLLVPRQKYWYFDWGAHPPFDDLADFRIATKIWIKGFPDALVRQLVSVQVSCQRSPDPVADHDDDDAAEAAQVRCCQFQVDSFHQVLFRQTKDWCQVLQCPFQQVVQNVQSPDPQKTKIKTKAALCQVLCDPVNQVVLQVCLVPPLVFNGKWKWAQAQVQATDTDRRVRTDPVSSNVVCVVNVHDHNMMMIMGIHRSSSRSNSNSVVVVVSCVSCVVVVHHRRDLSDKRKYKYFFAQQWDADPVGAIHGPAHLFWAWDPVQNVCLVPPSRPTTTQKMFMHISSRGFKIKHWGDLALVSSCCSQCVRRNHDCVNCVVSSVSSVSPRGGMMIMMGRSLSVSCSVSVHSGSVSNDSNGADSRNARSNPGPPDDDDPVVCVSSVHDDDDPPPPPPPDPD